Protein AF-0000000084929877 (afdb_homodimer)

Solvent-accessible surface area (backbone atoms only — not comparable to full-atom values): 38500 Å² total; per-residue (Å²): 124,78,75,72,78,74,74,40,35,33,41,35,40,35,35,39,87,87,78,65,41,41,33,34,38,20,34,34,38,41,24,62,38,22,19,34,32,31,35,30,28,34,66,78,51,48,66,66,58,25,43,53,48,2,47,38,29,30,42,28,27,40,65,68,58,41,96,86,50,65,41,70,58,43,14,2,14,17,31,31,28,34,37,47,56,83,43,91,58,30,63,61,50,49,26,54,49,46,44,73,43,37,45,44,31,58,47,30,35,22,42,47,46,32,65,64,33,50,53,68,58,50,52,53,34,34,49,74,43,72,41,94,46,52,49,44,25,56,45,86,77,44,94,52,48,70,61,24,53,48,34,39,55,47,27,61,68,35,63,55,97,87,38,44,42,72,44,35,46,25,5,39,22,32,29,42,36,53,50,48,54,29,58,75,69,70,50,60,45,73,81,34,27,29,18,26,33,23,42,32,53,49,22,36,24,21,49,46,47,34,41,72,69,40,30,31,40,26,23,43,12,37,92,90,16,12,41,35,20,95,88,40,52,62,55,69,62,47,61,71,38,31,50,99,79,14,42,58,48,73,84,72,57,54,92,78,47,41,82,43,57,56,68,44,36,59,57,43,93,24,44,31,36,29,47,26,64,47,57,56,73,33,30,75,87,53,46,81,60,49,73,35,46,34,35,44,24,50,12,69,59,21,60,32,71,72,19,50,53,55,37,42,76,74,64,27,45,55,44,39,24,51,63,28,48,30,34,48,64,48,49,53,39,29,28,40,55,57,65,35,64,60,39,70,67,52,50,52,50,51,42,50,54,50,30,47,50,48,48,48,50,24,51,50,45,7,63,74,67,72,50,50,40,51,58,26,45,51,51,51,28,66,61,37,46,61,55,47,39,72,74,57,28,44,98,122,79,73,72,78,76,74,40,33,33,40,34,41,34,35,39,87,87,78,65,43,41,33,33,40,21,35,36,37,41,24,61,37,22,17,32,32,30,34,29,29,33,67,76,52,48,66,66,59,26,44,53,48,3,47,39,29,32,41,29,26,40,65,67,59,41,96,86,51,65,42,70,58,44,14,3,14,17,30,31,28,34,37,46,56,83,43,91,58,32,62,60,52,51,26,52,50,44,46,73,42,37,43,43,29,56,47,31,36,22,42,47,47,32,64,64,36,51,52,69,59,49,52,54,34,34,47,74,43,72,41,94,46,52,49,44,25,54,44,84,76,44,95,50,48,69,61,23,53,49,35,38,54,48,29,61,67,35,63,56,96,87,38,44,41,73,43,34,47,26,6,40,22,32,29,41,35,52,50,48,56,30,59,75,68,68,49,60,45,73,81,34,27,30,17,26,34,22,42,33,54,51,20,36,25,21,50,47,47,34,41,72,68,40,28,31,41,26,26,42,12,37,91,88,16,12,42,36,18,92,89,39,52,64,57,69,61,46,60,72,40,30,50,98,80,14,42,58,48,72,84,71,58,53,92,79,48,40,82,43,58,56,68,46,36,58,56,43,93,24,45,31,37,29,48,26,63,48,57,56,72,33,30,74,89,53,46,82,58,46,74,37,46,34,33,43,24,51,12,68,58,20,61,31,70,71,20,49,54,55,38,42,76,72,64,28,45,55,44,40,23,50,64,28,48,29,34,46,63,47,49,54,38,30,27,40,54,57,65,36,65,61,40,69,66,54,47,52,50,50,42,48,54,51,31,47,52,49,48,48,50,24,50,50,46,8,63,75,69,73,52,50,40,50,57,26,45,52,50,52,28,66,62,37,47,60,54,48,40,72,74,57,29,44,99

InterPro domains:
  IPR006096 Glutamate/phenylalanine/leucine/valine/L-tryptophan dehydrogenase, C-terminal [PF00208] (169-377)
  IPR006096 Glutamate/phenylalanine/leucine/valine/L-tryptophan dehydrogenase, C-terminal [SM00839] (162-393)
  IPR006097 Glutamate/phenylalanine/leucine/valine/L-tryptophan dehydrogenase, dimerisation domain [PF02812] (22-105)
  IPR014362 Glutamate dehydrogenase [PIRSF000185] (13-395)
  IPR033524 Leu/Phe/Val dehydrogenases active site [PS00074] (72-85)
  IPR036291 NAD(P)-binding domain superfamily [SSF51735] (168-394)
  IPR046346 Aminoacid dehydrogenase-like, N-terminal domain superfamily [SSF53223] (11-134)

Organism: Streptomyces venezuelae (strain ATCC 10712 / CBS 650.69 / DSM 40230 / JCM 4526 / NBRC 13096 / PD 04745) (NCBI:txid953739)

Radius of gyration: 31.62 Å; Cα contacts (8 Å, |Δi|>4): 1705; chains: 2; bounding box: 55×91×68 Å

Secondary structure (DSSP, 8-state):
--------SEEEEEE-TTT--EEEEEE---BTTBEE--EEE-TT--HHHHHHHHHHHHHHHHHT--TTSSPPPPEEEEEEEES-TTSTTHHHHHHHHHHHHHHHHHHTEE--BBTTB-HHHHHHHHHHTT-S-TTGGGGGG-SSHHHHHHHHHHHHH-EETTEEHHHHHHHHHHHHHHHHHHHHHT--GGG-EEEEE--SHHHHHHHHHHHHHT-EEEEEEETTEEEE-TT---HHHHHHHB-TTSPBPGGG--TT-EEE-TTGGGGSS-SEEEE-S-TT-B-TTTGGG---SEEE--SSS-B-HHHHHHHHHTT-EEE-HHHHT-HHHHHHHHHHHTSS-S-HHHHHHHHHHHHHHHHHHHHHHHHHHT--HHHHHHHHHHHHHHHHHHHH---/--------SEEEEEE-TTT--EEEEEE---BTTBEE--EEE-TT--HHHHHHHHHHHHHHHHHT--TTSS----EEEEEEEES-TTSTTHHHHHHHHHHHHHHHHHHTEE--BBTTB-HHHHHHHHHHTT-S-TTGGGGGG-SSHHHHHHHHHHHHH-EETTEEHHHHHHHHHHHHHHHHHHHHHT--GGG-EEEEE--SHHHHHHHHHHHHHT-EEEEEEETTEEEE-TT---HHHHHHHB-TTSPBPGGG--TT-EEE-TTGGGGSS-SEEEE-S-TT-B-TTTGGG---SEEE--SSS-B-HHHHHHHHHTTPEEE-HHHHT-HHHHHHHHHHHTSS-S-HHHHHHHHHHHHHHHHHHHHHHHHHHT--HHHHHHHHHHHHHHHHHHHH---

pLDDT: mean 95.9, std 7.02, range [25.27, 98.94]

Foldseek 3Di:
DPPDQDAAPDKDWDADPVPRWIKIKTFRFWFLQAAEEAAAEEAPDDSVNQNLQQVLRQLLQLLLDDPVALFFGTHGMYMYINDQLPDPCNLVVLLVVCLVCVVCQQAYYQYADDHSDHRVSNQVSCVVSVHPHSGNNCQVVAPDSVVLVVQLVLLQVDDDPRHRLLLQLQLLLLLLLVVLVCVVVVHDQQPFEEFEEFCASNRLNVVVNSVVVRHAHAWYADPVAIKGAPVHFPSVQQNVQADNRRRGDCVSGDPRIDGDGRCVSQQDPGQEYEYQRDACLAEPVRLVNHPHQEYRYLDAHNHDPVSVVVCVVVNRAYHHCSQSRSLSVVLSRCRSSVVDGSDSVRSSVVSNVSNSVSSVQLVVQCVVVVHGSVVSSVVSSVVRVVVSCVVGNGD/DPPDQDAAPDKDWDADPVPRWIKIKTFRFWFLQAAEEAAAEEAPDDSVNQNLQQVLRQLLQLLLDDPVALFFGTHGMYMYINDQLPDPCNLVVLLVVCLVCVVCQQAYYQYADDHSDHRVSNQVSCVVSVHPHSGNNCQVVAPDSVVLVVQLVLLQVDDDPRHRLLLQLQLLLLLLLVVLVCVVVVHDQQPFEEFEEFCASNRLNVLVNSVVVRHAHAWYADPQAIKGAPVHFPSVQQNVQADNRRRGDPVSGDPRIDGDGRCVSQQDPGQEYEYQRDACLAEPVRLVNHPHQEYRYLDAHNHDPVSVVVCVVVNRAYHHCSQSRSLSVVLSRCRSSVVDGSDSVRSSVVSNVSNSVSSVQLVVQCVVVVHGSVVSSVVSSVVRVVVSCVVRNGD

Structure (mmCIF, N/CA/C/O backbone):
data_AF-0000000084929877-model_v1
#
loop_
_entity.id
_entity.type
_entity.pdbx_description
1 polymer 'Glutamate dehydrogenase'
#
loop_
_atom_site.group_PDB
_atom_site.id
_atom_site.type_symbol
_atom_site.label_atom_id
_atom_site.label_alt_id
_atom_site.label_comp_id
_atom_site.label_asym_id
_atom_site.label_entity_id
_atom_site.label_seq_id
_atom_site.pdbx_PDB_ins_code
_atom_site.Cartn_x
_atom_site.Cartn_y
_atom_site.Cartn_z
_atom_site.occupancy
_atom_site.B_iso_or_equiv
_atom_site.auth_seq_id
_atom_site.auth_comp_id
_atom_site.auth_asym_id
_atom_site.auth_atom_id
_atom_site.pdbx_PDB_model_num
ATOM 1 N N . MET A 1 1 ? 14.734 23.016 -13.914 1 25.27 1 MET A N 1
ATOM 2 C CA . MET A 1 1 ? 13.539 22.297 -13.5 1 25.27 1 MET A CA 1
ATOM 3 C C . MET A 1 1 ? 13.727 21.672 -12.117 1 25.27 1 MET A C 1
ATOM 5 O O . MET A 1 1 ? 14.758 21.062 -11.844 1 25.27 1 MET A O 1
ATOM 9 N N . PRO A 1 2 ? 13.055 22.266 -11.117 1 33.97 2 PRO A N 1
ATOM 10 C CA . PRO A 1 2 ? 13.281 21.688 -9.789 1 33.97 2 PRO A CA 1
ATOM 11 C C . PRO A 1 2 ? 13.305 20.156 -9.812 1 33.97 2 PRO A C 1
ATOM 13 O O . PRO A 1 2 ? 12.656 19.547 -10.664 1 33.97 2 PRO A O 1
ATOM 16 N N . PRO A 1 3 ? 14.391 19.562 -9.414 1 40.59 3 PRO A N 1
ATOM 17 C CA . PRO A 1 3 ? 14.438 18.094 -9.469 1 40.59 3 PRO A CA 1
ATOM 18 C C . PRO A 1 3 ? 13.102 17.453 -9.133 1 40.59 3 PRO A C 1
ATOM 20 O O . PRO A 1 3 ? 12.32 18 -8.352 1 40.59 3 PRO A O 1
ATOM 23 N N . ALA A 1 4 ? 12.492 16.844 -10.039 1 45.66 4 ALA A N 1
ATOM 24 C CA . ALA A 1 4 ? 11.25 16.094 -9.859 1 45.66 4 ALA A CA 1
ATOM 25 C C . ALA A 1 4 ? 11.188 15.469 -8.469 1 45.66 4 ALA A C 1
ATOM 27 O O . ALA A 1 4 ? 12.164 14.883 -7.996 1 45.66 4 ALA A O 1
ATOM 28 N N . PRO A 1 5 ? 10.148 16.125 -7.648 1 56.09 5 PRO A N 1
ATOM 29 C CA . PRO A 1 5 ? 10.047 15.531 -6.309 1 56.09 5 PRO A CA 1
ATOM 30 C C . PRO A 1 5 ? 10.195 14.016 -6.316 1 56.09 5 PRO A C 1
ATOM 32 O O . PRO A 1 5 ? 9.773 13.352 -7.273 1 56.09 5 PRO A O 1
ATOM 35 N N . SER A 1 6 ? 11.102 13.547 -5.453 1 78.94 6 SER A N 1
ATOM 36 C CA . SER A 1 6 ? 11.375 12.125 -5.328 1 78.94 6 SER A CA 1
ATOM 37 C C . SER A 1 6 ? 10.102 11.336 -5.031 1 78.94 6 SER A C 1
ATOM 39 O O . SER A 1 6 ? 9.219 11.82 -4.32 1 78.94 6 SER A O 1
ATOM 41 N N . ALA A 1 7 ? 9.766 10.422 -5.773 1 93.75 7 ALA A N 1
ATOM 42 C CA . ALA A 1 7 ? 8.648 9.516 -5.523 1 93.75 7 ALA A CA 1
ATOM 43 C C . ALA A 1 7 ? 8.617 9.078 -4.059 1 93.75 7 ALA A C 1
ATOM 45 O O . ALA A 1 7 ? 9.664 8.883 -3.439 1 93.75 7 ALA A O 1
ATOM 46 N N . PRO A 1 8 ? 7.387 9.109 -3.498 1 98 8 PRO A N 1
ATOM 47 C CA . PRO A 1 8 ? 7.301 8.617 -2.121 1 98 8 PRO A CA 1
ATOM 48 C C . PRO A 1 8 ? 7.797 7.176 -1.983 1 98 8 PRO A C 1
ATOM 50 O O . PRO A 1 8 ? 7.867 6.445 -2.975 1 98 8 PRO A O 1
ATOM 53 N N . LEU A 1 9 ? 8.172 6.828 -0.796 1 98.19 9 LEU A N 1
ATOM 54 C CA . LEU A 1 9 ? 8.625 5.473 -0.508 1 98.19 9 LEU A CA 1
ATOM 55 C C . LEU A 1 9 ? 7.512 4.465 -0.763 1 98.19 9 LEU A C 1
ATOM 57 O O . LEU A 1 9 ? 7.738 3.424 -1.385 1 98.19 9 LEU A O 1
ATOM 61 N N . LEU A 1 10 ? 6.309 4.758 -0.288 1 98.62 10 LEU A N 1
ATOM 62 C CA . LEU A 1 10 ? 5.148 3.883 -0.429 1 98.62 10 LEU A CA 1
ATOM 63 C C . LEU A 1 10 ? 3.92 4.676 -0.859 1 98.62 10 LEU A C 1
ATOM 65 O O . LEU A 1 10 ? 3.703 5.797 -0.388 1 98.62 10 LEU A O 1
ATOM 69 N N . SER A 1 11 ? 3.127 4.176 -1.737 1 98.81 11 SER A N 1
ATOM 70 C CA . SER A 1 11 ? 1.777 4.617 -2.074 1 98.81 11 SER A CA 1
ATOM 71 C C . SER A 1 11 ? 0.789 3.457 -2.029 1 98.81 11 SER A C 1
ATOM 73 O O . SER A 1 11 ? 0.883 2.523 -2.828 1 98.81 11 SER A O 1
ATOM 75 N N . VAL A 1 12 ? -0.165 3.508 -1.158 1 98.81 12 VAL A N 1
ATOM 76 C CA . VAL A 1 12 ? -1.134 2.434 -0.959 1 98.81 12 VAL A CA 1
ATOM 77 C C . VAL A 1 12 ? -2.52 2.9 -1.396 1 98.81 12 VAL A C 1
ATOM 79 O O . VAL A 1 12 ? -2.994 3.953 -0.959 1 98.81 12 VAL A O 1
ATOM 82 N N . GLY A 1 13 ? -3.127 2.209 -2.293 1 98.75 13 GLY A N 1
ATOM 83 C CA . GLY A 1 13 ? -4.543 2.352 -2.592 1 98.75 13 GLY A CA 1
ATOM 84 C C . GLY A 1 13 ? -5.398 1.269 -1.961 1 98.75 13 GLY A C 1
ATOM 85 O O . GLY A 1 13 ? -5.004 0.101 -1.928 1 98.75 13 GLY A O 1
ATOM 86 N N . TRP A 1 14 ? -6.52 1.618 -1.434 1 98.62 14 TRP A N 1
ATOM 87 C CA . TRP A 1 14 ? -7.441 0.709 -0.758 1 98.62 14 TRP A CA 1
ATOM 88 C C . TRP A 1 14 ? -8.859 0.862 -1.304 1 98.62 14 TRP A C 1
ATOM 90 O O . TRP A 1 14 ? -9.32 1.979 -1.55 1 98.62 14 TRP A O 1
ATOM 100 N N . THR A 1 15 ? -9.5 -0.193 -1.512 1 98.25 15 THR A N 1
ATOM 101 C CA . THR A 1 15 ? -10.922 -0.224 -1.854 1 98.25 15 THR A CA 1
ATOM 102 C C . THR A 1 15 ? -11.719 -0.964 -0.786 1 98.25 15 THR A C 1
ATOM 104 O O . THR A 1 15 ? -11.414 -2.115 -0.464 1 98.25 15 THR A O 1
ATOM 107 N N . ASP A 1 16 ? -12.664 -0.265 -0.243 1 97.06 16 ASP A N 1
ATOM 108 C CA . ASP A 1 16 ? -13.594 -0.917 0.674 1 97.06 16 ASP A CA 1
ATOM 109 C C . ASP A 1 16 ? -14.531 -1.856 -0.076 1 97.06 16 ASP A C 1
ATOM 111 O O . ASP A 1 16 ? -15.453 -1.403 -0.762 1 97.06 16 ASP A O 1
ATOM 115 N N . HIS A 1 17 ? -14.383 -3.111 0.084 1 94.56 17 HIS A N 1
ATOM 116 C CA . HIS A 1 17 ? -15.156 -4.074 -0.69 1 94.56 17 HIS A CA 1
ATOM 117 C C . HIS A 1 17 ? -16.609 -4.102 -0.236 1 94.56 17 HIS A C 1
ATOM 119 O O . HIS A 1 17 ? -17.469 -4.668 -0.918 1 94.56 17 HIS A O 1
ATOM 125 N N . VAL A 1 18 ? -16.891 -3.453 0.875 1 94.31 18 VAL A N 1
ATOM 126 C CA . VAL A 1 18 ? -18.25 -3.395 1.381 1 94.31 18 VAL A CA 1
ATOM 127 C C . VAL A 1 18 ? -19.016 -2.256 0.697 1 94.31 18 VAL A C 1
ATOM 129 O O . VAL A 1 18 ? -20.141 -2.441 0.233 1 94.31 18 VAL A O 1
ATOM 132 N N . THR A 1 19 ? -18.359 -1.112 0.525 1 96.19 19 THR A N 1
ATOM 133 C CA . THR A 1 19 ? -19.078 0.075 0.073 1 96.19 19 THR A CA 1
ATOM 134 C C . THR A 1 19 ? -18.562 0.529 -1.291 1 96.19 19 THR A C 1
ATOM 136 O O . THR A 1 19 ? -19.203 1.334 -1.965 1 96.19 19 THR A O 1
ATOM 139 N N . GLY A 1 20 ? -17.359 0.074 -1.638 1 96.19 20 GLY A N 1
ATOM 140 C CA . GLY A 1 20 ? -16.75 0.535 -2.873 1 96.19 20 GLY A CA 1
ATOM 141 C C . GLY A 1 20 ? -15.938 1.806 -2.697 1 96.19 20 GLY A C 1
ATOM 142 O O . GLY A 1 20 ? -15.25 2.24 -3.621 1 96.19 20 GLY A O 1
ATOM 143 N N . ARG A 1 21 ? -15.938 2.396 -1.493 1 97.44 21 ARG A N 1
ATOM 144 C CA . ARG A 1 21 ? -15.18 3.619 -1.242 1 97.44 21 ARG A CA 1
ATOM 145 C C . ARG A 1 21 ? -13.68 3.367 -1.349 1 97.44 21 ARG A C 1
ATOM 147 O O . ARG A 1 21 ? -13.227 2.23 -1.201 1 97.44 21 ARG A O 1
ATOM 154 N N . ARG A 1 22 ? -13 4.441 -1.61 1 98.31 22 ARG A N 1
ATOM 155 C CA . ARG A 1 22 ? -11.562 4.344 -1.808 1 98.31 22 ARG A CA 1
ATOM 156 C C . ARG A 1 22 ? -10.805 5.074 -0.7 1 98.31 22 ARG A C 1
ATOM 158 O O . ARG A 1 22 ? -11.336 6.008 -0.092 1 98.31 22 ARG A O 1
ATOM 165 N N . GLY A 1 23 ? -9.617 4.684 -0.41 1 98.75 23 GLY A N 1
ATOM 166 C CA . GLY A 1 23 ? -8.688 5.316 0.516 1 98.75 23 GLY A CA 1
ATOM 167 C C . GLY A 1 23 ? -7.242 5.219 0.076 1 98.75 23 GLY A C 1
ATOM 168 O O . GLY A 1 23 ? -6.918 4.477 -0.854 1 98.75 23 GLY A O 1
ATOM 169 N N . HIS A 1 24 ? -6.426 5.996 0.75 1 98.88 24 HIS A N 1
ATOM 170 C CA . HIS A 1 24 ? -5.02 6.094 0.372 1 98.88 24 HIS A CA 1
ATOM 171 C C . HIS A 1 24 ? -4.129 6.23 1.601 1 98.88 24 HIS A C 1
ATOM 173 O O . HIS A 1 24 ? -4.559 6.754 2.633 1 98.88 24 HIS A O 1
ATOM 179 N N . LEU A 1 25 ? -2.959 5.754 1.523 1 98.94 25 LEU A N 1
ATOM 180 C CA . LEU A 1 25 ? -1.846 6.039 2.424 1 98.94 25 LEU A CA 1
ATOM 181 C C . LEU A 1 25 ? -0.562 6.285 1.64 1 98.94 25 LEU A C 1
ATOM 183 O O . LEU A 1 25 ? -0.214 5.512 0.747 1 98.94 25 LEU A O 1
ATOM 187 N N . VAL A 1 26 ? 0.078 7.359 1.913 1 98.88 26 VAL A N 1
ATOM 188 C CA . VAL A 1 26 ? 1.383 7.637 1.321 1 98.88 26 VAL A CA 1
ATOM 189 C C . VAL A 1 26 ? 2.42 7.828 2.424 1 98.88 26 VAL A C 1
ATOM 191 O O . VAL A 1 26 ? 2.201 8.602 3.363 1 98.88 26 VAL A O 1
ATOM 194 N N . VAL A 1 27 ? 3.428 7.078 2.385 1 98.75 27 VAL A N 1
ATOM 195 C CA . VAL A 1 27 ? 4.629 7.305 3.18 1 98.75 27 VAL A CA 1
ATOM 196 C C . VAL A 1 27 ? 5.711 7.945 2.309 1 98.75 27 VAL A C 1
ATOM 198 O O . VAL A 1 27 ? 6.309 7.277 1.461 1 98.75 27 VAL A O 1
ATOM 201 N N . ASP A 1 28 ? 5.922 9.234 2.523 1 98.19 28 ASP A N 1
ATOM 202 C CA . ASP A 1 28 ? 6.93 9.938 1.741 1 98.19 28 ASP A CA 1
ATOM 203 C C . ASP A 1 28 ? 8.328 9.391 2.023 1 98.19 28 ASP A C 1
ATOM 205 O O . ASP A 1 28 ? 9.055 9.023 1.099 1 98.19 28 ASP A O 1
ATOM 209 N N . ARG A 1 29 ? 8.648 9.32 3.303 1 97.06 29 ARG A N 1
ATOM 210 C CA . ARG A 1 29 ? 9.898 8.719 3.748 1 97.06 29 ARG A CA 1
ATOM 211 C C . ARG A 1 29 ? 9.828 8.32 5.219 1 97.06 29 ARG A C 1
ATOM 213 O O . ARG A 1 29 ? 8.922 8.758 5.938 1 97.06 29 ARG A O 1
ATOM 220 N N . LEU A 1 30 ? 10.734 7.43 5.555 1 97.44 30 LEU A N 1
ATOM 221 C CA . LEU A 1 30 ? 10.891 7.047 6.953 1 97.44 30 LEU A CA 1
ATOM 222 C C . LEU A 1 30 ? 12.133 7.691 7.555 1 97.44 30 LEU A C 1
ATOM 224 O O . LEU A 1 30 ? 13.094 7.984 6.84 1 97.44 30 LEU A O 1
ATOM 228 N N . VAL A 1 31 ? 12.086 7.988 8.773 1 97 31 VAL A N 1
ATOM 229 C CA . VAL A 1 31 ? 13.234 8.289 9.617 1 97 31 VAL A CA 1
ATOM 230 C C . VAL A 1 31 ? 13.234 7.375 10.844 1 97 31 VAL A C 1
ATOM 232 O O . VAL A 1 31 ? 12.234 7.277 11.555 1 97 31 VAL A O 1
ATOM 235 N N . ARG A 1 32 ? 14.281 6.641 11.008 1 95.75 32 ARG A N 1
ATOM 236 C CA . ARG A 1 32 ? 14.375 5.598 12.023 1 95.75 32 ARG A CA 1
ATOM 237 C C . ARG A 1 32 ? 13.234 4.594 11.883 1 95.75 32 ARG A C 1
ATOM 239 O O . ARG A 1 32 ? 12.711 4.094 12.883 1 95.75 32 ARG A O 1
ATOM 246 N N . GLY A 1 33 ? 12.703 4.547 10.734 1 96.19 33 GLY A N 1
ATOM 247 C CA . GLY A 1 33 ? 11.727 3.52 10.422 1 96.19 33 GLY A CA 1
ATOM 248 C C . GLY A 1 33 ? 10.297 3.975 10.641 1 96.19 33 GLY A C 1
ATOM 249 O O . GLY A 1 33 ? 9.359 3.189 10.484 1 96.19 33 GLY A O 1
ATOM 250 N N . VAL A 1 34 ? 10.109 5.273 10.961 1 97.88 34 VAL A N 1
ATOM 251 C CA . VAL A 1 34 ? 8.742 5.695 11.25 1 97.88 34 VAL A CA 1
ATOM 252 C C . VAL A 1 34 ? 8.438 7.004 10.516 1 97.88 34 VAL A C 1
ATOM 254 O O . VAL A 1 34 ? 9.359 7.711 10.094 1 97.88 34 VAL A O 1
ATOM 257 N N . ALA A 1 35 ? 7.191 7.305 10.328 1 98.44 35 ALA A N 1
ATOM 258 C CA . ALA A 1 35 ? 6.691 8.523 9.695 1 98.44 35 ALA A CA 1
ATOM 259 C C . ALA A 1 35 ? 5.445 9.039 10.422 1 98.44 35 ALA A C 1
ATOM 261 O O . ALA A 1 35 ? 4.793 8.297 11.148 1 98.44 35 ALA A O 1
ATOM 262 N N . SER A 1 36 ? 5.176 10.281 10.219 1 97.69 36 SER A N 1
ATOM 263 C CA . SER A 1 36 ? 4.023 10.891 10.875 1 97.69 36 SER A CA 1
ATOM 264 C C . SER A 1 36 ? 3.154 11.641 9.875 1 97.69 36 SER A C 1
ATOM 266 O O . SER A 1 36 ? 3.664 12.227 8.914 1 97.69 36 SER A O 1
ATOM 268 N N . GLY A 1 37 ? 1.863 11.633 10.148 1 97.81 37 GLY A N 1
ATOM 269 C CA . GLY A 1 37 ? 0.874 12.391 9.398 1 97.81 37 GLY A CA 1
ATOM 270 C C . GLY A 1 37 ? -0.548 11.922 9.648 1 97.81 37 GLY A C 1
ATOM 271 O O . GLY A 1 37 ? -0.792 10.727 9.812 1 97.81 37 GLY A O 1
ATOM 272 N N . GLY A 1 38 ? -1.408 12.797 9.609 1 97 38 GLY A N 1
ATOM 273 C CA . GLY A 1 38 ? -2.781 12.531 10.008 1 97 38 GLY A CA 1
ATOM 274 C C . GLY A 1 38 ? -3.566 11.766 8.953 1 97 38 GLY A C 1
ATOM 275 O O . GLY A 1 38 ? -3.014 11.367 7.93 1 97 38 GLY A O 1
ATOM 276 N N . LEU A 1 39 ? -4.801 11.492 9.305 1 97.88 39 LEU A N 1
ATOM 277 C CA . LEU A 1 39 ? -5.762 10.805 8.453 1 97.88 39 LEU A CA 1
ATOM 278 C C . LEU A 1 39 ? -6.938 11.719 8.109 1 97.88 39 LEU A C 1
ATOM 280 O O . LEU A 1 39 ? -7.656 12.172 9.008 1 97.88 39 LEU A O 1
ATOM 284 N N . ARG A 1 40 ? -7.039 11.977 6.832 1 95.88 40 ARG A N 1
ATOM 285 C CA . ARG A 1 40 ? -8.086 12.852 6.32 1 95.88 40 ARG A CA 1
ATOM 286 C C . ARG A 1 40 ? -9.258 12.055 5.766 1 95.88 40 ARG A C 1
ATOM 288 O O . ARG A 1 40 ? -9.062 10.969 5.211 1 95.88 40 ARG A O 1
ATOM 295 N N . MET A 1 41 ? -10.438 12.523 6.012 1 95.94 41 MET A N 1
ATOM 296 C CA . MET A 1 41 ? -11.633 12.008 5.34 1 95.94 41 MET A CA 1
ATOM 297 C C . MET A 1 41 ? -12.422 13.133 4.688 1 95.94 41 MET A C 1
ATOM 299 O O . MET A 1 41 ? -12.891 14.047 5.371 1 95.94 41 MET A O 1
ATOM 303 N N . ARG A 1 42 ? -12.477 13.07 3.445 1 93.06 42 ARG A N 1
ATOM 304 C CA . ARG A 1 42 ? -13.227 14.062 2.688 1 93.06 42 ARG A CA 1
ATOM 305 C C . ARG A 1 42 ? -13.711 13.492 1.358 1 93.06 42 ARG A C 1
ATOM 307 O O . ARG A 1 42 ? -12.992 12.727 0.712 1 93.06 42 ARG A O 1
ATOM 314 N N . GLU A 1 43 ? -14.906 13.922 0.971 1 95.19 43 GLU A N 1
ATOM 315 C CA . GLU A 1 43 ? -15.406 13.508 -0.339 1 95.19 43 GLU A CA 1
ATOM 316 C C . GLU A 1 43 ? -14.508 14.039 -1.459 1 95.19 43 GLU A C 1
ATOM 318 O O . GLU A 1 43 ? -14.219 15.234 -1.518 1 95.19 43 GLU A O 1
ATOM 323 N N . GLY A 1 44 ? -14.039 13.172 -2.271 1 95.56 44 GLY A N 1
ATOM 324 C CA . GLY A 1 44 ? -13.211 13.586 -3.393 1 95.56 44 GLY A CA 1
ATOM 325 C C . GLY A 1 44 ? -11.727 13.516 -3.094 1 95.56 44 GLY A C 1
ATOM 326 O O . GLY A 1 44 ? -10.898 13.898 -3.926 1 95.56 44 GLY A O 1
ATOM 327 N N . CYS A 1 45 ? -11.391 13.047 -1.943 1 96.12 45 CYS A N 1
ATOM 328 C CA . CYS A 1 45 ? -9.984 12.898 -1.595 1 96.12 45 CYS A CA 1
ATOM 329 C C . CYS A 1 45 ? -9.258 12.031 -2.611 1 96.12 45 CYS A C 1
ATOM 331 O O . CYS A 1 45 ? -9.727 10.938 -2.951 1 96.12 45 CYS A O 1
ATOM 333 N N . THR A 1 46 ? -8.086 12.516 -3.1 1 96.38 46 THR A N 1
ATOM 334 C CA . THR A 1 46 ? -7.375 11.805 -4.156 1 96.38 46 THR A CA 1
ATOM 335 C C . THR A 1 46 ? -6.004 11.344 -3.674 1 96.38 46 THR A C 1
ATOM 337 O O . THR A 1 46 ? -5.5 11.828 -2.658 1 96.38 46 THR A O 1
ATOM 340 N N . ALA A 1 47 ? -5.453 10.43 -4.441 1 97.44 47 ALA A N 1
ATOM 341 C CA . ALA A 1 47 ? -4.102 9.945 -4.156 1 97.44 47 ALA A CA 1
ATOM 342 C C . ALA A 1 47 ? -3.084 11.078 -4.27 1 97.44 47 ALA A C 1
ATOM 344 O O . ALA A 1 47 ? -2.125 11.141 -3.496 1 97.44 47 ALA A O 1
ATOM 345 N N . GLU A 1 48 ? -3.258 11.953 -5.203 1 94.5 48 GLU A N 1
ATOM 346 C CA . GLU A 1 48 ? -2.352 13.07 -5.422 1 94.5 48 GLU A CA 1
ATOM 347 C C . GLU A 1 48 ? -2.369 14.039 -4.242 1 94.5 48 GLU A C 1
ATOM 349 O O . GLU A 1 48 ? -1.319 14.523 -3.814 1 94.5 48 GLU A O 1
ATOM 354 N N . GLU A 1 49 ? -3.553 14.336 -3.781 1 93.75 49 GLU A N 1
ATOM 355 C CA . GLU A 1 49 ? -3.701 15.188 -2.602 1 93.75 49 GLU A CA 1
ATOM 356 C C . GLU A 1 49 ? -2.973 14.594 -1.399 1 93.75 49 GLU A C 1
ATOM 358 O O . GLU A 1 49 ? -2.229 15.289 -0.71 1 93.75 49 GLU A O 1
ATOM 363 N N . VAL A 1 50 ? -3.141 13.289 -1.198 1 97.75 50 VAL A N 1
ATOM 364 C CA . VAL A 1 50 ? -2.541 12.602 -0.06 1 97.75 50 VAL A CA 1
ATOM 365 C C . VAL A 1 50 ? -1.021 12.594 -0.207 1 97.75 50 VAL A C 1
ATOM 367 O O . VAL A 1 50 ? -0.295 12.781 0.773 1 97.75 50 VAL A O 1
ATOM 370 N N . ALA A 1 51 ? -0.542 12.438 -1.405 1 97.5 51 ALA A N 1
ATOM 371 C CA . ALA A 1 51 ? 0.897 12.477 -1.657 1 97.5 51 ALA A CA 1
ATOM 372 C C . ALA A 1 51 ? 1.477 13.852 -1.335 1 97.5 51 ALA A C 1
ATOM 374 O O . ALA A 1 51 ? 2.555 13.953 -0.745 1 97.5 51 ALA A O 1
ATOM 375 N N . GLY A 1 52 ? 0.803 14.875 -1.771 1 94.75 52 GLY A N 1
ATOM 376 C CA . GLY A 1 52 ? 1.241 16.219 -1.447 1 94.75 52 GLY A CA 1
ATOM 377 C C . GLY A 1 52 ? 1.292 16.484 0.045 1 94.75 52 GLY A C 1
ATOM 378 O O . GLY A 1 52 ? 2.242 17.094 0.54 1 94.75 52 GLY A O 1
ATOM 379 N N . LEU A 1 53 ? 0.297 16.016 0.728 1 96.5 53 LEU A N 1
ATOM 380 C CA . LEU A 1 53 ? 0.229 16.203 2.172 1 96.5 53 LEU A CA 1
ATOM 381 C C . LEU A 1 53 ? 1.344 15.438 2.875 1 96.5 53 LEU A C 1
ATOM 383 O O . LEU A 1 53 ? 1.916 15.922 3.854 1 96.5 53 LEU A O 1
ATOM 387 N N . ALA A 1 54 ? 1.652 14.25 2.377 1 98.12 54 ALA A N 1
ATOM 388 C CA . ALA A 1 54 ? 2.746 13.469 2.943 1 98.12 54 ALA A CA 1
ATOM 389 C C . ALA A 1 54 ? 4.078 14.188 2.787 1 98.12 54 ALA A C 1
ATOM 391 O O . ALA A 1 54 ? 4.887 14.227 3.719 1 98.12 54 ALA A O 1
ATOM 392 N N . ARG A 1 55 ? 4.297 14.766 1.649 1 96.69 55 ARG A N 1
ATOM 393 C CA . ARG A 1 55 ? 5.5 15.562 1.429 1 96.69 55 ARG A CA 1
ATOM 394 C C . ARG A 1 55 ? 5.555 16.75 2.385 1 96.69 55 ARG A C 1
ATOM 396 O O . ARG A 1 55 ? 6.621 17.078 2.904 1 96.69 55 ARG A O 1
ATOM 403 N N . GLY A 1 56 ? 4.426 17.328 2.529 1 96.5 56 GLY A N 1
ATOM 404 C CA . GLY A 1 56 ? 4.34 18.422 3.482 1 96.5 56 GLY A CA 1
ATOM 405 C C . GLY A 1 56 ? 4.727 18.016 4.891 1 96.5 56 GLY A C 1
ATOM 406 O O . GLY A 1 56 ? 5.395 18.781 5.602 1 96.5 56 GLY A O 1
ATOM 407 N N . MET A 1 57 ? 4.371 16.844 5.262 1 97.88 57 MET A N 1
ATOM 408 C CA . MET A 1 57 ? 4.715 16.344 6.594 1 97.88 57 MET A CA 1
ATOM 409 C C . MET A 1 57 ? 6.219 16.141 6.73 1 97.88 57 MET A C 1
ATOM 411 O O . MET A 1 57 ? 6.789 16.406 7.793 1 97.88 57 MET A O 1
ATOM 415 N N . THR A 1 58 ? 6.848 15.648 5.68 1 97.5 58 THR A N 1
ATOM 416 C CA . THR A 1 58 ? 8.305 15.539 5.688 1 97.5 58 THR A CA 1
ATOM 417 C C . THR A 1 58 ? 8.945 16.906 5.949 1 97.5 58 THR A C 1
ATOM 419 O O . THR A 1 58 ? 9.883 17.016 6.738 1 97.5 58 THR A O 1
ATOM 422 N N . MET A 1 59 ? 8.406 17.906 5.316 1 97.81 59 MET A N 1
ATOM 423 C CA . MET A 1 59 ? 8.938 19.25 5.48 1 97.81 59 MET A CA 1
ATOM 424 C C . MET A 1 59 ? 8.727 19.75 6.902 1 97.81 59 MET A C 1
ATOM 426 O O . MET A 1 59 ? 9.641 20.297 7.516 1 97.81 59 MET A O 1
ATOM 430 N N . LYS A 1 60 ? 7.527 19.531 7.414 1 98 60 LYS A N 1
ATOM 431 C CA . LYS A 1 60 ? 7.227 19.969 8.773 1 98 60 LYS A CA 1
ATOM 432 C C . LYS A 1 60 ? 8.195 19.359 9.781 1 98 60 LYS A C 1
ATOM 434 O O . LYS A 1 60 ? 8.711 20.047 10.656 1 98 60 LYS A O 1
ATOM 439 N N . GLU A 1 61 ? 8.461 18.125 9.617 1 97.62 61 GLU A N 1
ATOM 440 C CA . GLU A 1 61 ? 9.383 17.406 10.492 1 97.62 61 GLU A CA 1
ATOM 441 C C . GLU A 1 61 ? 10.797 17.969 10.383 1 97.62 61 GLU A C 1
ATOM 443 O O . GLU A 1 61 ? 11.438 18.25 11.398 1 97.62 61 GLU A O 1
ATOM 448 N N . ALA A 1 62 ? 11.227 18.172 9.203 1 97.31 62 ALA A N 1
ATOM 449 C CA . ALA A 1 62 ? 12.586 18.641 8.969 1 97.31 62 ALA A CA 1
ATOM 450 C C . ALA A 1 62 ? 12.766 20.078 9.461 1 97.31 62 ALA A C 1
ATOM 452 O O . ALA A 1 62 ? 13.828 20.422 9.984 1 97.31 62 ALA A O 1
ATOM 453 N N . LEU A 1 63 ? 11.773 20.859 9.328 1 98 63 LEU A N 1
ATOM 454 C CA . LEU A 1 63 ? 11.867 22.266 9.688 1 98 63 LEU A CA 1
ATOM 455 C C . LEU A 1 63 ? 11.984 22.438 11.195 1 98 63 LEU A C 1
ATOM 457 O O . LEU A 1 63 ? 12.602 23.391 11.672 1 98 63 LEU A O 1
ATOM 461 N N . HIS A 1 64 ? 11.492 21.484 11.953 1 97.56 64 HIS A N 1
ATOM 462 C CA . HIS A 1 64 ? 11.555 21.578 13.414 1 97.56 64 HIS A CA 1
ATOM 463 C C . HIS A 1 64 ? 12.781 20.844 13.953 1 97.56 64 HIS A C 1
ATOM 465 O O . HIS A 1 64 ? 12.945 20.719 15.172 1 97.56 64 HIS A O 1
ATOM 471 N N . TYR A 1 65 ? 13.656 20.406 13.078 1 96.62 65 TYR A N 1
ATOM 472 C CA . TYR A 1 65 ? 14.844 19.688 13.516 1 96.62 65 TYR A CA 1
ATOM 473 C C . TYR A 1 65 ? 15.742 20.578 14.375 1 96.62 65 TYR A C 1
ATOM 475 O O . TYR A 1 65 ? 16.125 21.672 13.961 1 96.62 65 TYR A O 1
ATOM 483 N N . ASP A 1 66 ? 16.016 20.172 15.516 1 95 66 ASP A N 1
ATOM 484 C CA . ASP A 1 66 ? 16.953 20.734 16.484 1 95 66 ASP A CA 1
ATOM 485 C C . ASP A 1 66 ? 17.828 19.641 17.109 1 95 66 ASP A C 1
ATOM 487 O O . ASP A 1 66 ? 17.344 18.844 17.922 1 95 66 ASP A O 1
ATOM 491 N N . PRO A 1 67 ? 19.109 19.641 16.734 1 92.88 67 PRO A N 1
ATOM 492 C CA . PRO A 1 67 ? 20 18.562 17.203 1 92.88 67 PRO A CA 1
ATOM 493 C C . PRO A 1 67 ? 20.109 18.516 18.734 1 92.88 67 PRO A C 1
ATOM 495 O O . PRO A 1 67 ? 20.562 17.516 19.281 1 92.88 67 PRO A O 1
ATOM 498 N N . ARG A 1 68 ? 19.688 19.562 19.391 1 92.56 68 ARG A N 1
ATOM 499 C CA . ARG A 1 68 ? 19.797 19.625 20.844 1 92.56 68 ARG A CA 1
ATOM 500 C C . ARG A 1 68 ? 18.516 19.156 21.516 1 92.56 68 ARG A C 1
ATOM 502 O O . ARG A 1 68 ? 18.484 18.938 22.734 1 92.56 68 ARG A O 1
ATOM 509 N N . ALA A 1 69 ? 17.453 18.969 20.781 1 94.69 69 ALA A N 1
ATOM 510 C CA . ALA A 1 69 ? 16.156 18.578 21.328 1 94.69 69 ALA A CA 1
ATOM 511 C C . ALA A 1 69 ? 16.062 17.062 21.5 1 94.69 69 ALA A C 1
ATOM 513 O O . ALA A 1 69 ? 16.828 16.312 20.891 1 94.69 69 ALA A O 1
ATOM 514 N N . ARG A 1 70 ? 15.188 16.656 22.375 1 95.25 70 ARG A N 1
ATOM 515 C CA . ARG A 1 70 ? 14.883 15.234 22.5 1 95.25 70 ARG A CA 1
ATOM 516 C C . ARG A 1 70 ? 14.047 14.742 21.328 1 95.25 70 ARG A C 1
ATOM 518 O O . ARG A 1 70 ? 14.164 13.594 20.906 1 95.25 70 ARG A O 1
ATOM 525 N N . TYR A 1 71 ? 13.25 15.633 20.875 1 94.44 71 TYR A N 1
ATOM 526 C CA . TYR A 1 71 ? 12.438 15.367 19.703 1 94.44 71 TYR A CA 1
ATOM 527 C C . TYR A 1 71 ? 13.312 15.062 18.5 1 94.44 71 TYR A C 1
ATOM 529 O O . TYR A 1 71 ? 14.117 15.898 18.078 1 94.44 71 TYR A O 1
ATOM 537 N N . VAL A 1 72 ? 13.18 13.852 18 1 91.62 72 VAL A N 1
ATOM 538 C CA . VAL A 1 72 ? 13.82 13.453 16.75 1 91.62 72 VAL A CA 1
ATOM 539 C C . VAL A 1 72 ? 12.789 13.445 15.617 1 91.62 72 VAL A C 1
ATOM 541 O O . VAL A 1 72 ? 11.75 12.789 15.727 1 91.62 72 VAL A O 1
ATOM 544 N N . PRO A 1 73 ? 13.086 14.133 14.562 1 94.75 73 PRO A N 1
ATOM 545 C CA . PRO A 1 73 ? 12.125 14.18 13.461 1 94.75 73 PRO A CA 1
ATOM 546 C C . PRO A 1 73 ? 11.758 12.797 12.93 1 94.75 73 PRO A C 1
ATOM 548 O O . PRO A 1 73 ? 12.602 11.898 12.914 1 94.75 73 PRO A O 1
ATOM 551 N N . LEU A 1 74 ? 10.547 12.633 12.562 1 97.44 74 LEU A N 1
ATOM 552 C CA . LEU A 1 74 ? 10.07 11.453 11.852 1 97.44 74 LEU A CA 1
ATOM 553 C C . LEU A 1 74 ? 9.992 11.719 10.352 1 97.44 74 LEU A C 1
ATOM 555 O O . LEU A 1 74 ? 10.203 12.852 9.906 1 97.44 74 LEU A O 1
ATOM 559 N N . GLY A 1 75 ? 9.734 10.688 9.57 1 97.69 75 GLY A N 1
ATOM 560 C CA . GLY A 1 75 ? 9.375 10.891 8.172 1 97.69 75 GLY A CA 1
ATOM 561 C C . GLY A 1 75 ? 7.977 11.438 7.988 1 97.69 75 GLY A C 1
ATOM 562 O O . GLY A 1 75 ? 7.246 11.641 8.961 1 97.69 75 GLY A O 1
ATOM 563 N N . GLY A 1 76 ? 7.629 11.703 6.77 1 98.12 76 GLY A N 1
ATOM 564 C CA . GLY A 1 76 ? 6.301 12.219 6.469 1 98.12 76 GLY A CA 1
ATOM 565 C C . GLY A 1 76 ? 5.387 11.188 5.848 1 98.12 76 GLY A C 1
ATOM 566 O O . GLY A 1 76 ? 5.816 10.391 5.012 1 98.12 76 GLY A O 1
ATOM 567 N N . ALA A 1 77 ? 4.148 11.227 6.234 1 98.75 77 ALA A N 1
ATOM 568 C CA . ALA A 1 77 ? 3.104 10.375 5.672 1 98.75 77 ALA A CA 1
ATOM 569 C C . ALA A 1 77 ? 1.742 11.055 5.742 1 98.75 77 ALA A C 1
ATOM 571 O O . ALA A 1 77 ? 1.622 12.164 6.277 1 98.75 77 ALA A O 1
ATOM 572 N N . LYS A 1 78 ? 0.788 10.445 5.113 1 98.69 78 LYS A N 1
ATOM 573 C CA . LYS A 1 78 ? -0.587 10.93 5.191 1 98.69 78 LYS A CA 1
ATOM 574 C C . LYS A 1 78 ? -1.575 9.852 4.746 1 98.69 78 LYS A C 1
ATOM 576 O O . LYS A 1 78 ? -1.306 9.109 3.801 1 98.69 78 LYS A O 1
ATOM 581 N N . GLY A 1 79 ? -2.633 9.773 5.484 1 98.75 79 GLY A N 1
ATOM 582 C CA . GLY A 1 79 ? -3.76 8.969 5.039 1 98.75 79 GLY A CA 1
ATOM 583 C C . GLY A 1 79 ? -4.922 9.797 4.531 1 98.75 79 GLY A C 1
ATOM 584 O O . GLY A 1 79 ? -5.078 10.961 4.918 1 98.75 79 GLY A O 1
ATOM 585 N N . GLY A 1 80 ? -5.727 9.203 3.674 1 98.69 80 GLY A N 1
ATOM 586 C CA . GLY A 1 80 ? -6.898 9.875 3.133 1 98.69 80 GLY A CA 1
ATOM 587 C C . GLY A 1 80 ? -7.98 8.914 2.68 1 98.69 80 GLY A C 1
ATOM 588 O O . GLY A 1 80 ? -7.695 7.918 2.012 1 98.69 80 GLY A O 1
ATOM 589 N N . ILE A 1 81 ? -9.18 9.211 3.061 1 98.81 81 ILE A N 1
ATOM 590 C CA . ILE A 1 81 ? -10.344 8.414 2.68 1 98.81 81 ILE A CA 1
ATOM 591 C C . ILE A 1 81 ? -11.305 9.258 1.846 1 98.81 81 ILE A C 1
ATOM 593 O O . ILE A 1 81 ? -11.656 10.367 2.238 1 98.81 81 ILE A O 1
ATOM 597 N N . ASP A 1 82 ? -11.68 8.797 0.698 1 98.62 82 ASP A N 1
ATOM 598 C CA . ASP A 1 82 ? -12.672 9.445 -0.156 1 98.62 82 ASP A CA 1
ATOM 599 C C . ASP A 1 82 ? -14.086 9.133 0.314 1 98.62 82 ASP A C 1
ATOM 601 O O . ASP A 1 82 ? -14.742 8.242 -0.227 1 98.62 82 ASP A O 1
ATOM 605 N N . CYS A 1 83 ? -14.555 9.867 1.282 1 98.19 83 CYS A N 1
ATOM 606 C CA . CYS A 1 83 ? -15.867 9.703 1.896 1 98.19 83 CYS A CA 1
ATOM 607 C C . CYS A 1 83 ? -16.297 10.977 2.611 1 98.19 83 CYS A C 1
ATOM 609 O O . CYS A 1 83 ? -15.484 11.664 3.219 1 98.19 83 CYS A O 1
ATOM 611 N N . ASP A 1 84 ? -17.547 11.352 2.529 1 95.19 84 ASP A N 1
ATOM 612 C CA . ASP A 1 84 ? -18.109 12.406 3.363 1 95.19 84 ASP A CA 1
ATOM 613 C C . ASP A 1 84 ? -18.156 11.984 4.828 1 95.19 84 ASP A C 1
ATOM 615 O O . ASP A 1 84 ? -18.859 11.031 5.184 1 95.19 84 ASP A O 1
ATOM 619 N N . PRO A 1 85 ? -17.469 12.703 5.629 1 93 85 PRO A N 1
ATOM 620 C CA . PRO A 1 85 ? -17.422 12.305 7.039 1 93 85 PRO A CA 1
ATOM 621 C C . PRO A 1 85 ? -18.781 12.359 7.711 1 93 85 PRO A C 1
ATOM 623 O O . PRO A 1 85 ? -18.969 11.812 8.805 1 93 85 PRO A O 1
ATOM 626 N N . ARG A 1 86 ? -19.703 12.969 7.137 1 89.56 86 ARG A N 1
ATOM 627 C CA . ARG A 1 86 ? -21.047 13.07 7.695 1 89.56 86 ARG A CA 1
ATOM 628 C C . ARG A 1 86 ? -21.938 11.93 7.211 1 89.56 86 ARG A C 1
ATOM 630 O O . ARG A 1 86 ? -23.047 11.742 7.711 1 89.56 86 ARG A O 1
ATOM 637 N N . SER A 1 87 ? -21.406 11.188 6.285 1 95.19 87 SER A N 1
ATOM 638 C CA . SER A 1 87 ? -22.172 10.047 5.777 1 95.19 87 SER A CA 1
ATOM 639 C C . SER A 1 87 ? -22.406 9.016 6.871 1 95.19 87 SER A C 1
ATOM 641 O O . SER A 1 87 ? -21.547 8.797 7.727 1 95.19 87 SER A O 1
ATOM 643 N N . PRO A 1 88 ? -23.578 8.328 6.848 1 96.38 88 PRO A N 1
ATOM 644 C CA . PRO A 1 88 ? -23.859 7.277 7.832 1 96.38 88 PRO A CA 1
ATOM 645 C C . PRO A 1 88 ? -22.859 6.121 7.754 1 96.38 88 PRO A C 1
ATOM 647 O O . PRO A 1 88 ? -22.656 5.406 8.742 1 96.38 88 PRO A O 1
ATOM 650 N N . GLU A 1 89 ? -22.219 5.922 6.652 1 97.12 89 GLU A N 1
ATOM 651 C CA . GLU A 1 89 ? -21.297 4.805 6.5 1 97.12 89 GLU A CA 1
ATOM 652 C C . GLU A 1 89 ? -19.875 5.199 6.906 1 97.12 89 GLU A C 1
ATOM 654 O O . GLU A 1 89 ? -18.984 4.355 6.934 1 97.12 89 GLU A O 1
ATOM 659 N N . ALA A 1 90 ? -19.672 6.469 7.215 1 97.56 90 ALA A N 1
ATOM 660 C CA . ALA A 1 90 ? -18.328 7.027 7.375 1 97.56 90 ALA A CA 1
ATOM 661 C C . ALA A 1 90 ? -17.547 6.285 8.461 1 97.56 90 ALA A C 1
ATOM 663 O O . ALA A 1 90 ? -16.375 5.945 8.273 1 97.56 90 ALA A O 1
ATOM 664 N N . TYR A 1 91 ? -18.172 6.039 9.562 1 98.12 91 TYR A N 1
ATOM 665 C CA . TYR A 1 91 ? -17.453 5.406 10.664 1 98.12 91 TYR A CA 1
ATOM 666 C C . TYR A 1 91 ? -17.031 3.986 10.305 1 98.12 91 TYR A C 1
ATOM 668 O O . TYR A 1 91 ? -15.898 3.584 10.57 1 98.12 91 TYR A O 1
ATOM 676 N N . GLY A 1 92 ? -17.969 3.234 9.727 1 98.38 92 GLY A N 1
ATOM 677 C CA . GLY A 1 92 ? -17.625 1.892 9.289 1 98.38 92 GLY A CA 1
ATOM 678 C C . GLY A 1 92 ? -16.484 1.869 8.281 1 98.38 92 GLY A C 1
ATOM 679 O O . GLY A 1 92 ? -15.602 1.018 8.352 1 98.38 92 GLY A O 1
ATOM 680 N N . VAL A 1 93 ? -16.516 2.803 7.344 1 98.5 93 VAL A N 1
ATOM 681 C CA . VAL A 1 93 ? -15.469 2.936 6.34 1 98.5 93 VAL A CA 1
ATOM 682 C C . VAL A 1 93 ? -14.141 3.246 7.02 1 98.5 93 VAL A C 1
ATOM 684 O O . VAL A 1 93 ? -13.109 2.674 6.664 1 98.5 93 VAL A O 1
ATOM 687 N N . LEU A 1 94 ? -14.18 4.133 8 1 98.69 94 LEU A N 1
ATOM 688 C CA . LEU A 1 94 ? -12.984 4.5 8.758 1 98.69 94 LEU A CA 1
ATOM 689 C C . LEU A 1 94 ? -12.375 3.281 9.438 1 98.69 94 LEU A C 1
ATOM 691 O O . LEU A 1 94 ? -11.172 3.053 9.352 1 98.69 94 LEU A O 1
ATOM 695 N N . VAL A 1 95 ? -13.211 2.473 10.094 1 98.62 95 VAL A N 1
ATOM 696 C CA . VAL A 1 95 ? -12.742 1.304 10.828 1 98.62 95 VAL A CA 1
ATOM 697 C C . VAL A 1 95 ? -12.125 0.297 9.859 1 98.62 95 VAL A C 1
ATOM 699 O O . VAL A 1 95 ? -11.039 -0.233 10.117 1 98.62 95 VAL A O 1
ATOM 702 N N . ARG A 1 96 ? -12.75 0.034 8.734 1 98 96 ARG A N 1
ATOM 703 C CA . ARG A 1 96 ? -12.25 -0.946 7.773 1 98 96 ARG A CA 1
ATOM 704 C C . ARG A 1 96 ? -10.969 -0.458 7.105 1 98 96 ARG A C 1
ATOM 706 O O . ARG A 1 96 ? -10.07 -1.252 6.824 1 98 96 ARG A O 1
ATOM 713 N N . TYR A 1 97 ? -10.875 0.871 6.859 1 98.75 97 TYR A N 1
ATOM 714 C CA . TYR A 1 97 ? -9.633 1.45 6.359 1 98.75 97 TYR A CA 1
ATOM 715 C C . TYR A 1 97 ? -8.484 1.203 7.336 1 98.75 97 TYR A C 1
ATOM 717 O O . TYR A 1 97 ? -7.414 0.747 6.934 1 98.75 97 TYR A O 1
ATOM 725 N N . LEU A 1 98 ? -8.758 1.522 8.586 1 98.69 98 LEU A N 1
ATOM 726 C CA . LEU A 1 98 ? -7.715 1.369 9.594 1 98.69 98 LEU A CA 1
ATOM 727 C C . LEU A 1 98 ? -7.324 -0.097 9.758 1 98.69 98 LEU A C 1
ATOM 729 O O . LEU A 1 98 ? -6.16 -0.41 10.023 1 98.69 98 LEU A O 1
ATOM 733 N N . ARG A 1 99 ? -8.289 -1.028 9.617 1 97.81 99 ARG A N 1
ATOM 734 C CA . ARG A 1 99 ? -7.961 -2.449 9.648 1 97.81 99 ARG A CA 1
ATOM 735 C C . ARG A 1 99 ? -7.027 -2.822 8.508 1 97.81 99 ARG A C 1
ATOM 737 O O . ARG A 1 99 ? -6.082 -3.594 8.695 1 97.81 99 ARG A O 1
ATOM 744 N N . ALA A 1 100 ? -7.27 -2.264 7.34 1 98 100 ALA A N 1
ATOM 745 C CA . ALA A 1 100 ? -6.43 -2.543 6.18 1 98 100 ALA A CA 1
ATOM 746 C C . ALA A 1 100 ? -5.043 -1.936 6.344 1 98 100 ALA A C 1
ATOM 748 O O . ALA A 1 100 ? -4.051 -2.496 5.867 1 98 100 ALA A O 1
ATOM 749 N N . MET A 1 101 ? -4.941 -0.763 7.023 1 98.56 101 MET A N 1
ATOM 750 C CA . MET A 1 101 ? -3.672 -0.064 7.211 1 98.56 101 MET A CA 1
ATOM 751 C C . MET A 1 101 ? -3.002 -0.492 8.508 1 98.56 101 MET A C 1
ATOM 753 O O . MET A 1 101 ? -1.877 -0.079 8.797 1 98.56 101 MET A O 1
ATOM 757 N N . ARG A 1 102 ? -3.639 -1.334 9.312 1 97.62 102 ARG A N 1
ATOM 758 C CA . ARG A 1 102 ? -3.197 -1.686 10.664 1 97.62 102 ARG A CA 1
ATOM 759 C C . ARG A 1 102 ? -1.732 -2.105 10.664 1 97.62 102 ARG A C 1
ATOM 761 O O . ARG A 1 102 ? -0.952 -1.647 11.5 1 97.62 102 ARG A O 1
ATOM 768 N N . PRO A 1 103 ? -1.299 -2.922 9.688 1 97.69 103 PRO A N 1
ATOM 769 C CA . PRO A 1 103 ? 0.109 -3.32 9.734 1 97.69 103 PRO A CA 1
ATOM 770 C C . PRO A 1 103 ? 1.062 -2.131 9.641 1 97.69 103 PRO A C 1
ATOM 772 O O . PRO A 1 103 ? 2.068 -2.088 10.359 1 97.69 103 PRO A O 1
ATOM 775 N N . TYR A 1 104 ? 0.75 -1.153 8.836 1 98.31 104 TYR A N 1
ATOM 776 C CA . TYR A 1 104 ? 1.622 0.008 8.695 1 98.31 104 TYR A CA 1
ATOM 777 C C . TYR A 1 104 ? 1.461 0.959 9.875 1 98.31 104 TYR A C 1
ATOM 779 O O . TYR A 1 104 ? 2.416 1.627 10.281 1 98.31 104 TYR A O 1
ATOM 787 N N . VAL A 1 105 ? 0.269 1.059 10.492 1 98.38 105 VAL A N 1
ATOM 788 C CA . VAL A 1 105 ? 0.086 1.856 11.703 1 98.38 105 VAL A CA 1
ATOM 789 C C . VAL A 1 105 ? 0.915 1.268 12.844 1 98.38 105 VAL A C 1
ATOM 791 O O . VAL A 1 105 ? 1.473 2.006 13.656 1 98.38 105 VAL A O 1
ATOM 794 N N . GLU A 1 106 ? 1.064 -0.011 12.859 1 97.38 106 GLU A N 1
ATOM 795 C CA . GLU A 1 106 ? 1.795 -0.691 13.93 1 97.38 106 GLU A CA 1
ATOM 796 C C . GLU A 1 106 ? 3.299 -0.484 13.781 1 97.38 106 GLU A C 1
ATOM 798 O O . GLU A 1 106 ? 4.031 -0.494 14.773 1 97.38 106 GLU A O 1
ATOM 803 N N . ARG A 1 107 ? 3.723 -0.183 12.539 1 96.25 107 ARG A N 1
ATOM 804 C CA . ARG A 1 107 ? 5.164 -0.298 12.344 1 96.25 107 ARG A CA 1
ATOM 805 C C . ARG A 1 107 ? 5.746 0.991 11.773 1 96.25 107 ARG A C 1
ATOM 807 O O . ARG A 1 107 ? 6.887 1.347 12.062 1 96.25 107 ARG A O 1
ATOM 814 N N . PHE A 1 108 ? 5.016 1.65 10.891 1 97.94 108 PHE A N 1
ATOM 815 C CA . PHE A 1 108 ? 5.621 2.719 10.109 1 97.94 108 PHE A CA 1
ATOM 816 C C . PHE A 1 108 ? 4.922 4.047 10.367 1 97.94 108 PHE A C 1
ATOM 818 O O . PHE A 1 108 ? 5.574 5.09 10.469 1 97.94 108 PHE A O 1
ATOM 825 N N . TRP A 1 109 ? 3.613 4.02 10.516 1 98.5 109 TRP A N 1
ATOM 826 C CA . TRP A 1 109 ? 2.818 5.234 10.344 1 98.5 109 TRP A CA 1
ATOM 827 C C . TRP A 1 109 ? 2.156 5.641 11.656 1 98.5 109 TRP A C 1
ATOM 829 O O . TRP A 1 109 ? 1.294 4.926 12.172 1 98.5 109 TRP A O 1
ATOM 839 N N . THR A 1 110 ? 2.623 6.719 12.172 1 97.81 110 THR A N 1
ATOM 840 C CA . THR A 1 110 ? 1.948 7.387 13.281 1 97.81 110 THR A CA 1
ATOM 841 C C . THR A 1 110 ? 0.952 8.422 12.758 1 97.81 110 THR A C 1
ATOM 843 O O . THR A 1 110 ? 1.313 9.297 11.977 1 97.81 110 THR A O 1
ATOM 846 N N . THR A 1 111 ? -0.279 8.25 13.242 1 97.56 111 THR A N 1
ATOM 847 C CA . THR A 1 111 ? -1.302 9.078 12.609 1 97.56 111 THR A CA 1
ATOM 848 C C . THR A 1 111 ? -2.199 9.727 13.656 1 97.56 111 THR A C 1
ATOM 850 O O . THR A 1 111 ? -1.938 9.617 14.859 1 97.56 111 THR A O 1
ATOM 853 N N . GLY A 1 112 ? -3.094 10.562 13.211 1 94.56 112 GLY A N 1
ATOM 854 C CA . GLY A 1 112 ? -4.047 11.305 14.016 1 94.56 112 GLY A CA 1
ATOM 855 C C . GLY A 1 112 ? -5.074 12.047 13.188 1 94.56 112 GLY A C 1
ATOM 856 O O . GLY A 1 112 ? -5.328 11.695 12.031 1 94.56 112 GLY A O 1
ATOM 857 N N . GLU A 1 113 ? -5.598 13.008 13.867 1 90.69 113 GLU A N 1
ATOM 858 C CA . GLU A 1 113 ? -6.695 13.773 13.281 1 90.69 113 GLU A CA 1
ATOM 859 C C . GLU A 1 113 ? -6.219 14.602 12.086 1 90.69 113 GLU A C 1
ATOM 861 O O . GLU A 1 113 ? -5.051 14.992 12.023 1 90.69 113 GLU A O 1
ATOM 866 N N . ASP A 1 114 ? -7.02 14.812 11.195 1 91.38 114 ASP A N 1
ATOM 867 C CA . ASP A 1 114 ? -6.934 15.734 10.07 1 91.38 114 ASP A CA 1
ATOM 868 C C . ASP A 1 114 ? -8.32 16.172 9.602 1 91.38 114 ASP A C 1
ATOM 870 O O . ASP A 1 114 ? -9.32 15.875 10.258 1 91.38 114 ASP A O 1
ATOM 874 N N . LEU A 1 115 ? -8.367 16.859 8.5 1 87.44 115 LEU A N 1
ATOM 875 C CA . LEU A 1 115 ? -9.633 17.344 7.977 1 87.44 115 LEU A CA 1
ATOM 876 C C . LEU A 1 115 ? -10.672 16.234 7.922 1 87.44 115 LEU A C 1
ATOM 878 O O . LEU A 1 115 ? -10.406 15.164 7.359 1 87.44 115 LEU A O 1
ATOM 882 N N . GLY A 1 116 ? -11.773 16.375 8.594 1 87.81 116 GLY A N 1
ATOM 883 C CA . GLY A 1 116 ? -12.906 15.461 8.531 1 87.81 116 GLY A CA 1
ATOM 884 C C . GLY A 1 116 ? -12.938 14.477 9.68 1 87.81 116 GLY A C 1
ATOM 885 O O . GLY A 1 116 ? -13.945 13.805 9.898 1 87.81 116 GLY A O 1
ATOM 886 N N . LEU A 1 117 ? -11.852 14.461 10.414 1 91.25 117 LEU A N 1
ATOM 887 C CA . LEU A 1 117 ? -11.773 13.492 11.508 1 91.25 117 LEU A CA 1
ATOM 888 C C . LEU A 1 117 ? -11.219 14.148 12.773 1 91.25 117 LEU A C 1
ATOM 890 O O . LEU A 1 117 ? -10.156 14.773 12.742 1 91.25 117 LEU A O 1
ATOM 894 N N . SER A 1 118 ? -11.922 13.984 13.867 1 86.12 118 SER A N 1
ATOM 895 C CA . SER A 1 118 ? -11.422 14.43 15.164 1 86.12 118 SER A CA 1
ATOM 896 C C . SER A 1 118 ? -10.547 13.359 15.805 1 86.12 118 SER A C 1
ATOM 898 O O . SER A 1 118 ? -10.617 12.188 15.445 1 86.12 118 SER A O 1
ATOM 900 N N . GLN A 1 119 ? -9.75 13.75 16.75 1 88.44 119 GLN A N 1
ATOM 901 C CA . GLN A 1 119 ? -8.859 12.789 17.406 1 88.44 119 GLN A CA 1
ATOM 902 C C . GLN A 1 119 ? -9.664 11.75 18.188 1 88.44 119 GLN A C 1
ATOM 904 O O . GLN A 1 119 ? -9.305 10.57 18.203 1 88.44 119 GLN A O 1
ATOM 909 N N . ASP A 1 120 ? -10.711 12.219 18.797 1 88.69 120 ASP A N 1
ATOM 910 C CA . ASP A 1 120 ? -11.555 11.289 19.547 1 88.69 120 ASP A CA 1
ATOM 911 C C . ASP A 1 120 ? -12.117 10.203 18.625 1 88.69 120 ASP A C 1
ATOM 913 O O . ASP A 1 120 ? -12.164 9.023 19 1 88.69 120 ASP A O 1
ATOM 917 N N . LEU A 1 121 ? -12.555 10.602 17.5 1 92.5 121 LEU A N 1
ATOM 918 C CA . LEU A 1 121 ? -13.109 9.664 16.531 1 92.5 121 LEU A CA 1
ATOM 919 C C . LEU A 1 121 ? -12.031 8.695 16.031 1 92.5 121 LEU A C 1
ATOM 921 O O . LEU A 1 121 ? -12.281 7.496 15.906 1 92.5 121 LEU A O 1
ATOM 925 N N . VAL A 1 122 ? -10.875 9.195 15.789 1 95.75 122 VAL A N 1
ATOM 926 C CA . VAL A 1 122 ? -9.758 8.367 15.336 1 95.75 122 VAL A CA 1
ATOM 927 C C . VAL A 1 122 ? -9.391 7.355 16.422 1 95.75 122 VAL A C 1
ATOM 929 O O . VAL A 1 122 ? -9.195 6.172 16.125 1 95.75 122 VAL A O 1
ATOM 932 N N . ASP A 1 123 ? -9.352 7.812 17.625 1 95 123 ASP A N 1
ATOM 933 C CA . ASP A 1 123 ? -8.992 6.934 18.734 1 95 123 ASP A CA 1
ATOM 934 C C . ASP A 1 123 ? -10.008 5.809 18.891 1 95 123 ASP A C 1
ATOM 936 O O . ASP A 1 123 ? -9.641 4.656 19.141 1 95 123 ASP A O 1
ATOM 940 N N . ARG A 1 124 ? -11.266 6.129 18.797 1 97.25 124 ARG A N 1
ATOM 941 C CA . ARG A 1 124 ? -12.312 5.113 18.891 1 97.25 124 ARG A CA 1
ATOM 942 C C . ARG A 1 124 ? -12.172 4.082 17.781 1 97.25 124 ARG A C 1
ATOM 944 O O . ARG A 1 124 ? -12.289 2.879 18.031 1 97.25 124 ARG A O 1
ATOM 951 N N . ALA A 1 125 ? -11.961 4.539 16.594 1 98.38 125 ALA A N 1
ATOM 952 C CA . ALA A 1 125 ? -11.836 3.65 15.438 1 98.38 125 ALA A CA 1
ATOM 953 C C . ALA A 1 125 ? -10.57 2.805 15.539 1 98.38 125 ALA A C 1
ATOM 955 O O . ALA A 1 125 ? -10.562 1.636 15.141 1 98.38 125 ALA A O 1
ATOM 956 N N . VAL A 1 126 ? -9.508 3.406 15.992 1 98.06 126 VAL A N 1
ATOM 957 C CA . VAL A 1 126 ? -8.242 2.717 16.203 1 98.06 126 VAL A CA 1
ATOM 958 C C . VAL A 1 126 ? -8.445 1.55 17.172 1 98.06 126 VAL A C 1
ATOM 960 O O . VAL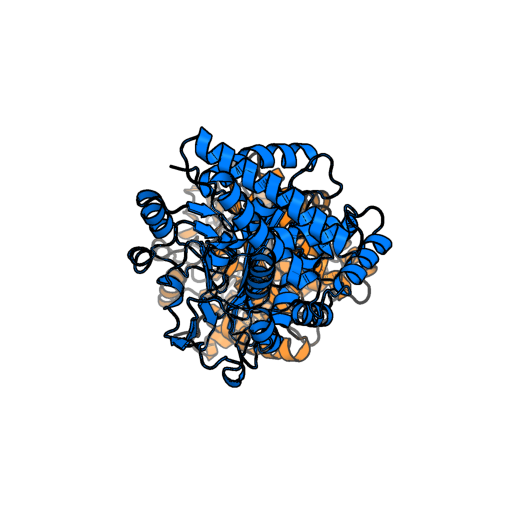 A 1 126 ? -7.988 0.434 16.906 1 98.06 126 VAL A O 1
ATOM 963 N N . ALA A 1 127 ? -9.117 1.818 18.203 1 97.88 127 ALA A N 1
ATOM 964 C CA . ALA A 1 127 ? -9.406 0.769 19.188 1 97.88 127 ALA A CA 1
ATOM 965 C C . ALA A 1 127 ? -10.234 -0.345 18.562 1 97.88 127 ALA A C 1
ATOM 967 O O . ALA A 1 127 ? -9.945 -1.528 18.75 1 97.88 127 ALA A O 1
ATOM 968 N N . GLU A 1 128 ? -11.219 0.024 17.859 1 97.88 128 GLU A N 1
ATOM 969 C CA . GLU A 1 128 ? -12.086 -0.962 17.219 1 97.88 128 GLU A CA 1
ATOM 970 C C . GLU A 1 128 ? -11.344 -1.758 16.156 1 97.88 128 GLU A C 1
ATOM 972 O O . GLU A 1 128 ? -11.656 -2.924 15.914 1 97.88 128 GLU A O 1
ATOM 977 N N . ALA A 1 129 ? -10.367 -1.194 15.523 1 97.38 129 ALA A N 1
ATOM 978 C CA . ALA A 1 129 ? -9.578 -1.844 14.477 1 97.38 129 ALA A CA 1
ATOM 979 C C . ALA A 1 129 ? -8.523 -2.766 15.086 1 97.38 129 ALA A C 1
ATOM 981 O O . ALA A 1 129 ? -7.762 -3.404 14.359 1 97.38 129 ALA A O 1
ATOM 982 N N . GLY A 1 130 ? -8.422 -2.799 16.422 1 96.19 130 GLY A N 1
ATOM 983 C CA . GLY A 1 130 ? -7.504 -3.701 17.109 1 96.19 130 GLY A CA 1
ATOM 984 C C . GLY A 1 130 ? -6.129 -3.102 17.328 1 96.19 130 GLY A C 1
ATOM 985 O O . GLY A 1 130 ? -5.156 -3.826 17.531 1 96.19 130 GLY A O 1
ATOM 986 N N . LEU A 1 131 ? -5.98 -1.801 17.234 1 97.19 131 LEU A N 1
ATOM 987 C CA . LEU A 1 131 ? -4.723 -1.09 17.453 1 97.19 131 LEU A CA 1
ATOM 988 C C . LEU A 1 131 ? -4.641 -0.568 18.875 1 97.19 131 LEU A C 1
ATOM 990 O O . LEU A 1 131 ? -5.664 -0.266 19.5 1 97.19 131 LEU A O 1
ATOM 994 N N . VAL A 1 132 ? -3.424 -0.447 19.328 1 95.81 132 VAL A N 1
ATOM 995 C CA . VAL A 1 132 ? -3.188 0.06 20.688 1 95.81 132 VAL A CA 1
ATOM 996 C C . VAL A 1 132 ? -3.305 1.583 20.688 1 95.81 132 VAL A C 1
ATOM 998 O O . VAL A 1 132 ? -3.824 2.166 21.641 1 95.81 132 VAL A O 1
ATOM 1001 N N . SER A 1 133 ? -2.771 2.152 19.672 1 96.06 133 SER A N 1
ATOM 1002 C CA . SER A 1 133 ? -2.713 3.605 19.562 1 96.06 133 SER A CA 1
ATOM 1003 C C . SER A 1 133 ? -2.451 4.031 18.125 1 96.06 133 SER A C 1
ATOM 1005 O O . SER A 1 133 ? -1.86 3.281 17.344 1 96.06 133 SER A O 1
ATOM 1007 N N . SER A 1 134 ? -2.889 5.211 17.828 1 95.69 134 SER A N 1
ATOM 1008 C CA . SER A 1 134 ? -2.629 5.75 16.5 1 95.69 134 SER A CA 1
ATOM 1009 C C . SER A 1 134 ? -1.155 6.098 16.328 1 95.69 134 SER A C 1
ATOM 1011 O O . SER A 1 134 ? -0.692 6.309 15.195 1 95.69 134 SER A O 1
ATOM 1013 N N . VAL A 1 135 ? -0.394 6.129 17.422 1 96.44 135 VAL A N 1
ATOM 1014 C CA . VAL A 1 135 ? 1.01 6.512 17.297 1 96.44 135 VAL A CA 1
ATOM 1015 C C . VAL A 1 135 ? 1.898 5.371 17.797 1 96.44 135 VAL A C 1
ATOM 1017 O O . VAL A 1 135 ? 3.053 5.598 18.172 1 96.44 135 VAL A O 1
ATOM 1020 N N . GLN A 1 136 ? 1.431 4.199 17.781 1 96.5 136 GLN A N 1
ATOM 1021 C CA . GLN A 1 136 ? 2.135 3.08 18.391 1 96.5 136 GLN A CA 1
ATOM 1022 C C . GLN A 1 136 ? 3.424 2.76 17.641 1 96.5 136 GLN A C 1
ATOM 1024 O O . GLN A 1 136 ? 4.332 2.133 18.203 1 96.5 136 GLN A O 1
ATOM 1029 N N . ALA A 1 137 ? 3.549 3.178 16.438 1 97.31 137 ALA A N 1
ATOM 1030 C CA . ALA A 1 137 ? 4.742 2.881 15.648 1 97.31 137 ALA A CA 1
ATOM 1031 C C . ALA A 1 137 ? 5.988 3.488 16.297 1 97.31 137 ALA A C 1
ATOM 1033 O O . ALA A 1 137 ? 7.094 2.965 16.125 1 97.31 137 ALA A O 1
ATOM 1034 N N . VAL A 1 138 ? 5.844 4.57 17.062 1 97.12 138 VAL A N 1
ATOM 1035 C CA . VAL A 1 138 ? 6.988 5.312 17.594 1 97.12 138 VAL A CA 1
ATOM 1036 C C . VAL A 1 138 ? 7.395 4.742 18.953 1 97.12 138 VAL A C 1
ATOM 1038 O O . VAL A 1 138 ? 8.5 4.996 19.422 1 97.12 138 VAL A O 1
ATOM 1041 N N . TYR A 1 139 ? 6.582 3.863 19.547 1 96.81 139 TYR A N 1
ATOM 1042 C CA . TYR A 1 139 ? 6.762 3.436 20.938 1 96.81 139 TYR A CA 1
ATOM 1043 C C . TYR A 1 139 ? 8.094 2.715 21.109 1 96.81 139 TYR A C 1
ATOM 1045 O O . TYR A 1 139 ? 8.82 2.969 22.078 1 96.81 139 TYR A O 1
ATOM 1053 N N . PRO A 1 140 ? 8.492 1.896 20.125 1 95.38 140 PRO A N 1
ATOM 1054 C CA . PRO A 1 140 ? 9.75 1.168 20.312 1 95.38 140 PRO A CA 1
ATOM 1055 C C . PRO A 1 140 ? 10.969 2.092 20.359 1 95.38 140 PRO A C 1
ATOM 1057 O O . PRO A 1 140 ? 12.062 1.666 20.75 1 95.38 140 PRO A O 1
ATOM 1060 N N . LEU A 1 141 ? 10.82 3.354 19.969 1 94.5 141 LEU A N 1
ATOM 1061 C CA . LEU A 1 141 ? 11.945 4.277 19.875 1 94.5 141 LEU A CA 1
ATOM 1062 C C . LEU A 1 141 ? 12.078 5.105 21.156 1 94.5 141 LEU A C 1
ATOM 1064 O O . LEU A 1 141 ? 13.031 5.867 21.312 1 94.5 141 LEU A O 1
ATOM 1068 N N . LEU A 1 142 ? 11.148 4.863 22.062 1 96.56 142 LEU A N 1
ATOM 1069 C CA . LEU A 1 142 ? 11.117 5.668 23.266 1 96.56 142 LEU A CA 1
ATOM 1070 C C . LEU A 1 142 ? 11.961 5.027 24.375 1 96.56 142 LEU A C 1
ATOM 1072 O O . LEU A 1 142 ? 11.977 3.801 24.516 1 96.56 142 LEU A O 1
ATOM 1076 N N . ASP A 1 143 ? 12.656 5.875 25.141 1 94.56 143 ASP A N 1
ATOM 1077 C CA . ASP A 1 143 ? 13.445 5.379 26.266 1 94.56 143 ASP A CA 1
ATOM 1078 C C . ASP A 1 143 ? 12.547 4.77 27.344 1 94.56 143 ASP A C 1
ATOM 1080 O O . ASP A 1 143 ? 12.852 3.699 27.875 1 94.56 143 ASP A O 1
ATOM 1084 N N . ASP A 1 144 ? 11.57 5.406 27.688 1 97.12 144 ASP A N 1
ATOM 1085 C CA . ASP A 1 144 ? 10.555 4.984 28.656 1 97.12 144 ASP A CA 1
ATOM 1086 C C . ASP A 1 144 ? 9.148 5.152 28.078 1 97.12 144 ASP A C 1
ATOM 1088 O O . ASP A 1 144 ? 8.516 6.195 28.266 1 97.12 144 ASP A O 1
ATOM 1092 N N . GLU A 1 145 ? 8.664 4.094 27.484 1 97.06 145 GLU A N 1
ATOM 1093 C CA . GLU A 1 145 ? 7.383 4.109 26.781 1 97.06 145 GLU A CA 1
ATOM 1094 C C . GLU A 1 145 ? 6.246 4.461 27.75 1 97.06 145 GLU A C 1
ATOM 1096 O O . GLU A 1 145 ? 5.383 5.281 27.422 1 97.06 145 GLU A O 1
ATOM 1101 N N . THR A 1 146 ? 6.23 3.91 28.922 1 97.56 146 THR A N 1
ATOM 1102 C CA . THR A 1 146 ? 5.16 4.113 29.891 1 97.56 146 THR A CA 1
ATOM 1103 C C . THR A 1 146 ? 5.07 5.578 30.297 1 97.56 146 THR A C 1
ATOM 1105 O O . THR A 1 146 ? 3.99 6.168 30.281 1 97.56 146 THR A O 1
ATOM 1108 N N . ALA A 1 147 ? 6.172 6.152 30.625 1 97.62 147 ALA A N 1
ATOM 1109 C CA . ALA A 1 147 ? 6.203 7.555 31.047 1 97.62 147 ALA A CA 1
ATOM 1110 C C . ALA A 1 147 ? 5.797 8.477 29.906 1 97.62 147 ALA A C 1
ATOM 1112 O O . ALA A 1 147 ? 5.105 9.477 30.109 1 97.62 147 ALA A O 1
ATOM 1113 N N . ALA A 1 148 ? 6.27 8.172 28.719 1 97.44 148 ALA A N 1
ATOM 1114 C CA . ALA A 1 148 ? 5.977 8.992 27.562 1 97.44 148 ALA A CA 1
ATOM 1115 C C . ALA A 1 148 ? 4.484 8.984 27.234 1 97.44 148 ALA A C 1
ATOM 1117 O O . ALA A 1 148 ? 3.891 10.031 26.969 1 97.44 148 ALA A O 1
ATOM 1118 N N . ARG A 1 149 ? 3.922 7.809 27.266 1 96.62 149 ARG A N 1
ATOM 1119 C CA . ARG A 1 149 ? 2.498 7.664 26.984 1 96.62 149 ARG A CA 1
ATOM 1120 C C . ARG A 1 149 ? 1.659 8.414 28.016 1 96.62 149 ARG A C 1
ATOM 1122 O O . ARG A 1 149 ? 0.666 9.055 27.672 1 96.62 149 ARG A O 1
ATOM 1129 N N . ARG A 1 150 ? 2.043 8.336 29.219 1 97.62 150 ARG A N 1
ATOM 1130 C CA . ARG A 1 150 ? 1.341 9.039 30.281 1 97.62 150 ARG A CA 1
ATOM 1131 C C . ARG A 1 150 ? 1.437 10.555 30.094 1 97.62 150 ARG A C 1
ATOM 1133 O O . ARG A 1 150 ? 0.443 11.266 30.25 1 97.62 150 ARG A O 1
ATOM 1140 N N . ARG A 1 151 ? 2.594 11.039 29.766 1 97.75 151 ARG A N 1
ATOM 1141 C CA . ARG A 1 151 ? 2.801 12.469 29.547 1 97.75 151 ARG A CA 1
ATOM 1142 C C . ARG A 1 151 ? 1.91 12.977 28.422 1 97.75 151 ARG A C 1
ATOM 1144 O O . ARG A 1 151 ? 1.294 14.039 28.547 1 97.75 151 ARG A O 1
ATOM 1151 N N . LEU A 1 152 ? 1.88 12.219 27.375 1 96.19 152 LEU A N 1
ATOM 1152 C CA . LEU A 1 152 ? 1.052 12.617 26.25 1 96.19 152 LEU A CA 1
ATOM 1153 C C . LEU A 1 152 ? -0.427 12.602 26.609 1 96.19 152 LEU A C 1
ATOM 1155 O O . LEU A 1 152 ? -1.166 13.531 26.297 1 96.19 152 LEU A O 1
ATOM 1159 N N . SER A 1 153 ? -0.848 11.547 27.281 1 95.5 153 SER A N 1
ATOM 1160 C CA . SER A 1 153 ? -2.232 11.445 27.734 1 95.5 153 SER A CA 1
ATOM 1161 C C . SER A 1 153 ? -2.602 12.602 28.656 1 95.5 153 SER A C 1
ATOM 1163 O O . SER A 1 153 ? -3.666 13.203 28.516 1 95.5 153 SER A O 1
ATOM 1165 N N . ASP A 1 154 ? -1.71 12.898 29.531 1 97.88 154 ASP A N 1
ATOM 1166 C CA . ASP A 1 154 ? -1.934 14.008 30.469 1 97.88 154 ASP A CA 1
ATOM 1167 C C . ASP A 1 154 ? -2.014 15.336 29.719 1 97.88 154 ASP A C 1
ATOM 1169 O O . ASP A 1 154 ? -2.799 16.219 30.078 1 97.88 154 ASP A O 1
ATOM 1173 N N . ALA A 1 155 ? -1.201 15.492 28.75 1 97.62 155 ALA A N 1
ATOM 1174 C CA . ALA A 1 155 ? -1.192 16.734 27.984 1 97.62 155 ALA A CA 1
ATOM 1175 C C . ALA A 1 155 ? -2.508 16.922 27.234 1 97.62 155 ALA A C 1
ATOM 1177 O O . ALA A 1 155 ? -3.012 18.031 27.125 1 97.62 155 ALA A O 1
ATOM 1178 N N . PHE A 1 156 ? -3.094 15.805 26.734 1 94.19 156 PHE A N 1
ATOM 1179 C CA . PHE A 1 156 ? -4.355 15.867 26 1 94.19 156 PHE A CA 1
ATOM 1180 C C . PHE A 1 156 ? -5.512 16.172 26.938 1 94.19 156 PHE A C 1
ATOM 1182 O O . PHE A 1 156 ? -6.582 16.594 26.5 1 94.19 156 PHE A O 1
ATOM 1189 N N . ALA A 1 157 ? -5.254 16.047 28.219 1 96.19 157 ALA A N 1
ATOM 1190 C CA . ALA A 1 157 ? -6.297 16.297 29.203 1 96.19 157 ALA A CA 1
ATOM 1191 C C . ALA A 1 157 ? -6.246 17.75 29.688 1 96.19 157 ALA A C 1
ATOM 1193 O O . ALA A 1 157 ? -7.176 18.219 30.344 1 96.19 157 ALA A O 1
ATOM 1194 N N . VAL A 1 158 ? -5.215 18.469 29.297 1 97.69 158 VAL A N 1
ATOM 1195 C CA . VAL A 1 158 ? -5.062 19.844 29.734 1 97.69 158 VAL A CA 1
ATOM 1196 C C . VAL A 1 158 ? -6.02 20.75 28.953 1 97.69 158 VAL A C 1
ATOM 1198 O O . VAL A 1 158 ? -6.141 20.625 27.734 1 97.69 158 VAL A O 1
ATOM 1201 N N . GLU A 1 159 ? -6.656 21.625 29.688 1 96.38 159 GLU A N 1
ATOM 1202 C CA . GLU A 1 159 ? -7.547 22.609 29.094 1 96.38 159 GLU A CA 1
ATOM 1203 C C . GLU A 1 159 ? -7.145 24.031 29.5 1 96.38 159 GLU A C 1
ATOM 1205 O O . GLU A 1 159 ? -6.676 24.25 30.609 1 96.38 159 GLU A O 1
ATOM 1210 N N . VAL A 1 160 ? -7.273 24.906 28.578 1 95.69 160 VAL A N 1
ATOM 1211 C CA . VAL A 1 160 ? -7.074 26.328 28.828 1 95.69 160 VAL A CA 1
ATOM 1212 C C . VAL A 1 160 ? -8.32 27.094 28.422 1 95.69 160 VAL A C 1
ATOM 1214 O O . VAL A 1 160 ? -8.688 27.125 27.25 1 95.69 160 VAL A O 1
ATOM 1217 N N . ASP A 1 161 ? -8.961 27.672 29.438 1 92.19 161 ASP A N 1
ATOM 1218 C CA . ASP A 1 161 ? -10.172 28.453 29.219 1 92.19 161 ASP A CA 1
ATOM 1219 C C . ASP A 1 161 ? -11.219 27.656 28.453 1 92.19 161 ASP A C 1
ATOM 1221 O O . ASP A 1 161 ? -11.828 28.156 27.5 1 92.19 161 ASP A O 1
ATOM 1225 N N . GLY A 1 162 ? -11.266 26.438 28.75 1 90.38 162 GLY A N 1
ATOM 1226 C CA . GLY A 1 162 ? -12.344 25.594 28.25 1 90.38 162 GLY A CA 1
ATOM 1227 C C . GLY A 1 162 ? -12 24.922 26.938 1 90.38 162 GLY A C 1
ATOM 1228 O O . GLY A 1 162 ? -12.828 24.203 26.375 1 90.38 162 GLY A O 1
ATOM 1229 N N . ILE A 1 163 ? -10.844 25.156 26.422 1 92.62 163 ILE A N 1
ATOM 1230 C CA . ILE A 1 163 ? -10.43 24.547 25.156 1 92.62 163 ILE A CA 1
ATOM 1231 C C . ILE A 1 163 ? -9.211 23.672 25.391 1 92.62 163 ILE A C 1
ATOM 1233 O O . ILE A 1 163 ? -8.289 24.047 26.125 1 92.62 163 ILE A O 1
ATOM 1237 N N . GLY A 1 164 ? -9.281 22.5 24.844 1 94.44 164 GLY A N 1
ATOM 1238 C CA . GLY A 1 164 ? -8.164 21.578 25 1 94.44 164 GLY A CA 1
ATOM 1239 C C . GLY A 1 164 ? -6.855 22.109 24.469 1 94.44 164 GLY A C 1
ATOM 1240 O O . GLY A 1 164 ? -6.828 22.781 23.438 1 94.44 164 GLY A O 1
ATOM 1241 N N . LEU A 1 165 ? -5.773 21.797 25.172 1 96.88 165 LEU A N 1
ATOM 1242 C CA . LEU A 1 165 ? -4.438 22.234 24.781 1 96.88 165 LEU A CA 1
ATOM 1243 C C . LEU A 1 165 ? -4.105 21.75 23.359 1 96.88 165 LEU A C 1
ATOM 1245 O O . LEU A 1 165 ? -3.482 22.484 22.594 1 96.88 165 LEU A O 1
ATOM 1249 N N . ASP A 1 166 ? -4.555 20.547 23.031 1 93.75 166 ASP A N 1
ATOM 1250 C CA . ASP A 1 166 ? -4.312 19.938 21.719 1 93.75 166 ASP A CA 1
ATOM 1251 C C . ASP A 1 166 ? -4.977 20.75 20.609 1 93.75 166 ASP A C 1
ATOM 1253 O O . ASP A 1 166 ? -4.516 20.75 19.469 1 93.75 166 ASP A O 1
ATOM 1257 N N . GLU A 1 167 ? -5.973 21.516 20.906 1 92.94 167 GLU A N 1
ATOM 1258 C CA . GLU A 1 167 ? -6.711 22.312 19.938 1 92.94 167 GLU A CA 1
ATOM 1259 C C . GLU A 1 167 ? -6.141 23.734 19.844 1 92.94 167 GLU A C 1
ATOM 1261 O O . GLU A 1 167 ? -6.445 24.469 18.891 1 92.94 167 GLU A O 1
ATOM 1266 N N . LEU A 1 168 ? -5.293 24.062 20.781 1 96.94 168 LEU A N 1
ATOM 1267 C CA . LEU A 1 168 ? -4.84 25.453 20.875 1 96.94 168 LEU A CA 1
ATOM 1268 C C . LEU A 1 168 ? -3.461 25.609 20.25 1 96.94 168 LEU A C 1
ATOM 1270 O O . LEU A 1 168 ? -3.174 26.641 19.641 1 96.94 168 LEU A O 1
ATOM 1274 N N . VAL A 1 169 ? -2.619 24.656 20.344 1 98 169 VAL A N 1
ATOM 1275 C CA . VAL A 1 169 ? -1.197 24.812 20.047 1 98 169 VAL A CA 1
ATOM 1276 C C . VAL A 1 169 ? -1.003 25.094 18.562 1 98 169 VAL A C 1
ATOM 1278 O O . VAL A 1 169 ? -0.126 25.859 18.172 1 98 169 VAL A O 1
ATOM 1281 N N . GLY A 1 170 ? -1.769 24.422 17.719 1 97.31 170 GLY A N 1
ATOM 1282 C CA . GLY A 1 170 ? -1.641 24.656 16.297 1 97.31 170 GLY A CA 1
ATOM 1283 C C . GLY A 1 170 ? -1.952 26.078 15.898 1 97.31 170 GLY A C 1
ATOM 1284 O O . GLY A 1 170 ? -1.17 26.719 15.188 1 97.31 170 GLY A O 1
ATOM 1285 N N . GLY A 1 171 ? -3.064 26.547 16.375 1 98.06 171 GLY A N 1
ATOM 1286 C CA . GLY A 1 171 ? -3.463 27.906 16.078 1 98.06 171 GLY A CA 1
ATOM 1287 C C . GLY A 1 171 ? -2.523 28.953 16.672 1 98.06 171 GLY A C 1
ATOM 1288 O O . GLY A 1 171 ? -2.326 30.016 16.094 1 98.06 171 GLY A O 1
ATOM 1289 N N . LEU A 1 172 ? -1.977 28.641 17.828 1 98.75 172 LEU A N 1
ATOM 1290 C CA . LEU A 1 172 ? -0.966 29.531 18.391 1 98.75 172 LEU A CA 1
ATOM 1291 C C . LEU A 1 172 ? 0.232 29.656 17.469 1 98.75 172 LEU A C 1
ATOM 1293 O O . LEU A 1 172 ? 0.79 30.734 17.297 1 98.75 172 LEU A O 1
ATOM 1297 N N . GLY A 1 173 ? 0.607 28.547 16.891 1 98.81 173 GLY A N 1
ATOM 1298 C CA . GLY A 1 173 ? 1.697 28.578 15.922 1 98.81 173 GLY A CA 1
ATOM 1299 C C . GLY A 1 173 ? 1.414 29.484 14.742 1 98.81 173 GLY A C 1
ATOM 1300 O O . GLY A 1 173 ? 2.277 30.266 14.328 1 98.81 173 GLY A O 1
ATOM 1301 N N . VAL A 1 174 ? 0.223 29.391 14.227 1 98.88 174 VAL A N 1
ATOM 1302 C CA . VAL A 1 174 ? -0.182 30.234 13.102 1 98.88 174 VAL A CA 1
ATOM 1303 C C . VAL A 1 174 ? -0.164 31.703 13.523 1 98.88 174 VAL A C 1
ATOM 1305 O O . VAL A 1 174 ? 0.396 32.531 12.828 1 98.88 174 VAL A O 1
ATOM 1308 N N . ALA A 1 175 ? -0.738 31.984 14.664 1 98.94 175 ALA A N 1
ATOM 1309 C CA . ALA A 1 175 ? -0.795 33.344 15.172 1 98.94 175 ALA A CA 1
ATOM 1310 C C . ALA A 1 175 ? 0.606 33.906 15.367 1 98.94 175 ALA A C 1
ATOM 1312 O O . ALA A 1 175 ? 0.886 35.062 14.961 1 98.94 175 ALA A O 1
ATOM 1313 N N . GLU A 1 176 ? 1.454 33.125 15.977 1 98.88 176 GLU A N 1
ATOM 1314 C CA . GLU A 1 176 ? 2.816 33.594 16.219 1 98.88 176 GLU A CA 1
ATOM 1315 C C . GLU A 1 176 ? 3.551 33.875 14.914 1 98.88 176 GLU A C 1
ATOM 1317 O O . GLU A 1 176 ? 4.379 34.781 14.844 1 98.88 176 GLU A O 1
ATOM 1322 N N . SER A 1 177 ? 3.303 33.125 13.914 1 98.88 177 SER A N 1
ATOM 1323 C CA . SER A 1 177 ? 3.908 33.344 12.602 1 98.88 177 SER A CA 1
ATOM 1324 C C . SER A 1 177 ? 3.492 34.688 12.023 1 98.88 177 SER A C 1
ATOM 1326 O O . SER A 1 177 ? 4.32 35.406 11.469 1 98.88 177 SER A O 1
ATOM 1328 N N . VAL A 1 178 ? 2.234 35 12.141 1 98.88 178 VAL A N 1
ATOM 1329 C CA . VAL A 1 178 ? 1.719 36.281 11.695 1 98.88 178 VAL A CA 1
ATOM 1330 C C . VAL A 1 178 ? 2.402 37.406 12.469 1 98.88 178 VAL A C 1
ATOM 1332 O O . VAL A 1 178 ? 2.842 38.406 11.875 1 98.88 178 VAL A O 1
ATOM 1335 N N . LEU A 1 179 ? 2.539 37.25 13.758 1 98.88 179 LEU A N 1
ATOM 1336 C CA . LEU A 1 179 ? 3.131 38.281 14.602 1 98.88 179 LEU A CA 1
ATOM 1337 C C . LEU A 1 179 ? 4.594 38.531 14.227 1 98.88 179 LEU A C 1
ATOM 1339 O O . LEU A 1 179 ? 5.066 39.656 14.227 1 98.88 179 LEU A O 1
ATOM 1343 N N . VAL A 1 180 ? 5.309 37.438 13.914 1 98.69 180 VAL A N 1
ATOM 1344 C CA . VAL A 1 180 ? 6.699 37.562 13.484 1 98.69 180 VAL A CA 1
ATOM 1345 C C . VAL A 1 180 ? 6.77 38.406 12.195 1 98.69 180 VAL A C 1
ATOM 1347 O O . VAL A 1 180 ? 7.621 39.281 12.062 1 98.69 180 VAL A O 1
ATOM 1350 N N . ALA A 1 181 ? 5.902 38.094 11.25 1 98.5 181 ALA A N 1
ATOM 1351 C CA . ALA A 1 181 ? 5.883 38.844 9.984 1 98.5 181 ALA A CA 1
ATOM 1352 C C . ALA A 1 181 ? 5.582 40.312 10.219 1 98.5 181 ALA A C 1
ATOM 1354 O O . ALA A 1 181 ? 6.203 41.188 9.602 1 98.5 181 ALA A O 1
ATOM 1355 N N . LEU A 1 182 ? 4.641 40.656 11.109 1 98.62 182 LEU A N 1
ATOM 1356 C CA . LEU A 1 182 ? 4.262 42.031 11.414 1 98.62 182 LEU A CA 1
ATOM 1357 C C . LEU A 1 182 ? 5.406 42.781 12.102 1 98.62 182 LEU A C 1
ATOM 1359 O O . LEU A 1 182 ? 5.691 43.906 11.773 1 98.62 182 LEU A O 1
ATOM 1363 N N . ASP A 1 183 ? 6.004 42.094 13.039 1 98.5 183 ASP A N 1
ATOM 1364 C CA . ASP A 1 183 ? 7.145 42.688 13.727 1 98.5 183 ASP A CA 1
ATOM 1365 C C . ASP A 1 183 ? 8.242 43.062 12.734 1 98.5 183 ASP A C 1
ATOM 1367 O O . ASP A 1 183 ? 8.812 44.156 12.828 1 98.5 183 ASP A O 1
ATOM 1371 N N . ARG A 1 184 ? 8.516 42.25 11.867 1 97.19 184 ARG A N 1
ATOM 1372 C CA . ARG A 1 184 ? 9.57 42.469 10.883 1 97.19 184 ARG A CA 1
ATOM 1373 C C . ARG A 1 184 ? 9.219 43.625 9.969 1 97.19 184 ARG A C 1
ATOM 1375 O O . ARG A 1 184 ? 10.109 44.375 9.516 1 97.19 184 ARG A O 1
ATOM 1382 N N . ALA A 1 185 ? 7.945 43.781 9.711 1 96.75 185 ALA A N 1
ATOM 1383 C CA . ALA A 1 185 ? 7.488 44.844 8.812 1 96.75 185 ALA A CA 1
ATOM 1384 C C . ALA A 1 185 ? 7.285 46.156 9.562 1 96.75 185 ALA A C 1
ATOM 1386 O O . ALA A 1 185 ? 7.02 47.188 8.953 1 96.75 185 ALA A O 1
ATOM 1387 N N . GLY A 1 186 ? 7.355 46.094 10.859 1 97.56 186 GLY A N 1
ATOM 1388 C CA . GLY A 1 186 ? 7.082 47.281 11.672 1 97.56 186 GLY A CA 1
ATOM 1389 C C . GLY A 1 186 ? 5.613 47.656 11.703 1 97.56 186 GLY A C 1
ATOM 1390 O O . GLY A 1 186 ? 5.27 48.812 11.906 1 97.56 186 GLY A O 1
ATOM 1391 N N . GLN A 1 187 ? 4.812 46.656 11.461 1 97.56 187 GLN A N 1
ATOM 1392 C CA . GLN A 1 187 ? 3.367 46.875 11.469 1 97.56 187 GLN A CA 1
ATOM 1393 C C . GLN A 1 187 ? 2.805 46.781 12.883 1 97.56 187 GLN A C 1
ATOM 1395 O O . GLN A 1 187 ? 3.066 45.812 13.594 1 97.56 187 GLN A O 1
ATOM 1400 N N . GLU A 1 188 ? 2.014 47.781 13.289 1 98.12 188 GLU A N 1
ATOM 1401 C CA . GLU A 1 188 ? 1.404 47.781 14.617 1 98.12 188 GLU A CA 1
ATOM 1402 C C . GLU A 1 188 ? 0.255 46.781 14.695 1 98.12 188 GLU A C 1
ATOM 1404 O O . GLU A 1 188 ? -0.592 46.719 13.797 1 98.12 188 GLU A O 1
ATOM 1409 N N . TYR A 1 189 ? 0.202 46.062 15.805 1 98.44 189 TYR A N 1
ATOM 1410 C CA . TYR A 1 189 ? -0.825 45.062 15.977 1 98.44 189 TYR A CA 1
ATOM 1411 C C . TYR A 1 189 ? -2.215 45.688 16.031 1 98.44 189 TYR A C 1
ATOM 1413 O O . TYR A 1 189 ? -3.139 45.188 15.359 1 98.44 189 TYR A O 1
ATOM 1421 N N . ALA A 1 190 ? -2.355 46.781 16.672 1 97.12 190 ALA A N 1
ATOM 1422 C CA . ALA A 1 190 ? -3.646 47.406 16.953 1 97.12 190 ALA A CA 1
ATOM 1423 C C . ALA A 1 190 ? -4.312 47.875 15.664 1 97.12 190 ALA A C 1
ATOM 1425 O O . ALA A 1 190 ? -5.543 47.969 15.594 1 97.12 190 ALA A O 1
ATOM 1426 N N . THR A 1 191 ? -3.562 48.156 14.68 1 97.31 191 THR A N 1
ATOM 1427 C CA . THR A 1 191 ? -4.121 48.656 13.438 1 97.31 191 THR A CA 1
ATOM 1428 C C . THR A 1 191 ? -4.195 47.562 12.375 1 97.31 191 THR A C 1
ATOM 1430 O O . THR A 1 191 ? -4.523 47.844 11.219 1 97.31 191 THR A O 1
ATOM 1433 N N . THR A 1 192 ? -3.857 46.406 12.75 1 98.62 192 THR A N 1
ATOM 1434 C CA . THR A 1 192 ? -3.85 45.281 11.805 1 98.62 192 THR A CA 1
ATOM 1435 C C . THR A 1 192 ? -5.168 44.531 11.859 1 98.62 192 THR A C 1
ATOM 1437 O O . THR A 1 192 ? -5.578 44.062 12.93 1 98.62 192 THR A O 1
ATOM 1440 N N . ARG A 1 193 ? -5.902 44.375 10.664 1 98.62 193 ARG A N 1
ATOM 1441 C CA . ARG A 1 193 ? -7.141 43.594 10.523 1 98.62 193 ARG A CA 1
ATOM 1442 C C . ARG A 1 193 ? -6.875 42.219 9.922 1 98.62 193 ARG A C 1
ATOM 1444 O O . ARG A 1 193 ? -6 42.094 9.07 1 98.62 193 ARG A O 1
ATOM 1451 N N . VAL A 1 194 ? -7.629 41.281 10.492 1 98.88 194 VAL A N 1
ATOM 1452 C CA . VAL A 1 194 ? -7.434 39.875 10.078 1 98.88 194 VAL A CA 1
ATOM 1453 C C . VAL A 1 194 ? -8.758 39.312 9.586 1 98.88 194 VAL A C 1
ATOM 1455 O O . VAL A 1 194 ? -9.805 39.531 10.188 1 98.88 194 VAL A O 1
ATOM 1458 N N . ALA A 1 195 ? -8.758 38.656 8.461 1 98.88 195 ALA A N 1
ATOM 1459 C CA . ALA A 1 195 ? -9.867 37.812 7.977 1 98.88 195 ALA A CA 1
ATOM 1460 C C . ALA A 1 195 ? -9.492 36.344 7.984 1 98.88 195 ALA A C 1
ATOM 1462 O O . ALA A 1 195 ? -8.414 35.969 7.52 1 98.88 195 ALA A O 1
ATOM 1463 N N . ILE A 1 196 ? -10.383 35.5 8.539 1 98.75 196 ILE A N 1
ATOM 1464 C CA . ILE A 1 196 ? -10.07 34.094 8.742 1 98.75 196 ILE A CA 1
ATOM 1465 C C . ILE A 1 196 ? -11.141 33.219 8.07 1 98.75 196 ILE A C 1
ATOM 1467 O O . ILE A 1 196 ? -12.344 33.438 8.273 1 98.75 196 ILE A O 1
ATOM 1471 N N . GLN A 1 197 ? -10.703 32.344 7.188 1 98.12 197 GLN A N 1
ATOM 1472 C CA . GLN A 1 197 ? -11.578 31.312 6.664 1 98.12 197 GLN A CA 1
ATOM 1473 C C . GLN A 1 197 ? -11.562 30.078 7.551 1 98.12 197 GLN A C 1
ATOM 1475 O O . GLN A 1 197 ? -10.547 29.375 7.633 1 98.12 197 GLN A O 1
ATOM 1480 N N . GLY A 1 198 ? -12.68 29.766 8.141 1 95.5 198 GLY A N 1
ATOM 1481 C CA . GLY A 1 198 ? -12.781 28.625 9.023 1 95.5 198 GLY A CA 1
ATOM 1482 C C . GLY A 1 198 ? -12.641 28.984 10.492 1 95.5 198 GLY A C 1
ATOM 1483 O O . GLY A 1 198 ? -11.703 29.688 10.875 1 95.5 198 GLY A O 1
ATOM 1484 N N . LEU A 1 199 ? -13.562 28.484 11.297 1 95.19 199 LEU A N 1
ATOM 1485 C CA . LEU A 1 199 ? -13.5 28.703 12.734 1 95.19 199 LEU A CA 1
ATOM 1486 C C . LEU A 1 199 ? -13.523 27.391 13.484 1 95.19 199 LEU A C 1
ATOM 1488 O O . LEU A 1 199 ? -14.148 27.281 14.547 1 95.19 199 LEU A O 1
ATOM 1492 N N . GLY A 1 200 ? -12.969 26.375 12.828 1 90.81 200 GLY A N 1
ATOM 1493 C CA . GLY A 1 200 ? -12.719 25.125 13.516 1 90.81 200 GLY A CA 1
ATOM 1494 C C . GLY A 1 200 ? -11.562 25.203 14.5 1 90.81 200 GLY A C 1
ATOM 1495 O O . GLY A 1 200 ? -11.297 26.266 15.062 1 90.81 200 GLY A O 1
ATOM 1496 N N . THR A 1 201 ? -10.906 24.047 14.711 1 90.31 201 THR A N 1
ATOM 1497 C CA . THR A 1 201 ? -9.82 23.969 15.688 1 90.31 201 THR A CA 1
ATOM 1498 C C . THR A 1 201 ? -8.688 24.922 15.312 1 90.31 201 THR A C 1
ATOM 1500 O O . THR A 1 201 ? -8.305 25.781 16.125 1 90.31 201 THR A O 1
ATOM 1503 N N . MET A 1 202 ? -8.258 24.875 14.109 1 94.06 202 MET A N 1
ATOM 1504 C CA . MET A 1 202 ? -7.121 25.672 13.664 1 94.06 202 MET A CA 1
ATOM 1505 C C . MET A 1 202 ? -7.508 27.141 13.555 1 94.06 202 MET A C 1
ATOM 1507 O O . MET A 1 202 ? -6.812 28.016 14.086 1 94.06 202 MET A O 1
ATOM 1511 N N . GLY A 1 203 ? -8.609 27.375 12.883 1 96.5 203 GLY A N 1
ATOM 1512 C CA . GLY A 1 203 ? -9.047 28.75 12.695 1 96.5 203 GLY A CA 1
ATOM 1513 C C . GLY A 1 203 ? -9.469 29.422 13.992 1 96.5 203 GLY A C 1
ATOM 1514 O O . GLY A 1 203 ? -9.164 30.594 14.211 1 96.5 203 GLY A O 1
ATOM 1515 N N . GLY A 1 204 ? -10.164 28.688 14.797 1 96.31 204 GLY A N 1
ATOM 1516 C CA . GLY A 1 204 ? -10.609 29.219 16.078 1 96.31 204 GLY A CA 1
ATOM 1517 C C . GLY A 1 204 ? -9.469 29.609 17 1 96.31 204 GLY A C 1
ATOM 1518 O O . GLY A 1 204 ? -9.461 30.688 17.562 1 96.31 204 GLY A O 1
ATOM 1519 N N . ALA A 1 205 ? -8.5 28.719 17.109 1 97.25 205 ALA A N 1
ATOM 1520 C CA . ALA A 1 205 ? -7.332 29 17.938 1 97.25 205 ALA A CA 1
ATOM 1521 C C . ALA A 1 205 ? -6.523 30.156 17.391 1 97.25 205 ALA A C 1
ATOM 1523 O O . ALA A 1 205 ? -6.047 31.016 18.141 1 97.25 205 ALA A O 1
ATOM 1524 N N . THR A 1 206 ? -6.379 30.219 16.109 1 98.69 206 THR A N 1
ATOM 1525 C CA . THR A 1 206 ? -5.664 31.328 15.469 1 98.69 206 THR A CA 1
ATOM 1526 C C . THR A 1 206 ? -6.344 32.656 15.766 1 98.69 206 THR A C 1
ATOM 1528 O O . THR A 1 206 ? -5.684 33.625 16.156 1 98.69 206 THR A O 1
ATOM 1531 N N . ALA A 1 207 ? -7.645 32.688 15.602 1 98.69 207 ALA A N 1
ATOM 1532 C CA . ALA A 1 207 ? -8.414 33.906 15.859 1 98.69 207 ALA A CA 1
ATOM 1533 C C . ALA A 1 207 ? -8.242 34.344 17.297 1 98.69 207 ALA A C 1
ATOM 1535 O O . ALA A 1 207 ? -8.023 35.531 17.562 1 98.69 207 ALA A O 1
ATOM 1536 N N . ARG A 1 208 ? -8.312 33.438 18.203 1 98.25 208 ARG A N 1
ATOM 1537 C CA . ARG A 1 208 ? -8.203 33.75 19.625 1 98.25 208 ARG A CA 1
ATOM 1538 C C . ARG A 1 208 ? -6.855 34.375 19.938 1 98.25 208 ARG A C 1
ATOM 1540 O O . ARG A 1 208 ? -6.797 35.438 20.578 1 98.25 208 ARG A O 1
ATOM 1547 N N . PHE A 1 209 ? -5.812 33.75 19.5 1 98.75 209 PHE A N 1
ATOM 1548 C CA . PHE A 1 209 ? -4.484 34.188 19.891 1 98.75 209 PHE A CA 1
ATOM 1549 C C . PHE A 1 209 ? -4.129 35.5 19.172 1 98.75 209 PHE A C 1
ATOM 1551 O O . PHE A 1 209 ? -3.428 36.344 19.734 1 98.75 209 PHE A O 1
ATOM 1558 N N . LEU A 1 210 ? -4.637 35.75 17.938 1 98.88 210 LEU A N 1
ATOM 1559 C CA . LEU A 1 210 ? -4.41 37 17.266 1 98.88 210 LEU A CA 1
ATOM 1560 C C . LEU A 1 210 ? -5.176 38.125 17.953 1 98.88 210 LEU A C 1
ATOM 1562 O O . LEU A 1 210 ? -4.641 39.219 18.141 1 98.88 210 LEU A O 1
ATOM 1566 N N . ALA A 1 211 ? -6.402 37.844 18.312 1 98.69 211 ALA A N 1
ATOM 1567 C CA . ALA A 1 211 ? -7.199 38.844 19.031 1 98.69 211 ALA A CA 1
ATOM 1568 C C . ALA A 1 211 ? -6.559 39.188 20.359 1 98.69 211 ALA A C 1
ATOM 1570 O O . ALA A 1 211 ? -6.5 40.375 20.734 1 98.69 211 ALA A O 1
ATOM 1571 N N . ARG A 1 212 ? -6.086 38.219 21.047 1 98.12 212 ARG A N 1
ATOM 1572 C CA . ARG A 1 212 ? -5.465 38.438 22.344 1 98.12 212 ARG A CA 1
ATOM 1573 C C . ARG A 1 212 ? -4.168 39.219 22.203 1 98.12 212 ARG A C 1
ATOM 1575 O O . ARG A 1 212 ? -3.779 39.938 23.125 1 98.12 212 ARG A O 1
ATOM 1582 N N . ALA A 1 213 ? -3.535 39.094 21.125 1 98.5 213 ALA A N 1
ATOM 1583 C CA . ALA A 1 213 ? -2.307 39.812 20.859 1 98.5 213 ALA A CA 1
ATOM 1584 C C . ALA A 1 213 ? -2.613 41.281 20.516 1 98.5 213 ALA A C 1
ATOM 1586 O O . ALA A 1 213 ? -1.709 42.125 20.469 1 98.5 213 ALA A O 1
ATOM 1587 N N . GLY A 1 214 ? -3.881 41.531 20.172 1 98.5 214 GLY A N 1
ATOM 1588 C CA . GLY A 1 214 ? -4.277 42.906 19.953 1 98.5 214 GLY A CA 1
ATOM 1589 C C . GLY A 1 214 ? -4.688 43.188 18.531 1 98.5 214 GLY A C 1
ATOM 1590 O O . GLY A 1 214 ? -5.023 44.344 18.188 1 98.5 214 GLY A O 1
ATOM 1591 N N . LEU A 1 215 ? -4.656 42.219 17.688 1 98.81 215 LEU A N 1
ATOM 1592 C CA . LEU A 1 215 ? -5.121 42.406 16.312 1 98.81 215 LEU A CA 1
ATOM 1593 C C . LEU A 1 215 ? -6.645 42.406 16.266 1 98.81 215 LEU A C 1
ATOM 1595 O O . LEU A 1 215 ? -7.309 41.969 17.188 1 98.81 215 LEU A O 1
ATOM 1599 N N . ARG A 1 216 ? -7.195 42.969 15.195 1 98.75 216 ARG A N 1
ATOM 1600 C CA . ARG A 1 216 ? -8.641 43.062 15.031 1 98.75 216 ARG A CA 1
ATOM 1601 C C . ARG A 1 216 ? -9.141 42.031 14 1 98.75 216 ARG A C 1
ATOM 1603 O O . ARG A 1 216 ? -8.938 42.219 12.797 1 98.75 216 ARG A O 1
ATOM 1610 N N . VAL A 1 217 ? -9.867 41.031 14.5 1 98.88 217 VAL A N 1
ATOM 1611 C CA . VAL A 1 217 ? -10.484 40.094 13.57 1 98.88 217 VAL A CA 1
ATOM 1612 C C . VAL A 1 217 ? -11.773 40.688 13.008 1 98.88 217 VAL A C 1
ATOM 1614 O O . VAL A 1 217 ? -12.734 40.906 13.742 1 98.88 217 VAL A O 1
ATOM 1617 N N . VAL A 1 218 ? -11.789 40.875 11.648 1 98.81 218 VAL A N 1
ATOM 1618 C CA . VAL A 1 218 ? -12.891 41.656 11.102 1 98.81 218 VAL A CA 1
ATOM 1619 C C . VAL A 1 218 ? -13.797 40.781 10.266 1 98.81 218 VAL A C 1
ATOM 1621 O O . VAL A 1 218 ? -14.906 41.156 9.898 1 98.81 218 VAL A O 1
ATOM 1624 N N . ALA A 1 219 ? -13.344 39.594 9.977 1 98.81 219 ALA A N 1
ATOM 1625 C CA . ALA A 1 219 ? -14.148 38.656 9.203 1 98.81 219 ALA A CA 1
ATOM 1626 C C . ALA A 1 219 ? -13.812 37.219 9.562 1 98.81 219 ALA A C 1
ATOM 1628 O O . ALA A 1 219 ? -12.641 36.906 9.781 1 98.81 219 ALA A O 1
ATOM 1629 N N . VAL A 1 220 ? -14.844 36.406 9.672 1 98.62 220 VAL A N 1
ATOM 1630 C CA . VAL A 1 220 ? -14.711 34.969 9.867 1 98.62 220 VAL A CA 1
ATOM 1631 C C . VAL A 1 220 ? -15.719 34.219 8.977 1 98.62 220 VAL A C 1
ATOM 1633 O O . VAL A 1 220 ? -16.922 34.469 9.039 1 98.62 220 VAL A O 1
ATOM 1636 N N . ALA A 1 221 ? -15.164 33.344 8.156 1 98.12 221 ALA A N 1
ATOM 1637 C CA . ALA A 1 221 ? -16.031 32.594 7.273 1 98.12 221 ALA A CA 1
ATOM 1638 C C . ALA A 1 221 ? -16.219 31.156 7.773 1 98.12 221 ALA A C 1
ATOM 1640 O O . ALA A 1 221 ? -15.258 30.547 8.242 1 98.12 221 ALA A O 1
ATOM 1641 N N . ASP A 1 222 ? -17.422 30.656 7.766 1 95.62 222 ASP A N 1
ATOM 1642 C CA . ASP A 1 222 ? -17.734 29.25 7.992 1 95.62 222 ASP A CA 1
ATOM 1643 C C . ASP A 1 222 ? -18.672 28.703 6.91 1 95.62 222 ASP A C 1
ATOM 1645 O O . ASP A 1 222 ? -18.781 29.297 5.828 1 95.62 222 ASP A O 1
ATOM 1649 N N . VAL A 1 223 ? -19.25 27.547 7.133 1 91.44 223 VAL A N 1
ATOM 1650 C CA . VAL A 1 223 ? -20.016 26.859 6.098 1 91.44 223 VAL A CA 1
ATOM 1651 C C . VAL A 1 223 ? -21.297 27.641 5.785 1 91.44 223 VAL A C 1
ATOM 1653 O O . VAL A 1 223 ? -21.875 27.484 4.711 1 91.44 223 VAL A O 1
ATOM 1656 N N . LEU A 1 224 ? -21.703 28.562 6.688 1 96 224 LEU A N 1
ATOM 1657 C CA . LEU A 1 224 ? -22.953 29.297 6.527 1 96 224 LEU A CA 1
ATOM 1658 C C . LEU A 1 224 ? -22.703 30.641 5.844 1 96 224 LEU A C 1
ATOM 1660 O O . LEU A 1 224 ? -23.656 31.297 5.387 1 96 224 LEU A O 1
ATOM 1664 N N . GLY A 1 225 ? -21.484 31.062 5.758 1 97.75 225 GLY A N 1
ATOM 1665 C CA . GLY A 1 225 ? -21.125 32.375 5.195 1 97.75 225 GLY A CA 1
ATOM 1666 C C . GLY A 1 225 ? -20 33.062 5.949 1 97.75 225 GLY A C 1
ATOM 1667 O O . GLY A 1 225 ? -19.219 32.406 6.629 1 97.75 225 GLY A O 1
ATOM 1668 N N . THR A 1 226 ? -19.953 34.375 5.691 1 98.5 226 THR A N 1
ATOM 1669 C CA . THR A 1 226 ? -18.906 35.156 6.34 1 98.5 226 THR A CA 1
ATOM 1670 C C . THR A 1 226 ? -19.516 36.156 7.328 1 98.5 226 THR A C 1
ATOM 1672 O O . THR A 1 226 ? -20.453 36.875 6.988 1 98.5 226 THR A O 1
ATOM 1675 N N . ILE A 1 227 ? -19.062 36.094 8.523 1 98.75 227 ILE A N 1
ATOM 1676 C CA . ILE A 1 227 ? -19.406 37.125 9.523 1 98.75 227 ILE A CA 1
ATOM 1677 C C . ILE A 1 227 ? -18.406 38.25 9.477 1 98.75 227 ILE A C 1
ATOM 1679 O O . ILE A 1 227 ? -17.188 38.031 9.555 1 98.75 227 ILE A O 1
ATOM 1683 N N . VAL A 1 228 ? -18.953 39.469 9.391 1 98.69 228 VAL A N 1
ATOM 1684 C CA . VAL A 1 228 ? -18.062 40.625 9.18 1 98.69 228 VAL A CA 1
ATOM 1685 C C . VAL A 1 228 ? -18.391 41.719 10.18 1 98.69 228 VAL A C 1
ATOM 1687 O O . VAL A 1 228 ? -19.562 41.969 10.477 1 98.69 228 VAL A O 1
ATOM 1690 N N . ASN A 1 229 ? -17.344 42.375 10.727 1 98.62 229 ASN A N 1
ATOM 1691 C CA . ASN A 1 229 ? -17.422 43.594 11.531 1 98.62 229 ASN A CA 1
ATOM 1692 C C . ASN A 1 229 ? -16.141 44.438 11.422 1 98.62 229 ASN A C 1
ATOM 1694 O O . ASN A 1 229 ? -15.133 44.094 12.031 1 98.62 229 ASN A O 1
ATOM 1698 N N . PRO A 1 230 ? -16.188 45.531 10.711 1 96.81 230 PRO A N 1
ATOM 1699 C CA . PRO A 1 230 ? -14.984 46.344 10.5 1 96.81 230 PRO A CA 1
ATOM 1700 C C . PRO A 1 230 ? -14.383 46.844 11.805 1 96.81 230 PRO A C 1
ATOM 1702 O O . PRO A 1 230 ? -13.188 47.156 11.859 1 96.81 230 PRO A O 1
ATOM 1705 N N . ASP A 1 231 ? -15.203 46.906 12.844 1 97 231 ASP A N 1
ATOM 1706 C CA . ASP A 1 231 ? -14.719 47.406 14.133 1 97 231 ASP A CA 1
ATOM 1707 C C . ASP A 1 231 ? -14.219 46.25 15.008 1 97 231 ASP A C 1
ATOM 1709 O O . ASP A 1 231 ? -13.781 46.469 16.141 1 97 231 ASP A O 1
ATOM 1713 N N . GLY A 1 232 ? -14.305 45.094 14.508 1 98.06 232 GLY A N 1
ATOM 1714 C CA . GLY A 1 232 ? -13.805 43.938 15.219 1 98.06 232 GLY A CA 1
ATOM 1715 C C . GLY A 1 232 ? -14.906 43 15.68 1 98.06 232 GLY A C 1
ATOM 1716 O O . GLY A 1 232 ? -15.93 43.438 16.203 1 98.06 232 GLY A O 1
ATOM 1717 N N . LEU A 1 233 ? -14.695 41.719 15.461 1 98.62 233 LEU A N 1
ATOM 1718 C CA . LEU A 1 233 ? -15.602 40.688 15.93 1 98.62 233 LEU A CA 1
ATOM 1719 C C . LEU A 1 233 ? -15.266 40.281 17.359 1 98.62 233 LEU A C 1
ATOM 1721 O O . LEU A 1 233 ? -14.125 40.438 17.797 1 98.62 233 LEU A O 1
ATOM 1725 N N . ASP A 1 234 ? -16.281 39.875 18.078 1 98.19 234 ASP A N 1
ATOM 1726 C CA . ASP A 1 234 ? -16.062 39.25 19.391 1 98.19 234 ASP A CA 1
ATOM 1727 C C . ASP A 1 234 ? -15.664 37.781 19.234 1 98.19 234 ASP A C 1
ATOM 1729 O O . ASP A 1 234 ? -16.516 36.906 19.344 1 98.19 234 ASP A O 1
ATOM 1733 N N . VAL A 1 235 ? -14.375 37.531 19.172 1 97.75 235 VAL A N 1
ATOM 1734 C CA . VAL A 1 235 ? -13.844 36.219 18.828 1 97.75 235 VAL A CA 1
ATOM 1735 C C . VAL A 1 235 ? -14.273 35.188 19.875 1 97.75 235 VAL A C 1
ATOM 1737 O O . VAL A 1 235 ? -14.711 34.094 19.547 1 97.75 235 VAL A O 1
ATOM 1740 N N . GLU A 1 236 ? -14.203 35.5 21.141 1 96.94 236 GLU A N 1
ATOM 1741 C CA . GLU A 1 236 ? -14.539 34.562 22.203 1 96.94 236 GLU A CA 1
ATOM 1742 C C . GLU A 1 236 ? -16.016 34.188 22.156 1 96.94 236 GLU A C 1
ATOM 1744 O O . GLU A 1 236 ? -16.375 33.031 22.406 1 96.94 236 GLU A O 1
ATOM 1749 N N . ALA A 1 237 ? -16.828 35.188 21.828 1 96.75 237 ALA A N 1
ATOM 1750 C CA . ALA A 1 237 ? -18.266 34.906 21.719 1 96.75 237 ALA A CA 1
ATOM 1751 C C . ALA A 1 237 ? -18.531 33.969 20.531 1 96.75 237 ALA A C 1
ATOM 1753 O O . ALA A 1 237 ? -19.406 33.094 20.625 1 96.75 237 ALA A O 1
ATOM 1754 N N . LEU A 1 238 ? -17.844 34.219 19.438 1 97.56 238 LEU A N 1
ATOM 1755 C CA . LEU A 1 238 ? -18.031 33.375 18.266 1 97.56 238 LEU A CA 1
ATOM 1756 C C . LEU A 1 238 ? -17.578 31.938 18.562 1 97.56 238 LEU A C 1
ATOM 1758 O O . LEU A 1 238 ? -18.234 30.984 18.172 1 97.56 238 LEU A O 1
ATOM 1762 N N . LEU A 1 239 ? -16.438 31.781 19.266 1 95.75 239 LEU A N 1
ATOM 1763 C CA . LEU A 1 239 ? -15.914 30.469 19.625 1 95.75 239 LEU A CA 1
ATOM 1764 C C . LEU A 1 239 ? -16.891 29.719 20.531 1 95.75 239 LEU A C 1
ATOM 1766 O O . LEU A 1 239 ? -17.078 28.5 20.375 1 95.75 239 LEU A O 1
ATOM 1770 N N . ALA A 1 240 ? -17.484 30.422 21.406 1 95.06 240 ALA A N 1
ATOM 1771 C CA . ALA A 1 240 ? -18.422 29.812 22.359 1 95.06 240 ALA A CA 1
ATOM 1772 C C . ALA A 1 240 ? -19.688 29.359 21.641 1 95.06 240 ALA A C 1
ATOM 1774 O O . ALA A 1 240 ? -20.359 28.422 22.094 1 95.06 240 ALA A O 1
ATOM 1775 N N . ALA A 1 241 ? -19.969 30 20.5 1 96.38 241 ALA A N 1
ATOM 1776 C CA . ALA A 1 241 ? -21.25 29.766 19.828 1 96.38 241 ALA A CA 1
ATOM 1777 C C . ALA A 1 241 ? -21.078 28.766 18.688 1 96.38 241 ALA A C 1
ATOM 1779 O O . ALA A 1 241 ? -22.047 28.391 18.031 1 96.38 241 ALA A O 1
ATOM 1780 N N . ARG A 1 242 ? -19.859 28.312 18.438 1 93.38 242 ARG A N 1
ATOM 1781 C CA . ARG A 1 242 ? -19.641 27.453 17.281 1 93.38 242 ARG A CA 1
ATOM 1782 C C . ARG A 1 242 ? -19.922 25.984 17.625 1 93.38 242 ARG A C 1
ATOM 1784 O O . ARG A 1 242 ? -19.797 25.578 18.781 1 93.38 242 ARG A O 1
ATOM 1791 N N . ASP A 1 243 ? -20.266 25.234 16.672 1 88.94 243 ASP A N 1
ATOM 1792 C CA . ASP A 1 243 ? -20.453 23.797 16.875 1 88.94 243 ASP A CA 1
ATOM 1793 C C . ASP A 1 243 ? -19.156 23.031 16.609 1 88.94 243 ASP A C 1
ATOM 1795 O O . ASP A 1 243 ? -18.094 23.641 16.438 1 88.94 243 ASP A O 1
ATOM 1799 N N . ALA A 1 244 ? -19.219 21.719 16.641 1 78.69 244 ALA A N 1
ATOM 1800 C CA . ALA A 1 244 ? -18.047 20.859 16.547 1 78.69 244 ALA A CA 1
ATOM 1801 C C . ALA A 1 244 ? -17.391 20.953 15.172 1 78.69 244 ALA A C 1
ATOM 1803 O O . ALA A 1 244 ? -16.234 20.594 14.992 1 78.69 244 ALA A O 1
ATOM 1804 N N . HIS A 1 245 ? -18.125 21.594 14.227 1 79.38 245 HIS A N 1
ATOM 1805 C CA . HIS A 1 245 ? -17.609 21.703 12.867 1 79.38 245 HIS A CA 1
ATOM 1806 C C . HIS A 1 245 ? -17.203 23.125 12.539 1 79.38 245 HIS A C 1
ATOM 1808 O O . HIS A 1 245 ? -16.844 23.438 11.398 1 79.38 245 HIS A O 1
ATOM 1814 N N . GLY A 1 246 ? -17.344 24.047 13.508 1 88.06 246 GLY A N 1
ATOM 1815 C CA . GLY A 1 246 ? -16.859 25.406 13.344 1 88.06 246 GLY A CA 1
ATOM 1816 C C . GLY A 1 246 ? -17.938 26.375 12.859 1 88.06 246 GLY A C 1
ATOM 1817 O O . GLY A 1 246 ? -17.641 27.531 12.586 1 88.06 246 GLY A O 1
ATOM 1818 N N . ALA A 1 247 ? -19.188 25.875 12.734 1 93.12 247 ALA A N 1
ATOM 1819 C CA . ALA A 1 247 ? -20.281 26.75 12.336 1 93.12 247 ALA A CA 1
ATOM 1820 C C . ALA A 1 247 ? -20.797 27.547 13.523 1 93.12 247 ALA A C 1
ATOM 1822 O O . ALA A 1 247 ? -21.188 26.984 14.547 1 93.12 247 ALA A O 1
ATOM 1823 N N . VAL A 1 248 ? -20.891 28.844 13.359 1 97.12 248 VAL A N 1
ATOM 1824 C CA . VAL A 1 248 ? -21.297 29.734 14.438 1 97.12 248 VAL A CA 1
ATOM 1825 C C . VAL A 1 248 ? -22.828 29.891 14.43 1 97.12 248 VAL A C 1
ATOM 1827 O O . VAL A 1 248 ? -23.422 30.156 13.391 1 97.12 248 VAL A O 1
ATOM 1830 N N . ASP A 1 249 ? -23.406 29.688 15.625 1 97.75 249 ASP A N 1
ATOM 1831 C CA . ASP A 1 249 ? -24.828 30.031 15.789 1 97.75 249 ASP A CA 1
ATOM 1832 C C . ASP A 1 249 ? -25.047 31.516 15.539 1 97.75 249 ASP A C 1
ATOM 1834 O O . ASP A 1 249 ? -24.625 32.375 16.328 1 97.75 249 ASP A O 1
ATOM 1838 N N . ARG A 1 250 ? -25.812 31.859 14.539 1 97.56 250 ARG A N 1
ATOM 1839 C CA . ARG A 1 250 ? -25.969 33.25 14.117 1 97.56 250 ARG A CA 1
ATOM 1840 C C . ARG A 1 250 ? -26.797 34.031 15.125 1 97.56 250 ARG A C 1
ATOM 1842 O O . ARG A 1 250 ? -26.781 35.281 15.117 1 97.56 250 ARG A O 1
ATOM 1849 N N . ALA A 1 251 ? -27.422 33.375 16 1 97 251 ALA A N 1
ATOM 1850 C CA . ALA A 1 251 ? -28.172 34.031 17.047 1 97 251 ALA A CA 1
ATOM 1851 C C . ALA A 1 251 ? -27.234 34.75 18.031 1 97 251 ALA A C 1
ATOM 1853 O O . ALA A 1 251 ? -27.656 35.625 18.781 1 97 251 ALA A O 1
ATOM 1854 N N . ALA A 1 252 ? -25.984 34.406 18.016 1 96.94 252 ALA A N 1
ATOM 1855 C CA . ALA A 1 252 ? -25.016 34.938 18.953 1 96.94 252 ALA A CA 1
ATOM 1856 C C . ALA A 1 252 ? -24.375 36.219 18.422 1 96.94 252 ALA A C 1
ATOM 1858 O O . ALA A 1 252 ? -23.609 36.875 19.125 1 96.94 252 ALA A O 1
ATOM 1859 N N . LEU A 1 253 ? -24.703 36.594 17.234 1 97.88 253 LEU A N 1
ATOM 1860 C CA . LEU A 1 253 ? -24.078 37.75 16.625 1 97.88 253 LEU A CA 1
ATOM 1861 C C . LEU A 1 253 ? -24.578 39.031 17.25 1 97.88 253 LEU A C 1
ATOM 1863 O O . LEU A 1 253 ? -25.75 39.125 17.656 1 97.88 253 LEU A O 1
ATOM 1867 N N . ARG A 1 254 ? -23.688 40 17.297 1 97.44 254 ARG A N 1
ATOM 1868 C CA . ARG A 1 254 ? -24.078 41.344 17.703 1 97.44 254 ARG A CA 1
ATOM 1869 C C . ARG A 1 254 ? -24.859 42.062 16.609 1 97.44 254 ARG A C 1
ATOM 1871 O O . ARG A 1 254 ? -24.719 41.719 15.43 1 97.44 254 ARG A O 1
ATOM 1878 N N . PRO A 1 255 ? -25.609 43.125 17.016 1 96.75 255 PRO A N 1
ATOM 1879 C CA . PRO A 1 255 ? -26.359 43.875 16.016 1 96.75 255 PRO A CA 1
ATOM 1880 C C . PRO A 1 255 ? -25.469 44.469 14.93 1 96.75 255 PRO A C 1
ATOM 1882 O O . PRO A 1 255 ? -25.875 44.562 13.773 1 96.75 255 PRO A O 1
ATOM 1885 N N . ALA A 1 256 ? -24.203 44.75 15.281 1 97.44 256 ALA A N 1
ATOM 1886 C CA . ALA A 1 256 ? -23.297 45.406 14.344 1 97.44 256 ALA A CA 1
ATOM 1887 C C . ALA A 1 256 ? -22.594 44.406 13.453 1 97.44 256 ALA A C 1
ATOM 1889 O O . ALA A 1 256 ? -21.969 44.781 12.461 1 97.44 256 ALA A O 1
ATOM 1890 N N . ASP A 1 257 ? -22.703 43.094 13.773 1 98.31 257 ASP A N 1
ATOM 1891 C CA . ASP A 1 257 ? -22.125 42.062 12.953 1 98.31 257 ASP A CA 1
ATOM 1892 C C . ASP A 1 257 ? -22.969 41.781 11.711 1 98.31 257 ASP A C 1
ATOM 1894 O O . ASP A 1 257 ? -24.203 41.688 11.805 1 98.31 257 ASP A O 1
ATOM 1898 N N . ARG A 1 258 ? -22.375 41.688 10.57 1 98.19 258 ARG A N 1
ATOM 1899 C CA . ARG A 1 258 ? -23.078 41.469 9.312 1 98.19 258 ARG A CA 1
ATOM 1900 C C . ARG A 1 258 ? -22.781 40.062 8.773 1 98.19 258 ARG A C 1
ATOM 1902 O O . ARG A 1 258 ? -21.719 39.5 9.047 1 98.19 258 ARG A O 1
ATOM 1909 N N . GLN A 1 259 ? -23.75 39.562 8.047 1 98.12 259 GLN A N 1
ATOM 1910 C CA . GLN A 1 259 ? -23.578 38.312 7.332 1 98.12 259 GLN A CA 1
ATOM 1911 C C . GLN A 1 259 ? -23.406 38.531 5.836 1 98.12 259 GLN A C 1
ATOM 1913 O O . GLN A 1 259 ? -24.141 39.312 5.227 1 98.12 259 GLN A O 1
ATOM 1918 N N . GLU A 1 260 ? -22.391 37.969 5.348 1 98.25 260 GLU A N 1
ATOM 1919 C CA . GLU A 1 260 ? -22.047 38.094 3.936 1 98.25 260 GLU A CA 1
ATOM 1920 C C . GLU A 1 260 ? -21.844 36.75 3.283 1 98.25 260 GLU A C 1
ATOM 1922 O O . GLU A 1 260 ? -21.828 35.719 3.969 1 98.25 260 GLU A O 1
ATOM 1927 N N . PRO A 1 261 ? -21.719 36.719 1.927 1 97 261 PRO A N 1
ATOM 1928 C CA . PRO A 1 261 ? -21.484 35.438 1.235 1 97 261 PRO A CA 1
ATOM 1929 C C . PRO A 1 261 ? -20.203 34.75 1.677 1 97 261 PRO A C 1
ATOM 1931 O O . PRO A 1 261 ? -19.297 35.406 2.217 1 97 261 PRO A O 1
ATOM 1934 N N . GLY A 1 262 ? -20.125 33.531 1.408 1 96.5 262 GLY A N 1
ATOM 1935 C CA . GLY A 1 262 ? -19.078 32.656 1.906 1 96.5 262 GLY A CA 1
ATOM 1936 C C . GLY A 1 262 ? -17.688 33.094 1.473 1 96.5 262 GLY A C 1
ATOM 1937 O O . GLY A 1 262 ? -16.703 32.812 2.174 1 96.5 262 GLY A O 1
ATOM 1938 N N . ASP A 1 263 ? -17.594 33.812 0.358 1 95.81 263 ASP A N 1
ATOM 1939 C CA . ASP A 1 263 ? -16.266 34.156 -0.155 1 95.81 263 ASP A CA 1
ATOM 1940 C C . ASP A 1 263 ? -15.898 35.562 0.222 1 95.81 263 ASP A C 1
ATOM 1942 O O . ASP A 1 263 ? -14.852 36.094 -0.19 1 95.81 263 ASP A O 1
ATOM 1946 N N . ALA A 1 264 ? -16.688 36.219 1.077 1 97.5 264 ALA A N 1
ATOM 1947 C CA . ALA A 1 264 ? -16.469 37.625 1.433 1 97.5 264 ALA A CA 1
ATOM 1948 C C . ALA A 1 264 ? -15.188 37.781 2.252 1 97.5 264 ALA A C 1
ATOM 1950 O O . ALA A 1 264 ? -14.57 38.844 2.254 1 97.5 264 ALA A O 1
ATOM 1951 N N . TRP A 1 265 ? -14.766 36.75 2.943 1 97.31 265 TRP A N 1
ATOM 1952 C CA . TRP A 1 265 ? -13.539 36.812 3.732 1 97.31 265 TRP A CA 1
ATOM 1953 C C . TRP A 1 265 ? -12.344 37.156 2.846 1 97.31 265 TRP A C 1
ATOM 1955 O O . TRP A 1 265 ? -11.406 37.812 3.285 1 97.31 265 TRP A O 1
ATOM 1965 N N . LEU A 1 266 ? -12.391 36.781 1.607 1 97.5 266 LEU A N 1
ATOM 1966 C CA . LEU A 1 266 ? -11.297 36.906 0.656 1 97.5 266 LEU A CA 1
ATOM 1967 C C . LEU A 1 266 ? -11.039 38.375 0.323 1 97.5 266 LEU A C 1
ATOM 1969 O O . LEU A 1 266 ? -9.898 38.75 0.041 1 97.5 266 LEU A O 1
ATOM 1973 N N . THR A 1 267 ? -12.117 39.156 0.378 1 96.69 267 THR A N 1
ATOM 1974 C CA . THR A 1 267 ? -12.016 40.531 -0.06 1 96.69 267 THR A CA 1
ATOM 1975 C C . THR A 1 267 ? -12.234 41.5 1.11 1 96.69 267 THR A C 1
ATOM 1977 O O . THR A 1 267 ? -12.43 42.688 0.912 1 96.69 267 THR A O 1
ATOM 1980 N N . ALA A 1 268 ? -12.242 40.938 2.27 1 96.75 268 ALA A N 1
ATOM 1981 C CA . ALA A 1 268 ? -12.391 41.781 3.441 1 96.75 268 ALA A CA 1
ATOM 1982 C C . ALA A 1 268 ? -11.266 42.812 3.518 1 96.75 268 ALA A C 1
ATOM 1984 O O . ALA A 1 268 ? -10.148 42.562 3.066 1 96.75 268 ALA A O 1
ATOM 1985 N N . GLU A 1 269 ? -11.617 44 4.039 1 97.38 269 GLU A N 1
ATOM 1986 C CA . GLU A 1 269 ? -10.578 45 4.297 1 97.38 269 GLU A CA 1
ATOM 1987 C C . GLU A 1 269 ? -9.695 44.594 5.469 1 97.38 269 GLU A C 1
ATOM 1989 O O . GLU A 1 269 ? -9.883 45.031 6.594 1 97.38 269 GLU A O 1
ATOM 1994 N N . ALA A 1 270 ? -8.695 43.75 5.148 1 98.44 270 ALA A N 1
ATOM 1995 C CA . ALA A 1 270 ? -7.797 43.188 6.145 1 98.44 270 ALA A CA 1
ATOM 1996 C C . ALA A 1 270 ? -6.359 43.156 5.633 1 98.44 270 ALA A C 1
ATOM 1998 O O . ALA A 1 270 ? -6.125 42.969 4.438 1 98.44 270 ALA A O 1
ATOM 1999 N N . GLU A 1 271 ? -5.422 43.344 6.508 1 98.56 271 GLU A N 1
ATOM 2000 C CA . GLU A 1 271 ? -4 43.25 6.176 1 98.56 271 GLU A CA 1
ATOM 2001 C C . GLU A 1 271 ? -3.523 41.812 6.148 1 98.56 271 GLU A C 1
ATOM 2003 O O . GLU A 1 271 ? -2.564 41.469 5.449 1 98.56 271 GLU A O 1
ATOM 2008 N N . VAL A 1 272 ? -4.199 40.938 6.902 1 98.88 272 VAL A N 1
ATOM 2009 C CA . VAL A 1 272 ? -3.816 39.531 7.02 1 98.88 272 VAL A CA 1
ATOM 2010 C C . VAL A 1 272 ? -5.008 38.656 6.676 1 98.88 272 VAL A C 1
ATOM 2012 O O . VAL A 1 272 ? -6.105 38.844 7.207 1 98.88 272 VAL A O 1
ATOM 2015 N N . LEU A 1 273 ? -4.824 37.688 5.777 1 98.88 273 LEU A N 1
ATOM 2016 C CA . LEU A 1 273 ? -5.777 36.625 5.508 1 98.88 273 LEU A CA 1
ATOM 2017 C C . LEU A 1 273 ? -5.27 35.281 6.055 1 98.88 273 LEU A C 1
ATOM 2019 O O . LEU A 1 273 ? -4.086 34.969 5.934 1 98.88 273 LEU A O 1
ATOM 2023 N N . VAL A 1 274 ? -6.184 34.5 6.688 1 98.88 274 VAL A N 1
ATOM 2024 C CA . VAL A 1 274 ? -5.82 33.188 7.207 1 98.88 274 VAL A CA 1
ATOM 2025 C C . VAL A 1 274 ? -6.781 32.156 6.66 1 98.88 274 VAL A C 1
ATOM 2027 O O . VAL A 1 274 ? -7.816 31.859 7.27 1 98.88 274 VAL A O 1
ATOM 2030 N N . PRO A 1 275 ? -6.422 31.531 5.582 1 98.56 275 PRO A N 1
ATOM 2031 C CA . PRO A 1 275 ? -7.18 30.328 5.207 1 98.56 275 PRO A CA 1
ATOM 2032 C C . PRO A 1 275 ? -6.945 29.172 6.16 1 98.56 275 PRO A C 1
ATOM 2034 O O . PRO A 1 275 ? -5.824 28.656 6.258 1 98.56 275 PRO A O 1
ATOM 2037 N N . ALA A 1 276 ? -7.973 28.688 6.793 1 96.75 276 ALA A N 1
ATOM 2038 C CA . ALA A 1 276 ? -7.816 27.688 7.836 1 96.75 276 ALA A CA 1
ATOM 2039 C C . ALA A 1 276 ? -8.812 26.547 7.656 1 96.75 276 ALA A C 1
ATOM 2041 O O . ALA A 1 276 ? -8.938 25.672 8.516 1 96.75 276 ALA A O 1
ATOM 2042 N N . ALA A 1 277 ? -9.539 26.516 6.539 1 91.38 277 ALA A N 1
ATOM 2043 C CA . ALA A 1 277 ? -10.656 25.578 6.438 1 91.38 277 ALA A CA 1
ATOM 2044 C C . ALA A 1 277 ? -10.344 24.453 5.453 1 91.38 277 ALA A C 1
ATOM 2046 O O . ALA A 1 277 ? -10.523 23.281 5.77 1 91.38 277 ALA A O 1
ATOM 2047 N N . VAL A 1 278 ? -9.93 24.781 4.242 1 89.5 278 VAL A N 1
ATOM 2048 C CA . VAL A 1 278 ? -9.844 23.766 3.199 1 89.5 278 VAL A CA 1
ATOM 2049 C C . VAL A 1 278 ? -8.602 24 2.346 1 89.5 278 VAL A C 1
ATOM 2051 O O . VAL A 1 278 ? -8.086 25.125 2.295 1 89.5 278 VAL A O 1
ATOM 2054 N N . SER A 1 279 ? -8.188 22.953 1.698 1 91 279 SER A N 1
ATOM 2055 C CA . SER A 1 279 ? -7.16 23.078 0.672 1 91 279 SER A CA 1
ATOM 2056 C C . SER A 1 279 ? -7.688 23.797 -0.558 1 91 279 SER A C 1
ATOM 2058 O O . SER A 1 279 ? -8.898 23.828 -0.798 1 91 279 SER A O 1
ATOM 2060 N N . TYR A 1 280 ? -6.797 24.531 -1.261 1 93.56 280 TYR A N 1
ATOM 2061 C CA . TYR A 1 280 ? -7.012 25.109 -2.582 1 93.56 280 TYR A CA 1
ATOM 2062 C C . TYR A 1 280 ? -8.078 26.203 -2.533 1 93.56 280 TYR A C 1
ATOM 2064 O O . TYR A 1 280 ? -8.836 26.375 -3.488 1 93.56 280 TYR A O 1
ATOM 2072 N N . ALA A 1 281 ? -8.164 26.859 -1.445 1 95.5 281 ALA A N 1
ATOM 2073 C CA . ALA A 1 281 ? -9.133 27.922 -1.248 1 95.5 281 ALA A CA 1
ATOM 2074 C C . ALA A 1 281 ? -8.812 29.125 -2.135 1 95.5 281 ALA A C 1
ATOM 2076 O O . ALA A 1 281 ? -9.695 29.906 -2.477 1 95.5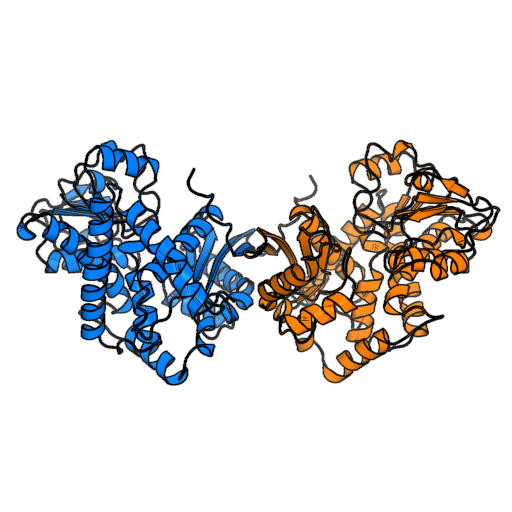 281 ALA A O 1
ATOM 2077 N N . ILE A 1 282 ? -7.559 29.328 -2.42 1 98.06 282 ILE A N 1
ATOM 2078 C CA . ILE A 1 282 ? -7.102 30.453 -3.232 1 98.06 282 ILE A CA 1
ATOM 2079 C C . ILE A 1 282 ? -6.441 29.922 -4.508 1 98.06 282 ILE A C 1
ATOM 2081 O O . ILE A 1 282 ? -5.461 29.188 -4.445 1 98.06 282 ILE A O 1
ATOM 2085 N N . ASP A 1 283 ? -7 30.312 -5.613 1 97.31 283 ASP A N 1
ATOM 2086 C CA . ASP A 1 283 ? -6.539 29.844 -6.914 1 97.31 283 ASP A CA 1
ATOM 2087 C C . ASP A 1 283 ? -6.406 30.984 -7.902 1 97.31 283 ASP A C 1
ATOM 2089 O O . ASP A 1 283 ? -6.457 32.156 -7.512 1 97.31 283 ASP A O 1
ATOM 2093 N N . ALA A 1 284 ? -6.195 30.656 -9.195 1 96.25 284 ALA A N 1
ATOM 2094 C CA . ALA A 1 284 ? -5.977 31.672 -10.227 1 96.25 284 ALA A CA 1
ATOM 2095 C C . ALA A 1 284 ? -7.23 32.5 -10.43 1 96.25 284 ALA A C 1
ATOM 2097 O O . ALA A 1 284 ? -7.137 33.719 -10.742 1 96.25 284 ALA A O 1
ATOM 2098 N N . GLY A 1 285 ? -8.297 31.984 -10.156 1 96.69 285 GLY A N 1
ATOM 2099 C CA . GLY A 1 285 ? -9.562 32.656 -10.438 1 96.69 285 GLY A CA 1
ATOM 2100 C C . GLY A 1 285 ? -9.93 33.688 -9.406 1 96.69 285 GLY A C 1
ATOM 2101 O O . GLY A 1 285 ? -10.656 34.656 -9.711 1 96.69 285 GLY A O 1
ATOM 2102 N N . ASN A 1 286 ? -9.391 33.531 -8.172 1 97.56 286 ASN A N 1
ATOM 2103 C CA . ASN A 1 286 ? -9.891 34.438 -7.145 1 97.56 286 ASN A CA 1
ATOM 2104 C C . ASN A 1 286 ? -8.766 35.219 -6.5 1 97.56 286 ASN A C 1
ATOM 2106 O O . ASN A 1 286 ? -9.008 36.219 -5.824 1 97.56 286 ASN A O 1
ATOM 2110 N N . GLN A 1 287 ? -7.531 34.844 -6.719 1 97.62 287 GLN A N 1
ATOM 2111 C CA . GLN A 1 287 ? -6.406 35.5 -6.051 1 97.62 287 GLN A CA 1
ATOM 2112 C C . GLN A 1 287 ? -6.359 37 -6.371 1 97.62 287 GLN A C 1
ATOM 2114 O O . GLN A 1 287 ? -5.887 37.781 -5.562 1 97.62 287 GLN A O 1
ATOM 2119 N N . GLY A 1 288 ? -6.883 37.469 -7.535 1 97.06 288 GLY A N 1
ATOM 2120 C CA . GLY A 1 288 ? -6.859 38.844 -7.969 1 97.06 288 GLY A CA 1
ATOM 2121 C C . GLY A 1 288 ? -7.68 39.75 -7.078 1 97.06 288 GLY A C 1
ATOM 2122 O O . GLY A 1 288 ? -7.465 40.969 -7.059 1 97.06 288 GLY A O 1
ATOM 2123 N N . ARG A 1 289 ? -8.555 39.219 -6.34 1 97.06 289 ARG A N 1
ATOM 2124 C CA . ARG A 1 289 ? -9.461 40 -5.496 1 97.06 289 ARG A CA 1
ATOM 2125 C C . ARG A 1 289 ? -8.828 40.281 -4.145 1 97.06 289 ARG A C 1
ATOM 2127 O O . ARG A 1 289 ? -9.32 41.125 -3.391 1 97.06 289 ARG A O 1
ATOM 2134 N N . ILE A 1 290 ? -7.754 39.688 -3.826 1 98.12 290 ILE A N 1
ATOM 2135 C CA . ILE A 1 290 ? -7.133 39.781 -2.51 1 98.12 290 ILE A CA 1
ATOM 2136 C C . ILE A 1 290 ? -6.348 41.094 -2.4 1 98.12 290 ILE A C 1
ATOM 2138 O O . ILE A 1 290 ? -5.523 41.406 -3.262 1 98.12 290 ILE A O 1
ATOM 2142 N N . THR A 1 291 ? -6.629 41.844 -1.356 1 96.5 291 THR A N 1
ATOM 2143 C CA . THR A 1 291 ? -5.938 43.094 -1.133 1 96.5 291 THR A CA 1
ATOM 2144 C C . THR A 1 291 ? -5.043 43 0.1 1 96.5 291 THR A C 1
ATOM 2146 O O . THR A 1 291 ? -4.293 43.938 0.397 1 96.5 291 THR A O 1
ATOM 2149 N N . ALA A 1 292 ? -5.051 41.875 0.812 1 98.19 292 ALA A N 1
ATOM 2150 C CA . ALA A 1 292 ? -4.23 41.688 2.006 1 98.19 292 ALA A CA 1
ATOM 2151 C C . ALA A 1 292 ? -2.746 41.688 1.656 1 98.19 292 ALA A C 1
ATOM 2153 O O . ALA A 1 292 ? -2.369 41.375 0.523 1 98.19 292 ALA A O 1
ATOM 2154 N N . ARG A 1 293 ? -1.951 42 2.65 1 98.19 293 ARG A N 1
ATOM 2155 C CA . ARG A 1 293 ? -0.502 42.031 2.475 1 98.19 293 ARG A CA 1
ATOM 2156 C C . ARG A 1 293 ? 0.125 40.688 2.852 1 98.19 293 ARG A C 1
ATOM 2158 O O . ARG A 1 293 ? 1.173 40.312 2.32 1 98.19 293 ARG A O 1
ATOM 2165 N N . TRP A 1 294 ? -0.472 40 3.793 1 98.69 294 TRP A N 1
ATOM 2166 C CA . TRP A 1 294 ? 0.036 38.719 4.262 1 98.69 294 TRP A CA 1
ATOM 2167 C C . TRP A 1 294 ? -1.057 37.656 4.223 1 98.69 294 TRP A C 1
ATOM 2169 O O . TRP A 1 294 ? -2.221 37.938 4.512 1 98.69 294 TRP A O 1
ATOM 2179 N N . ILE A 1 295 ? -0.68 36.469 3.852 1 98.88 295 ILE A N 1
ATOM 2180 C CA . ILE A 1 295 ? -1.519 35.281 3.957 1 98.88 295 ILE A CA 1
ATOM 2181 C C . ILE A 1 295 ? -0.807 34.219 4.793 1 98.88 295 ILE A C 1
ATOM 2183 O O . ILE A 1 295 ? 0.334 33.844 4.504 1 98.88 295 ILE A O 1
ATOM 2187 N N . ALA A 1 296 ? -1.363 33.812 5.879 1 98.88 296 ALA A N 1
ATOM 2188 C CA . ALA A 1 296 ? -0.835 32.688 6.68 1 98.88 296 ALA A CA 1
ATOM 2189 C C . ALA A 1 296 ? -1.633 31.422 6.449 1 98.88 296 ALA A C 1
ATOM 2191 O O . ALA A 1 296 ? -2.814 31.344 6.797 1 98.88 296 ALA A O 1
ATOM 2192 N N . GLU A 1 297 ? -0.997 30.422 5.906 1 98.69 297 GLU A N 1
ATOM 2193 C CA . GLU A 1 297 ? -1.671 29.188 5.516 1 98.69 297 GLU A CA 1
ATOM 2194 C C . GLU A 1 297 ? -1.877 28.266 6.715 1 98.69 297 GLU A C 1
ATOM 2196 O O . GLU A 1 297 ? -1.104 27.328 6.926 1 98.69 297 GLU A O 1
ATOM 2201 N N . ALA A 1 298 ? -2.961 28.469 7.332 1 98 298 ALA A N 1
ATOM 2202 C CA . ALA A 1 298 ? -3.293 27.625 8.469 1 98 298 ALA A CA 1
ATOM 2203 C C . ALA A 1 298 ? -3.809 26.266 8.016 1 98 298 ALA A C 1
ATOM 2205 O O . ALA A 1 298 ? -3.615 25.25 8.695 1 98 298 ALA A O 1
ATOM 2206 N N . ALA A 1 299 ? -4.48 26.234 6.879 1 95.31 299 ALA A N 1
ATOM 2207 C CA . ALA A 1 299 ? -4.879 24.969 6.258 1 95.31 299 ALA A CA 1
ATOM 2208 C C . ALA A 1 299 ? -3.725 24.359 5.469 1 95.31 299 ALA A C 1
ATOM 2210 O O . ALA A 1 299 ? -2.758 25.047 5.133 1 95.31 299 ALA A O 1
ATOM 2211 N N . ASN A 1 300 ? -3.869 23.047 5.246 1 93.31 300 ASN A N 1
ATOM 2212 C CA . ASN A 1 300 ? -2.893 22.406 4.371 1 93.31 300 ASN A CA 1
ATOM 2213 C C . ASN A 1 300 ? -3.154 22.734 2.904 1 93.31 300 ASN A C 1
ATOM 2215 O O . ASN A 1 300 ? -4.234 22.453 2.385 1 93.31 300 ASN A O 1
ATOM 2219 N N . MET A 1 301 ? -2.193 23.359 2.256 1 93.19 301 MET A N 1
ATOM 2220 C CA . MET A 1 301 ? -2.189 23.656 0.825 1 93.19 301 MET A CA 1
ATOM 2221 C C . MET A 1 301 ? -3.404 24.484 0.437 1 93.19 301 MET A C 1
ATOM 2223 O O . MET A 1 301 ? -4.137 24.141 -0.49 1 93.19 301 MET A O 1
ATOM 2227 N N . PRO A 1 302 ? -3.588 25.594 1.004 1 96.25 302 PRO A N 1
ATOM 2228 C CA . PRO A 1 302 ? -4.773 26.391 0.669 1 96.25 302 PRO A CA 1
ATOM 2229 C C . PRO A 1 302 ? -4.566 27.266 -0.56 1 96.25 302 PRO A C 1
ATOM 2231 O O . PRO A 1 302 ? -5.535 27.703 -1.19 1 96.25 302 PRO A O 1
ATOM 2234 N N . VAL A 1 303 ? -3.312 27.625 -0.866 1 97.69 303 VAL A N 1
ATOM 2235 C CA . VAL A 1 303 ? -3.012 28.484 -2.002 1 97.69 303 VAL A CA 1
ATOM 2236 C C . VAL A 1 303 ? -2.342 27.672 -3.107 1 97.69 303 VAL A C 1
ATOM 2238 O O . VAL A 1 303 ? -1.29 27.062 -2.891 1 97.69 303 VAL A O 1
ATOM 2241 N N . LEU A 1 304 ? -2.926 27.719 -4.262 1 96.38 304 LEU A N 1
ATOM 2242 C CA . LEU A 1 304 ? -2.338 27 -5.391 1 96.38 304 LEU A CA 1
ATOM 2243 C C . LEU A 1 304 ? -1.079 27.703 -5.883 1 96.38 304 LEU A C 1
ATOM 2245 O O . LEU A 1 304 ? -0.959 28.922 -5.762 1 96.38 304 LEU A O 1
ATOM 2249 N N . PRO A 1 305 ? -0.202 26.969 -6.504 1 95.06 305 PRO A N 1
ATOM 2250 C CA . PRO A 1 305 ? 1.089 27.531 -6.914 1 95.06 305 PRO A CA 1
ATOM 2251 C C . PRO A 1 305 ? 0.944 28.719 -7.863 1 95.06 305 PRO A C 1
ATOM 2253 O O . PRO A 1 305 ? 1.624 29.734 -7.691 1 95.06 305 PRO A O 1
ATOM 2256 N N . GLU A 1 306 ? 0.04 28.625 -8.844 1 96.56 306 GLU A N 1
ATOM 2257 C CA . GLU A 1 306 ? -0.133 29.719 -9.797 1 96.56 306 GLU A CA 1
ATOM 2258 C C . GLU A 1 306 ? -0.671 30.969 -9.117 1 96.56 306 GLU A C 1
ATOM 2260 O O . GLU A 1 306 ? -0.282 32.094 -9.469 1 96.56 306 GLU A O 1
ATOM 2265 N N . ALA A 1 307 ? -1.511 30.75 -8.172 1 98.12 307 ALA A N 1
ATOM 2266 C CA . ALA A 1 307 ? -2.047 31.875 -7.406 1 98.12 307 ALA A CA 1
ATOM 2267 C C . ALA A 1 307 ? -0.962 32.531 -6.551 1 98.12 307 ALA A C 1
ATOM 2269 O O . ALA A 1 307 ? -0.894 33.75 -6.445 1 98.12 307 ALA A O 1
ATOM 2270 N N . GLU A 1 308 ? -0.179 31.734 -5.906 1 97.88 308 GLU A N 1
ATOM 2271 C CA . GLU A 1 308 ? 0.889 32.25 -5.059 1 97.88 308 GLU A CA 1
ATOM 2272 C C . GLU A 1 308 ? 1.865 33.094 -5.859 1 97.88 308 GLU A C 1
ATOM 2274 O O . GLU A 1 308 ? 2.33 34.156 -5.383 1 97.88 308 GLU A O 1
ATOM 2279 N N . GLU A 1 309 ? 2.195 32.688 -7.059 1 97.12 309 GLU A N 1
ATOM 2280 C CA . GLU A 1 309 ? 3.09 33.438 -7.926 1 97.12 309 GLU A CA 1
ATOM 2281 C C . GLU A 1 309 ? 2.502 34.812 -8.266 1 97.12 309 GLU A C 1
ATOM 2283 O O . GLU A 1 309 ? 3.205 35.812 -8.227 1 97.12 309 GLU A O 1
ATOM 2288 N N . ALA A 1 310 ? 1.254 34.781 -8.594 1 98 310 ALA A N 1
ATOM 2289 C CA . ALA A 1 310 ? 0.581 36.031 -8.922 1 98 310 ALA A CA 1
ATOM 2290 C C . ALA A 1 310 ? 0.517 36.969 -7.707 1 98 310 ALA A C 1
ATOM 2292 O O . ALA A 1 310 ? 0.704 38.188 -7.832 1 98 310 ALA A O 1
ATOM 2293 N N . LEU A 1 311 ? 0.248 36.406 -6.555 1 98.31 311 LEU A N 1
ATOM 2294 C CA . LEU A 1 311 ? 0.194 37.188 -5.312 1 98.31 311 LEU A CA 1
ATOM 2295 C C . LEU A 1 311 ? 1.552 37.781 -4.988 1 98.31 311 LEU A C 1
ATOM 2297 O O . LEU A 1 311 ? 1.637 38.969 -4.629 1 98.31 311 LEU A O 1
ATOM 2301 N N . ARG A 1 312 ? 2.551 37.031 -5.148 1 97.12 312 ARG A N 1
ATOM 2302 C CA . ARG A 1 312 ? 3.906 37.531 -4.887 1 97.12 312 ARG A CA 1
ATOM 2303 C C . ARG A 1 312 ? 4.266 38.688 -5.805 1 97.12 312 ARG A C 1
ATOM 2305 O O . ARG A 1 312 ? 4.875 39.656 -5.367 1 97.12 312 ARG A O 1
ATOM 2312 N N . ALA A 1 313 ? 3.904 38.562 -7.027 1 96.62 313 ALA A N 1
ATOM 2313 C CA . ALA A 1 313 ? 4.191 39.594 -8.008 1 96.62 313 ALA A CA 1
ATOM 2314 C C . ALA A 1 313 ? 3.551 40.906 -7.605 1 96.62 313 ALA A C 1
ATOM 2316 O O . ALA A 1 313 ? 4.059 42 -7.945 1 96.62 313 ALA A O 1
ATOM 2317 N N . ARG A 1 314 ? 2.502 40.875 -6.82 1 97 314 ARG A N 1
ATOM 2318 C CA . ARG A 1 314 ? 1.8 42.062 -6.375 1 97 314 ARG A CA 1
ATOM 2319 C C . ARG A 1 314 ? 2.262 42.5 -4.984 1 97 314 ARG A C 1
ATOM 2321 O O . ARG A 1 314 ? 1.7 43.406 -4.391 1 97 314 ARG A O 1
ATOM 2328 N N . GLY A 1 315 ? 3.197 41.75 -4.438 1 96 315 GLY A N 1
ATOM 2329 C CA . GLY A 1 315 ? 3.793 42.156 -3.172 1 96 315 GLY A CA 1
ATOM 2330 C C . GLY A 1 315 ? 3.139 41.5 -1.975 1 96 315 GLY A C 1
ATOM 2331 O O . GLY A 1 315 ? 3.398 41.875 -0.831 1 96 315 GLY A O 1
ATOM 2332 N N . VAL A 1 316 ? 2.273 40.5 -2.227 1 97.88 316 VAL A N 1
ATOM 2333 C CA . VAL A 1 316 ? 1.633 39.781 -1.137 1 97.88 316 VAL A CA 1
ATOM 2334 C C . VAL A 1 316 ? 2.562 38.656 -0.637 1 97.88 316 VAL A C 1
ATOM 2336 O O . VAL A 1 316 ? 3.104 37.906 -1.431 1 97.88 316 VAL A O 1
ATOM 2339 N N . THR A 1 317 ? 2.789 38.562 0.652 1 98 317 THR A N 1
ATOM 2340 C CA . THR A 1 317 ? 3.641 37.562 1.259 1 98 317 THR A CA 1
ATOM 2341 C C . THR A 1 317 ? 2.803 36.375 1.771 1 98 317 THR A C 1
ATOM 2343 O O . THR A 1 317 ? 1.906 36.562 2.596 1 98 317 THR A O 1
ATOM 2346 N N . VAL A 1 318 ? 3.09 35.219 1.271 1 98.75 318 VAL A N 1
ATOM 2347 C CA . VAL A 1 318 ? 2.43 34 1.745 1 98.75 318 VAL A CA 1
ATOM 2348 C C . VAL A 1 318 ? 3.354 33.25 2.705 1 98.75 318 VAL A C 1
ATOM 2350 O O . VAL A 1 318 ? 4.473 32.906 2.342 1 98.75 318 VAL A O 1
ATOM 2353 N N . LEU A 1 319 ? 2.943 33.156 3.947 1 98.75 319 LEU A N 1
ATOM 2354 C CA . LEU A 1 319 ? 3.607 32.25 4.898 1 98.75 319 LEU A CA 1
ATOM 2355 C C . LEU A 1 319 ? 3.121 30.828 4.734 1 98.75 319 LEU A C 1
ATOM 2357 O O . LEU A 1 319 ? 1.966 30.516 5.035 1 98.75 319 LEU A O 1
ATOM 2361 N N . PRO A 1 320 ? 3.947 29.922 4.328 1 98.56 320 PRO A N 1
ATOM 2362 C CA . PRO A 1 320 ? 3.488 28.625 3.82 1 98.56 320 PRO A CA 1
ATOM 2363 C C . PRO A 1 320 ? 3.004 27.703 4.934 1 98.56 320 PRO A C 1
ATOM 2365 O O . PRO A 1 320 ? 3.549 27.719 6.039 1 98.56 320 PRO A O 1
ATOM 2368 N N . ASP A 1 321 ? 2.117 26.828 4.609 1 98.06 321 ASP A N 1
ATOM 2369 C CA . ASP A 1 321 ? 1.457 25.906 5.539 1 98.06 321 ASP A CA 1
ATOM 2370 C C . ASP A 1 321 ? 2.473 25.016 6.242 1 98.06 321 ASP A C 1
ATOM 2372 O O . ASP A 1 321 ? 2.377 24.797 7.449 1 98.06 321 ASP A O 1
ATOM 2376 N N . VAL A 1 322 ? 3.502 24.594 5.551 1 97.94 322 VAL A N 1
ATOM 2377 C CA . VAL A 1 322 ? 4.457 23.641 6.117 1 97.94 322 VAL A CA 1
ATOM 2378 C C . VAL A 1 322 ? 5.23 24.312 7.254 1 97.94 322 VAL A C 1
ATOM 2380 O O . VAL A 1 322 ? 5.824 23.625 8.094 1 97.94 322 VAL A O 1
ATOM 2383 N N . VAL A 1 323 ? 5.191 25.641 7.242 1 98.56 323 VAL A N 1
ATOM 2384 C CA . VAL A 1 323 ? 5.844 26.391 8.312 1 98.56 323 VAL A CA 1
ATOM 2385 C C . VAL A 1 323 ? 4.82 26.75 9.383 1 98.56 323 VAL A C 1
ATOM 2387 O O . VAL A 1 323 ? 4.918 26.297 10.523 1 98.56 323 VAL A O 1
ATOM 2390 N N . VAL A 1 324 ? 3.768 27.422 9.008 1 98.44 324 VAL A N 1
ATOM 2391 C CA . VAL A 1 324 ? 2.926 28.078 10.016 1 98.44 324 VAL A CA 1
ATOM 2392 C C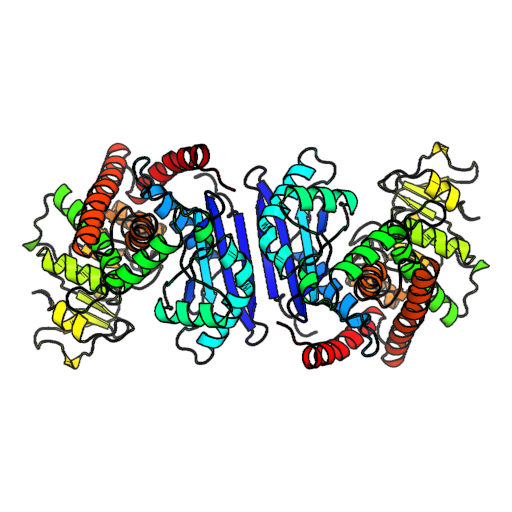 . VAL A 1 324 ? 2.02 27.031 10.672 1 98.44 324 VAL A C 1
ATOM 2394 O O . VAL A 1 324 ? 1.642 27.188 11.836 1 98.44 324 VAL A O 1
ATOM 2397 N N . ASN A 1 325 ? 1.618 25.984 9.914 1 97.25 325 ASN A N 1
ATOM 2398 C CA . ASN A 1 325 ? 0.744 24.922 10.414 1 97.25 325 ASN A CA 1
ATOM 2399 C C . ASN A 1 325 ? 1.539 23.688 10.828 1 97.25 325 ASN A C 1
ATOM 2401 O O . ASN A 1 325 ? 1.223 22.578 10.406 1 97.25 325 ASN A O 1
ATOM 2405 N N . SER A 1 326 ? 2.566 23.828 11.617 1 97.56 326 SER A N 1
ATOM 2406 C CA . SER A 1 326 ? 3.449 22.703 11.93 1 97.56 326 SER A CA 1
ATOM 2407 C C . SER A 1 326 ? 3.43 22.391 13.422 1 97.56 326 SER A C 1
ATOM 2409 O O . SER A 1 326 ? 3.963 21.359 13.844 1 97.56 326 SER A O 1
ATOM 2411 N N . CYS A 1 327 ? 2.785 23.188 14.211 1 97.5 327 CYS A N 1
ATOM 2412 C CA . CYS A 1 327 ? 3.041 23.109 15.648 1 97.5 327 CYS A CA 1
ATOM 2413 C C . CYS A 1 327 ? 2.188 22.031 16.297 1 97.5 327 CYS A C 1
ATOM 2415 O O . CYS A 1 327 ? 2.516 21.547 17.375 1 97.5 327 CYS A O 1
ATOM 2417 N N . THR A 1 328 ? 0.983 21.703 15.711 1 95.06 328 THR A N 1
ATOM 2418 C CA . THR A 1 328 ? 0.263 20.562 16.281 1 95.06 328 THR A CA 1
ATOM 2419 C C . THR A 1 328 ? 1.128 19.312 16.25 1 95.06 328 THR A C 1
ATOM 2421 O O . THR A 1 328 ? 1.264 18.625 17.266 1 95.06 328 THR A O 1
ATOM 2424 N N . ASN A 1 329 ? 1.669 19.078 15.172 1 95.31 329 ASN A N 1
ATOM 2425 C CA . ASN A 1 329 ? 2.547 17.922 15.016 1 95.31 329 ASN A CA 1
ATOM 2426 C C . ASN A 1 329 ? 3.762 18 15.93 1 95.31 329 ASN A C 1
ATOM 2428 O O . ASN A 1 329 ? 4.098 17.047 16.625 1 95.31 329 ASN A O 1
ATOM 2432 N N . ALA A 1 330 ? 4.422 19.141 15.938 1 97.38 330 ALA A N 1
ATOM 2433 C CA . ALA A 1 330 ? 5.617 19.312 16.766 1 97.38 330 ALA A CA 1
ATOM 2434 C C . ALA A 1 330 ? 5.297 19.141 18.234 1 97.38 330 ALA A C 1
ATOM 2436 O O . ALA A 1 330 ? 6.074 18.531 18.984 1 97.38 330 ALA A O 1
ATOM 2437 N N . TRP A 1 331 ? 4.188 19.688 18.641 1 97.62 331 TRP A N 1
ATOM 2438 C CA . TRP A 1 331 ? 3.785 19.609 20.047 1 97.62 331 TRP A CA 1
ATOM 2439 C C . TRP A 1 331 ? 3.611 18.156 20.484 1 97.62 331 TRP A C 1
ATOM 2441 O O . TRP A 1 331 ? 3.986 17.797 21.609 1 97.62 331 TRP A O 1
ATOM 2451 N N . TRP A 1 332 ? 3 17.344 19.594 1 96 332 TRP A N 1
ATOM 2452 C CA . TRP A 1 332 ? 2.889 15.922 19.891 1 96 332 TRP A CA 1
ATOM 2453 C C . TRP A 1 332 ? 4.246 15.336 20.266 1 96 332 TRP A C 1
ATOM 2455 O O . TRP A 1 332 ? 4.379 14.656 21.297 1 96 332 TRP A O 1
ATOM 2465 N N . TRP A 1 333 ? 5.199 15.656 19.547 1 97.19 333 TRP A N 1
ATOM 2466 C CA . TRP A 1 333 ? 6.504 15.016 19.672 1 97.19 333 TRP A CA 1
ATOM 2467 C C . TRP A 1 333 ? 7.297 15.633 20.828 1 97.19 333 TRP A C 1
ATOM 2469 O O . TRP A 1 333 ? 7.934 14.922 21.594 1 97.19 333 TRP A O 1
ATOM 2479 N N . TRP A 1 334 ? 7.246 17.031 20.984 1 98 334 TRP A N 1
ATOM 2480 C CA . TRP A 1 334 ? 7.875 17.656 22.156 1 98 334 TRP A CA 1
ATOM 2481 C C . TRP A 1 334 ? 7.367 17.031 23.453 1 98 334 TRP A C 1
ATOM 2483 O O . TRP A 1 334 ? 8.141 16.828 24.391 1 98 334 TRP A O 1
ATOM 2493 N N . THR A 1 335 ? 6.105 16.734 23.438 1 98 335 THR A N 1
ATOM 2494 C CA . THR A 1 335 ? 5.48 16.172 24.625 1 98 335 THR A CA 1
ATOM 2495 C C . THR A 1 335 ? 5.867 14.711 24.797 1 98 335 THR A C 1
ATOM 2497 O O . THR A 1 335 ? 6.312 14.297 25.875 1 98 335 THR A O 1
ATOM 2500 N N . LEU A 1 336 ? 5.719 13.914 23.75 1 97.31 336 LEU A N 1
ATOM 2501 C CA . LEU A 1 336 ? 5.965 12.477 23.812 1 97.31 336 LEU A CA 1
ATOM 2502 C C . LEU A 1 336 ? 7.426 12.195 24.156 1 97.31 336 LEU A C 1
ATOM 2504 O O . LEU A 1 336 ? 7.715 11.305 24.953 1 97.31 336 LEU A O 1
ATOM 2508 N N . PHE A 1 337 ? 8.359 12.992 23.547 1 97.25 337 PHE A N 1
ATOM 2509 C CA . PHE A 1 337 ? 9.781 12.734 23.734 1 97.25 337 PHE A CA 1
ATOM 2510 C C . PHE A 1 337 ? 10.297 13.414 25 1 97.25 337 PHE A C 1
ATOM 2512 O O . PHE A 1 337 ? 11.43 13.172 25.438 1 97.25 337 PHE A O 1
ATOM 2519 N N . GLY A 1 338 ? 9.531 14.336 25.562 1 97.69 338 GLY A N 1
ATOM 2520 C CA . GLY A 1 338 ? 9.836 14.867 26.875 1 97.69 338 GLY A CA 1
ATOM 2521 C C . GLY A 1 338 ? 10.57 16.188 26.828 1 97.69 338 GLY A C 1
ATOM 2522 O O . GLY A 1 338 ? 11.289 16.547 27.781 1 97.69 338 GLY A O 1
ATOM 2523 N N . ASP A 1 339 ? 10.453 16.875 25.75 1 97.81 339 ASP A N 1
ATOM 2524 C CA . ASP A 1 339 ? 10.977 18.234 25.688 1 97.81 339 ASP A CA 1
ATOM 2525 C C . ASP A 1 339 ? 10.164 19.172 26.578 1 97.81 339 ASP A C 1
ATOM 2527 O O . ASP A 1 339 ? 10.68 20.172 27.078 1 97.81 339 ASP A O 1
ATOM 2531 N N . ILE A 1 340 ? 8.875 18.906 26.703 1 98.19 340 ILE A N 1
ATOM 2532 C CA . ILE A 1 340 ? 7.977 19.656 27.578 1 98.19 340 ILE A CA 1
ATOM 2533 C C . ILE A 1 340 ? 7.086 18.672 28.344 1 98.19 340 ILE A C 1
ATOM 2535 O O . ILE A 1 340 ? 6.898 17.531 27.922 1 98.19 340 ILE A O 1
ATOM 2539 N N . GLU A 1 341 ? 6.594 19.156 29.453 1 98 341 GLU A N 1
ATOM 2540 C CA . GLU A 1 341 ? 5.652 18.375 30.25 1 98 341 GLU A CA 1
ATOM 2541 C C . GLU A 1 341 ? 4.211 18.641 29.828 1 98 341 GLU A C 1
ATOM 2543 O O . GLU A 1 341 ? 3.967 19.438 28.922 1 98 341 GLU A O 1
ATOM 2548 N N . ALA A 1 342 ? 3.312 17.875 30.453 1 98.12 342 ALA A N 1
ATOM 2549 C CA . ALA A 1 342 ? 1.889 18.141 30.25 1 98.12 342 ALA A CA 1
ATOM 2550 C C . ALA A 1 342 ? 1.464 19.422 30.953 1 98.12 342 ALA A C 1
ATOM 2552 O O . ALA A 1 342 ? 0.769 19.391 31.969 1 98.12 342 ALA A O 1
ATOM 2553 N N . ASP A 1 343 ? 1.867 20.5 30.281 1 98.19 343 ASP A N 1
ATOM 2554 C CA . ASP A 1 343 ? 1.701 21.828 30.875 1 98.19 343 ASP A CA 1
ATOM 2555 C C . ASP A 1 343 ? 1.434 22.875 29.797 1 98.19 343 ASP A C 1
ATOM 2557 O O . ASP A 1 343 ? 2.186 22.984 28.828 1 98.19 343 ASP A O 1
ATOM 2561 N N . ALA A 1 344 ? 0.384 23.656 30.016 1 98.31 344 ALA A N 1
ATOM 2562 C CA . ALA A 1 344 ? -0.037 24.625 29.016 1 98.31 344 ALA A CA 1
ATOM 2563 C C . ALA A 1 344 ? 1.016 25.703 28.812 1 98.31 344 ALA A C 1
ATOM 2565 O O . ALA A 1 344 ? 1.317 26.094 27.688 1 98.31 344 ALA A O 1
ATOM 2566 N N . ASP A 1 345 ? 1.54 26.219 29.891 1 98.31 345 ASP A N 1
ATOM 2567 C CA . ASP A 1 345 ? 2.516 27.297 29.797 1 98.31 345 ASP A CA 1
ATOM 2568 C C . ASP A 1 345 ? 3.779 26.844 29.078 1 98.31 345 ASP A C 1
ATOM 2570 O O . ASP A 1 345 ? 4.332 27.578 28.25 1 98.31 345 ASP A O 1
ATOM 2574 N N . GLN A 1 346 ? 4.215 25.656 29.406 1 98.5 346 GLN A N 1
ATOM 2575 C CA . GLN A 1 346 ? 5.387 25.109 28.719 1 98.5 346 GLN A CA 1
ATOM 2576 C C . GLN A 1 346 ? 5.125 24.938 27.234 1 98.5 346 GLN A C 1
ATOM 2578 O O . GLN A 1 346 ? 5.988 25.234 26.406 1 98.5 346 GLN A O 1
ATOM 2583 N N . ALA A 1 347 ? 3.965 24.453 26.922 1 98.69 347 ALA A N 1
ATOM 2584 C CA . ALA A 1 347 ? 3.602 24.234 25.516 1 98.69 347 ALA A CA 1
ATOM 2585 C C . ALA A 1 347 ? 3.568 25.562 24.766 1 98.69 347 ALA A C 1
ATOM 2587 O O . ALA A 1 347 ? 4.141 25.672 23.672 1 98.69 347 ALA A O 1
ATOM 2588 N N . PHE A 1 348 ? 2.92 26.594 25.359 1 98.75 348 PHE A N 1
ATOM 2589 C CA . PHE A 1 348 ? 2.791 27.891 24.703 1 98.75 348 PHE A CA 1
ATOM 2590 C C . PHE A 1 348 ? 4.152 28.547 24.531 1 98.75 348 PHE A C 1
ATOM 2592 O O . PHE A 1 348 ? 4.449 29.109 23.469 1 98.75 348 PHE A O 1
ATOM 2599 N N . ASP A 1 349 ? 4.961 28.438 25.516 1 98.69 349 ASP A N 1
ATOM 2600 C CA . ASP A 1 349 ? 6.301 29.016 25.453 1 98.69 349 ASP A CA 1
ATOM 2601 C C . ASP A 1 349 ? 7.125 28.328 24.359 1 98.69 349 ASP A C 1
ATOM 2603 O O . ASP A 1 349 ? 7.836 29 23.609 1 98.69 349 ASP A O 1
ATOM 2607 N N . ARG A 1 350 ? 7.062 27 24.344 1 98.5 350 ARG A N 1
ATOM 2608 C CA . ARG A 1 350 ? 7.797 26.25 23.344 1 98.5 350 ARG A CA 1
ATOM 2609 C C . ARG A 1 350 ? 7.332 26.625 21.938 1 98.5 350 ARG A C 1
ATOM 2611 O O . ARG A 1 350 ? 8.148 26.812 21.031 1 98.5 350 ARG A O 1
ATOM 2618 N N . VAL A 1 351 ? 6.051 26.75 21.703 1 98.69 351 VAL A N 1
ATOM 2619 C CA . VAL A 1 351 ? 5.48 27.094 20.406 1 98.69 351 VAL A CA 1
ATOM 2620 C C . VAL A 1 351 ? 5.961 28.484 20 1 98.69 351 VAL A C 1
ATOM 2622 O O . VAL A 1 351 ? 6.453 28.672 18.875 1 98.69 351 VAL A O 1
ATOM 2625 N N . ARG A 1 352 ? 5.855 29.438 20.906 1 98.62 352 ARG A N 1
ATOM 2626 C CA . ARG A 1 352 ? 6.223 30.812 20.578 1 98.62 352 ARG A CA 1
ATOM 2627 C C . ARG A 1 352 ? 7.703 30.906 20.234 1 98.62 352 ARG A C 1
ATOM 2629 O O . ARG A 1 352 ? 8.062 31.5 19.203 1 98.62 352 ARG A O 1
ATOM 2636 N N . ARG A 1 353 ? 8.547 30.297 21.016 1 98.12 353 ARG A N 1
ATOM 2637 C CA . ARG A 1 353 ? 9.984 30.344 20.766 1 98.12 353 ARG A CA 1
ATOM 2638 C C . ARG A 1 353 ? 10.344 29.656 19.469 1 98.12 353 ARG A C 1
ATOM 2640 O O . ARG A 1 353 ? 11.117 30.188 18.656 1 98.12 353 ARG A O 1
ATOM 2647 N N . SER A 1 354 ? 9.797 28.484 19.266 1 98 354 SER A N 1
ATOM 2648 C CA . SER A 1 354 ? 10.102 27.719 18.078 1 98 354 SER A CA 1
ATOM 2649 C C . SER A 1 354 ? 9.648 28.438 16.812 1 98 354 SER A C 1
ATOM 2651 O O . SER A 1 354 ? 10.367 28.453 15.812 1 98 354 SER A O 1
ATOM 2653 N N . MET A 1 355 ? 8.453 29.047 16.859 1 98.5 355 MET A N 1
ATOM 2654 C CA . MET A 1 355 ? 7.906 29.672 15.656 1 98.5 355 MET A CA 1
ATOM 2655 C C . MET A 1 355 ? 8.625 30.984 15.352 1 98.5 355 MET A C 1
ATOM 2657 O O . MET A 1 355 ? 8.805 31.344 14.188 1 98.5 355 MET A O 1
ATOM 2661 N N . ARG A 1 356 ? 8.977 31.75 16.391 1 98.19 356 ARG A N 1
ATOM 2662 C CA . ARG A 1 356 ? 9.734 32.969 16.141 1 98.19 356 ARG A CA 1
ATOM 2663 C C . ARG A 1 356 ? 11.07 32.656 15.469 1 98.19 356 ARG A C 1
ATOM 2665 O O . ARG A 1 356 ? 11.484 33.344 14.547 1 98.19 356 ARG A O 1
ATOM 2672 N N . THR A 1 357 ? 11.719 31.547 15.93 1 98 357 THR A N 1
ATOM 2673 C CA . THR A 1 357 ? 12.977 31.125 15.328 1 98 357 THR A CA 1
ATOM 2674 C C . THR A 1 357 ? 12.758 30.625 13.906 1 98 357 THR A C 1
ATOM 2676 O O . THR A 1 357 ? 13.469 31.047 12.984 1 98 357 THR A O 1
ATOM 2679 N N . LEU A 1 358 ? 11.828 29.781 13.703 1 98.38 358 LEU A N 1
ATOM 2680 C CA . LEU A 1 358 ? 11.602 29.141 12.422 1 98.38 358 LEU A CA 1
ATOM 2681 C C . LEU A 1 358 ? 11.117 30.141 11.383 1 98.38 358 LEU A C 1
ATOM 2683 O O . LEU A 1 358 ? 11.68 30.219 10.289 1 98.38 358 LEU A O 1
ATOM 2687 N N . VAL A 1 359 ? 10.086 30.906 11.695 1 98.75 359 VAL A N 1
ATOM 2688 C CA . VAL A 1 359 ? 9.523 31.859 10.758 1 98.75 359 VAL A CA 1
ATOM 2689 C C . VAL A 1 359 ? 10.531 32.969 10.469 1 98.75 359 VAL A C 1
ATOM 2691 O O . VAL A 1 359 ? 10.703 33.375 9.32 1 98.75 359 VAL A O 1
ATOM 2694 N N . GLY A 1 360 ? 11.156 33.438 11.555 1 98.31 360 GLY A N 1
ATOM 2695 C CA . GLY A 1 360 ? 12.227 34.406 11.344 1 98.31 360 GLY A CA 1
ATOM 2696 C C . GLY A 1 360 ? 13.297 33.906 10.398 1 98.31 360 GLY A C 1
ATOM 2697 O O . GLY A 1 360 ? 13.719 34.625 9.484 1 98.31 360 GLY A O 1
ATOM 2698 N N . GLY A 1 361 ? 13.773 32.656 10.602 1 97.94 361 GLY A N 1
ATOM 2699 C CA . GLY A 1 361 ? 14.773 32.062 9.734 1 97.94 361 GLY A CA 1
ATOM 2700 C C . GLY A 1 361 ? 14.32 31.938 8.297 1 97.94 361 GLY A C 1
ATOM 2701 O O . GLY A 1 361 ? 15.094 32.188 7.371 1 97.94 361 GLY A O 1
ATOM 2702 N N . VAL A 1 362 ? 13.109 31.562 8.07 1 98.62 362 VAL A N 1
ATOM 2703 C CA . VAL A 1 362 ? 12.547 31.406 6.73 1 98.62 362 VAL A CA 1
ATOM 2704 C C . VAL A 1 362 ? 12.484 32.75 6.027 1 98.62 362 VAL A C 1
ATOM 2706 O O . VAL A 1 362 ? 12.875 32.875 4.859 1 98.62 362 VAL A O 1
ATOM 2709 N N . LEU A 1 363 ? 12.008 33.781 6.762 1 98.31 363 LEU A N 1
ATOM 2710 C CA . LEU A 1 363 ? 11.875 35.094 6.168 1 98.31 363 LEU A CA 1
ATOM 2711 C C . LEU A 1 363 ? 13.242 35.719 5.898 1 98.31 363 LEU A C 1
ATOM 2713 O O . LEU A 1 363 ? 13.43 36.406 4.887 1 98.31 363 LEU A O 1
ATOM 2717 N N . ASP A 1 364 ? 14.188 35.469 6.785 1 98.19 364 ASP A N 1
ATOM 2718 C CA . ASP A 1 364 ? 15.555 35.906 6.551 1 98.19 364 ASP A CA 1
ATOM 2719 C C . ASP A 1 364 ? 16.141 35.281 5.293 1 98.19 364 ASP A C 1
ATOM 2721 O O . ASP A 1 364 ? 16.75 35.938 4.461 1 98.19 364 ASP A O 1
ATOM 2725 N N . ARG A 1 365 ? 15.969 34 5.191 1 97.88 365 ARG A N 1
ATOM 2726 C CA . ARG A 1 365 ? 16.469 33.281 4.031 1 97.88 365 ARG A CA 1
ATOM 2727 C C . ARG A 1 365 ? 15.812 33.75 2.746 1 97.88 365 ARG A C 1
ATOM 2729 O O . ARG A 1 365 ? 16.469 33.906 1.721 1 97.88 365 ARG A O 1
ATOM 2736 N N . ALA A 1 366 ? 14.531 33.906 2.779 1 98 366 ALA A N 1
ATOM 2737 C CA . ALA A 1 366 ? 13.797 34.406 1.619 1 98 366 ALA A CA 1
ATOM 2738 C C . ALA A 1 366 ? 14.328 35.75 1.163 1 98 366 ALA A C 1
ATOM 2740 O O . ALA A 1 366 ? 14.516 35.969 -0.034 1 98 366 ALA A O 1
ATOM 2741 N N . ALA A 1 367 ? 14.57 36.625 2.092 1 97.19 367 ALA A N 1
ATOM 2742 C CA . ALA A 1 367 ? 15.078 37.969 1.794 1 97.19 367 ALA A CA 1
ATOM 2743 C C . ALA A 1 367 ? 16.484 37.906 1.216 1 97.19 367 ALA A C 1
ATOM 2745 O O . ALA A 1 367 ? 16.797 38.594 0.238 1 97.19 367 ALA A O 1
ATOM 2746 N N . ALA A 1 368 ? 17.266 37.094 1.815 1 97.81 368 ALA A N 1
ATOM 2747 C CA . ALA A 1 368 ? 18.656 36.969 1.396 1 97.81 368 ALA A CA 1
ATOM 2748 C C . ALA A 1 368 ? 18.75 36.406 -0.017 1 97.81 368 ALA A C 1
ATOM 2750 O O . ALA A 1 368 ? 19.609 36.844 -0.806 1 97.81 368 ALA A O 1
ATOM 2751 N N . ASP A 1 369 ? 17.906 35.469 -0.322 1 97.25 369 ASP A N 1
ATOM 2752 C CA . ASP A 1 369 ? 17.984 34.75 -1.595 1 97.25 369 ASP A CA 1
ATOM 2753 C C . ASP A 1 369 ? 17.094 35.406 -2.648 1 97.25 369 ASP A C 1
ATOM 2755 O O . ASP A 1 369 ? 17.156 35.031 -3.824 1 97.25 369 ASP A O 1
ATOM 2759 N N . GLY A 1 370 ? 16.312 36.312 -2.256 1 96.31 370 GLY A N 1
ATOM 2760 C CA . GLY A 1 370 ? 15.367 36.938 -3.182 1 96.31 370 GLY A CA 1
ATOM 2761 C C . GLY A 1 370 ? 14.305 35.969 -3.676 1 96.31 370 GLY A C 1
ATOM 2762 O O . GLY A 1 370 ? 14 35.938 -4.871 1 96.31 370 GLY A O 1
ATOM 2763 N N . THR A 1 371 ? 13.844 35.125 -2.768 1 96.88 371 THR A N 1
ATOM 2764 C CA . THR A 1 371 ? 12.836 34.125 -3.119 1 96.88 371 THR A CA 1
ATOM 2765 C C . THR A 1 371 ? 11.609 34.25 -2.217 1 96.88 371 THR A C 1
ATOM 2767 O O . THR A 1 371 ? 11.531 35.188 -1.392 1 96.88 371 THR A O 1
ATOM 2770 N N . SER A 1 372 ? 10.609 33.375 -2.461 1 97.69 372 SER A N 1
ATOM 2771 C CA . SER A 1 372 ? 9.422 33.344 -1.62 1 97.69 372 SER A CA 1
ATOM 2772 C C . SER A 1 372 ? 9.695 32.625 -0.307 1 97.69 372 SER A C 1
ATOM 2774 O O . SER A 1 372 ? 10.641 31.828 -0.209 1 97.69 372 SER A O 1
ATOM 2776 N N . PRO A 1 373 ? 8.891 32.906 0.701 1 98.44 373 PRO A N 1
ATOM 2777 C CA . PRO A 1 373 ? 9.023 32.125 1.941 1 98.44 373 PRO A CA 1
ATOM 2778 C C . PRO A 1 373 ? 8.891 30.625 1.721 1 98.44 373 PRO A C 1
ATOM 2780 O O . PRO A 1 373 ? 9.586 29.844 2.373 1 98.44 373 PRO A O 1
ATOM 2783 N N . ARG A 1 374 ? 8.039 30.188 0.84 1 98.25 374 ARG A N 1
ATOM 2784 C CA . ARG A 1 374 ? 7.891 28.781 0.537 1 98.25 374 ARG A CA 1
ATOM 2785 C C . ARG A 1 374 ? 9.18 28.203 -0.036 1 98.25 374 ARG A C 1
ATOM 2787 O O . ARG A 1 374 ? 9.609 27.109 0.361 1 98.25 374 ARG A O 1
ATOM 2794 N N . ALA A 1 375 ? 9.766 28.891 -0.999 1 97.75 375 ALA A N 1
ATOM 2795 C CA . ALA A 1 375 ? 11.047 28.469 -1.566 1 97.75 375 ALA A CA 1
ATOM 2796 C C . ALA A 1 375 ? 12.125 28.406 -0.494 1 97.75 375 ALA A C 1
ATOM 2798 O O . ALA A 1 375 ? 12.961 27.5 -0.498 1 97.75 375 ALA A O 1
ATOM 2799 N N . ALA A 1 376 ? 12.141 29.375 0.39 1 98.5 376 ALA A N 1
ATOM 2800 C CA . ALA A 1 376 ? 13.094 29.406 1.491 1 98.5 376 ALA A CA 1
ATOM 2801 C C . ALA A 1 376 ? 12.906 28.203 2.41 1 98.5 376 ALA A C 1
ATOM 2803 O O . ALA A 1 376 ? 13.883 27.594 2.863 1 98.5 376 ALA A O 1
ATOM 2804 N N . ALA A 1 377 ? 11.664 27.891 2.709 1 98.5 377 ALA A N 1
ATOM 2805 C CA . ALA A 1 377 ? 11.375 26.719 3.525 1 98.5 377 ALA A CA 1
ATOM 2806 C C . ALA A 1 377 ? 11.898 25.453 2.863 1 98.5 377 ALA A C 1
ATOM 2808 O O . ALA A 1 377 ? 12.492 24.594 3.525 1 98.5 377 ALA A O 1
ATOM 2809 N N . HIS A 1 378 ? 11.672 25.312 1.571 1 97.38 378 HIS A N 1
ATOM 2810 C CA . HIS A 1 378 ? 12.164 24.156 0.826 1 97.38 378 HIS A CA 1
ATOM 2811 C C . HIS A 1 378 ? 13.688 24.062 0.893 1 97.38 378 HIS A C 1
ATOM 2813 O O . HIS A 1 378 ? 14.25 22.984 1.043 1 97.38 378 HIS A O 1
ATOM 2819 N N . ALA A 1 379 ? 14.328 25.203 0.775 1 97.69 379 ALA A N 1
ATOM 2820 C CA . ALA A 1 379 ? 15.789 25.234 0.831 1 97.69 379 ALA A CA 1
ATOM 2821 C C . ALA A 1 379 ? 16.297 24.766 2.191 1 97.69 379 ALA A C 1
ATOM 2823 O O . ALA A 1 379 ? 17.281 24.016 2.271 1 97.69 379 ALA A O 1
ATOM 2824 N N . LEU A 1 380 ? 15.641 25.234 3.193 1 97.38 380 LEU A N 1
ATOM 2825 C CA . LEU A 1 380 ? 16.031 24.828 4.539 1 97.38 380 LEU A CA 1
ATOM 2826 C C . LEU A 1 380 ? 15.844 23.328 4.723 1 97.38 380 LEU A C 1
ATOM 2828 O O . LEU A 1 380 ? 16.688 22.672 5.328 1 97.38 380 LEU A O 1
ATOM 2832 N N . VAL A 1 381 ? 14.789 22.797 4.195 1 97.5 381 VAL A N 1
ATOM 2833 C CA . VAL A 1 381 ? 14.508 21.359 4.289 1 97.5 381 VAL A CA 1
ATOM 2834 C C . VAL A 1 381 ? 15.57 20.578 3.527 1 97.5 381 VAL A C 1
ATOM 2836 O O . VAL A 1 381 ? 16.062 19.562 4.016 1 97.5 381 VAL A O 1
ATOM 2839 N N . ASP A 1 382 ? 15.945 21.047 2.379 1 96.25 382 ASP A N 1
ATOM 2840 C CA . ASP A 1 382 ? 16.953 20.391 1.545 1 96.25 382 ASP A CA 1
ATOM 2841 C C . ASP A 1 382 ? 18.297 20.328 2.262 1 96.25 382 ASP A C 1
ATOM 2843 O O . ASP A 1 382 ? 19.078 19.406 2.045 1 96.25 382 ASP A O 1
ATOM 2847 N N . GLU A 1 383 ? 18.516 21.281 3.1 1 96.44 383 GLU A N 1
ATOM 2848 C CA . GLU A 1 383 ? 19.75 21.344 3.869 1 96.44 383 GLU A CA 1
ATOM 2849 C C . GLU A 1 383 ? 19.688 20.422 5.086 1 96.44 383 GLU A C 1
ATOM 2851 O O . GLU A 1 383 ? 20.688 19.812 5.465 1 96.44 383 GLU A O 1
ATOM 2856 N N . ARG A 1 384 ? 18.547 20.281 5.625 1 96.44 384 ARG A N 1
ATOM 2857 C CA . ARG A 1 384 ? 18.406 19.578 6.898 1 96.44 384 ARG A CA 1
ATOM 2858 C C . ARG A 1 384 ? 18.188 18.094 6.684 1 96.44 384 ARG A C 1
ATOM 2860 O O . ARG A 1 384 ? 18.625 17.266 7.504 1 96.44 384 ARG A O 1
ATOM 2867 N N . LEU A 1 385 ? 17.578 17.656 5.621 1 95.12 385 LEU A N 1
ATOM 2868 C CA . LEU A 1 385 ? 17.219 16.266 5.398 1 95.12 385 LEU A CA 1
ATOM 2869 C C . LEU A 1 385 ? 18.469 15.383 5.344 1 95.12 385 LEU A C 1
ATOM 2871 O O . LEU A 1 385 ? 18.516 14.328 5.973 1 95.12 385 LEU A O 1
ATOM 2875 N N . PRO A 1 386 ? 19.562 15.797 4.637 1 94.44 386 PRO A N 1
ATOM 2876 C CA . PRO A 1 386 ? 20.766 14.969 4.645 1 94.44 386 PRO A CA 1
ATOM 2877 C C . PRO A 1 386 ? 21.375 14.828 6.035 1 94.44 386 PRO A C 1
ATOM 2879 O O . PRO A 1 386 ? 21.922 13.773 6.367 1 94.44 386 PRO A O 1
ATOM 2882 N N . LEU A 1 387 ? 21.266 15.836 6.871 1 95.31 387 LEU A N 1
ATOM 2883 C CA . LEU A 1 387 ? 21.766 15.789 8.234 1 95.31 387 LEU A CA 1
ATOM 2884 C C . LEU A 1 387 ? 20.969 14.797 9.078 1 95.31 387 LEU A C 1
ATOM 2886 O O . LEU A 1 387 ? 21.562 14.023 9.844 1 95.31 387 LEU A O 1
ATOM 2890 N N . ILE A 1 388 ? 19.703 14.844 8.875 1 95.44 388 ILE A N 1
ATOM 2891 C CA . ILE A 1 388 ? 18.812 13.93 9.594 1 95.44 388 ILE A CA 1
ATOM 2892 C C . ILE A 1 388 ? 19.094 12.492 9.164 1 95.44 388 ILE A C 1
ATOM 2894 O O . ILE A 1 388 ? 19.203 11.594 10 1 95.44 388 ILE A O 1
ATOM 2898 N N . ALA A 1 389 ? 19.25 12.297 7.895 1 92 389 ALA A N 1
ATOM 2899 C CA . ALA A 1 389 ? 19.531 10.969 7.352 1 92 389 ALA A CA 1
ATOM 2900 C C . ALA A 1 389 ? 20.844 10.422 7.875 1 92 389 ALA A C 1
ATOM 2902 O O . ALA A 1 389 ? 20.953 9.234 8.195 1 92 389 ALA A O 1
ATOM 2903 N N . GLU A 1 390 ? 21.844 11.242 7.895 1 93.75 390 GLU A N 1
ATOM 2904 C CA . GLU A 1 390 ? 23.172 10.844 8.352 1 93.75 390 GLU A CA 1
ATOM 2905 C C . GLU A 1 390 ? 23.156 10.469 9.836 1 93.75 390 GLU A C 1
ATOM 2907 O O . GLU A 1 390 ? 23.781 9.492 10.242 1 93.75 390 GLU A O 1
ATOM 2912 N N . ARG A 1 391 ? 22.406 11.195 10.578 1 94.31 391 ARG A N 1
ATOM 2913 C CA . ARG A 1 391 ? 22.438 11.031 12.023 1 94.31 391 ARG A CA 1
ATOM 2914 C C . ARG A 1 391 ? 21.516 9.898 12.461 1 94.31 391 ARG A C 1
ATOM 2916 O O . ARG A 1 391 ? 21.828 9.164 13.406 1 94.31 391 ARG A O 1
ATOM 2923 N N . TYR A 1 392 ? 20.328 9.75 11.781 1 92.31 392 TYR A N 1
ATOM 2924 C CA . TYR A 1 392 ? 19.312 8.875 12.344 1 92.31 392 TYR A CA 1
ATOM 2925 C C . TYR A 1 392 ? 19 7.727 11.391 1 92.31 392 TYR A C 1
ATOM 2927 O O . TYR A 1 392 ? 18.453 6.699 11.805 1 92.31 392 TYR A O 1
ATOM 2935 N N . GLY A 1 393 ? 19.281 7.887 10.102 1 89 393 GLY A N 1
ATOM 2936 C CA . GLY A 1 393 ? 18.953 6.871 9.109 1 89 393 GLY A CA 1
ATOM 2937 C C . GLY A 1 393 ? 17.5 6.91 8.664 1 89 393 GLY A C 1
ATOM 2938 O O . GLY A 1 393 ? 16.641 7.449 9.367 1 89 393 GLY 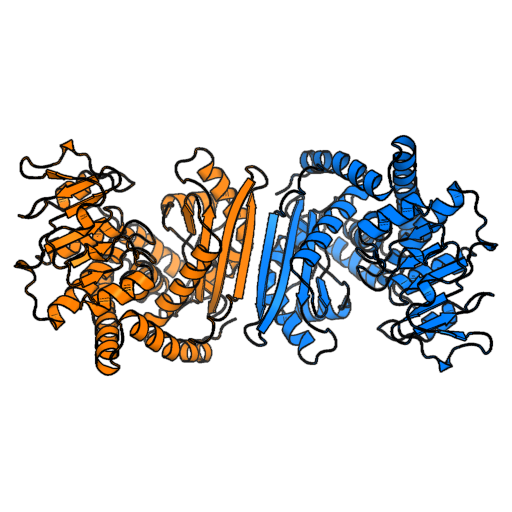A O 1
ATOM 2939 N N . TRP A 1 394 ? 17.234 6.305 7.473 1 83.88 394 TRP A N 1
ATOM 2940 C CA . TRP A 1 394 ? 15.898 6.301 6.902 1 83.88 394 TRP A CA 1
ATOM 2941 C C . TRP A 1 394 ? 15.117 5.07 7.344 1 83.88 394 TRP A C 1
ATOM 2943 O O . TRP A 1 394 ? 13.891 5.102 7.426 1 83.88 394 TRP A O 1
ATOM 2953 N N . TYR A 1 395 ? 15.82 3.982 7.512 1 81.5 395 TYR A N 1
ATOM 2954 C CA . TYR A 1 395 ? 15.141 2.709 7.73 1 81.5 395 TYR A CA 1
ATOM 2955 C C . TYR A 1 395 ? 15.539 2.104 9.07 1 81.5 395 TYR A C 1
ATOM 2957 O O . TYR A 1 395 ? 16.656 2.322 9.555 1 81.5 395 TYR A O 1
ATOM 2965 N N . MET B 1 1 ? -21.359 -6.582 -20.469 1 25.89 1 MET B N 1
ATOM 2966 C CA . MET B 1 1 ? -20 -6.254 -20.062 1 25.89 1 MET B CA 1
ATOM 2967 C C . MET B 1 1 ? -19.656 -6.945 -18.75 1 25.89 1 MET B C 1
ATOM 2969 O O . MET B 1 1 ? -20.438 -6.91 -17.797 1 25.89 1 MET B O 1
ATOM 2973 N N . PRO B 1 2 ? -18.781 -7.973 -18.859 1 33.97 2 PRO B N 1
ATOM 2974 C CA . PRO B 1 2 ? -18.469 -8.656 -17.609 1 33.97 2 PRO B CA 1
ATOM 2975 C C . PRO B 1 2 ? -18.266 -7.684 -16.438 1 33.97 2 PRO B C 1
ATOM 2977 O O . PRO B 1 2 ? -17.844 -6.539 -16.656 1 33.97 2 PRO B O 1
ATOM 2980 N N . PRO B 1 3 ? -19.078 -7.777 -15.414 1 40.94 3 PRO B N 1
ATOM 2981 C CA . PRO B 1 3 ? -18.922 -6.82 -14.312 1 40.94 3 PRO B CA 1
ATOM 2982 C C . PRO B 1 3 ? -17.469 -6.445 -14.062 1 40.94 3 PRO B C 1
ATOM 2984 O O . PRO B 1 3 ? -16.562 -7.254 -14.289 1 40.94 3 PRO B O 1
ATOM 2987 N N . ALA B 1 4 ? -17.156 -5.27 -14.258 1 45.12 4 ALA B N 1
ATOM 2988 C CA . ALA B 1 4 ? -15.82 -4.73 -13.984 1 45.12 4 ALA B CA 1
ATOM 2989 C C . ALA B 1 4 ? -15.195 -5.41 -12.773 1 45.12 4 ALA B C 1
ATOM 2991 O O . ALA B 1 4 ? -15.836 -5.555 -11.734 1 45.12 4 ALA B O 1
ATOM 2992 N N . PRO B 1 5 ? -14.07 -6.301 -13.164 1 55.66 5 PRO B N 1
ATOM 2993 C CA . PRO B 1 5 ? -13.43 -6.938 -12.008 1 55.66 5 PRO B CA 1
ATOM 2994 C C . PRO B 1 5 ? -13.305 -5.996 -10.805 1 55.66 5 PRO B C 1
ATOM 2996 O O . PRO B 1 5 ? -13.125 -4.789 -10.984 1 55.66 5 PRO B O 1
ATOM 2999 N N . SER B 1 6 ? -13.758 -6.512 -9.656 1 78.69 6 SER B N 1
ATOM 3000 C CA . SER B 1 6 ? -13.734 -5.75 -8.414 1 78.69 6 SER B CA 1
ATOM 3001 C C . SER B 1 6 ? -12.328 -5.258 -8.086 1 78.69 6 SER B C 1
ATOM 3003 O O . SER B 1 6 ? -11.344 -5.953 -8.352 1 78.69 6 SER B O 1
ATOM 3005 N N . ALA B 1 7 ? -12.125 -4.055 -7.949 1 93.69 7 ALA B N 1
ATOM 3006 C CA . ALA B 1 7 ? -10.859 -3.48 -7.512 1 93.69 7 ALA B CA 1
ATOM 3007 C C . ALA B 1 7 ? -10.258 -4.285 -6.367 1 93.69 7 ALA B C 1
ATOM 3009 O O . ALA B 1 7 ? -10.984 -4.789 -5.504 1 93.69 7 ALA B O 1
ATOM 3010 N N . PRO B 1 8 ? -8.938 -4.539 -6.492 1 98 8 PRO B N 1
ATOM 3011 C CA . PRO B 1 8 ? -8.305 -5.238 -5.367 1 98 8 PRO B CA 1
ATOM 3012 C C . PRO B 1 8 ? -8.484 -4.496 -4.043 1 98 8 PRO B C 1
ATOM 3014 O O . PRO B 1 8 ? -8.773 -3.295 -4.035 1 98 8 PRO B O 1
ATOM 3017 N N . LEU B 1 9 ? -8.367 -5.223 -2.982 1 98.12 9 LEU B N 1
ATOM 3018 C CA . LEU B 1 9 ? -8.469 -4.637 -1.648 1 98.12 9 LEU B CA 1
ATOM 3019 C C . LEU B 1 9 ? -7.359 -3.619 -1.417 1 98.12 9 LEU B C 1
ATOM 3021 O O . LEU B 1 9 ? -7.613 -2.521 -0.917 1 98.12 9 LEU B O 1
ATOM 3025 N N . LEU B 1 10 ? -6.129 -3.967 -1.771 1 98.62 10 LEU B N 1
ATOM 3026 C CA . LEU B 1 10 ? -4.961 -3.111 -1.59 1 98.62 10 LEU B CA 1
ATOM 3027 C C . LEU B 1 10 ? -4.094 -3.102 -2.844 1 98.62 10 LEU B C 1
ATOM 3029 O O . LEU B 1 10 ? -3.914 -4.137 -3.486 1 98.62 10 LEU B O 1
ATOM 3033 N N . SER B 1 11 ? -3.582 -1.993 -3.232 1 98.81 11 SER B N 1
ATOM 3034 C CA . SER B 1 11 ? -2.516 -1.806 -4.211 1 98.81 11 SER B CA 1
ATOM 3035 C C . SER B 1 11 ? -1.396 -0.936 -3.65 1 98.81 11 SER B C 1
ATOM 3037 O O . SER B 1 11 ? -1.603 0.247 -3.371 1 98.81 11 SER B O 1
ATOM 3039 N N . VAL B 1 12 ? -0.224 -1.467 -3.516 1 98.81 12 VAL B N 1
ATOM 3040 C CA . VAL B 1 12 ? 0.914 -0.77 -2.928 1 98.81 12 VAL B CA 1
ATOM 3041 C C . VAL B 1 12 ? 1.976 -0.518 -3.996 1 98.81 12 VAL B C 1
ATOM 3043 O O . VAL B 1 12 ? 2.398 -1.444 -4.691 1 98.81 12 VAL B O 1
ATOM 3046 N N . GLY B 1 13 ? 2.346 0.692 -4.203 1 98.69 13 GLY B N 1
ATOM 3047 C CA . GLY B 1 13 ? 3.533 1.056 -4.957 1 98.69 13 GLY B CA 1
ATOM 3048 C C . GLY B 1 13 ? 4.715 1.416 -4.078 1 98.69 13 GLY B C 1
ATOM 3049 O O . GLY B 1 13 ? 4.551 2.08 -3.053 1 98.69 13 GLY B O 1
ATOM 3050 N N . TRP B 1 14 ? 5.875 0.982 -4.414 1 98.62 14 TRP B N 1
ATOM 3051 C CA . TRP B 1 14 ? 7.102 1.207 -3.658 1 98.62 14 TRP B CA 1
ATOM 3052 C C . TRP B 1 14 ? 8.203 1.746 -4.562 1 98.62 14 TRP B C 1
ATOM 3054 O O . TRP B 1 14 ? 8.367 1.289 -5.699 1 98.62 14 TRP B O 1
ATOM 3064 N N . THR B 1 15 ? 8.906 2.686 -4.117 1 98.25 15 THR B N 1
ATOM 3065 C CA . THR B 1 15 ? 10.109 3.191 -4.77 1 98.25 15 THR B CA 1
ATOM 3066 C C . THR B 1 15 ? 11.336 2.998 -3.875 1 98.25 15 THR B C 1
ATOM 3068 O O . THR B 1 15 ? 11.344 3.449 -2.729 1 98.25 15 THR B O 1
ATOM 3071 N N . ASP B 1 16 ? 12.281 2.299 -4.406 1 97 16 ASP B N 1
ATOM 3072 C CA . ASP B 1 16 ? 13.555 2.182 -3.707 1 97 16 ASP B CA 1
ATOM 3073 C C . ASP B 1 16 ? 14.328 3.5 -3.75 1 97 16 ASP B C 1
ATOM 3075 O O . ASP B 1 16 ? 14.875 3.873 -4.793 1 97 16 ASP B O 1
ATOM 3079 N N . HIS B 1 17 ? 14.445 4.164 -2.67 1 94.56 17 HIS B N 1
ATOM 3080 C CA . HIS B 1 17 ? 15.055 5.484 -2.654 1 94.56 17 HIS B CA 1
ATOM 3081 C C . HIS B 1 17 ? 16.562 5.398 -2.867 1 94.56 17 HIS B C 1
ATOM 3083 O O . HIS B 1 17 ? 17.219 6.414 -3.125 1 94.56 17 HIS B O 1
ATOM 3089 N N . VAL B 1 18 ? 17.094 4.195 -2.809 1 94.31 18 VAL B N 1
ATOM 3090 C CA . VAL B 1 18 ? 18.516 4 -3.027 1 94.31 18 VAL B CA 1
ATOM 3091 C C . VAL B 1 18 ? 18.797 3.902 -4.523 1 94.31 18 VAL B C 1
ATOM 3093 O O . VAL B 1 18 ? 19.719 4.547 -5.031 1 94.31 18 VAL B O 1
ATOM 3096 N N . THR B 1 19 ? 17.938 3.189 -5.258 1 96.19 19 THR B N 1
ATOM 3097 C CA . THR B 1 19 ? 18.266 2.877 -6.645 1 96.19 19 THR B CA 1
ATOM 3098 C C . THR B 1 19 ? 17.25 3.523 -7.59 1 96.19 19 THR B C 1
ATOM 3100 O O . THR B 1 19 ? 17.5 3.613 -8.797 1 96.19 19 THR B O 1
ATOM 3103 N N . GLY B 1 20 ? 16.109 3.889 -7.051 1 96.19 20 GLY B N 1
ATOM 3104 C CA . GLY B 1 20 ? 15.047 4.414 -7.891 1 96.19 20 GLY B CA 1
ATOM 3105 C C . GLY B 1 20 ? 14.148 3.336 -8.469 1 96.19 20 GLY B C 1
ATOM 3106 O O . GLY B 1 20 ? 13.125 3.637 -9.094 1 96.19 20 GLY B O 1
ATOM 3107 N N . ARG B 1 21 ? 14.461 2.059 -8.219 1 97.44 21 ARG B N 1
ATOM 3108 C CA . ARG B 1 21 ? 13.648 0.962 -8.734 1 97.44 21 ARG B CA 1
ATOM 3109 C C . ARG B 1 21 ? 12.258 0.958 -8.094 1 97.44 21 ARG B C 1
ATOM 3111 O O . ARG B 1 21 ? 12.07 1.5 -7.008 1 97.44 21 ARG B O 1
ATOM 3118 N N . ARG B 1 22 ? 11.375 0.345 -8.82 1 98.31 22 ARG B N 1
ATOM 3119 C CA . ARG B 1 22 ? 9.984 0.32 -8.367 1 98.31 22 ARG B CA 1
ATOM 3120 C C . ARG B 1 22 ? 9.547 -1.1 -8.031 1 98.31 22 ARG B C 1
ATOM 3122 O O . ARG B 1 22 ? 10.094 -2.068 -8.555 1 98.31 22 ARG B O 1
ATOM 3129 N N . GLY B 1 23 ? 8.594 -1.255 -7.172 1 98.75 23 GLY B N 1
ATOM 3130 C CA . GLY B 1 23 ? 7.949 -2.506 -6.809 1 98.75 23 GLY B CA 1
ATOM 3131 C C . GLY B 1 23 ? 6.477 -2.346 -6.492 1 98.75 23 GLY B C 1
ATOM 3132 O O . GLY B 1 23 ? 5.984 -1.224 -6.355 1 98.75 23 GLY B O 1
ATOM 3133 N N . HIS B 1 24 ? 5.824 -3.482 -6.422 1 98.88 24 HIS B N 1
ATOM 3134 C CA . HIS B 1 24 ? 4.379 -3.488 -6.23 1 98.88 24 HIS B CA 1
ATOM 3135 C C . HIS B 1 24 ? 3.943 -4.641 -5.332 1 98.88 24 HIS B C 1
ATOM 3137 O O . HIS B 1 24 ? 4.613 -5.676 -5.277 1 98.88 24 HIS B O 1
ATOM 3143 N N . LEU B 1 25 ? 2.912 -4.465 -4.621 1 98.94 25 LEU B N 1
ATOM 3144 C CA . LEU B 1 25 ? 2.139 -5.5 -3.943 1 98.94 25 LEU B CA 1
ATOM 3145 C C . LEU B 1 25 ? 0.644 -5.281 -4.141 1 98.94 25 LEU B C 1
ATOM 3147 O O . LEU B 1 25 ? 0.144 -4.168 -3.945 1 98.94 25 LEU B O 1
ATOM 3151 N N . VAL B 1 26 ? -0.034 -6.277 -4.57 1 98.88 26 VAL B N 1
ATOM 3152 C CA . VAL B 1 26 ? -1.489 -6.223 -4.672 1 98.88 26 VAL B CA 1
ATOM 3153 C C . VAL B 1 26 ? -2.109 -7.34 -3.836 1 98.88 26 VAL B C 1
ATOM 3155 O O . VAL B 1 26 ? -1.712 -8.5 -3.949 1 98.88 26 VAL B O 1
ATOM 3158 N N . VAL B 1 27 ? -2.936 -6.996 -2.949 1 98.75 27 VAL B N 1
ATOM 3159 C CA . VAL B 1 27 ? -3.818 -7.934 -2.264 1 98.75 27 VAL B CA 1
ATOM 3160 C C . VAL B 1 27 ? -5.219 -7.867 -2.873 1 98.75 27 VAL B C 1
ATOM 3162 O O . VAL B 1 27 ? -5.949 -6.898 -2.658 1 98.75 27 VAL B O 1
ATOM 3165 N N . ASP B 1 28 ? -5.547 -8.883 -3.645 1 98.12 28 ASP B N 1
ATOM 3166 C CA . ASP B 1 28 ? -6.863 -8.914 -4.277 1 98.12 28 ASP B CA 1
ATOM 3167 C C . ASP B 1 28 ? -7.973 -9.008 -3.234 1 98.12 28 ASP B C 1
ATOM 3169 O O . ASP B 1 28 ? -8.898 -8.188 -3.232 1 98.12 28 ASP B O 1
ATOM 3173 N N . ARG B 1 29 ? -7.824 -9.977 -2.348 1 97.06 29 ARG B N 1
ATOM 3174 C CA . ARG B 1 29 ? -8.742 -10.125 -1.221 1 97.06 29 ARG B CA 1
ATOM 3175 C C . ARG B 1 29 ? -8.109 -10.953 -0.109 1 97.06 29 ARG B C 1
ATOM 3177 O O . ARG B 1 29 ? -7.094 -11.625 -0.326 1 97.06 29 ARG B O 1
ATOM 3184 N N . LEU B 1 30 ? -8.688 -10.781 1.053 1 97.5 30 LEU B N 1
ATOM 3185 C CA . LEU B 1 30 ? -8.305 -11.609 2.191 1 97.5 30 LEU B CA 1
ATOM 3186 C C . LEU B 1 30 ? -9.352 -12.672 2.477 1 97.5 30 LEU B C 1
ATOM 3188 O O . LEU B 1 30 ? -10.531 -12.484 2.172 1 97.5 30 LEU B O 1
ATOM 3192 N N . VAL B 1 31 ? -8.945 -13.758 2.938 1 97.06 31 VAL B N 1
ATOM 3193 C CA . VAL B 1 31 ? -9.773 -14.773 3.582 1 97.06 31 VAL B CA 1
ATOM 3194 C C . VAL B 1 31 ? -9.211 -15.102 4.961 1 97.06 31 VAL B C 1
ATOM 3196 O O . VAL B 1 31 ? -8.031 -15.414 5.098 1 97.06 31 VAL B O 1
ATOM 3199 N N . ARG B 1 32 ? -10.008 -14.938 5.969 1 95.81 32 ARG B N 1
ATOM 3200 C CA . ARG B 1 32 ? -9.578 -15.039 7.359 1 95.81 32 ARG B CA 1
ATOM 3201 C C . ARG B 1 32 ? -8.414 -14.109 7.645 1 95.81 32 ARG B C 1
ATOM 3203 O O . ARG B 1 32 ? -7.504 -14.453 8.406 1 95.81 32 ARG B O 1
ATOM 3210 N N . GLY B 1 33 ? -8.305 -13.125 6.848 1 96.31 33 GLY B N 1
ATOM 3211 C CA . GLY B 1 33 ? -7.336 -12.07 7.102 1 96.31 33 GLY B CA 1
ATOM 3212 C C . GLY B 1 33 ? -6.008 -12.297 6.398 1 96.31 33 GLY B C 1
ATOM 3213 O O . GLY B 1 33 ? -5.066 -11.523 6.586 1 96.31 33 GLY B O 1
ATOM 3214 N N . VAL B 1 34 ? -5.941 -13.344 5.539 1 97.94 34 VAL B N 1
ATOM 3215 C CA . VAL B 1 34 ? -4.645 -13.609 4.922 1 97.94 34 VAL B CA 1
ATOM 3216 C C . VAL B 1 34 ? -4.824 -13.852 3.426 1 97.94 34 VAL B C 1
ATOM 3218 O O . VAL B 1 34 ? -5.934 -14.141 2.967 1 97.94 34 VAL B O 1
ATOM 3221 N N . ALA B 1 35 ? -3.775 -13.695 2.668 1 98.44 35 ALA B N 1
ATOM 3222 C CA . ALA B 1 35 ? -3.723 -13.93 1.227 1 98.44 35 ALA B CA 1
ATOM 3223 C C . ALA B 1 35 ? -2.41 -14.602 0.828 1 98.44 35 ALA B C 1
ATOM 3225 O O . ALA B 1 35 ? -1.435 -14.57 1.582 1 98.44 35 ALA B O 1
ATOM 3226 N N . SER B 1 36 ? -2.424 -15.188 -0.31 1 97.69 36 SER B N 1
ATOM 3227 C CA . SER B 1 36 ? -1.231 -15.883 -0.783 1 97.69 36 SER B CA 1
ATOM 3228 C C . SER B 1 36 ? -0.884 -15.484 -2.211 1 97.69 36 SER B C 1
ATOM 3230 O O . SER B 1 36 ? -1.776 -15.227 -3.023 1 97.69 36 SER B O 1
ATOM 3232 N N . GLY B 1 37 ? 0.406 -15.484 -2.48 1 97.81 37 GLY B N 1
ATOM 3233 C CA . GLY B 1 37 ? 0.949 -15.25 -3.811 1 97.81 37 GLY B CA 1
ATOM 3234 C C . GLY B 1 37 ? 2.426 -14.906 -3.801 1 97.81 37 GLY B C 1
ATOM 3235 O O . GLY B 1 37 ? 2.9 -14.219 -2.895 1 97.81 37 GLY B O 1
ATOM 3236 N N . GLY B 1 38 ? 3.066 -15.297 -4.77 1 97.06 38 GLY B N 1
ATOM 3237 C CA . GLY B 1 38 ? 4.52 -15.203 -4.801 1 97.06 38 GLY B CA 1
ATOM 3238 C C . GLY B 1 38 ? 5.016 -13.797 -5.098 1 97.06 38 GLY B C 1
ATOM 3239 O O . GLY B 1 38 ? 4.223 -12.859 -5.199 1 97.06 38 GLY B O 1
ATOM 3240 N N . LEU B 1 39 ? 6.328 -13.688 -5.109 1 97.94 39 LEU B N 1
ATOM 3241 C CA . LEU B 1 39 ? 7.039 -12.453 -5.41 1 97.94 39 LEU B CA 1
ATOM 3242 C C . LEU B 1 39 ? 7.863 -12.594 -6.688 1 97.94 39 LEU B C 1
ATOM 3244 O O . LEU B 1 39 ? 8.75 -13.445 -6.766 1 97.94 39 LEU B O 1
ATOM 3248 N N . ARG B 1 40 ? 7.48 -11.781 -7.637 1 95.88 40 ARG B N 1
ATOM 3249 C CA . ARG B 1 40 ? 8.133 -11.797 -8.945 1 95.88 40 ARG B CA 1
ATOM 3250 C C . ARG B 1 40 ? 9.164 -10.672 -9.055 1 95.88 40 ARG B C 1
ATOM 3252 O O . ARG B 1 40 ? 8.977 -9.594 -8.492 1 95.88 40 ARG B O 1
ATOM 3259 N N . MET B 1 41 ? 10.266 -10.969 -9.68 1 95.88 41 MET B N 1
ATOM 3260 C CA . MET B 1 41 ? 11.227 -9.945 -10.07 1 95.88 41 MET B CA 1
ATOM 3261 C C . MET B 1 41 ? 11.562 -10.055 -11.555 1 95.88 41 MET B C 1
ATOM 3263 O O . MET B 1 41 ? 12.086 -11.07 -12.008 1 95.88 41 MET B O 1
ATOM 3267 N N . ARG B 1 42 ? 11.219 -9.07 -12.234 1 93.12 42 ARG B N 1
ATOM 3268 C CA . ARG B 1 42 ? 11.516 -9.016 -13.664 1 93.12 42 ARG B CA 1
ATOM 3269 C C . ARG B 1 42 ? 11.594 -7.57 -14.148 1 93.12 42 ARG B C 1
ATOM 3271 O O . ARG B 1 42 ? 10.828 -6.715 -13.703 1 93.12 42 ARG B O 1
ATOM 3278 N N . GLU B 1 43 ? 12.477 -7.359 -15.102 1 95.06 43 GLU B N 1
ATOM 3279 C CA . GLU B 1 43 ? 12.562 -6.035 -15.711 1 95.06 43 GLU B CA 1
ATOM 3280 C C . GLU B 1 43 ? 11.273 -5.68 -16.438 1 95.06 43 GLU B C 1
ATOM 3282 O O . GLU B 1 43 ? 10.789 -6.449 -17.281 1 95.06 43 GLU B O 1
ATOM 3287 N N . GLY B 1 44 ? 10.688 -4.586 -16.078 1 95.5 44 GLY B N 1
ATOM 3288 C CA . GLY B 1 44 ? 9.469 -4.148 -16.75 1 95.5 44 GLY B CA 1
ATOM 3289 C C . GLY B 1 44 ? 8.211 -4.57 -16.031 1 95.5 44 GLY B C 1
ATOM 3290 O O . GLY B 1 44 ? 7.098 -4.316 -16.5 1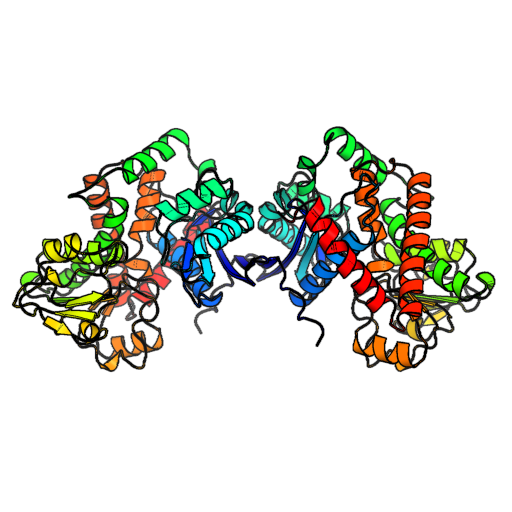 95.5 44 GLY B O 1
ATOM 3291 N N . CYS B 1 45 ? 8.367 -5.184 -14.906 1 96.12 45 CYS B N 1
ATOM 3292 C CA . CYS B 1 45 ? 7.203 -5.578 -14.125 1 96.12 45 CYS B CA 1
ATOM 3293 C C . CYS B 1 45 ? 6.328 -4.375 -13.805 1 96.12 45 CYS B C 1
ATOM 3295 O O . CYS B 1 45 ? 6.824 -3.344 -13.344 1 96.12 45 CYS B O 1
ATOM 3297 N N . THR B 1 46 ? 4.992 -4.512 -14.039 1 96.31 46 THR B N 1
ATOM 3298 C CA . THR B 1 46 ? 4.09 -3.377 -13.867 1 96.31 46 THR B CA 1
ATOM 3299 C C . THR B 1 46 ? 3.059 -3.664 -12.781 1 96.31 46 THR B C 1
ATOM 3301 O O . THR B 1 46 ? 2.859 -4.82 -12.398 1 96.31 46 THR B O 1
ATOM 3304 N N . ALA B 1 47 ? 2.438 -2.6 -12.352 1 97.38 47 ALA B N 1
ATOM 3305 C CA . ALA B 1 47 ? 1.362 -2.721 -11.375 1 97.38 47 ALA B CA 1
ATOM 3306 C C . ALA B 1 47 ? 0.194 -3.525 -11.938 1 97.38 47 ALA B C 1
ATOM 3308 O O . ALA B 1 47 ? -0.439 -4.301 -11.219 1 97.38 47 ALA B O 1
ATOM 3309 N N . GLU B 1 48 ? -0.099 -3.355 -13.18 1 94.44 48 GLU B N 1
ATOM 3310 C CA . GLU B 1 48 ? -1.197 -4.059 -13.836 1 94.44 48 GLU B CA 1
ATOM 3311 C C . GLU B 1 48 ? -0.937 -5.559 -13.898 1 94.44 48 GLU B C 1
ATOM 3313 O O . GLU B 1 48 ? -1.844 -6.359 -13.656 1 94.44 48 GLU B O 1
ATOM 3318 N N . GLU B 1 49 ? 0.265 -5.902 -14.266 1 93.62 49 GLU B N 1
ATOM 3319 C CA . GLU B 1 49 ? 0.665 -7.309 -14.281 1 93.62 49 GLU B CA 1
ATOM 3320 C C . GLU B 1 49 ? 0.492 -7.945 -12.906 1 93.62 49 GLU B C 1
ATOM 3322 O O . GLU B 1 49 ? -0.078 -9.031 -12.781 1 93.62 49 GLU B O 1
ATOM 3327 N N . VAL B 1 50 ? 0.927 -7.234 -11.875 1 97.75 50 VAL B N 1
ATOM 3328 C CA . VAL B 1 50 ? 0.868 -7.746 -10.508 1 97.75 50 VAL B CA 1
ATOM 3329 C C . VAL B 1 50 ? -0.589 -7.871 -10.062 1 97.75 50 VAL B C 1
ATOM 3331 O O . VAL B 1 50 ? -0.96 -8.844 -9.398 1 97.75 50 VAL B O 1
ATOM 3334 N N . ALA B 1 51 ? -1.41 -6.957 -10.469 1 97.44 51 ALA B N 1
ATOM 3335 C CA . ALA B 1 51 ? -2.834 -7.027 -10.148 1 97.44 51 ALA B CA 1
ATOM 3336 C C . ALA B 1 51 ? -3.484 -8.242 -10.805 1 97.44 51 ALA B C 1
ATOM 3338 O O . ALA B 1 51 ? -4.301 -8.93 -10.18 1 97.44 51 ALA B O 1
ATOM 3339 N N . GLY B 1 52 ? -3.172 -8.453 -12.047 1 94.62 52 GLY B N 1
ATOM 3340 C CA . GLY B 1 52 ? -3.686 -9.633 -12.727 1 94.62 52 GLY B CA 1
ATOM 3341 C C . GLY B 1 52 ? -3.27 -10.93 -12.062 1 94.62 52 GLY B C 1
ATOM 3342 O O . GLY B 1 52 ? -4.082 -11.852 -11.914 1 94.62 52 GLY B O 1
ATOM 3343 N N . LEU B 1 53 ? -2.045 -10.984 -11.656 1 96.5 53 LEU B N 1
ATOM 3344 C CA . LEU B 1 53 ? -1.522 -12.18 -11 1 96.5 53 LEU B CA 1
ATOM 3345 C C . LEU B 1 53 ? -2.193 -12.391 -9.648 1 96.5 53 LEU B C 1
ATOM 3347 O O . LEU B 1 53 ? -2.471 -13.531 -9.258 1 96.5 53 LEU B O 1
ATOM 3351 N N . ALA B 1 54 ? -2.455 -11.312 -8.93 1 98.12 54 ALA B N 1
ATOM 3352 C CA . ALA B 1 54 ? -3.15 -11.414 -7.652 1 98.12 54 ALA B CA 1
ATOM 3353 C C . ALA B 1 54 ? -4.555 -11.977 -7.832 1 98.12 54 ALA B C 1
ATOM 3355 O O . ALA B 1 54 ? -4.996 -12.828 -7.059 1 98.12 54 ALA B O 1
ATOM 3356 N N . ARG B 1 55 ? -5.234 -11.523 -8.836 1 96.62 55 ARG B N 1
ATOM 3357 C CA . ARG B 1 55 ? -6.551 -12.062 -9.156 1 96.62 55 ARG B CA 1
ATOM 3358 C C . ARG B 1 55 ? -6.469 -13.555 -9.484 1 96.62 55 ARG B C 1
ATOM 3360 O O . ARG B 1 55 ? -7.336 -14.328 -9.078 1 96.62 55 ARG B O 1
ATOM 3367 N N . GLY B 1 56 ? -5.473 -13.844 -10.227 1 96.5 56 GLY B N 1
ATOM 3368 C CA . GLY B 1 56 ? -5.246 -15.25 -10.531 1 96.5 56 GLY B CA 1
ATOM 3369 C C . GLY B 1 56 ? -5.062 -16.109 -9.297 1 96.5 56 GLY B C 1
ATOM 3370 O O . GLY B 1 56 ? -5.559 -17.234 -9.234 1 96.5 56 GLY B O 1
ATOM 3371 N N . MET B 1 57 ? -4.414 -15.57 -8.32 1 97.88 57 MET B N 1
ATOM 3372 C CA . MET B 1 57 ? -4.199 -16.312 -7.078 1 97.88 57 MET B CA 1
ATOM 3373 C C . MET B 1 57 ? -5.516 -16.531 -6.336 1 97.88 57 MET B C 1
ATOM 3375 O O . MET B 1 57 ? -5.727 -17.578 -5.734 1 97.88 57 MET B O 1
ATOM 3379 N N . THR B 1 58 ? -6.375 -15.516 -6.348 1 97.44 58 THR B N 1
ATOM 3380 C CA . THR B 1 58 ? -7.699 -15.688 -5.77 1 97.44 58 THR B CA 1
ATOM 3381 C C . THR B 1 58 ? -8.422 -16.859 -6.422 1 97.44 58 THR B C 1
ATOM 3383 O O . THR B 1 58 ? -9.039 -17.688 -5.734 1 97.44 58 THR B O 1
ATOM 3386 N N . MET B 1 59 ? -8.297 -16.938 -7.711 1 97.75 59 MET B N 1
ATOM 3387 C CA . MET B 1 59 ? -8.961 -18.016 -8.445 1 97.75 59 MET B CA 1
ATOM 3388 C C . MET B 1 59 ? -8.359 -19.359 -8.086 1 97.75 59 MET B C 1
ATOM 3390 O O . MET B 1 59 ? -9.086 -20.328 -7.832 1 97.75 59 MET B O 1
ATOM 3394 N N . LYS B 1 60 ? -7.035 -19.422 -8.039 1 98 60 LYS B N 1
ATOM 3395 C CA . LYS B 1 60 ? -6.371 -20.672 -7.695 1 98 60 LYS B CA 1
ATOM 3396 C C . LYS B 1 60 ? -6.824 -21.188 -6.332 1 98 60 LYS B C 1
ATOM 3398 O O . LYS B 1 60 ? -7.117 -22.375 -6.176 1 98 60 LYS B O 1
ATOM 3403 N N . GLU B 1 61 ? -6.914 -20.312 -5.402 1 97.62 61 GLU B N 1
ATOM 3404 C CA . GLU B 1 61 ? -7.355 -20.656 -4.055 1 97.62 61 GLU B CA 1
ATOM 3405 C C . GLU B 1 61 ? -8.797 -21.172 -4.059 1 97.62 61 GLU B C 1
ATOM 3407 O O . GLU B 1 61 ? -9.094 -22.219 -3.477 1 97.62 61 GLU B O 1
ATOM 3412 N N . ALA B 1 62 ? -9.633 -20.469 -4.727 1 97.31 62 ALA B N 1
ATOM 3413 C CA . ALA B 1 62 ? -11.055 -20.812 -4.75 1 97.31 62 ALA B CA 1
ATOM 3414 C C . ALA B 1 62 ? -11.289 -22.141 -5.477 1 97.31 62 ALA B C 1
ATOM 3416 O O . ALA B 1 62 ? -12.148 -22.922 -5.082 1 97.31 62 ALA B O 1
ATOM 3417 N N . LEU B 1 63 ? -10.547 -22.375 -6.488 1 98 63 LEU B N 1
ATOM 3418 C CA . LEU B 1 63 ? -10.742 -23.562 -7.309 1 98 63 LEU B CA 1
ATOM 3419 C C . LEU B 1 63 ? -10.367 -24.828 -6.539 1 98 63 LEU B C 1
ATOM 3421 O O . LEU B 1 63 ? -10.938 -25.891 -6.777 1 98 63 LEU B O 1
ATOM 3425 N N . HIS B 1 64 ? -9.492 -24.719 -5.57 1 97.56 64 HIS B N 1
ATOM 3426 C CA . HIS B 1 64 ? -9.07 -25.859 -4.785 1 97.56 64 HIS B CA 1
ATOM 3427 C C . HIS B 1 64 ? -9.914 -26 -3.518 1 97.56 64 HIS B C 1
ATOM 3429 O O . HIS B 1 64 ? -9.633 -26.859 -2.67 1 97.56 64 HIS B O 1
ATOM 3435 N N . TYR B 1 65 ? -10.953 -25.219 -3.369 1 96.56 65 TYR B N 1
ATOM 3436 C CA . TYR B 1 65 ? -11.789 -25.281 -2.178 1 96.56 65 TYR B CA 1
ATOM 3437 C C . TYR B 1 65 ? -12.461 -26.641 -2.043 1 96.56 65 TYR B C 1
ATOM 3439 O O . TYR B 1 65 ? -13.133 -27.094 -2.971 1 96.56 65 TYR B O 1
ATOM 3447 N N . ASP B 1 66 ? -12.281 -27.266 -1.002 1 95.06 66 ASP B N 1
ATOM 3448 C CA . ASP B 1 66 ? -12.898 -28.5 -0.548 1 95.06 66 ASP B CA 1
ATOM 3449 C C . ASP B 1 66 ? -13.32 -28.406 0.917 1 95.06 66 ASP B C 1
ATOM 3451 O O . ASP B 1 66 ? -12.477 -28.422 1.812 1 95.06 66 ASP B O 1
ATOM 3455 N N . PRO B 1 67 ? -14.648 -28.359 1.157 1 92.94 67 PRO B N 1
ATOM 3456 C CA . PRO B 1 67 ? -15.141 -28.141 2.523 1 92.94 67 PRO B CA 1
ATOM 3457 C C . PRO B 1 67 ? -14.727 -29.266 3.477 1 92.94 67 PRO B C 1
ATOM 3459 O O . PRO B 1 67 ? -14.812 -29.109 4.695 1 92.94 67 PRO B O 1
ATOM 3462 N N . ARG B 1 68 ? -14.281 -30.391 2.904 1 93.94 68 ARG B N 1
ATOM 3463 C CA . ARG B 1 68 ? -13.914 -31.516 3.742 1 93.94 68 ARG B CA 1
ATOM 3464 C C . ARG B 1 68 ? -12.422 -31.531 4.027 1 93.94 68 ARG B C 1
ATOM 3466 O O . ARG B 1 68 ? -11.945 -32.312 4.871 1 93.94 68 ARG B O 1
ATOM 3473 N N . ALA B 1 69 ? -11.633 -30.688 3.369 1 94.62 69 ALA B N 1
ATOM 3474 C CA . ALA B 1 69 ? -10.188 -30.641 3.541 1 94.62 69 ALA B CA 1
ATOM 3475 C C . ALA B 1 69 ? -9.797 -29.781 4.738 1 94.62 69 ALA B C 1
ATOM 3477 O O . ALA B 1 69 ? -10.594 -28.969 5.203 1 94.62 69 ALA B O 1
ATOM 3478 N N . ARG B 1 70 ? -8.625 -30.016 5.262 1 95.19 70 ARG B N 1
ATOM 3479 C CA . ARG B 1 70 ? -8.07 -29.141 6.297 1 95.19 70 ARG B CA 1
ATOM 3480 C C . ARG B 1 70 ? -7.617 -27.812 5.707 1 95.19 70 ARG B C 1
ATOM 3482 O O . ARG B 1 70 ? -7.691 -26.781 6.371 1 95.19 70 ARG B O 1
ATOM 3489 N N . TYR B 1 71 ? -7.168 -27.922 4.508 1 94.38 71 TYR B N 1
ATOM 3490 C CA . TYR B 1 71 ? -6.77 -26.734 3.762 1 94.38 71 TYR B CA 1
ATOM 3491 C C . TYR B 1 71 ? -7.949 -25.797 3.584 1 94.38 71 TYR B C 1
ATOM 3493 O O . TYR B 1 71 ? -8.961 -26.156 2.986 1 94.38 71 TYR B O 1
ATOM 3501 N N . VAL B 1 72 ? -7.789 -24.594 4.152 1 91.5 72 VAL B N 1
ATOM 3502 C CA . VAL B 1 72 ? -8.742 -23.516 3.939 1 91.5 72 VAL B CA 1
ATOM 3503 C C . VAL B 1 72 ? -8.156 -22.5 2.959 1 91.5 72 VAL B C 1
ATOM 3505 O O . VAL B 1 72 ? -7.059 -21.984 3.17 1 91.5 72 VAL B O 1
ATOM 3508 N N . PRO B 1 73 ? -8.891 -22.219 1.929 1 94.75 73 PRO B N 1
ATOM 3509 C CA . PRO B 1 73 ? -8.375 -21.266 0.943 1 94.75 73 PRO B CA 1
ATOM 3510 C C . PRO B 1 73 ? -8.008 -19.922 1.562 1 94.75 73 PRO B C 1
ATOM 3512 O O . PRO B 1 73 ? -8.664 -19.469 2.502 1 94.75 73 PRO B O 1
ATOM 3515 N N . LEU B 1 74 ? -6.98 -19.344 1.081 1 97.44 74 LEU B N 1
ATOM 3516 C CA . LEU B 1 74 ? -6.598 -17.969 1.404 1 97.44 74 LEU B CA 1
ATOM 3517 C C . LEU B 1 74 ? -7.078 -17 0.325 1 97.44 74 LEU B C 1
ATOM 3519 O O . LEU B 1 74 ? -7.617 -17.422 -0.699 1 97.44 74 LEU B O 1
ATOM 3523 N N . GLY B 1 75 ? -6.941 -15.719 0.562 1 97.69 75 GLY B N 1
ATOM 3524 C CA . GLY B 1 75 ? -7.117 -14.742 -0.503 1 97.69 75 GLY B CA 1
ATOM 3525 C C . GLY B 1 75 ? -5.969 -14.734 -1.493 1 97.69 75 GLY B C 1
ATOM 3526 O O . GLY B 1 75 ? -4.996 -15.477 -1.338 1 97.69 75 GLY B O 1
ATOM 3527 N N . GLY B 1 76 ? -6.102 -13.938 -2.502 1 98.06 76 GLY B N 1
ATOM 3528 C CA . GLY B 1 76 ? -5.055 -13.828 -3.508 1 98.06 76 GLY B CA 1
ATOM 3529 C C . GLY B 1 76 ? -4.25 -12.547 -3.396 1 98.06 76 GLY B C 1
ATOM 3530 O O . GLY B 1 76 ? -4.805 -11.477 -3.131 1 98.06 76 GLY B O 1
ATOM 3531 N N . ALA B 1 77 ? -2.977 -12.664 -3.629 1 98.75 77 ALA B N 1
ATOM 3532 C CA . ALA B 1 77 ? -2.062 -11.523 -3.666 1 98.75 77 ALA B CA 1
ATOM 3533 C C . ALA B 1 77 ? -0.887 -11.797 -4.602 1 98.75 77 ALA B C 1
ATOM 3535 O O . ALA B 1 77 ? -0.77 -12.891 -5.16 1 98.75 77 ALA B O 1
ATOM 3536 N N . LYS B 1 78 ? -0.111 -10.773 -4.82 1 98.69 78 LYS B N 1
ATOM 3537 C CA . LYS B 1 78 ? 1.11 -10.922 -5.605 1 98.69 78 LYS B CA 1
ATOM 3538 C C . LYS B 1 78 ? 2.047 -9.734 -5.391 1 98.69 78 LYS B C 1
ATOM 3540 O O . LYS B 1 78 ? 1.598 -8.594 -5.293 1 98.69 78 LYS B O 1
ATOM 3545 N N . GLY B 1 79 ? 3.295 -10.062 -5.266 1 98.75 79 GLY B N 1
ATOM 3546 C CA . GLY B 1 79 ? 4.32 -9.031 -5.301 1 98.75 79 GLY B CA 1
ATOM 3547 C C . GLY B 1 79 ? 5.094 -9 -6.605 1 98.75 79 GLY B C 1
ATOM 3548 O O . GLY B 1 79 ? 5.176 -10.008 -7.309 1 98.75 79 GLY B O 1
ATOM 3549 N N . GLY B 1 80 ? 5.648 -7.848 -6.914 1 98.69 80 GLY B N 1
ATOM 3550 C CA . GLY B 1 80 ? 6.441 -7.684 -8.125 1 98.69 80 GLY B CA 1
ATOM 3551 C C . GLY B 1 80 ? 7.449 -6.555 -8.023 1 98.69 80 GLY B C 1
ATOM 3552 O O . GLY B 1 80 ? 7.125 -5.461 -7.559 1 98.69 80 GLY B O 1
ATOM 3553 N N . ILE B 1 81 ? 8.641 -6.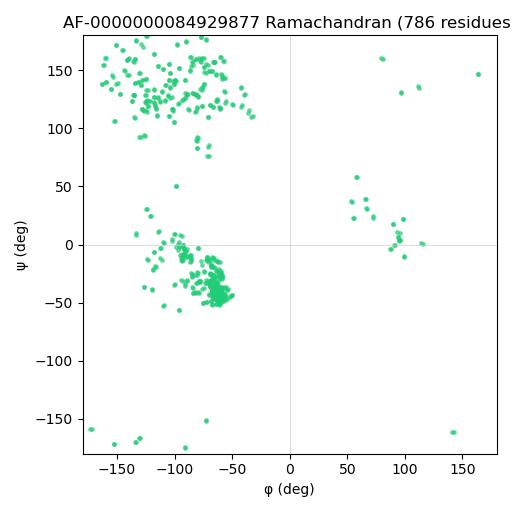832 -8.438 1 98.81 81 ILE B N 1
ATOM 3554 C CA . ILE B 1 81 ? 9.719 -5.848 -8.445 1 98.81 81 ILE B CA 1
ATOM 3555 C C . ILE B 1 81 ? 10.188 -5.613 -9.883 1 98.81 81 ILE B C 1
ATOM 3557 O O . ILE B 1 81 ? 10.477 -6.562 -10.609 1 98.81 81 ILE B O 1
ATOM 3561 N N . ASP B 1 82 ? 10.227 -4.395 -10.32 1 98.56 82 ASP B N 1
ATOM 3562 C CA . ASP B 1 82 ? 10.75 -4.008 -11.625 1 98.56 82 ASP B CA 1
ATOM 3563 C C . ASP B 1 82 ? 12.273 -3.932 -11.609 1 98.56 82 ASP B C 1
ATOM 3565 O O . ASP B 1 82 ? 12.844 -2.846 -11.469 1 98.56 82 ASP B O 1
ATOM 3569 N N . CYS B 1 83 ? 12.914 -5.059 -11.766 1 98.19 83 CYS B N 1
ATOM 3570 C CA . CYS B 1 83 ? 14.367 -5.199 -11.734 1 98.19 83 CYS B CA 1
ATOM 3571 C C . CYS B 1 83 ? 14.805 -6.48 -12.43 1 98.19 83 CYS B C 1
ATOM 3573 O O . CYS B 1 83 ? 14.141 -7.512 -12.312 1 98.19 83 CYS B O 1
ATOM 3575 N N . ASP B 1 84 ? 15.867 -6.449 -13.18 1 95.06 84 ASP B N 1
ATOM 3576 C CA . ASP B 1 84 ? 16.5 -7.664 -13.688 1 95.06 84 ASP B CA 1
ATOM 3577 C C . ASP B 1 84 ? 17.109 -8.484 -12.555 1 95.06 84 ASP B C 1
ATOM 3579 O O . ASP B 1 84 ? 18.031 -8.023 -11.875 1 95.06 84 ASP B O 1
ATOM 3583 N N . PRO B 1 85 ? 16.625 -9.664 -12.406 1 92.94 85 PRO B N 1
ATOM 3584 C CA . PRO B 1 85 ? 17.125 -10.469 -11.289 1 92.94 85 PRO B CA 1
ATOM 3585 C C . PRO B 1 85 ? 18.609 -10.781 -11.414 1 92.94 85 PRO B C 1
ATOM 3587 O O . PRO B 1 85 ? 19.234 -11.227 -10.445 1 92.94 85 PRO B O 1
ATOM 3590 N N . ARG B 1 86 ? 19.172 -10.586 -12.508 1 89.62 86 ARG B N 1
ATOM 3591 C CA . ARG B 1 86 ? 20.594 -10.859 -12.719 1 89.62 86 ARG B CA 1
ATOM 3592 C C . ARG B 1 86 ? 21.438 -9.617 -12.438 1 89.62 86 ARG B C 1
ATOM 3594 O O . ARG B 1 86 ? 22.672 -9.688 -12.398 1 89.62 86 ARG B O 1
ATOM 3601 N N . SER B 1 87 ? 20.75 -8.531 -12.227 1 95.06 87 SER B N 1
ATOM 3602 C CA . SER B 1 87 ? 21.469 -7.297 -11.922 1 95.06 87 SER B CA 1
ATOM 3603 C C . SER B 1 87 ? 22.234 -7.41 -10.609 1 95.06 87 SER B C 1
ATOM 3605 O O . SER B 1 87 ? 21.766 -8.047 -9.664 1 95.06 87 SER B O 1
ATOM 3607 N N . PRO B 1 88 ? 23.406 -6.754 -10.508 1 96.38 88 PRO B N 1
ATOM 3608 C CA . PRO B 1 88 ? 24.172 -6.773 -9.25 1 96.38 88 PRO B CA 1
ATOM 3609 C C . PRO B 1 88 ? 23.406 -6.133 -8.094 1 96.38 88 PRO B C 1
ATOM 3611 O O . PRO B 1 88 ? 23.672 -6.438 -6.93 1 96.38 88 PRO B O 1
ATOM 3614 N N . GLU B 1 89 ? 22.469 -5.293 -8.352 1 97.12 89 GLU B N 1
ATOM 3615 C CA . GLU B 1 89 ? 21.734 -4.609 -7.281 1 97.12 89 GLU B CA 1
ATOM 3616 C C . GLU B 1 89 ? 20.5 -5.398 -6.867 1 97.12 89 GLU B C 1
ATOM 3618 O O . GLU B 1 89 ? 19.812 -5.027 -5.914 1 97.12 89 GLU B O 1
ATOM 3623 N N . ALA B 1 90 ? 20.219 -6.48 -7.574 1 97.5 90 ALA B N 1
ATOM 3624 C CA . ALA B 1 90 ? 18.938 -7.18 -7.445 1 97.5 90 ALA B CA 1
ATOM 3625 C C . ALA B 1 90 ? 18.703 -7.637 -6.008 1 97.5 90 ALA B C 1
ATOM 3627 O O . ALA B 1 90 ? 17.609 -7.473 -5.465 1 97.5 90 ALA B O 1
ATOM 3628 N N . TYR B 1 91 ? 19.688 -8.195 -5.406 1 98.12 91 TYR B N 1
ATOM 3629 C CA . TYR B 1 91 ? 19.516 -8.734 -4.062 1 98.12 91 TYR B CA 1
ATOM 3630 C C . TYR B 1 91 ? 19.219 -7.621 -3.062 1 98.12 91 TYR B C 1
ATOM 3632 O O . TYR B 1 91 ? 18.328 -7.746 -2.227 1 98.12 91 TYR B O 1
ATOM 3640 N N . GLY B 1 92 ? 20.016 -6.551 -3.143 1 98.38 92 GLY B N 1
ATOM 3641 C CA . GLY B 1 92 ? 19.75 -5.422 -2.264 1 98.38 92 GLY B CA 1
ATOM 3642 C C . GLY B 1 92 ? 18.375 -4.836 -2.439 1 98.38 92 GLY B C 1
ATOM 3643 O O . GLY B 1 92 ? 17.703 -4.488 -1.46 1 98.38 92 GLY B O 1
ATOM 3644 N N . VAL B 1 93 ? 17.938 -4.734 -3.686 1 98.5 93 VAL B N 1
ATOM 3645 C CA . VAL B 1 93 ? 16.594 -4.238 -4.004 1 98.5 93 VAL B CA 1
ATOM 3646 C C . VAL B 1 93 ? 15.539 -5.164 -3.4 1 98.5 93 VAL B C 1
ATOM 3648 O O . VAL B 1 93 ? 14.555 -4.699 -2.824 1 98.5 93 VAL B O 1
ATOM 3651 N N . LEU B 1 94 ? 15.773 -6.457 -3.52 1 98.75 94 LEU B N 1
ATOM 3652 C CA . LEU B 1 94 ? 14.859 -7.453 -2.965 1 98.75 94 LEU B CA 1
ATOM 3653 C C . LEU B 1 94 ? 14.727 -7.281 -1.455 1 98.75 94 LEU B C 1
ATOM 3655 O O . LEU B 1 94 ? 13.609 -7.262 -0.927 1 98.75 94 LEU B O 1
ATOM 3659 N N . VAL B 1 95 ? 15.844 -7.117 -0.757 1 98.62 95 VAL B N 1
ATOM 3660 C CA . VAL B 1 95 ? 15.844 -6.992 0.697 1 98.62 95 VAL B CA 1
ATOM 3661 C C . VAL B 1 95 ? 15.109 -5.719 1.107 1 98.62 95 VAL B C 1
ATOM 3663 O O . VAL B 1 95 ? 14.273 -5.746 2.014 1 98.62 95 VAL B O 1
ATOM 3666 N N . ARG B 1 96 ? 15.344 -4.609 0.458 1 98 96 ARG B N 1
ATOM 3667 C CA . ARG B 1 96 ? 14.719 -3.338 0.812 1 98 96 ARG B CA 1
ATOM 3668 C C . ARG B 1 96 ? 13.227 -3.357 0.497 1 98 96 ARG B C 1
ATOM 3670 O O . ARG B 1 96 ? 12.422 -2.783 1.236 1 98 96 ARG B O 1
ATOM 3677 N N . TYR B 1 97 ? 12.844 -4.043 -0.611 1 98.75 97 TYR B N 1
ATOM 3678 C CA . TYR B 1 97 ? 11.43 -4.242 -0.91 1 98.75 97 TYR B CA 1
ATOM 3679 C C . TYR B 1 97 ? 10.734 -5 0.217 1 98.75 97 TYR B C 1
ATOM 3681 O O . TYR B 1 97 ? 9.68 -4.582 0.695 1 98.75 97 TYR B O 1
ATOM 3689 N N . LEU B 1 98 ? 11.352 -6.094 0.603 1 98.69 98 LEU B N 1
ATOM 3690 C CA . LEU B 1 98 ? 10.758 -6.922 1.645 1 98.69 98 LEU B CA 1
ATOM 3691 C C . LEU B 1 98 ? 10.688 -6.164 2.967 1 98.69 98 LEU B C 1
ATOM 3693 O O . LEU B 1 98 ? 9.742 -6.352 3.744 1 98.69 98 LEU B O 1
ATOM 3697 N N . ARG B 1 99 ? 11.688 -5.305 3.262 1 97.81 99 ARG B N 1
ATOM 3698 C CA . ARG B 1 99 ? 11.617 -4.473 4.457 1 97.81 99 ARG B CA 1
ATOM 3699 C C . ARG B 1 99 ? 10.43 -3.523 4.402 1 97.81 99 ARG B C 1
ATOM 3701 O O . ARG B 1 99 ? 9.742 -3.32 5.406 1 97.81 99 ARG B O 1
ATOM 3708 N N . ALA B 1 100 ? 10.164 -2.975 3.232 1 98 100 ALA B N 1
ATOM 3709 C CA . ALA B 1 100 ? 9.039 -2.057 3.062 1 98 100 ALA B CA 1
ATOM 3710 C C . ALA B 1 100 ? 7.711 -2.795 3.174 1 98 100 ALA B C 1
ATOM 3712 O O . ALA B 1 100 ? 6.723 -2.236 3.658 1 98 100 ALA B O 1
ATOM 3713 N N . MET B 1 101 ? 7.656 -4.074 2.717 1 98.56 101 MET B N 1
ATOM 3714 C CA . MET B 1 101 ? 6.43 -4.867 2.729 1 98.56 101 MET B CA 1
ATOM 3715 C C . MET B 1 101 ? 6.316 -5.676 4.016 1 98.56 101 MET B C 1
ATOM 3717 O O . MET B 1 101 ? 5.309 -6.34 4.25 1 98.56 101 MET B O 1
ATOM 3721 N N . ARG B 1 102 ? 7.32 -5.633 4.895 1 97.69 102 ARG B N 1
ATOM 3722 C CA . ARG B 1 102 ? 7.422 -6.484 6.074 1 97.69 102 ARG B CA 1
ATOM 3723 C C . ARG B 1 102 ? 6.133 -6.453 6.887 1 97.69 102 ARG B C 1
ATOM 3725 O O . ARG B 1 102 ? 5.621 -7.5 7.285 1 97.69 102 ARG B O 1
ATOM 3732 N N . PRO B 1 103 ? 5.523 -5.266 7.086 1 97.69 103 PRO B N 1
ATOM 3733 C CA . PRO B 1 103 ? 4.297 -5.273 7.887 1 97.69 103 PRO B CA 1
ATOM 3734 C C . PRO B 1 103 ? 3.195 -6.129 7.266 1 97.69 103 PRO B C 1
ATOM 3736 O O . PRO B 1 103 ? 2.5 -6.855 7.98 1 97.69 103 PRO B O 1
ATOM 3739 N N . TYR B 1 104 ? 3.055 -6.102 5.973 1 98.31 104 TYR B N 1
ATOM 3740 C CA . TYR B 1 104 ? 2.012 -6.883 5.316 1 98.31 104 TYR B CA 1
ATOM 3741 C C . TYR B 1 104 ? 2.41 -8.352 5.219 1 98.31 104 TYR B C 1
ATOM 3743 O O . TYR B 1 104 ? 1.554 -9.234 5.266 1 98.31 104 TYR B O 1
ATOM 3751 N N . VAL B 1 105 ? 3.709 -8.688 5.086 1 98.38 105 VAL B N 1
ATOM 3752 C CA . VAL B 1 105 ? 4.16 -10.07 5.113 1 98.38 105 VAL B CA 1
ATOM 3753 C C . VAL B 1 105 ? 3.869 -10.688 6.484 1 98.38 105 VAL B C 1
ATOM 3755 O O . VAL B 1 105 ? 3.504 -11.859 6.582 1 98.38 105 VAL B O 1
ATOM 3758 N N . GLU B 1 106 ? 3.947 -9.906 7.504 1 97.38 106 GLU B N 1
ATOM 3759 C CA . GLU B 1 106 ? 3.74 -10.383 8.867 1 97.38 106 GLU B CA 1
ATOM 3760 C C . GLU B 1 106 ? 2.262 -10.648 9.141 1 97.38 106 GLU B C 1
ATOM 3762 O O . GLU B 1 106 ? 1.921 -11.508 9.961 1 97.38 106 GLU B O 1
ATOM 3767 N N . ARG B 1 107 ? 1.4 -9.977 8.352 1 96.25 107 ARG B N 1
ATOM 3768 C CA . ARG B 1 107 ? 0.017 -9.992 8.82 1 96.25 107 ARG B CA 1
ATOM 3769 C C . ARG B 1 107 ? -0.923 -10.484 7.723 1 96.25 107 ARG B C 1
ATOM 3771 O O . ARG B 1 107 ? -1.939 -11.117 8.008 1 96.25 107 ARG B O 1
ATOM 3778 N N . PHE B 1 108 ? -0.652 -10.133 6.484 1 98 108 PHE B N 1
ATOM 3779 C CA . PHE B 1 108 ? -1.654 -10.32 5.441 1 98 108 PHE B CA 1
ATOM 3780 C C . PHE B 1 108 ? -1.136 -11.258 4.355 1 98 108 PHE B C 1
ATOM 3782 O O . PHE B 1 108 ? -1.883 -12.094 3.842 1 98 108 PHE B O 1
ATOM 3789 N N . TRP B 1 109 ? 0.133 -11.141 4.012 1 98.56 109 TRP B N 1
ATOM 3790 C CA . TRP B 1 109 ? 0.616 -11.664 2.738 1 98.56 109 TRP B CA 1
ATOM 3791 C C . TRP B 1 109 ? 1.608 -12.805 2.957 1 98.56 109 TRP B C 1
ATOM 3793 O O . TRP B 1 109 ? 2.697 -12.586 3.492 1 98.56 109 TRP B O 1
ATOM 3803 N N . THR B 1 110 ? 1.181 -13.961 2.605 1 97.88 110 THR B N 1
ATOM 3804 C CA . THR B 1 110 ? 2.072 -15.109 2.51 1 97.88 110 THR B CA 1
ATOM 3805 C C . THR B 1 110 ? 2.652 -15.227 1.104 1 97.88 110 THR B C 1
ATOM 3807 O O . THR B 1 110 ? 1.908 -15.273 0.121 1 97.88 110 THR B O 1
ATOM 3810 N N . THR B 1 111 ? 3.988 -15.281 1.086 1 97.62 111 THR B N 1
ATOM 3811 C CA . THR B 1 111 ? 4.59 -15.172 -0.238 1 97.62 111 THR B CA 1
ATOM 3812 C C . THR B 1 111 ? 5.672 -16.234 -0.429 1 97.62 111 THR B C 1
ATOM 3814 O O . THR B 1 111 ? 5.859 -17.094 0.427 1 97.62 111 THR B O 1
ATOM 3817 N N . GLY B 1 112 ? 6.219 -16.281 -1.617 1 94.62 112 GLY B N 1
ATOM 3818 C CA . GLY B 1 112 ? 7.258 -17.203 -2.035 1 94.62 112 GLY B CA 1
ATOM 3819 C C . GLY B 1 112 ? 7.805 -16.906 -3.416 1 94.62 112 GLY B C 1
ATOM 3820 O O . GLY B 1 112 ? 7.699 -15.773 -3.898 1 94.62 112 GLY B O 1
ATOM 3821 N N . GLU B 1 113 ? 8.367 -17.953 -3.92 1 90.94 113 GLU B N 1
ATOM 3822 C CA . GLU B 1 113 ? 9.062 -17.828 -5.199 1 90.94 113 GLU B CA 1
ATOM 3823 C C . GLU B 1 113 ? 8.078 -17.547 -6.332 1 90.94 113 GLU B C 1
ATOM 3825 O O . GLU B 1 113 ? 6.91 -17.938 -6.262 1 90.94 113 GLU B O 1
ATOM 3830 N N . ASP B 1 114 ? 8.484 -16.875 -7.273 1 91.5 114 ASP B N 1
ATOM 3831 C CA . ASP B 1 114 ? 7.871 -16.641 -8.578 1 91.5 114 ASP B CA 1
ATOM 3832 C C . ASP B 1 114 ? 8.93 -16.344 -9.641 1 91.5 114 ASP B C 1
ATOM 3834 O O . ASP B 1 114 ? 10.125 -16.5 -9.383 1 91.5 114 ASP B O 1
ATOM 3838 N N . LEU B 1 115 ? 8.492 -15.953 -10.805 1 87.31 115 LEU B N 1
ATOM 3839 C CA . LEU B 1 115 ? 9.414 -15.672 -11.898 1 87.31 115 LEU B CA 1
ATOM 3840 C C . LEU B 1 115 ? 10.531 -14.742 -11.438 1 87.31 115 LEU B C 1
ATOM 3842 O O . LEU B 1 115 ? 10.266 -13.68 -10.867 1 87.31 115 LEU B O 1
ATOM 3846 N N . GLY B 1 116 ? 11.773 -15.164 -11.539 1 87.75 116 GLY B N 1
ATOM 3847 C CA . GLY B 1 116 ? 12.938 -14.344 -11.273 1 87.75 116 GLY B CA 1
ATOM 3848 C C . GLY B 1 116 ? 13.523 -14.562 -9.891 1 87.75 116 GLY B C 1
ATOM 3849 O O . GLY B 1 116 ? 14.641 -14.125 -9.602 1 87.75 116 GLY B O 1
ATOM 3850 N N . LEU B 1 117 ? 12.766 -15.281 -9.086 1 91.12 117 LEU B N 1
ATOM 3851 C CA . LEU B 1 117 ? 13.219 -15.5 -7.715 1 91.12 117 LEU B CA 1
ATOM 3852 C C . LEU B 1 117 ? 13.039 -16.953 -7.301 1 91.12 117 LEU B C 1
ATOM 3854 O O . LEU B 1 117 ? 11.945 -17.516 -7.441 1 91.12 117 LEU B O 1
ATOM 3858 N N . SER B 1 118 ? 14.078 -17.547 -6.793 1 86.19 118 SER B N 1
ATOM 3859 C CA . SER B 1 118 ? 13.977 -18.891 -6.215 1 86.19 118 SER B CA 1
ATOM 3860 C C . SER B 1 118 ? 13.555 -18.828 -4.75 1 86.19 118 SER B C 1
ATOM 3862 O O . SER B 1 118 ? 13.703 -17.781 -4.102 1 86.19 118 SER B O 1
ATOM 3864 N N . GLN B 1 119 ? 13.07 -19.906 -4.234 1 88.56 119 GLN B N 1
ATOM 3865 C CA . GLN B 1 119 ? 12.633 -19.922 -2.844 1 88.56 119 GLN B CA 1
ATOM 3866 C C . GLN B 1 119 ? 13.805 -19.719 -1.891 1 88.56 119 GLN B C 1
ATOM 3868 O O . GLN B 1 119 ? 13.672 -19.031 -0.875 1 88.56 119 GLN B O 1
ATOM 3873 N N . ASP B 1 120 ? 14.906 -20.297 -2.244 1 88.75 120 ASP B N 1
ATOM 3874 C CA . ASP B 1 120 ? 16.094 -20.125 -1.409 1 88.75 120 ASP B CA 1
ATOM 3875 C C . ASP B 1 120 ? 16.484 -18.656 -1.305 1 88.75 120 ASP B C 1
ATOM 3877 O O . ASP B 1 120 ? 16.844 -18.172 -0.227 1 88.75 120 ASP B O 1
ATOM 3881 N N . LEU B 1 121 ? 16.453 -18 -2.404 1 92.56 121 LEU B N 1
ATOM 3882 C CA . LEU B 1 121 ? 16.781 -16.578 -2.439 1 92.56 121 LEU B CA 1
ATOM 3883 C C . LEU B 1 121 ? 15.773 -15.758 -1.634 1 92.56 121 LEU B C 1
ATOM 3885 O O . LEU B 1 121 ? 16.156 -14.852 -0.887 1 92.56 121 LEU B O 1
ATOM 3889 N N . VAL B 1 122 ? 14.539 -16.094 -1.748 1 95.81 122 VAL B N 1
ATOM 3890 C CA . VAL B 1 122 ? 13.484 -15.398 -1.012 1 95.81 122 VAL B CA 1
ATOM 3891 C C . VAL B 1 122 ? 13.672 -15.617 0.488 1 95.81 122 VAL B C 1
ATOM 3893 O O . VAL B 1 122 ? 13.586 -14.672 1.273 1 95.81 122 VAL B O 1
ATOM 3896 N N . ASP B 1 123 ? 13.977 -16.812 0.849 1 95.06 123 ASP B N 1
ATOM 3897 C CA . ASP B 1 123 ? 14.156 -17.141 2.262 1 95.06 123 ASP B CA 1
ATOM 3898 C C . ASP B 1 123 ? 15.336 -16.359 2.852 1 95.06 123 ASP B C 1
ATOM 3900 O O . ASP B 1 123 ? 15.258 -15.875 3.979 1 95.06 123 ASP B O 1
ATOM 3904 N N . ARG B 1 124 ? 16.406 -16.297 2.133 1 97.31 124 ARG B N 1
ATOM 3905 C CA . ARG B 1 124 ? 17.578 -15.547 2.592 1 97.31 124 ARG B CA 1
ATOM 3906 C C . ARG B 1 124 ? 17.234 -14.07 2.775 1 97.31 124 ARG B C 1
ATOM 3908 O O . ARG B 1 124 ? 17.625 -13.461 3.773 1 97.31 124 ARG B O 1
ATOM 3915 N N . ALA B 1 125 ? 16.562 -13.5 1.825 1 98.38 125 ALA B N 1
ATOM 3916 C CA . ALA B 1 125 ? 16.203 -12.086 1.875 1 98.38 125 ALA B CA 1
ATOM 3917 C C . ALA B 1 125 ? 15.195 -11.82 2.994 1 98.38 125 ALA B C 1
ATOM 3919 O O . ALA B 1 125 ? 15.242 -10.773 3.645 1 98.38 125 ALA B O 1
ATOM 3920 N N . VAL B 1 126 ? 14.273 -12.719 3.164 1 98.12 126 VAL B N 1
ATOM 3921 C CA . VAL B 1 126 ? 13.273 -12.641 4.23 1 98.12 126 VAL B CA 1
ATOM 3922 C C . VAL B 1 126 ? 13.977 -12.578 5.586 1 98.12 126 VAL B C 1
ATOM 3924 O O . VAL B 1 126 ? 13.648 -11.742 6.426 1 98.12 126 VAL B O 1
ATOM 3927 N N . ALA B 1 127 ? 14.914 -13.422 5.754 1 97.88 127 ALA B N 1
ATOM 3928 C CA . ALA B 1 127 ? 15.68 -13.43 6.996 1 97.88 127 ALA B CA 1
ATOM 3929 C C . ALA B 1 127 ? 16.422 -12.109 7.191 1 97.88 127 ALA B C 1
ATOM 3931 O O . ALA B 1 127 ? 16.391 -11.539 8.281 1 97.88 127 ALA B O 1
ATOM 3932 N N . GLU B 1 128 ? 17.031 -11.664 6.18 1 97.94 128 GLU B N 1
ATOM 3933 C CA . GLU B 1 128 ? 17.781 -10.414 6.262 1 97.94 128 GLU B CA 1
ATOM 3934 C C . GLU B 1 128 ? 16.859 -9.227 6.5 1 97.94 128 GLU B C 1
ATOM 3936 O O . GLU B 1 128 ? 17.25 -8.242 7.125 1 97.94 128 GLU B O 1
ATOM 3941 N N . ALA B 1 129 ? 15.648 -9.281 6.047 1 97.38 129 ALA B N 1
ATOM 3942 C CA . ALA B 1 129 ? 14.664 -8.211 6.203 1 97.38 129 ALA B CA 1
ATOM 3943 C C . ALA B 1 129 ? 14.031 -8.242 7.594 1 97.38 129 ALA B C 1
ATOM 3945 O O . ALA B 1 129 ? 13.18 -7.414 7.914 1 97.38 129 ALA B O 1
ATOM 3946 N N . GLY B 1 130 ? 14.391 -9.242 8.422 1 96.25 130 GLY B N 1
ATOM 3947 C CA . GLY B 1 130 ? 13.922 -9.32 9.789 1 96.25 130 GLY B CA 1
ATOM 3948 C C . GLY B 1 130 ? 12.617 -10.094 9.93 1 96.25 130 GLY B C 1
ATOM 3949 O O . GLY B 1 130 ? 11.898 -9.93 10.922 1 96.25 130 GLY B O 1
ATOM 3950 N N . LEU B 1 131 ? 12.25 -10.883 8.953 1 97.31 131 LEU B N 1
ATOM 3951 C CA . LEU B 1 131 ? 11.047 -11.711 8.969 1 97.31 131 LEU B CA 1
ATOM 3952 C C . LEU B 1 131 ? 11.367 -13.133 9.422 1 97.31 131 LEU B C 1
ATOM 3954 O O . LEU B 1 131 ? 12.477 -13.617 9.203 1 97.31 131 LEU B O 1
ATOM 3958 N N . VAL B 1 132 ? 10.375 -13.742 10 1 95.88 132 VAL B N 1
ATOM 3959 C CA . VAL B 1 132 ? 10.523 -15.117 10.469 1 95.88 132 VAL B CA 1
ATOM 3960 C C . VAL B 1 132 ? 10.391 -16.078 9.289 1 95.88 132 VAL B C 1
ATOM 3962 O O . VAL B 1 132 ? 11.102 -17.078 9.219 1 95.88 132 VAL B O 1
ATOM 3965 N N . SER B 1 133 ? 9.461 -15.773 8.469 1 96.12 133 SER B N 1
ATOM 3966 C CA . SER B 1 133 ? 9.133 -16.625 7.328 1 96.12 133 SER B CA 1
ATOM 3967 C C . SER B 1 133 ? 8.336 -15.859 6.277 1 96.12 133 SER B C 1
ATOM 3969 O O . SER B 1 133 ? 7.648 -14.891 6.598 1 96.12 133 SER B O 1
ATOM 3971 N N . SER B 1 134 ? 8.461 -16.328 5.078 1 95.75 134 SER B N 1
ATOM 3972 C CA . SER B 1 134 ? 7.68 -15.719 4.004 1 95.75 134 SER B CA 1
ATOM 3973 C C . SER B 1 134 ? 6.199 -16.047 4.141 1 95.75 134 SER B C 1
ATOM 3975 O O . SER B 1 134 ? 5.355 -15.422 3.502 1 95.75 134 SER B O 1
ATOM 3977 N N . VAL B 1 135 ? 5.855 -17.016 5.008 1 96.5 135 VAL B N 1
ATOM 3978 C CA . VAL B 1 135 ? 4.453 -17.391 5.125 1 96.5 135 VAL B CA 1
ATOM 3979 C C . VAL B 1 135 ? 3.979 -17.188 6.562 1 96.5 135 VAL B C 1
ATOM 3981 O O . VAL B 1 135 ? 3.002 -17.797 6.996 1 96.5 135 VAL B O 1
ATOM 3984 N N . GLN B 1 136 ? 4.59 -16.344 7.277 1 96.5 136 GLN B N 1
ATOM 3985 C CA . GLN B 1 136 ? 4.324 -16.203 8.703 1 96.5 136 GLN B CA 1
ATOM 3986 C C . GLN B 1 136 ? 2.928 -15.641 8.953 1 96.5 136 GLN B C 1
ATOM 3988 O O . GLN B 1 136 ? 2.377 -15.805 10.047 1 96.5 136 GLN B O 1
ATOM 3993 N N . ALA B 1 137 ? 2.348 -15.031 7.992 1 97.31 137 ALA B N 1
ATOM 3994 C CA . ALA B 1 137 ? 1.022 -14.445 8.172 1 97.31 137 ALA B CA 1
ATOM 3995 C C . ALA B 1 137 ? -0.014 -15.516 8.5 1 97.31 137 ALA B C 1
ATOM 3997 O O . ALA B 1 137 ? -1.013 -15.234 9.164 1 97.31 137 ALA B O 1
ATOM 3998 N N . VAL B 1 138 ? 0.208 -16.766 8.086 1 97.12 138 VAL B N 1
ATOM 3999 C CA . VAL B 1 138 ? -0.79 -17.812 8.211 1 97.12 138 VAL B CA 1
ATOM 4000 C C . VAL B 1 138 ? -0.616 -18.531 9.547 1 97.12 138 VAL B C 1
ATOM 4002 O O . VAL B 1 138 ? -1.519 -19.234 10 1 97.12 138 VAL B O 1
ATOM 4005 N N . TYR B 1 139 ? 0.477 -18.297 10.273 1 96.88 139 TYR B N 1
ATOM 4006 C CA . TYR B 1 139 ? 0.848 -19.078 11.445 1 96.88 139 TYR B CA 1
ATOM 4007 C C . TYR B 1 139 ? -0.21 -18.969 12.539 1 96.88 139 TYR B C 1
ATOM 4009 O O . TYR B 1 139 ? -0.594 -19.969 13.141 1 96.88 139 TYR B O 1
ATOM 4017 N N . PRO B 1 140 ? -0.787 -17.781 12.734 1 95.31 140 PRO B N 1
ATOM 4018 C CA . PRO B 1 140 ? -1.774 -17.656 13.805 1 95.31 140 PRO B CA 1
ATOM 4019 C C . PRO B 1 140 ? -3.035 -18.469 13.547 1 95.31 140 PRO B C 1
ATOM 4021 O O . PRO B 1 140 ? -3.842 -18.672 14.461 1 95.31 140 PRO B O 1
ATOM 4024 N N . LEU B 1 141 ? -3.227 -18.984 12.336 1 94.56 141 LEU B N 1
ATOM 4025 C CA . LEU B 1 141 ? -4.445 -19.688 11.969 1 94.56 141 LEU B CA 1
ATOM 4026 C C . LEU B 1 141 ? -4.27 -21.188 12.125 1 94.56 141 LEU B C 1
ATOM 4028 O O . LEU B 1 141 ? -5.227 -21.953 11.961 1 94.56 141 LEU B O 1
ATOM 4032 N N . LEU B 1 142 ? -3.066 -21.562 12.508 1 96.5 142 LEU B N 1
ATOM 4033 C CA . LEU B 1 142 ? -2.75 -22.984 12.586 1 96.5 142 LEU B CA 1
ATOM 4034 C C . LEU B 1 142 ? -3.055 -23.531 13.977 1 96.5 142 LEU B C 1
ATOM 4036 O O . LEU B 1 142 ? -2.822 -22.844 14.984 1 96.5 142 LEU B O 1
ATOM 4040 N N . ASP B 1 143 ? -3.572 -24.766 14.016 1 94.62 143 ASP B N 1
ATOM 4041 C CA . ASP B 1 143 ? -3.842 -25.422 15.297 1 94.62 143 ASP B CA 1
ATOM 4042 C C . ASP B 1 143 ? -2.549 -25.688 16.062 1 94.62 143 ASP B C 1
ATOM 4044 O O . ASP B 1 143 ? -2.475 -25.438 17.266 1 94.62 143 ASP B O 1
ATOM 4048 N N . ASP B 1 144 ? -1.617 -26.172 15.453 1 97.12 144 ASP B N 1
ATOM 4049 C CA . ASP B 1 144 ? -0.284 -26.453 15.977 1 97.12 144 ASP B CA 1
ATOM 4050 C C . ASP B 1 144 ? 0.797 -25.906 15.047 1 97.12 144 ASP B C 1
ATOM 4052 O O . ASP B 1 144 ? 1.273 -26.609 14.156 1 97.12 144 ASP B O 1
ATOM 4056 N N . GLU B 1 145 ? 1.206 -24.703 15.336 1 97.06 145 GLU B N 1
ATOM 4057 C CA . GLU B 1 145 ? 2.158 -23.984 14.492 1 97.06 145 GLU B CA 1
ATOM 4058 C C . GLU B 1 145 ? 3.48 -24.75 14.391 1 97.06 145 GLU B C 1
ATOM 4060 O O . GLU B 1 145 ? 4.035 -24.891 13.297 1 97.06 145 GLU B O 1
ATOM 4065 N N . THR B 1 146 ? 3.975 -25.266 15.469 1 97.56 146 THR B N 1
ATOM 4066 C CA . THR B 1 146 ? 5.262 -25.953 15.508 1 97.56 146 THR B CA 1
ATOM 4067 C C . THR B 1 146 ? 5.246 -27.188 14.609 1 97.56 146 THR B C 1
ATOM 4069 O O . THR B 1 146 ? 6.148 -27.375 13.789 1 97.56 146 THR B O 1
ATOM 4072 N N . ALA B 1 147 ? 4.25 -27.969 14.734 1 97.62 147 ALA B N 1
ATOM 4073 C CA . ALA B 1 147 ? 4.133 -29.188 13.938 1 97.62 147 ALA B CA 1
ATOM 4074 C C . ALA B 1 147 ? 3.973 -28.859 12.453 1 97.62 147 ALA B C 1
ATOM 4076 O O . ALA B 1 147 ? 4.527 -29.547 11.594 1 97.62 147 ALA B O 1
ATOM 4077 N N . ALA B 1 148 ? 3.188 -27.875 12.18 1 97.44 148 ALA B N 1
ATOM 4078 C CA . ALA B 1 148 ? 2.93 -27.469 10.797 1 97.44 148 ALA B CA 1
ATOM 4079 C C . ALA B 1 148 ? 4.207 -26.984 10.125 1 97.44 148 ALA B C 1
ATOM 4081 O O . ALA B 1 148 ? 4.496 -27.359 8.984 1 97.44 148 ALA B O 1
ATOM 4082 N N . ARG B 1 149 ? 4.934 -26.156 10.82 1 96.62 149 ARG B N 1
ATOM 4083 C CA . ARG B 1 149 ? 6.184 -25.625 10.297 1 96.62 149 ARG B CA 1
ATOM 4084 C C . ARG B 1 149 ? 7.188 -26.75 10.039 1 96.62 149 ARG B C 1
ATOM 4086 O O . ARG B 1 149 ? 7.887 -26.75 9.023 1 96.62 149 ARG B O 1
ATOM 4093 N N . ARG B 1 150 ? 7.246 -27.656 10.914 1 97.69 150 ARG B N 1
ATOM 4094 C CA . ARG B 1 150 ? 8.141 -28.797 10.75 1 97.69 150 ARG B CA 1
ATOM 4095 C C . ARG B 1 150 ? 7.746 -29.641 9.539 1 97.69 150 ARG B C 1
ATOM 4097 O O . ARG B 1 150 ? 8.602 -30.047 8.75 1 97.69 150 ARG B O 1
ATOM 4104 N N . ARG B 1 151 ? 6.488 -29.891 9.383 1 97.75 151 ARG B N 1
ATOM 4105 C CA . ARG B 1 151 ? 5.992 -30.688 8.258 1 97.75 151 ARG B CA 1
ATOM 4106 C C . ARG B 1 151 ? 6.352 -30.016 6.926 1 97.75 151 ARG B C 1
ATOM 4108 O O . ARG B 1 151 ? 6.793 -30.688 5.992 1 97.75 151 ARG B O 1
ATOM 4115 N N . LEU B 1 152 ? 6.145 -28.75 6.895 1 96.19 152 LEU B N 1
ATOM 4116 C CA . LEU B 1 152 ? 6.465 -28.016 5.664 1 96.19 152 LEU B CA 1
ATOM 4117 C C . LEU B 1 152 ? 7.965 -28.047 5.395 1 96.19 152 LEU B C 1
ATOM 4119 O O . LEU B 1 152 ? 8.391 -28.281 4.262 1 96.19 152 LEU B O 1
ATOM 4123 N N . SER B 1 153 ? 8.75 -27.797 6.418 1 95.5 153 SER B N 1
ATOM 4124 C CA . SER B 1 153 ? 10.195 -27.844 6.281 1 95.5 153 SER B CA 1
ATOM 4125 C C . SER B 1 153 ? 10.664 -29.219 5.82 1 95.5 153 SER B C 1
ATOM 4127 O O . SER B 1 153 ? 11.508 -29.328 4.922 1 95.5 153 SER B O 1
ATOM 4129 N N . ASP B 1 154 ? 10.094 -30.219 6.402 1 97.88 154 ASP B N 1
ATOM 4130 C CA . ASP B 1 154 ? 10.43 -31.594 6.023 1 97.88 154 ASP B CA 1
ATOM 4131 C C . ASP B 1 154 ? 10.039 -31.875 4.574 1 97.88 154 ASP B C 1
ATOM 4133 O O . ASP B 1 154 ? 10.75 -32.594 3.861 1 97.88 154 ASP B O 1
ATOM 4137 N N . ALA B 1 155 ? 8.945 -31.375 4.195 1 97.62 155 ALA B N 1
ATOM 4138 C CA . ALA B 1 155 ? 8.477 -31.594 2.828 1 97.62 155 ALA B CA 1
ATOM 4139 C C . ALA B 1 155 ? 9.414 -30.938 1.815 1 97.62 155 ALA B C 1
ATOM 4141 O O . ALA B 1 155 ? 9.656 -31.5 0.74 1 97.62 155 ALA B O 1
ATOM 4142 N N . PHE B 1 156 ? 9.953 -29.766 2.158 1 94.19 156 PHE B N 1
ATOM 4143 C CA . PHE B 1 156 ? 10.867 -29.047 1.271 1 94.19 156 PHE B CA 1
ATOM 4144 C C . PHE B 1 156 ? 12.203 -29.766 1.18 1 94.19 156 PHE B C 1
ATOM 4146 O O . PHE B 1 156 ? 12.977 -29.547 0.242 1 94.19 156 PHE B O 1
ATOM 4153 N N . ALA B 1 157 ? 12.422 -30.672 2.096 1 96.12 157 ALA B N 1
ATOM 4154 C CA . ALA B 1 157 ? 13.68 -31.422 2.113 1 96.12 157 ALA B CA 1
ATOM 4155 C C . ALA B 1 157 ? 13.562 -32.719 1.318 1 96.12 157 ALA B C 1
ATOM 4157 O O . ALA B 1 157 ? 14.57 -33.375 1.021 1 96.12 157 ALA B O 1
ATOM 4158 N N . VAL B 1 158 ? 12.367 -33.062 0.911 1 97.69 158 VAL B N 1
ATOM 4159 C CA . VAL B 1 158 ? 12.148 -34.281 0.176 1 97.69 158 VAL B CA 1
ATOM 4160 C C . VAL B 1 158 ? 12.625 -34.125 -1.266 1 97.69 158 VAL B C 1
ATOM 4162 O O . VAL B 1 158 ? 12.336 -33.125 -1.913 1 97.69 158 VAL B O 1
ATOM 4165 N N . GLU B 1 159 ? 13.312 -35.125 -1.727 1 96.38 159 GLU B N 1
ATOM 4166 C CA . GLU B 1 159 ? 13.781 -35.188 -3.109 1 96.38 159 GLU B CA 1
ATOM 4167 C C . GLU B 1 159 ? 13.312 -36.469 -3.803 1 96.38 159 GLU B C 1
ATOM 4169 O O . GLU B 1 159 ? 13.227 -37.531 -3.174 1 96.38 159 GLU B O 1
ATOM 4174 N N . VAL B 1 160 ? 12.992 -36.312 -5.023 1 95.56 160 VAL B N 1
ATOM 4175 C CA . VAL B 1 160 ? 12.664 -37.469 -5.879 1 95.56 160 VAL B CA 1
ATOM 4176 C C . VAL B 1 160 ? 13.562 -37.438 -7.113 1 95.56 160 VAL B C 1
ATOM 4178 O O . VAL B 1 160 ? 13.484 -36.531 -7.938 1 95.56 160 VAL B O 1
ATOM 4181 N N . ASP B 1 161 ? 14.398 -38.469 -7.188 1 92.12 161 ASP B N 1
ATOM 4182 C CA . ASP B 1 161 ? 15.32 -38.625 -8.305 1 92.12 161 ASP B CA 1
ATOM 4183 C C . ASP B 1 161 ? 16.156 -37.375 -8.5 1 92.12 161 ASP B C 1
ATOM 4185 O O . ASP B 1 161 ? 16.312 -36.875 -9.625 1 92.12 161 ASP B O 1
ATOM 4189 N N . GLY B 1 162 ? 16.5 -36.812 -7.441 1 90.25 162 GLY B N 1
ATOM 4190 C CA . GLY B 1 162 ? 17.453 -35.719 -7.461 1 90.25 162 GLY B CA 1
ATOM 4191 C C . GLY B 1 162 ? 16.812 -34.344 -7.594 1 90.25 162 GLY B C 1
ATOM 4192 O O . GLY B 1 162 ? 17.5 -33.312 -7.66 1 90.25 162 GLY B O 1
ATOM 4193 N N . ILE B 1 163 ? 15.523 -34.281 -7.676 1 92.5 163 ILE B N 1
ATOM 4194 C CA . ILE B 1 163 ? 14.812 -33.031 -7.793 1 92.5 163 ILE B CA 1
ATOM 4195 C C . ILE B 1 163 ? 13.906 -32.844 -6.582 1 92.5 163 ILE B C 1
ATOM 4197 O O . ILE B 1 163 ? 13.242 -33.781 -6.137 1 92.5 163 ILE B O 1
ATOM 4201 N N . GLY B 1 164 ? 13.969 -31.656 -6.035 1 94.38 164 GLY B N 1
ATOM 4202 C CA . GLY B 1 164 ? 13.148 -31.359 -4.875 1 94.38 164 GLY B CA 1
ATOM 4203 C C . GLY B 1 164 ? 11.664 -31.531 -5.137 1 94.38 164 GLY B C 1
ATOM 4204 O O . GLY B 1 164 ? 11.172 -31.188 -6.219 1 94.38 164 GLY B O 1
ATOM 4205 N N . LEU B 1 165 ? 10.953 -32 -4.129 1 96.88 165 LEU B N 1
ATOM 4206 C CA . LEU B 1 165 ? 9.516 -32.219 -4.227 1 96.88 165 LEU B CA 1
ATOM 4207 C C . LEU B 1 165 ? 8.805 -30.891 -4.562 1 96.88 165 LEU B C 1
ATOM 4209 O O . LEU B 1 165 ? 7.848 -30.891 -5.34 1 96.88 165 LEU B O 1
ATOM 4213 N N . ASP B 1 166 ? 9.305 -29.812 -4 1 93.75 166 ASP B N 1
ATOM 4214 C CA . ASP B 1 166 ? 8.734 -28.484 -4.215 1 93.75 166 ASP B CA 1
ATOM 4215 C C . ASP B 1 166 ? 8.844 -28.062 -5.68 1 93.75 166 ASP B C 1
ATOM 4217 O O . ASP B 1 166 ? 8.023 -27.281 -6.172 1 93.75 166 ASP B O 1
ATOM 4221 N N . GLU B 1 167 ? 9.742 -28.609 -6.41 1 92.88 167 GLU B N 1
ATOM 4222 C CA . GLU B 1 167 ? 9.977 -28.281 -7.812 1 92.88 167 GLU B CA 1
ATOM 4223 C C . GLU B 1 167 ? 9.18 -29.203 -8.734 1 92.88 167 GLU B C 1
ATOM 4225 O O . GLU B 1 167 ? 9.023 -28.922 -9.922 1 92.88 167 GLU B O 1
ATOM 4230 N N . LEU B 1 168 ? 8.656 -30.266 -8.164 1 96.88 168 LEU B N 1
ATOM 4231 C CA . LEU B 1 168 ? 8.047 -31.297 -8.992 1 96.88 168 LEU B CA 1
ATOM 4232 C C . LEU B 1 168 ? 6.527 -31.156 -9.008 1 96.88 168 LEU B C 1
ATOM 4234 O O . LEU B 1 168 ? 5.887 -31.391 -10.031 1 96.88 168 LEU B O 1
ATOM 4238 N N . VAL B 1 169 ? 5.941 -30.734 -7.949 1 98 169 VAL B N 1
ATOM 4239 C CA . VAL B 1 169 ? 4.5 -30.844 -7.75 1 98 169 VAL B CA 1
ATOM 4240 C C . VAL B 1 169 ? 3.77 -29.938 -8.742 1 98 169 VAL B C 1
ATOM 4242 O O . VAL B 1 169 ? 2.713 -30.312 -9.266 1 98 169 VAL B O 1
ATOM 4245 N N . GLY B 1 170 ? 4.297 -28.766 -8.977 1 97.25 170 GLY B N 1
ATOM 4246 C CA . GLY B 1 170 ? 3.652 -27.875 -9.922 1 97.25 170 GLY B CA 1
ATOM 4247 C C . GLY B 1 170 ? 3.574 -28.438 -11.328 1 97.25 170 GLY B C 1
ATOM 4248 O O . GLY B 1 170 ? 2.504 -28.453 -11.938 1 97.25 170 GLY B O 1
ATOM 4249 N N . GLY B 1 171 ? 4.703 -28.922 -11.773 1 98.06 171 GLY B N 1
ATOM 4250 C CA . GLY B 1 171 ? 4.75 -29.516 -13.094 1 98.06 171 GLY B CA 1
ATOM 4251 C C . GLY B 1 171 ? 3.91 -30.766 -13.219 1 98.06 171 GLY B C 1
ATOM 4252 O O . GLY B 1 171 ? 3.355 -31.047 -14.281 1 98.06 171 GLY B O 1
ATOM 4253 N N . LEU B 1 172 ? 3.838 -31.531 -12.141 1 98.75 172 LEU B N 1
ATOM 4254 C CA . LEU B 1 172 ? 2.951 -32.688 -12.141 1 98.75 172 LEU B CA 1
ATOM 4255 C C . LEU B 1 172 ? 1.503 -32.25 -12.359 1 98.75 172 LEU B C 1
ATOM 4257 O O . LEU B 1 172 ? 0.758 -32.938 -13.078 1 98.75 172 LEU B O 1
ATOM 4261 N N . GLY B 1 173 ? 1.144 -31.188 -11.734 1 98.81 173 GLY B N 1
ATOM 4262 C CA . GLY B 1 173 ? -0.199 -30.656 -11.945 1 98.81 173 GLY B CA 1
ATOM 4263 C C . GLY B 1 173 ? -0.485 -30.312 -13.391 1 98.81 173 GLY B C 1
ATOM 4264 O O . GLY B 1 173 ? -1.55 -30.641 -13.914 1 98.81 173 GLY B O 1
ATOM 4265 N N . VAL B 1 174 ? 0.46 -29.672 -14.008 1 98.88 174 VAL B N 1
ATOM 4266 C CA . VAL B 1 174 ? 0.319 -29.297 -15.414 1 98.88 174 VAL B CA 1
ATOM 4267 C C . VAL B 1 174 ? 0.209 -30.562 -16.266 1 98.88 174 VAL B C 1
ATOM 4269 O O . VAL B 1 174 ? -0.686 -30.688 -17.109 1 98.88 174 VAL B O 1
ATOM 4272 N N . ALA B 1 175 ? 1.082 -31.5 -16.031 1 98.94 175 ALA B N 1
ATOM 4273 C CA . ALA B 1 175 ? 1.084 -32.75 -16.781 1 98.94 175 ALA B CA 1
ATOM 4274 C C . ALA B 1 175 ? -0.24 -33.5 -16.625 1 98.94 175 ALA B C 1
ATOM 4276 O O . ALA B 1 175 ? -0.822 -33.969 -17.609 1 98.94 175 ALA B O 1
ATOM 4277 N N . GLU B 1 176 ? -0.695 -33.562 -15.398 1 98.88 176 GLU B N 1
ATOM 4278 C CA . GLU B 1 176 ? -1.948 -34.281 -15.141 1 98.88 176 GLU B CA 1
ATOM 4279 C C . GLU B 1 176 ? -3.117 -33.594 -15.852 1 98.88 176 GLU B C 1
ATOM 4281 O O . GLU B 1 176 ? -4.055 -34.25 -16.297 1 98.88 176 GLU B O 1
ATOM 4286 N N . SER B 1 177 ? -3.105 -32.312 -15.938 1 98.88 177 SER B N 1
ATOM 4287 C CA . SER B 1 177 ? -4.148 -31.578 -16.641 1 98.88 177 SER B CA 1
ATOM 4288 C C . SER B 1 177 ? -4.176 -31.953 -18.125 1 98.88 177 SER B C 1
ATOM 4290 O O . SER B 1 177 ? -5.25 -32.125 -18.703 1 98.88 177 SER B O 1
ATOM 4292 N N . VAL B 1 178 ? -3.02 -32.031 -18.719 1 98.88 178 VAL B N 1
ATOM 4293 C CA . VAL B 1 178 ? -2.902 -32.438 -20.109 1 98.88 178 VAL B CA 1
ATOM 4294 C C . VAL B 1 178 ? -3.457 -33.844 -20.281 1 98.88 178 VAL B C 1
ATOM 4296 O O . VAL B 1 178 ? -4.227 -34.125 -21.203 1 98.88 178 VAL B O 1
ATOM 4299 N N . LEU B 1 179 ? -3.119 -34.75 -19.391 1 98.88 179 LEU B N 1
ATOM 4300 C CA . LEU B 1 179 ? -3.553 -36.125 -19.484 1 98.88 179 LEU B CA 1
ATOM 4301 C C . LEU B 1 179 ? -5.07 -36.25 -19.359 1 98.88 179 LEU B C 1
ATOM 4303 O O . LEU B 1 179 ? -5.695 -37.062 -20.062 1 98.88 179 LEU B O 1
ATOM 4307 N N . VAL B 1 180 ? -5.668 -35.438 -18.516 1 98.69 180 VAL B N 1
ATOM 4308 C CA . VAL B 1 180 ? -7.121 -35.438 -18.375 1 98.69 180 VAL B CA 1
ATOM 4309 C C . VAL B 1 180 ? -7.758 -35 -19.703 1 98.69 180 VAL B C 1
ATOM 4311 O O . VAL B 1 180 ? -8.734 -35.594 -20.141 1 98.69 180 VAL B O 1
ATOM 4314 N N . ALA B 1 181 ? -7.227 -33.969 -20.312 1 98.5 181 ALA B N 1
ATOM 4315 C CA . ALA B 1 181 ? -7.758 -33.5 -21.594 1 98.5 181 ALA B CA 1
ATOM 4316 C C . ALA B 1 181 ? -7.641 -34.562 -22.672 1 98.5 181 ALA B C 1
ATOM 4318 O O . ALA B 1 181 ? -8.57 -34.75 -23.453 1 98.5 181 ALA B O 1
ATOM 4319 N N . LEU B 1 182 ? -6.516 -35.281 -22.719 1 98.62 182 LEU B N 1
ATOM 4320 C CA . LEU B 1 182 ? -6.289 -36.344 -23.703 1 98.62 182 LEU B CA 1
ATOM 4321 C C . LEU B 1 182 ? -7.234 -37.5 -23.484 1 98.62 182 LEU B C 1
ATOM 4323 O O . LEU B 1 182 ? -7.801 -38.062 -24.438 1 98.62 182 LEU B O 1
ATOM 4327 N N . ASP B 1 183 ? -7.355 -37.875 -22.234 1 98.5 183 ASP B N 1
ATOM 4328 C CA . ASP B 1 183 ? -8.273 -38.969 -21.906 1 98.5 183 ASP B CA 1
ATOM 4329 C C . ASP B 1 183 ? -9.688 -38.656 -22.375 1 98.5 183 ASP B C 1
ATOM 4331 O O . ASP B 1 183 ? -10.359 -39.5 -22.969 1 98.5 183 ASP B O 1
ATOM 4335 N N . ARG B 1 184 ? -10.109 -37.531 -22.172 1 97.19 184 ARG B N 1
ATOM 4336 C CA . ARG B 1 184 ? -11.453 -37.094 -22.547 1 97.19 184 ARG B CA 1
ATOM 4337 C C . ARG B 1 184 ? -11.633 -37.094 -24.062 1 97.19 184 ARG B C 1
ATOM 4339 O O . ARG B 1 184 ? -12.719 -37.375 -24.562 1 97.19 184 ARG B O 1
ATOM 4346 N N . ALA B 1 185 ? -10.555 -36.781 -24.75 1 96.81 185 ALA B N 1
ATOM 4347 C CA . ALA B 1 185 ? -10.609 -36.719 -26.203 1 96.81 185 ALA B CA 1
ATOM 4348 C C . ALA B 1 185 ? -10.375 -38.094 -26.828 1 96.81 185 ALA B C 1
ATOM 4350 O O . ALA B 1 185 ? -10.508 -38.25 -28.047 1 96.81 185 ALA B O 1
ATOM 4351 N N . GLY B 1 186 ? -9.984 -39.062 -26.016 1 97.56 186 GLY B N 1
ATOM 4352 C CA . GLY B 1 186 ? -9.648 -40.375 -26.531 1 97.56 186 GLY B CA 1
ATOM 4353 C C . GLY B 1 186 ? -8.336 -40.406 -27.297 1 97.56 186 GLY B C 1
ATOM 4354 O O . GLY B 1 186 ? -8.141 -41.25 -28.172 1 97.56 186 GLY B O 1
ATOM 4355 N N . GLN B 1 187 ? -7.512 -39.438 -26.984 1 97.56 187 GLN B N 1
ATOM 4356 C CA . GLN B 1 187 ? -6.207 -39.344 -27.625 1 97.56 187 GLN B CA 1
ATOM 4357 C C . GLN B 1 187 ? -5.188 -40.25 -26.938 1 97.56 187 GLN B C 1
ATOM 4359 O O . GLN B 1 187 ? -5.035 -40.219 -25.719 1 97.56 187 GLN B O 1
ATOM 4364 N N . GLU B 1 188 ? -4.488 -41.062 -27.719 1 98.12 188 GLU B N 1
ATOM 4365 C CA . GLU B 1 188 ? -3.475 -41.969 -27.172 1 98.12 188 GLU B CA 1
ATOM 4366 C C . GLU B 1 188 ? -2.219 -41.188 -26.766 1 98.12 188 GLU B C 1
ATOM 4368 O O . GLU B 1 188 ? -1.728 -40.375 -27.531 1 98.12 188 GLU B O 1
ATOM 4373 N N . TYR B 1 189 ? -1.675 -41.562 -25.625 1 98.44 189 TYR B N 1
ATOM 4374 C CA . TYR B 1 189 ? -0.499 -40.875 -25.109 1 98.44 189 TYR B CA 1
ATOM 4375 C C . TYR B 1 189 ? 0.703 -41.094 -26.016 1 98.44 189 TYR B C 1
ATOM 4377 O O . TYR B 1 189 ? 1.413 -40.125 -26.359 1 98.44 189 TYR B O 1
ATOM 4385 N N . ALA B 1 190 ? 0.875 -42.25 -26.531 1 97.19 190 ALA B N 1
ATOM 4386 C CA . ALA B 1 190 ? 2.066 -42.656 -27.266 1 97.19 190 ALA B CA 1
ATOM 4387 C C . ALA B 1 190 ? 2.172 -41.875 -28.594 1 97.19 190 ALA B C 1
ATOM 4389 O O . ALA B 1 190 ? 3.27 -41.688 -29.109 1 97.19 190 ALA B O 1
ATOM 4390 N N . THR B 1 191 ? 1.099 -41.438 -29.109 1 97.38 191 THR B N 1
ATOM 4391 C CA . THR B 1 191 ? 1.109 -40.75 -30.391 1 97.38 191 THR B CA 1
ATOM 4392 C C . THR B 1 191 ? 0.997 -39.25 -30.203 1 97.38 191 THR B C 1
ATOM 4394 O O . THR B 1 191 ? 0.864 -38.5 -31.172 1 97.38 191 THR B O 1
ATOM 4397 N N . THR B 1 192 ? 0.981 -38.844 -29 1 98.62 192 THR B N 1
ATOM 4398 C CA . THR B 1 192 ? 0.834 -37.406 -28.688 1 98.62 192 THR B CA 1
ATOM 4399 C C . THR B 1 192 ? 2.199 -36.75 -28.531 1 98.62 192 THR B C 1
ATOM 4401 O O . THR B 1 192 ? 3.012 -37.188 -27.703 1 98.62 192 THR B O 1
ATOM 4404 N N . ARG B 1 193 ? 2.504 -35.625 -29.328 1 98.69 193 ARG B N 1
ATOM 4405 C CA . ARG B 1 193 ? 3.729 -34.844 -29.266 1 98.69 193 ARG B CA 1
ATOM 4406 C C . ARG B 1 193 ? 3.498 -33.562 -28.484 1 98.69 193 ARG B C 1
ATOM 4408 O O . ARG B 1 193 ? 2.424 -32.969 -28.562 1 98.69 193 ARG B O 1
ATOM 4415 N N . VAL B 1 194 ? 4.547 -33.25 -27.703 1 98.88 194 VAL B N 1
ATOM 4416 C CA . VAL B 1 194 ? 4.449 -32.062 -26.844 1 98.88 194 VAL B CA 1
ATOM 4417 C C . VAL B 1 194 ? 5.602 -31.125 -27.125 1 98.88 194 VAL B C 1
ATOM 4419 O O . VAL B 1 194 ? 6.742 -31.547 -27.312 1 98.88 194 VAL B O 1
ATOM 4422 N N . ALA B 1 195 ? 5.328 -29.844 -27.281 1 98.88 195 ALA B N 1
ATOM 4423 C CA . ALA B 1 195 ? 6.324 -28.781 -27.312 1 98.88 195 ALA B CA 1
ATOM 4424 C C . ALA B 1 195 ? 6.223 -27.891 -26.078 1 98.88 195 ALA B C 1
ATOM 4426 O O . ALA B 1 195 ? 5.125 -27.484 -25.688 1 98.88 195 ALA B O 1
ATOM 4427 N N . ILE B 1 196 ? 7.363 -27.625 -25.422 1 98.75 196 ILE B N 1
ATOM 4428 C CA . ILE B 1 196 ? 7.375 -26.922 -24.156 1 98.75 196 ILE B CA 1
ATOM 4429 C C . ILE B 1 196 ? 8.281 -25.688 -24.25 1 98.75 196 ILE B C 1
ATOM 4431 O O . ILE B 1 196 ? 9.422 -25.797 -24.703 1 98.75 196 ILE B O 1
ATOM 4435 N N . GLN B 1 197 ? 7.715 -24.531 -23.938 1 98.06 197 GLN B N 1
ATOM 4436 C CA . GLN B 1 197 ? 8.523 -23.344 -23.766 1 98.06 197 GLN B CA 1
ATOM 4437 C C . GLN B 1 197 ? 9.008 -23.219 -22.312 1 98.06 197 GLN B C 1
ATOM 4439 O O . GLN B 1 197 ? 8.203 -23 -21.406 1 98.06 197 GLN B O 1
ATOM 4444 N N . GLY B 1 198 ? 10.289 -23.281 -22.141 1 95.38 198 GLY B N 1
ATOM 4445 C CA . GLY B 1 198 ? 10.859 -23.203 -20.812 1 95.38 198 GLY B CA 1
ATOM 4446 C C . GLY B 1 198 ? 11.172 -24.547 -20.203 1 95.38 198 GLY B C 1
ATOM 4447 O O . GLY B 1 198 ? 10.328 -25.453 -20.203 1 95.38 198 GLY B O 1
ATOM 4448 N N . LEU B 1 199 ? 12.383 -24.672 -19.688 1 95.12 199 LEU B N 1
ATOM 4449 C CA . LEU B 1 199 ? 12.789 -25.906 -19 1 95.12 199 LEU B CA 1
ATOM 4450 C C . LEU B 1 199 ? 13.273 -25.609 -17.594 1 95.12 199 LEU B C 1
ATOM 4452 O O . LEU B 1 199 ? 14.219 -26.25 -17.109 1 95.12 199 LEU B O 1
ATOM 4456 N N . GLY B 1 200 ? 12.703 -24.562 -17.031 1 90.56 200 GLY B N 1
ATOM 4457 C CA . GLY B 1 200 ? 12.906 -24.312 -15.609 1 90.56 200 GLY B CA 1
ATOM 4458 C C . GLY B 1 200 ? 12.156 -25.281 -14.719 1 90.56 200 GLY B C 1
ATOM 4459 O O . GLY B 1 200 ? 11.922 -26.438 -15.102 1 90.56 200 GLY B O 1
ATOM 4460 N N . THR B 1 201 ? 11.797 -24.797 -13.516 1 90.25 201 THR B N 1
ATOM 4461 C CA . THR B 1 201 ? 11.133 -25.641 -12.531 1 90.25 201 THR B CA 1
ATOM 4462 C C . THR B 1 201 ? 9.805 -26.172 -13.078 1 90.25 201 THR B C 1
ATOM 4464 O O . THR B 1 201 ? 9.586 -27.375 -13.133 1 90.25 201 THR B O 1
ATOM 4467 N N . MET B 1 202 ? 9.008 -25.312 -13.57 1 94.06 202 MET B N 1
ATOM 4468 C CA . MET B 1 202 ? 7.676 -25.672 -14.039 1 94.06 202 MET B CA 1
ATOM 4469 C C . MET B 1 202 ? 7.754 -26.469 -15.336 1 94.06 202 MET B C 1
ATOM 4471 O O . MET B 1 202 ? 7.156 -27.547 -15.445 1 94.06 202 MET B O 1
ATOM 4475 N N . GLY B 1 203 ? 8.516 -25.922 -16.266 1 96.44 203 GLY B N 1
ATOM 4476 C CA . GLY B 1 203 ? 8.625 -26.609 -17.547 1 96.44 203 GLY B CA 1
ATOM 4477 C C . GLY B 1 203 ? 9.352 -27.938 -17.469 1 96.44 203 GLY B C 1
ATOM 4478 O O . GLY B 1 203 ? 8.953 -28.906 -18.109 1 96.44 203 GLY B O 1
ATOM 4479 N N . GLY B 1 204 ? 10.383 -27.953 -16.688 1 96.25 204 GLY B N 1
ATOM 4480 C CA . GLY B 1 204 ? 11.148 -29.188 -16.516 1 96.25 204 GLY B CA 1
ATOM 4481 C C . GLY B 1 204 ? 10.336 -30.312 -15.891 1 96.25 204 GLY B C 1
ATOM 4482 O O . GLY B 1 204 ? 10.344 -31.438 -16.375 1 96.25 204 GLY B O 1
ATOM 4483 N N . ALA B 1 205 ? 9.625 -29.984 -14.828 1 97.19 205 ALA B N 1
ATOM 4484 C CA . ALA B 1 205 ? 8.789 -30.984 -14.164 1 97.19 205 ALA B CA 1
ATOM 4485 C C . ALA B 1 205 ? 7.656 -31.438 -15.086 1 97.19 205 ALA B C 1
ATOM 4487 O O . ALA B 1 205 ? 7.336 -32.625 -15.125 1 97.19 205 ALA B O 1
ATOM 4488 N N . THR B 1 206 ? 7.082 -30.547 -15.805 1 98.69 206 THR B N 1
ATOM 4489 C CA . THR B 1 206 ? 6.023 -30.891 -16.75 1 98.69 206 THR B CA 1
ATOM 4490 C C . THR B 1 206 ? 6.539 -31.859 -17.812 1 98.69 206 THR B C 1
ATOM 4492 O O . THR B 1 206 ? 5.906 -32.875 -18.078 1 98.69 206 THR B O 1
ATOM 4495 N N . ALA B 1 207 ? 7.688 -31.531 -18.359 1 98.69 207 ALA B N 1
ATOM 4496 C CA . ALA B 1 207 ? 8.297 -32.375 -19.391 1 98.69 207 ALA B CA 1
ATOM 4497 C C . ALA B 1 207 ? 8.547 -33.781 -18.859 1 98.69 207 ALA B C 1
ATOM 4499 O O . ALA B 1 207 ? 8.234 -34.781 -19.516 1 98.69 207 ALA B O 1
ATOM 4500 N N . ARG B 1 208 ? 9.062 -33.875 -17.672 1 98.25 208 ARG B N 1
ATOM 4501 C CA . ARG B 1 208 ? 9.391 -35.156 -17.062 1 98.25 208 ARG B CA 1
ATOM 4502 C C . ARG B 1 208 ? 8.148 -36 -16.906 1 98.25 208 ARG B C 1
ATOM 4504 O O . ARG B 1 208 ? 8.133 -37.188 -17.312 1 98.25 208 ARG B O 1
ATOM 4511 N N . PHE B 1 209 ? 7.137 -35.438 -16.312 1 98.75 209 PHE B N 1
ATOM 4512 C CA . PHE B 1 209 ? 5.961 -36.219 -15.984 1 98.75 209 PHE B CA 1
ATOM 4513 C C . PHE B 1 209 ? 5.18 -36.594 -17.234 1 98.75 209 PHE B C 1
ATOM 4515 O O . PHE B 1 209 ? 4.582 -37.656 -17.312 1 98.75 209 PHE B O 1
ATOM 4522 N N . LEU B 1 210 ? 5.188 -35.75 -18.297 1 98.88 210 LEU B N 1
ATOM 4523 C CA . LEU B 1 210 ? 4.539 -36.094 -19.562 1 98.88 210 LEU B CA 1
ATOM 4524 C C . LEU B 1 210 ? 5.301 -37.188 -20.266 1 98.88 210 LEU B C 1
ATOM 4526 O O . LEU B 1 210 ? 4.691 -38.125 -20.797 1 98.88 210 LEU B O 1
ATOM 4530 N N . ALA B 1 211 ? 6.617 -37.062 -20.266 1 98.62 211 ALA B N 1
ATOM 4531 C CA . ALA B 1 211 ? 7.434 -38.125 -20.875 1 98.62 211 ALA B CA 1
ATOM 4532 C C . ALA B 1 211 ? 7.234 -39.469 -20.172 1 98.62 211 ALA B C 1
ATOM 4534 O O . ALA B 1 211 ? 7.105 -40.5 -20.812 1 98.62 211 ALA B O 1
ATOM 4535 N N . ARG B 1 212 ? 7.191 -39.406 -18.875 1 98.06 212 ARG B N 1
ATOM 4536 C CA . ARG B 1 212 ? 7.02 -40.625 -18.078 1 98.06 212 ARG B CA 1
ATOM 4537 C C . ARG B 1 212 ? 5.645 -41.25 -18.312 1 98.06 212 ARG B C 1
ATOM 4539 O O . ARG B 1 212 ? 5.48 -42.469 -18.203 1 98.06 212 ARG B O 1
ATOM 4546 N N . ALA B 1 213 ? 4.711 -40.438 -18.609 1 98.44 213 ALA B N 1
ATOM 4547 C CA . ALA B 1 213 ? 3.363 -40.938 -18.906 1 98.44 213 ALA B CA 1
ATOM 4548 C C . ALA B 1 213 ? 3.291 -41.531 -20.297 1 98.44 213 ALA B C 1
ATOM 4550 O O . ALA B 1 213 ? 2.301 -42.188 -20.641 1 98.44 213 ALA B O 1
ATOM 4551 N N . GLY B 1 214 ? 4.309 -41.25 -21.109 1 98.5 214 GLY B N 1
ATOM 4552 C CA . GLY B 1 214 ? 4.379 -41.906 -22.406 1 98.5 214 GLY B CA 1
ATOM 4553 C C . GLY B 1 214 ? 4.227 -40.969 -23.578 1 98.5 214 GLY B C 1
ATOM 4554 O O . GLY B 1 214 ? 4.23 -41.375 -24.734 1 98.5 214 GLY B O 1
ATOM 4555 N N . LEU B 1 215 ? 4.078 -39.719 -23.297 1 98.81 215 LEU B N 1
ATOM 4556 C CA . LEU B 1 215 ? 4.012 -38.75 -24.391 1 98.81 215 LEU B CA 1
ATOM 4557 C C . LEU B 1 215 ? 5.406 -38.438 -24.938 1 98.81 215 LEU B C 1
ATOM 4559 O O . LEU B 1 215 ? 6.41 -38.75 -24.297 1 98.81 215 LEU B O 1
ATOM 4563 N N . ARG B 1 216 ? 5.465 -37.906 -26.141 1 98.75 216 ARG B N 1
ATOM 4564 C CA . ARG B 1 216 ? 6.734 -37.594 -26.797 1 98.75 216 ARG B CA 1
ATOM 4565 C C . ARG B 1 216 ? 7.012 -36.094 -26.781 1 98.75 216 ARG B C 1
ATOM 4567 O O . ARG B 1 216 ? 6.391 -35.344 -27.547 1 98.75 216 ARG B O 1
ATOM 4574 N N . VAL B 1 217 ? 8.016 -35.719 -26 1 98.88 217 VAL B N 1
ATOM 4575 C CA . VAL B 1 217 ? 8.43 -34.312 -26.031 1 98.88 217 VAL B CA 1
ATOM 4576 C C . VAL B 1 217 ? 9.328 -34.062 -27.234 1 98.88 217 VAL B C 1
ATOM 4578 O O . VAL B 1 217 ? 10.445 -34.594 -27.297 1 98.88 217 VAL B O 1
ATOM 4581 N N . VAL B 1 218 ? 8.859 -33.188 -28.156 1 98.81 218 VAL B N 1
ATOM 4582 C CA . VAL B 1 218 ? 9.57 -33.094 -29.422 1 98.81 218 VAL B CA 1
ATOM 4583 C C . VAL B 1 218 ? 10.281 -31.734 -29.531 1 98.81 218 VAL B C 1
ATOM 4585 O O . VAL B 1 218 ? 11.117 -31.547 -30.422 1 98.81 218 VAL B O 1
ATOM 4588 N N . ALA B 1 219 ? 9.938 -30.859 -28.688 1 98.81 219 ALA B N 1
ATOM 4589 C CA . ALA B 1 219 ? 10.57 -29.547 -28.688 1 98.81 219 ALA B CA 1
ATOM 4590 C C . ALA B 1 219 ? 10.617 -28.953 -27.297 1 98.81 219 ALA B C 1
ATOM 4592 O O . ALA B 1 219 ? 9.664 -29.078 -26.531 1 98.81 219 ALA B O 1
ATOM 4593 N N . VAL B 1 220 ? 11.742 -28.328 -26.953 1 98.62 220 VAL B N 1
ATOM 4594 C CA . VAL B 1 220 ? 11.922 -27.562 -25.734 1 98.62 220 VAL B CA 1
ATOM 4595 C C . VAL B 1 220 ? 12.664 -26.266 -26.031 1 98.62 220 VAL B C 1
ATOM 4597 O O . VAL B 1 220 ? 13.766 -26.281 -26.594 1 98.62 220 VAL B O 1
ATOM 4600 N N . ALA B 1 221 ? 12.023 -25.172 -25.656 1 98.12 221 ALA B N 1
ATOM 4601 C CA . ALA B 1 221 ? 12.656 -23.875 -25.875 1 98.12 221 ALA B CA 1
ATOM 4602 C C . ALA B 1 221 ? 13.219 -23.297 -24.594 1 98.12 221 ALA B C 1
ATOM 4604 O O . ALA B 1 221 ? 12.594 -23.406 -23.531 1 98.12 221 ALA B O 1
ATOM 4605 N N . ASP B 1 222 ? 14.43 -22.781 -24.625 1 95.5 222 ASP B N 1
ATOM 4606 C CA . ASP B 1 222 ? 15.023 -22 -23.547 1 95.5 222 ASP B CA 1
ATOM 4607 C C . ASP B 1 222 ? 15.609 -20.688 -24.078 1 95.5 222 ASP B C 1
ATOM 4609 O O . ASP B 1 222 ? 15.242 -20.234 -25.172 1 95.5 222 ASP B O 1
ATOM 4613 N N . VAL B 1 223 ? 16.406 -20.031 -23.281 1 91.38 223 VAL B N 1
ATOM 4614 C CA . VAL B 1 223 ? 16.875 -18.688 -23.609 1 91.38 223 VAL B CA 1
ATOM 4615 C C . VAL B 1 223 ? 17.828 -18.75 -24.812 1 91.38 223 VAL B C 1
ATOM 4617 O O . VAL B 1 223 ? 18.016 -17.75 -25.516 1 91.38 223 VAL B O 1
ATOM 4620 N N . LEU B 1 224 ? 18.375 -19.953 -25.125 1 95.94 224 LEU B N 1
ATOM 4621 C CA . LEU B 1 224 ? 19.344 -20.094 -26.203 1 95.94 224 LEU B CA 1
ATOM 4622 C C . LEU B 1 224 ? 18.672 -20.484 -27.516 1 95.94 224 LEU B C 1
ATOM 4624 O O . LEU B 1 224 ? 19.281 -20.406 -28.578 1 95.94 224 LEU B O 1
ATOM 4628 N N . GLY B 1 225 ? 17.438 -20.906 -27.438 1 97.75 225 GLY B N 1
ATOM 4629 C CA . GLY B 1 225 ? 16.719 -21.375 -28.609 1 97.75 225 GLY B CA 1
ATOM 4630 C C . GLY B 1 225 ? 15.805 -22.547 -28.312 1 97.75 225 GLY B C 1
ATOM 4631 O O . GLY B 1 225 ? 15.414 -22.766 -27.172 1 97.75 225 GLY B O 1
ATOM 4632 N N . THR B 1 226 ? 15.461 -23.219 -29.438 1 98.5 226 THR B N 1
ATOM 4633 C CA . THR B 1 226 ? 14.586 -24.375 -29.297 1 98.5 226 THR B CA 1
ATOM 4634 C C . THR B 1 226 ? 15.328 -25.656 -29.688 1 98.5 226 THR B C 1
ATOM 4636 O O . THR B 1 226 ? 15.969 -25.719 -30.75 1 98.5 226 THR B O 1
ATOM 4639 N N . ILE B 1 227 ? 15.305 -26.609 -28.812 1 98.75 227 ILE B N 1
ATOM 4640 C CA . ILE B 1 227 ? 15.805 -27.938 -29.125 1 98.75 227 ILE B CA 1
ATOM 4641 C C . ILE B 1 227 ? 14.672 -28.797 -29.672 1 98.75 227 ILE B C 1
ATOM 4643 O O . ILE B 1 227 ? 13.609 -28.906 -29.047 1 98.75 227 ILE B O 1
ATOM 4647 N N . VAL B 1 228 ? 14.953 -29.438 -30.812 1 98.69 228 VAL B N 1
ATOM 4648 C CA . VAL B 1 228 ? 13.875 -30.156 -31.484 1 98.69 228 VAL B CA 1
ATOM 4649 C C . VAL B 1 228 ? 14.344 -31.562 -31.859 1 98.69 228 VAL B C 1
ATOM 4651 O O . VAL B 1 228 ? 15.492 -31.75 -32.281 1 98.69 228 VAL B O 1
ATOM 4654 N N . ASN B 1 229 ? 13.453 -32.562 -31.688 1 98.62 229 ASN B N 1
ATOM 4655 C CA . ASN B 1 229 ? 13.602 -33.938 -32.156 1 98.62 229 ASN B CA 1
ATOM 4656 C C . ASN B 1 229 ? 12.25 -34.594 -32.406 1 98.62 229 ASN B C 1
ATOM 4658 O O . ASN B 1 229 ? 11.57 -35 -31.469 1 98.62 229 ASN B O 1
ATOM 4662 N N . PRO B 1 230 ? 11.859 -34.781 -33.656 1 96.81 230 PRO B N 1
ATOM 4663 C CA . PRO B 1 230 ? 10.539 -35.312 -33.969 1 96.81 230 PRO B CA 1
ATOM 4664 C C . PRO B 1 230 ? 10.344 -36.719 -33.406 1 96.81 230 PRO B C 1
ATOM 4666 O O . PRO B 1 230 ? 9.203 -37.156 -33.219 1 96.81 230 PRO B O 1
ATOM 4669 N N . ASP B 1 231 ? 11.453 -37.406 -33.125 1 97 231 ASP B N 1
ATOM 4670 C CA . ASP B 1 231 ? 11.352 -38.75 -32.594 1 97 231 ASP B CA 1
ATOM 4671 C C . ASP B 1 231 ? 11.375 -38.75 -31.078 1 97 231 ASP B C 1
ATOM 4673 O O . ASP B 1 231 ? 11.312 -39.812 -30.453 1 97 231 ASP B O 1
ATOM 4677 N N . GLY B 1 232 ? 11.477 -37.625 -30.531 1 98.06 232 GLY B N 1
ATOM 4678 C CA . GLY B 1 232 ? 11.445 -37.469 -29.078 1 98.06 232 GLY B CA 1
ATOM 4679 C C . GLY B 1 232 ? 12.773 -37.031 -28.484 1 98.06 232 GLY B C 1
ATOM 4680 O O . GLY B 1 232 ? 13.828 -37.562 -28.859 1 98.06 232 GLY B O 1
ATOM 4681 N N . LEU B 1 233 ? 12.703 -36.125 -27.609 1 98.56 233 LEU B N 1
ATOM 4682 C CA . LEU B 1 233 ? 13.875 -35.656 -26.859 1 98.56 233 LEU B CA 1
ATOM 4683 C C . LEU B 1 233 ? 14.117 -36.5 -25.641 1 98.56 233 LEU B C 1
ATOM 4685 O O . LEU B 1 233 ? 13.18 -37.125 -25.109 1 98.56 233 LEU B O 1
ATOM 4689 N N . ASP B 1 234 ? 15.375 -36.625 -25.25 1 98.19 234 ASP B N 1
ATOM 4690 C CA . ASP B 1 234 ? 15.703 -37.25 -23.984 1 98.19 234 ASP B CA 1
ATOM 4691 C C . ASP B 1 234 ? 15.523 -36.25 -22.828 1 98.19 234 ASP B C 1
ATOM 4693 O O . ASP B 1 234 ? 16.484 -35.625 -22.391 1 98.19 234 ASP B O 1
ATOM 4697 N N . VAL B 1 235 ? 14.352 -36.25 -22.25 1 97.69 235 VAL B N 1
ATOM 4698 C CA . VAL B 1 235 ? 13.961 -35.219 -21.281 1 97.69 235 VAL B CA 1
ATOM 4699 C C . VAL B 1 235 ? 14.875 -35.281 -20.062 1 97.69 235 VAL B C 1
ATOM 4701 O O . VAL B 1 235 ? 15.344 -34.25 -19.578 1 97.69 235 VAL B O 1
ATOM 4704 N N . GLU B 1 236 ? 15.188 -36.438 -19.547 1 96.88 236 GLU B N 1
ATOM 4705 C CA . GLU B 1 236 ? 16.016 -36.562 -18.359 1 96.88 236 GLU B CA 1
ATOM 4706 C C . GLU B 1 236 ? 17.438 -36.062 -18.594 1 96.88 236 GLU B C 1
ATOM 4708 O O . GLU B 1 236 ? 18.031 -35.438 -17.719 1 96.88 236 GLU B O 1
ATOM 4713 N N . ALA B 1 237 ? 17.922 -36.312 -19.781 1 96.69 237 ALA B N 1
ATOM 4714 C CA . ALA B 1 237 ? 19.25 -35.812 -20.125 1 96.69 237 ALA B CA 1
ATOM 4715 C C . ALA B 1 237 ? 19.25 -34.281 -20.188 1 96.69 237 ALA B C 1
ATOM 4717 O O . ALA B 1 237 ? 20.219 -33.656 -19.781 1 96.69 237 ALA B O 1
ATOM 4718 N N . LEU B 1 238 ? 18.203 -33.75 -20.797 1 97.56 238 LEU B N 1
ATOM 4719 C CA . LEU B 1 238 ? 18.109 -32.281 -20.875 1 97.56 238 LEU B CA 1
ATOM 4720 C C . LEU B 1 238 ? 18.016 -31.672 -19.484 1 97.56 238 LEU B C 1
ATOM 4722 O O . LEU B 1 238 ? 18.656 -30.656 -19.219 1 97.56 238 LEU B O 1
ATOM 4726 N N . LEU B 1 239 ? 17.234 -32.281 -18.578 1 95.69 239 LEU B N 1
ATOM 4727 C CA . LEU B 1 239 ? 17.078 -31.781 -17.219 1 95.69 239 LEU B CA 1
ATOM 4728 C C . LEU B 1 239 ? 18.406 -31.828 -16.469 1 95.69 239 LEU B C 1
ATOM 4730 O O . LEU B 1 239 ? 18.719 -30.906 -15.719 1 95.69 239 LEU B O 1
ATOM 4734 N N . ALA B 1 240 ? 19.141 -32.844 -16.688 1 95 240 ALA B N 1
ATOM 4735 C CA . ALA B 1 240 ? 20.422 -33 -16.016 1 95 240 ALA B CA 1
ATOM 4736 C C . ALA B 1 240 ? 21.438 -31.969 -16.5 1 95 240 ALA B C 1
ATOM 4738 O O . ALA B 1 240 ? 22.359 -31.578 -15.773 1 95 240 ALA B O 1
ATOM 4739 N N . ALA B 1 241 ? 21.219 -31.484 -17.734 1 96.38 241 ALA B N 1
ATOM 4740 C CA . ALA B 1 241 ? 22.188 -30.609 -18.375 1 96.38 241 ALA B CA 1
ATOM 4741 C C . ALA B 1 241 ? 21.812 -29.141 -18.203 1 96.38 241 ALA B C 1
ATOM 4743 O O . ALA B 1 241 ? 22.562 -28.25 -18.625 1 96.38 241 ALA B O 1
ATOM 4744 N N . ARG B 1 242 ? 20.656 -28.875 -17.609 1 93.38 242 ARG B N 1
ATOM 4745 C CA . ARG B 1 242 ? 20.203 -27.5 -17.547 1 93.38 242 ARG B CA 1
ATOM 4746 C C . ARG B 1 242 ? 20.828 -26.766 -16.359 1 93.38 242 ARG B C 1
ATOM 4748 O O . ARG B 1 242 ? 21.156 -27.391 -15.352 1 93.38 242 ARG B O 1
ATOM 4755 N N . ASP B 1 243 ? 20.938 -25.5 -16.453 1 88.94 243 ASP B N 1
ATOM 4756 C CA . ASP B 1 243 ? 21.422 -24.688 -15.336 1 88.94 243 ASP B CA 1
ATOM 4757 C C . ASP B 1 243 ? 20.25 -24.219 -14.469 1 88.94 243 ASP B C 1
ATOM 4759 O O . ASP B 1 243 ? 19.109 -24.641 -14.664 1 88.94 243 ASP B O 1
ATOM 4763 N N . ALA B 1 244 ? 20.531 -23.391 -13.492 1 78.5 244 ALA B N 1
ATOM 4764 C CA . ALA B 1 244 ? 19.547 -22.953 -12.5 1 78.5 244 ALA B CA 1
ATOM 4765 C C . ALA B 1 244 ? 18.469 -22.078 -13.141 1 78.5 244 ALA B C 1
ATOM 4767 O O . ALA B 1 244 ? 17.391 -21.906 -12.57 1 78.5 244 ALA B O 1
ATOM 4768 N N . HIS B 1 245 ? 18.719 -21.672 -14.398 1 79.19 245 HIS B N 1
ATOM 4769 C CA . HIS B 1 245 ? 17.766 -20.812 -15.07 1 79.19 245 HIS B CA 1
ATOM 4770 C C . HIS B 1 245 ? 17.047 -21.547 -16.203 1 79.19 245 HIS B C 1
ATOM 4772 O O . HIS B 1 245 ? 16.281 -20.953 -16.953 1 79.19 245 HIS B O 1
ATOM 4778 N N . GLY B 1 246 ? 17.359 -22.844 -16.375 1 87.81 246 GLY B N 1
ATOM 4779 C CA . GLY B 1 246 ? 16.625 -23.672 -17.328 1 87.81 246 GLY B CA 1
ATOM 4780 C C . GLY B 1 246 ? 17.297 -23.766 -18.688 1 87.81 246 GLY B C 1
ATOM 4781 O O . GLY B 1 246 ? 16.75 -24.344 -19.609 1 87.81 246 GLY B O 1
ATOM 4782 N N . ALA B 1 247 ? 18.5 -23.141 -18.797 1 92.94 247 ALA B N 1
ATOM 4783 C CA . ALA B 1 247 ? 19.234 -23.234 -20.062 1 92.94 247 ALA B CA 1
ATOM 4784 C C . ALA B 1 247 ? 20 -24.547 -20.172 1 92.94 247 ALA B C 1
ATOM 4786 O O . ALA B 1 247 ? 20.797 -24.891 -19.281 1 92.94 247 ALA B O 1
ATOM 4787 N N . VAL B 1 248 ? 19.828 -25.234 -21.25 1 97.06 248 VAL B N 1
ATOM 4788 C CA . VAL B 1 248 ? 20.422 -26.547 -21.453 1 97.06 248 VAL B CA 1
ATOM 4789 C C . VAL B 1 248 ? 21.812 -26.406 -22.078 1 97.06 248 VAL B C 1
ATOM 4791 O O . VAL B 1 248 ? 21.969 -25.703 -23.078 1 97.06 248 VAL B O 1
ATOM 4794 N N . ASP B 1 249 ? 22.797 -27.078 -21.438 1 97.75 249 ASP B N 1
ATOM 4795 C CA . ASP B 1 249 ? 24.094 -27.203 -22.094 1 97.75 249 ASP B CA 1
ATOM 4796 C C . ASP B 1 249 ? 23.984 -27.938 -23.422 1 97.75 249 ASP B C 1
ATOM 4798 O O . ASP B 1 249 ? 23.719 -29.141 -23.453 1 97.75 249 ASP B O 1
ATOM 4802 N N . ARG B 1 250 ? 24.312 -27.281 -24.5 1 97.5 250 ARG B N 1
ATOM 4803 C CA . ARG B 1 250 ? 24.078 -27.828 -25.828 1 97.5 250 ARG B CA 1
ATOM 4804 C C . ARG B 1 250 ? 25.062 -28.969 -26.125 1 97.5 250 ARG B C 1
ATOM 4806 O O . ARG B 1 250 ? 24.844 -29.75 -27.047 1 97.5 250 ARG B O 1
ATOM 4813 N N . ALA B 1 251 ? 26.047 -29.078 -25.328 1 96.94 251 ALA B N 1
ATOM 4814 C CA . ALA B 1 251 ? 26.984 -30.188 -25.484 1 96.94 251 ALA B CA 1
ATOM 4815 C C . ALA B 1 251 ? 26.344 -31.516 -25.125 1 96.94 251 ALA B C 1
ATOM 4817 O O . ALA B 1 251 ? 26.844 -32.562 -25.516 1 96.94 251 ALA B O 1
ATOM 4818 N N . ALA B 1 252 ? 25.219 -31.484 -24.484 1 96.88 252 ALA B N 1
ATOM 4819 C CA . ALA B 1 252 ? 24.562 -32.688 -24 1 96.88 252 ALA B CA 1
ATOM 4820 C C . ALA B 1 252 ? 23.578 -33.219 -25.047 1 96.88 252 ALA B C 1
ATOM 4822 O O . ALA B 1 252 ? 22.984 -34.281 -24.875 1 96.88 252 ALA B O 1
ATOM 4823 N N . LEU B 1 253 ? 23.422 -32.531 -26.125 1 97.81 253 LEU B N 1
ATOM 4824 C CA . LEU B 1 253 ? 22.438 -32.906 -27.125 1 97.81 253 LEU B CA 1
ATOM 4825 C C . LEU B 1 253 ? 22.922 -34.125 -27.906 1 97.81 253 LEU B C 1
ATOM 4827 O O . LEU B 1 253 ? 24.125 -34.312 -28.125 1 97.81 253 LEU B O 1
ATOM 4831 N N . ARG B 1 254 ? 21.953 -34.906 -28.312 1 97.44 254 ARG B N 1
ATOM 4832 C CA . ARG B 1 254 ? 22.234 -36.031 -29.203 1 97.44 254 ARG B CA 1
ATOM 4833 C C . ARG B 1 254 ? 22.469 -35.531 -30.641 1 97.44 254 ARG B C 1
ATOM 4835 O O . ARG B 1 254 ? 22 -34.469 -31.016 1 97.44 254 ARG B O 1
ATOM 4842 N N . PRO B 1 255 ? 23.125 -36.406 -31.453 1 96.75 255 PRO B N 1
ATOM 4843 C CA . PRO B 1 255 ? 23.359 -36 -32.844 1 96.75 255 PRO B CA 1
ATOM 4844 C C . PRO B 1 255 ? 22.062 -35.719 -33.625 1 96.75 255 PRO B C 1
ATOM 4846 O O . PRO B 1 255 ? 22.031 -34.875 -34.5 1 96.75 255 PRO B O 1
ATOM 4849 N N . ALA B 1 256 ? 20.969 -36.375 -33.219 1 97.38 256 ALA B N 1
ATOM 4850 C CA . ALA B 1 256 ? 19.703 -36.25 -33.938 1 97.38 256 ALA B CA 1
ATOM 4851 C C . ALA B 1 256 ? 18.922 -35.031 -33.438 1 97.38 256 ALA B C 1
ATOM 4853 O O . ALA B 1 256 ? 17.938 -34.625 -34.062 1 97.38 256 ALA B O 1
ATOM 4854 N N . ASP B 1 257 ? 19.328 -34.438 -32.312 1 98.31 257 ASP B N 1
ATOM 4855 C CA . ASP B 1 257 ? 18.688 -33.25 -31.797 1 98.31 257 ASP B CA 1
ATOM 4856 C C . ASP B 1 257 ? 19.094 -32 -32.594 1 98.31 257 ASP B C 1
ATOM 4858 O O . ASP B 1 257 ? 20.281 -31.812 -32.906 1 98.31 257 ASP B O 1
ATOM 4862 N N . ARG B 1 258 ? 18.172 -31.188 -32.969 1 98.12 258 ARG B N 1
ATOM 4863 C CA . ARG B 1 258 ? 18.422 -29.984 -33.75 1 98.12 258 ARG B CA 1
ATOM 4864 C C . ARG B 1 258 ? 18.188 -28.719 -32.906 1 98.12 258 ARG B C 1
ATOM 4866 O O . ARG B 1 258 ? 17.391 -28.734 -31.969 1 98.12 258 ARG B O 1
ATOM 4873 N N . GLN B 1 259 ? 18.922 -27.703 -33.281 1 98.12 259 GLN B N 1
ATOM 4874 C CA . GLN B 1 259 ? 18.734 -26.391 -32.688 1 98.12 259 GLN B CA 1
ATOM 4875 C C . GLN B 1 259 ? 18.016 -25.453 -33.656 1 98.12 259 GLN B C 1
ATOM 4877 O O . GLN B 1 259 ? 18.375 -25.359 -34.812 1 98.12 259 GLN B O 1
ATOM 4882 N N . GLU B 1 260 ? 17.016 -24.875 -33.156 1 98.25 260 GLU B N 1
ATOM 4883 C CA . GLU B 1 260 ? 16.203 -23.953 -33.969 1 98.25 260 GLU B CA 1
ATOM 4884 C C . GLU B 1 260 ? 16.016 -22.625 -33.25 1 98.25 260 GLU B C 1
ATOM 4886 O O . GLU B 1 260 ? 16.391 -22.484 -32.062 1 98.25 260 GLU B O 1
ATOM 4891 N N . PRO B 1 261 ? 15.43 -21.625 -33.938 1 97 261 PRO B N 1
ATOM 4892 C CA . PRO B 1 261 ? 15.188 -20.328 -33.312 1 97 261 PRO B CA 1
ATOM 4893 C C . PRO B 1 261 ? 14.258 -20.422 -32.094 1 97 261 PRO B C 1
ATOM 4895 O O . PRO B 1 261 ? 13.5 -21.391 -31.984 1 97 261 PRO B O 1
ATOM 4898 N N . GLY B 1 262 ? 14.289 -19.453 -31.312 1 96.5 262 GLY B N 1
ATOM 4899 C CA . GLY B 1 262 ? 13.625 -19.438 -30.016 1 96.5 262 GLY B CA 1
ATOM 4900 C C . GLY B 1 262 ? 12.125 -19.609 -30.109 1 96.5 262 GLY B C 1
ATOM 4901 O O . GLY B 1 262 ? 11.492 -20.125 -29.188 1 96.5 262 GLY B O 1
ATOM 4902 N N . ASP B 1 263 ? 11.555 -19.25 -31.25 1 95.75 263 ASP B N 1
ATOM 4903 C CA . ASP B 1 263 ? 10.094 -19.297 -31.359 1 95.75 263 ASP B CA 1
ATOM 4904 C C . ASP B 1 263 ? 9.648 -20.562 -32.094 1 95.75 263 ASP B C 1
ATOM 4906 O O . ASP B 1 263 ? 8.453 -20.734 -32.344 1 95.75 263 ASP B O 1
ATOM 4910 N N . ALA B 1 264 ? 10.562 -21.469 -32.344 1 97.44 264 ALA B N 1
ATOM 4911 C CA . ALA B 1 264 ? 10.25 -22.672 -33.125 1 97.44 264 ALA B CA 1
ATOM 4912 C C . ALA B 1 264 ? 9.32 -23.594 -32.344 1 97.44 264 ALA B C 1
ATOM 4914 O O . ALA B 1 264 ? 8.586 -24.391 -32.938 1 97.44 264 ALA B O 1
ATOM 4915 N N . TRP B 1 265 ? 9.336 -23.516 -31.031 1 97.31 265 TRP B N 1
ATOM 4916 C CA . TRP B 1 265 ? 8.453 -24.344 -30.219 1 97.31 265 TRP B CA 1
ATOM 4917 C C . TRP B 1 265 ? 6.992 -24.094 -30.562 1 97.31 265 TRP B C 1
ATOM 4919 O O . TRP B 1 265 ? 6.164 -25 -30.5 1 97.31 265 TRP B O 1
ATOM 4929 N N . LEU B 1 266 ? 6.672 -22.938 -31.016 1 97.44 266 LEU B N 1
ATOM 4930 C CA . LEU B 1 266 ? 5.309 -22.484 -31.281 1 97.44 266 LEU B CA 1
ATOM 4931 C C . LEU B 1 266 ? 4.719 -23.219 -32.469 1 97.44 266 LEU B C 1
ATOM 4933 O O . LEU B 1 266 ? 3.51 -23.438 -32.562 1 97.44 266 LEU B O 1
ATOM 4937 N N . THR B 1 267 ? 5.625 -23.578 -33.406 1 96.69 267 THR B N 1
ATOM 4938 C CA . THR B 1 267 ? 5.156 -24.156 -34.656 1 96.69 267 THR B CA 1
ATOM 4939 C C . THR B 1 267 ? 5.598 -25.609 -34.781 1 96.69 267 THR B C 1
ATOM 4941 O O . THR B 1 267 ? 5.52 -26.203 -35.844 1 96.69 267 THR B O 1
ATOM 4944 N N . ALA B 1 268 ? 6.086 -26.125 -33.688 1 96.75 268 ALA B N 1
ATOM 4945 C CA . ALA B 1 268 ? 6.484 -27.531 -33.719 1 96.75 268 ALA B CA 1
ATOM 4946 C C . ALA B 1 268 ? 5.301 -28.422 -34.062 1 96.75 268 ALA B C 1
ATOM 4948 O O . ALA B 1 268 ? 4.152 -28.109 -33.75 1 96.75 268 ALA B O 1
ATOM 4949 N N . GLU B 1 269 ? 5.617 -29.531 -34.781 1 97.38 269 GLU B N 1
ATOM 4950 C CA . GLU B 1 269 ? 4.578 -30.531 -35 1 97.38 269 GLU B CA 1
ATOM 4951 C C . GLU B 1 269 ? 4.223 -31.281 -33.719 1 97.38 269 GLU B C 1
ATOM 4953 O O . GLU B 1 269 ? 4.719 -32.375 -33.5 1 97.38 269 GLU B O 1
ATOM 4958 N N . ALA B 1 270 ? 3.312 -30.672 -32.969 1 98.44 270 ALA B N 1
ATOM 4959 C CA . ALA B 1 270 ? 2.908 -31.188 -31.672 1 98.44 270 ALA B CA 1
ATOM 4960 C C . ALA B 1 270 ? 1.408 -31.016 -31.453 1 98.44 270 ALA B C 1
ATOM 4962 O O . ALA B 1 270 ? 0.821 -30.031 -31.891 1 98.44 270 ALA B O 1
ATOM 4963 N N . GLU B 1 271 ? 0.813 -31.938 -30.766 1 98.56 271 GLU B N 1
ATOM 4964 C CA . GLU B 1 271 ? -0.601 -31.859 -30.422 1 98.56 271 GLU B CA 1
ATOM 4965 C C . GLU B 1 271 ? -0.817 -30.984 -29.188 1 98.56 271 GLU B C 1
ATOM 4967 O O . GLU B 1 271 ? -1.889 -30.406 -29.016 1 98.56 271 GLU B O 1
ATOM 4972 N N . VAL B 1 272 ? 0.207 -30.891 -28.328 1 98.88 272 VAL B N 1
ATOM 4973 C CA . VAL B 1 272 ? 0.117 -30.141 -27.094 1 98.88 272 VAL B CA 1
ATOM 4974 C C . VAL B 1 272 ? 1.249 -29.109 -27.016 1 98.88 272 VAL B C 1
ATOM 4976 O O . VAL B 1 272 ? 2.416 -29.453 -27.234 1 98.88 272 VAL B O 1
ATOM 4979 N N . LEU B 1 273 ? 0.923 -27.859 -26.75 1 98.88 273 LEU B N 1
ATOM 4980 C CA . LEU B 1 273 ? 1.889 -26.812 -26.422 1 98.88 273 LEU B CA 1
ATOM 4981 C C . LEU B 1 273 ? 1.819 -26.453 -24.953 1 98.88 273 LEU B C 1
ATOM 4983 O O . LEU B 1 273 ? 0.729 -26.344 -24.375 1 98.88 273 LEU B O 1
ATOM 4987 N N . VAL B 1 274 ? 3.002 -26.281 -24.312 1 98.88 274 VAL B N 1
ATOM 4988 C CA . VAL B 1 274 ? 3.057 -25.875 -22.906 1 98.88 274 VAL B CA 1
ATOM 4989 C C . VAL B 1 274 ? 3.932 -24.641 -22.766 1 98.88 274 VAL B C 1
ATOM 4991 O O . VAL B 1 274 ? 5.145 -24.75 -22.547 1 98.88 274 VAL B O 1
ATOM 4994 N N . PRO B 1 275 ? 3.336 -23.5 -22.797 1 98.56 275 PRO B N 1
ATOM 4995 C CA . PRO B 1 275 ? 4.109 -22.328 -22.375 1 98.56 275 PRO B CA 1
ATOM 4996 C C . PRO B 1 275 ? 4.402 -22.328 -20.875 1 98.56 275 PRO B C 1
ATOM 4998 O O . PRO B 1 275 ? 3.477 -22.266 -20.062 1 98.56 275 PRO B O 1
ATOM 5001 N N . ALA B 1 276 ? 5.648 -22.328 -20.516 1 96.69 276 ALA B N 1
ATOM 5002 C CA . ALA B 1 276 ? 6.02 -22.484 -19.109 1 96.69 276 ALA B CA 1
ATOM 5003 C C . ALA B 1 276 ? 7.07 -21.469 -18.703 1 96.69 276 ALA B C 1
ATOM 5005 O O . ALA B 1 276 ? 7.617 -21.531 -17.594 1 96.69 276 ALA B O 1
ATOM 5006 N N . ALA B 1 277 ? 7.367 -20.484 -19.547 1 91.25 277 ALA B N 1
ATOM 5007 C CA . ALA B 1 277 ? 8.516 -19.625 -19.281 1 91.25 277 ALA B CA 1
ATOM 5008 C C . ALA B 1 277 ? 8.07 -18.219 -18.891 1 91.25 277 ALA B C 1
ATOM 5010 O O . ALA B 1 277 ? 8.523 -17.672 -17.891 1 91.25 277 ALA B O 1
ATOM 5011 N N . VAL B 1 278 ? 7.23 -17.594 -19.703 1 89.25 278 VAL B N 1
ATOM 5012 C CA . VAL B 1 278 ? 6.961 -16.172 -19.5 1 89.25 278 VAL B CA 1
ATOM 5013 C C . VAL B 1 278 ? 5.48 -15.883 -19.75 1 89.25 278 VAL B C 1
ATOM 5015 O O . VAL B 1 278 ? 4.805 -16.641 -20.438 1 89.25 278 VAL B O 1
ATOM 5018 N N . SER B 1 279 ? 5.051 -14.789 -19.188 1 90.94 279 SER B N 1
ATOM 5019 C CA . SER B 1 279 ? 3.727 -14.266 -19.5 1 90.94 279 SER B CA 1
ATOM 5020 C C . SER B 1 279 ? 3.68 -13.727 -20.938 1 90.94 279 SER B C 1
ATOM 5022 O O . SER B 1 279 ? 4.711 -13.375 -21.5 1 90.94 279 SER B O 1
ATOM 5024 N N . TYR B 1 280 ? 2.492 -13.805 -21.578 1 93.38 280 TYR B N 1
ATOM 5025 C CA . TYR B 1 280 ? 2.152 -13.156 -22.828 1 93.38 280 TYR B CA 1
ATOM 5026 C C . TYR B 1 280 ? 2.977 -13.719 -23.984 1 93.38 280 TYR B C 1
ATOM 5028 O O . TYR B 1 280 ? 3.328 -13 -24.922 1 93.38 280 TYR B O 1
ATOM 5036 N N . ALA B 1 281 ? 3.312 -14.945 -23.891 1 95.44 281 ALA B N 1
ATOM 5037 C CA . ALA B 1 281 ? 4.105 -15.625 -24.906 1 95.44 281 ALA B CA 1
ATOM 5038 C C . ALA B 1 281 ? 3.309 -15.789 -26.203 1 95.44 281 ALA B C 1
ATOM 5040 O O . ALA B 1 281 ? 3.889 -15.891 -27.281 1 95.44 281 ALA B O 1
ATOM 5041 N N . ILE B 1 282 ? 2.023 -15.906 -26.094 1 98.06 282 ILE B N 1
ATOM 5042 C CA . ILE B 1 282 ? 1.143 -16.094 -27.234 1 98.06 282 ILE B CA 1
ATOM 5043 C C . ILE B 1 282 ? 0.183 -14.914 -27.359 1 98.06 282 ILE B C 1
ATOM 5045 O O . ILE B 1 282 ? -0.589 -14.641 -26.438 1 98.06 282 ILE B O 1
ATOM 5049 N N . ASP B 1 283 ? 0.266 -14.234 -28.453 1 97.31 283 ASP B N 1
ATOM 5050 C CA . ASP B 1 283 ? -0.528 -13.031 -28.688 1 97.31 283 ASP B CA 1
ATOM 5051 C C . ASP B 1 283 ? -1.172 -13.055 -30.078 1 97.31 283 ASP B C 1
ATOM 5053 O O . ASP B 1 283 ? -1.175 -14.086 -30.75 1 97.31 283 ASP B O 1
ATOM 5057 N N . ALA B 1 284 ? -1.751 -11.914 -30.484 1 96.25 284 ALA B N 1
ATOM 5058 C CA . ALA B 1 284 ? -2.461 -11.828 -31.766 1 96.25 284 ALA B CA 1
ATOM 5059 C C . ALA B 1 284 ? -1.506 -12.016 -32.938 1 96.25 284 ALA B C 1
ATOM 5061 O O . ALA B 1 284 ? -1.889 -12.555 -33.969 1 96.25 284 ALA B O 1
ATOM 5062 N N . GLY B 1 285 ? -0.344 -11.688 -32.75 1 96.62 285 GLY B N 1
ATOM 5063 C CA . GLY B 1 285 ? 0.626 -11.695 -33.844 1 96.62 285 GLY B CA 1
ATOM 5064 C C . GLY B 1 285 ? 1.154 -13.086 -34.156 1 96.62 285 GLY B C 1
ATOM 5065 O O . GLY B 1 285 ? 1.581 -13.352 -35.281 1 96.62 285 GLY B O 1
ATOM 5066 N N . ASN B 1 286 ? 1.098 -13.992 -33.125 1 97.5 286 ASN B N 1
ATOM 5067 C CA . ASN B 1 286 ? 1.769 -15.266 -33.375 1 97.5 286 ASN B CA 1
ATOM 5068 C C . ASN B 1 286 ? 0.813 -16.438 -33.219 1 97.5 286 ASN B C 1
ATOM 5070 O O . ASN B 1 286 ? 1.113 -17.547 -33.688 1 97.5 286 ASN B O 1
ATOM 5074 N N . GLN B 1 287 ? -0.343 -16.234 -32.656 1 97.56 287 GLN B N 1
ATOM 5075 C CA . GLN B 1 287 ? -1.261 -17.344 -32.375 1 97.56 287 GLN B CA 1
ATOM 5076 C C . GLN B 1 287 ? -1.652 -18.062 -33.656 1 97.56 287 GLN B C 1
ATOM 5078 O O . GLN B 1 287 ? -1.94 -19.266 -33.656 1 97.56 287 GLN B O 1
ATOM 5083 N N . GLY B 1 288 ? -1.642 -17.406 -34.875 1 97.06 288 GLY B N 1
ATOM 5084 C CA . GLY B 1 288 ? -2.031 -17.984 -36.156 1 97.06 288 GLY B CA 1
ATOM 5085 C C . GLY B 1 288 ? -1.116 -19.109 -36.594 1 97.06 288 GLY B C 1
ATOM 5086 O O . GLY B 1 288 ? -1.504 -19.938 -37.438 1 97.06 288 GLY B O 1
ATOM 5087 N N . ARG B 1 289 ? 0.035 -19.156 -36.062 1 97.06 289 ARG B N 1
ATOM 5088 C CA . ARG B 1 289 ? 1.031 -20.141 -36.469 1 97.06 289 ARG B CA 1
ATOM 5089 C C . ARG B 1 289 ? 0.854 -21.453 -35.719 1 97.06 289 ARG B C 1
ATOM 5091 O O . ARG B 1 289 ? 1.435 -22.484 -36.062 1 97.06 289 ARG B O 1
ATOM 5098 N N . ILE B 1 290 ? 0.064 -21.484 -34.719 1 98.12 290 ILE B N 1
ATOM 5099 C CA . ILE B 1 290 ? -0.082 -22.625 -33.844 1 98.12 290 ILE B CA 1
ATOM 5100 C C . ILE B 1 290 ? -0.984 -23.672 -34.469 1 98.12 290 ILE B C 1
ATOM 5102 O O . ILE B 1 290 ? -2.09 -23.359 -34.938 1 98.12 290 ILE B O 1
ATOM 5106 N N . THR B 1 291 ? -0.493 -24.891 -34.531 1 96.5 291 THR B N 1
ATOM 5107 C CA . THR B 1 291 ? -1.267 -25.984 -35.125 1 96.5 291 THR B CA 1
ATOM 5108 C C . THR B 1 291 ? -1.663 -27 -34.031 1 96.5 291 THR B C 1
ATOM 5110 O O . THR B 1 291 ? -2.402 -27.938 -34.312 1 96.5 291 THR B O 1
ATOM 5113 N N . ALA B 1 292 ? -1.23 -26.812 -32.812 1 98.19 292 ALA B N 1
ATOM 5114 C CA . ALA B 1 292 ? -1.551 -27.703 -31.703 1 98.19 292 ALA B CA 1
ATOM 5115 C C . ALA B 1 292 ? -3.045 -27.688 -31.391 1 98.19 292 ALA B C 1
ATOM 5117 O O . ALA B 1 292 ? -3.73 -26.703 -31.688 1 98.19 292 ALA B O 1
ATOM 5118 N N . ARG B 1 293 ? -3.486 -28.75 -30.781 1 98.19 293 ARG B N 1
ATOM 5119 C CA . ARG B 1 293 ? -4.895 -28.875 -30.422 1 98.19 293 ARG B CA 1
ATOM 5120 C C . ARG B 1 293 ? -5.133 -28.406 -28.984 1 98.19 293 ARG B C 1
ATOM 5122 O O . ARG B 1 293 ? -6.223 -27.938 -28.656 1 98.19 293 ARG B O 1
ATOM 5129 N N . TRP B 1 294 ? -4.148 -28.562 -28.141 1 98.69 294 TRP B N 1
ATOM 5130 C CA . TRP B 1 294 ? -4.254 -28.172 -26.734 1 98.69 294 TRP B CA 1
ATOM 5131 C C . TRP B 1 294 ? -3.082 -27.281 -26.328 1 98.69 294 TRP B C 1
ATOM 5133 O O . TRP B 1 294 ? -1.952 -27.5 -26.781 1 98.69 294 TRP B O 1
ATOM 5143 N N . ILE B 1 295 ? -3.365 -26.312 -25.531 1 98.88 295 ILE B N 1
ATOM 5144 C CA . ILE B 1 295 ? -2.361 -25.484 -24.859 1 98.88 295 ILE B CA 1
ATOM 5145 C C . ILE B 1 295 ? -2.564 -25.547 -23.344 1 98.88 295 ILE B C 1
ATOM 5147 O O 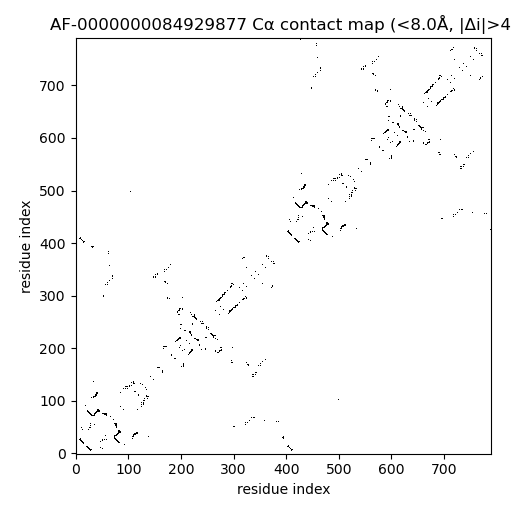. ILE B 1 295 ? -3.662 -25.266 -22.844 1 98.88 295 ILE B O 1
ATOM 5151 N N . ALA B 1 296 ? -1.616 -26 -22.609 1 98.88 296 ALA B N 1
ATOM 5152 C CA . ALA B 1 296 ? -1.657 -25.969 -21.156 1 98.88 296 ALA B CA 1
ATOM 5153 C C . ALA B 1 296 ? -0.789 -24.844 -20.594 1 98.88 296 ALA B C 1
ATOM 5155 O O . ALA B 1 296 ? 0.436 -24.875 -20.734 1 98.88 296 ALA B O 1
ATOM 5156 N N . GLU B 1 297 ? -1.404 -23.906 -19.938 1 98.62 297 GLU B N 1
ATOM 5157 C CA . GLU B 1 297 ? -0.713 -22.719 -19.469 1 98.62 297 GLU B CA 1
ATOM 5158 C C . GLU B 1 297 ? 0.034 -22.984 -18.156 1 98.62 297 GLU B C 1
ATOM 5160 O O . GLU B 1 297 ? -0.46 -22.672 -17.078 1 98.62 297 GLU B O 1
ATOM 5165 N N . ALA B 1 298 ? 1.215 -23.391 -18.328 1 98 298 ALA B N 1
ATOM 5166 C CA . ALA B 1 298 ? 2.047 -23.656 -17.156 1 98 298 ALA B CA 1
ATOM 5167 C C . ALA B 1 298 ? 2.588 -22.344 -16.578 1 98 298 ALA B C 1
ATOM 5169 O O . ALA B 1 298 ? 2.803 -22.25 -15.367 1 98 298 ALA B O 1
ATOM 5170 N N . ALA B 1 299 ? 2.832 -21.375 -17.422 1 95.19 299 ALA B N 1
ATOM 5171 C CA . ALA B 1 299 ? 3.193 -20.031 -16.969 1 95.19 299 ALA B CA 1
ATOM 5172 C C . ALA B 1 299 ? 1.952 -19.234 -16.578 1 95.19 299 ALA B C 1
ATOM 5174 O O . ALA B 1 299 ? 0.833 -19.578 -16.953 1 95.19 299 ALA B O 1
ATOM 5175 N N . ASN B 1 300 ? 2.225 -18.203 -15.773 1 93.31 300 ASN B N 1
ATOM 5176 C CA . ASN B 1 300 ? 1.127 -17.297 -15.461 1 93.31 300 ASN B CA 1
ATOM 5177 C C . ASN B 1 300 ? 0.82 -16.359 -16.625 1 93.31 300 ASN B C 1
ATOM 5179 O O . ASN B 1 300 ? 1.689 -15.617 -17.078 1 93.31 300 ASN B O 1
ATOM 5183 N N . MET B 1 301 ? -0.394 -16.438 -17.141 1 92.94 301 MET B N 1
ATOM 5184 C CA . MET B 1 301 ? -0.934 -15.555 -18.172 1 92.94 301 MET B CA 1
ATOM 5185 C C . MET B 1 301 ? -0.075 -15.609 -19.422 1 92.94 301 MET B C 1
ATOM 5187 O O . MET B 1 301 ? 0.342 -14.57 -19.938 1 92.94 301 MET B O 1
ATOM 5191 N N . PRO B 1 302 ? 0.108 -16.719 -20 1 96.19 302 PRO B N 1
ATOM 5192 C CA . PRO B 1 302 ? 0.964 -16.781 -21.188 1 96.19 302 PRO B CA 1
ATOM 5193 C C . PRO B 1 302 ? 0.211 -16.469 -22.469 1 96.19 302 PRO B C 1
ATOM 5195 O O . PRO B 1 302 ? 0.827 -16.109 -23.484 1 96.19 302 PRO B O 1
ATOM 5198 N N . VAL B 1 303 ? -1.113 -16.672 -22.484 1 97.69 303 VAL B N 1
ATOM 5199 C CA . VAL B 1 303 ? -1.918 -16.422 -23.672 1 97.69 303 VAL B CA 1
ATOM 5200 C C . VAL B 1 303 ? -2.781 -15.18 -23.469 1 97.69 303 VAL B C 1
ATOM 5202 O O . VAL B 1 303 ? -3.58 -15.117 -22.531 1 97.69 303 VAL B O 1
ATOM 5205 N N . LEU B 1 304 ? -2.639 -14.242 -24.344 1 96.31 304 LEU B N 1
ATOM 5206 C CA . LEU B 1 304 ? -3.451 -13.031 -24.266 1 96.31 304 LEU B CA 1
ATOM 5207 C C . LEU B 1 304 ? -4.898 -13.32 -24.641 1 96.31 304 LEU B C 1
ATOM 5209 O O . LEU B 1 304 ? -5.164 -14.219 -25.453 1 96.31 304 LEU B O 1
ATOM 5213 N N . PRO B 1 305 ? -5.797 -12.523 -24.141 1 95 305 PRO B N 1
ATOM 5214 C CA . PRO B 1 305 ? -7.223 -12.789 -24.359 1 95 305 PRO B CA 1
ATOM 5215 C C . PRO B 1 305 ? -7.602 -12.82 -25.844 1 95 305 PRO B C 1
ATOM 5217 O O . PRO B 1 305 ? -8.344 -13.703 -26.281 1 95 305 PRO B O 1
ATOM 5220 N N . GLU B 1 306 ? -7.082 -11.883 -26.641 1 96.56 306 GLU B N 1
ATOM 5221 C CA . GLU B 1 306 ? -7.422 -11.836 -28.062 1 96.56 306 GLU B CA 1
ATOM 5222 C C . GLU B 1 306 ? -6.891 -13.062 -28.797 1 96.56 306 GLU B C 1
ATOM 5224 O O . GLU B 1 306 ? -7.551 -13.586 -29.688 1 96.56 306 GLU B O 1
ATOM 5229 N N . ALA B 1 307 ? -5.762 -13.492 -28.375 1 98.06 307 ALA B N 1
ATOM 5230 C CA . ALA B 1 307 ? -5.188 -14.703 -28.953 1 98.06 307 ALA B CA 1
ATOM 5231 C C . ALA B 1 307 ? -6.004 -15.938 -28.594 1 98.06 307 ALA B C 1
ATOM 5233 O O . ALA B 1 307 ? -6.23 -16.812 -29.422 1 98.06 307 ALA B O 1
ATOM 5234 N N . GLU B 1 308 ? -6.383 -16.031 -27.375 1 97.81 308 GLU B N 1
ATOM 5235 C CA . GLU B 1 308 ? -7.164 -17.188 -26.922 1 97.81 308 GLU B CA 1
ATOM 5236 C C . GLU B 1 308 ? -8.477 -17.297 -27.688 1 97.81 308 GLU B C 1
ATOM 5238 O O . GLU B 1 308 ? -8.914 -18.391 -28.031 1 97.81 308 GLU B O 1
ATOM 5243 N N . GLU B 1 309 ? -9.125 -16.172 -27.938 1 97.12 309 GLU B N 1
ATOM 5244 C CA . GLU B 1 309 ? -10.375 -16.156 -28.688 1 97.12 309 GLU B CA 1
ATOM 5245 C C . GLU B 1 309 ? -10.164 -16.688 -30.109 1 97.12 309 GLU B C 1
ATOM 5247 O O . GLU B 1 309 ? -10.961 -17.484 -30.609 1 97.12 309 GLU B O 1
ATOM 5252 N N . ALA B 1 310 ? -9.109 -16.219 -30.703 1 98 310 ALA B N 1
ATOM 5253 C CA . ALA B 1 310 ? -8.797 -16.672 -32.062 1 98 310 ALA B CA 1
ATOM 5254 C C . ALA B 1 310 ? -8.477 -18.172 -32.062 1 98 310 ALA B C 1
ATOM 5256 O O . ALA B 1 310 ? -8.891 -18.891 -32.969 1 98 310 ALA B O 1
ATOM 5257 N N . LEU B 1 311 ? -7.754 -18.641 -31.109 1 98.38 311 LEU B N 1
ATOM 5258 C CA . LEU B 1 311 ? -7.402 -20.047 -30.984 1 98.38 311 LEU B CA 1
ATOM 5259 C C . LEU B 1 311 ? -8.656 -20.906 -30.797 1 98.38 311 LEU B C 1
ATOM 5261 O O . LEU B 1 311 ? -8.805 -21.938 -31.453 1 98.38 311 LEU B O 1
ATOM 5265 N N . ARG B 1 312 ? -9.508 -20.469 -29.984 1 97.12 312 ARG B N 1
ATOM 5266 C CA . ARG B 1 312 ? -10.758 -21.188 -29.734 1 97.12 312 ARG B CA 1
ATOM 5267 C C . ARG B 1 312 ? -11.586 -21.297 -31.016 1 97.12 312 ARG B C 1
ATOM 5269 O O . ARG B 1 312 ? -12.164 -22.359 -31.297 1 97.12 312 ARG B O 1
ATOM 5276 N N . ALA B 1 313 ? -11.641 -20.25 -31.734 1 96.62 313 ALA B N 1
ATOM 5277 C CA . ALA B 1 313 ? -12.406 -20.219 -32.969 1 96.62 313 ALA B CA 1
ATOM 5278 C C . ALA B 1 313 ? -11.898 -21.281 -33.938 1 96.62 313 ALA B C 1
ATOM 5280 O O . ALA B 1 313 ? -12.656 -21.781 -34.781 1 96.62 313 ALA B O 1
ATOM 5281 N N . ARG B 1 314 ? -10.648 -21.656 -33.812 1 96.94 314 ARG B N 1
ATOM 5282 C CA . ARG B 1 314 ? -10.039 -22.656 -34.688 1 96.94 314 ARG B CA 1
ATOM 5283 C C . ARG B 1 314 ? -10.062 -24.031 -34.062 1 96.94 314 ARG B C 1
ATOM 5285 O O . ARG B 1 314 ? -9.484 -24.984 -34.594 1 96.94 314 ARG B O 1
ATOM 5292 N N . GLY B 1 315 ? -10.633 -24.125 -32.906 1 96 315 GLY B N 1
ATOM 5293 C CA . GLY B 1 315 ? -10.82 -25.422 -32.25 1 96 315 GLY B CA 1
ATOM 5294 C C . GLY B 1 315 ? -9.695 -25.781 -31.312 1 96 315 GLY B C 1
ATOM 5295 O O . GLY B 1 315 ? -9.609 -26.922 -30.859 1 96 315 GLY B O 1
ATOM 5296 N N . VAL B 1 316 ? -8.805 -24.828 -31.016 1 97.88 316 VAL B N 1
ATOM 5297 C CA . VAL B 1 316 ? -7.727 -25.062 -30.062 1 97.88 316 VAL B CA 1
ATOM 5298 C C . VAL B 1 316 ? -8.242 -24.891 -28.641 1 97.88 316 VAL B C 1
ATOM 5300 O O . VAL B 1 316 ? -8.891 -23.875 -28.328 1 97.88 316 VAL B O 1
ATOM 5303 N N . THR B 1 317 ? -8.008 -25.828 -27.766 1 98 317 THR B N 1
ATOM 5304 C CA . THR B 1 317 ? -8.422 -25.766 -26.359 1 98 317 THR B CA 1
ATOM 5305 C C . THR B 1 317 ? -7.289 -25.266 -25.484 1 98 317 THR B C 1
ATOM 5307 O O . THR B 1 317 ? -6.207 -25.844 -25.453 1 98 317 THR B O 1
ATOM 5310 N N . VAL B 1 318 ? -7.535 -24.188 -24.797 1 98.75 318 VAL B N 1
ATOM 5311 C CA . VAL B 1 318 ? -6.566 -23.656 -23.844 1 98.75 318 VAL B CA 1
ATOM 5312 C C . VAL B 1 318 ? -6.977 -24.047 -22.422 1 98.75 318 VAL B C 1
ATOM 5314 O O . VAL B 1 318 ? -8.078 -23.719 -21.969 1 98.75 318 VAL B O 1
ATOM 5317 N N . LEU B 1 319 ? -6.156 -24.828 -21.766 1 98.75 319 LEU B N 1
ATOM 5318 C CA . LEU B 1 319 ? -6.305 -25.078 -20.328 1 98.75 319 LEU B CA 1
ATOM 5319 C C . LEU B 1 319 ? -5.68 -23.953 -19.516 1 98.75 319 LEU B C 1
ATOM 5321 O O . LEU B 1 319 ? -4.457 -23.797 -19.5 1 98.75 319 LEU B O 1
ATOM 5325 N N . PRO B 1 320 ? -6.441 -23.203 -18.797 1 98.5 320 PRO B N 1
ATOM 5326 C CA . PRO B 1 320 ? -5.98 -21.922 -18.266 1 98.5 320 PRO B CA 1
ATOM 5327 C C . PRO B 1 320 ? -5.004 -22.078 -17.094 1 98.5 320 PRO B C 1
ATOM 5329 O O . PRO B 1 320 ? -5.133 -23 -16.297 1 98.5 320 PRO B O 1
ATOM 5332 N N . ASP B 1 321 ? -4.152 -21.125 -16.922 1 98.06 321 ASP B N 1
ATOM 5333 C CA . ASP B 1 321 ? -3.082 -21.125 -15.938 1 98.06 321 ASP B CA 1
ATOM 5334 C C . ASP B 1 321 ? -3.643 -21.234 -14.523 1 98.06 321 ASP B C 1
ATOM 5336 O O . ASP B 1 321 ? -3.105 -21.969 -13.695 1 98.06 321 ASP B O 1
ATOM 5340 N N . VAL B 1 322 ? -4.758 -20.625 -14.25 1 97.94 322 VAL B N 1
ATOM 5341 C CA . VAL B 1 322 ? -5.305 -20.594 -12.898 1 97.94 322 VAL B CA 1
ATOM 5342 C C . VAL B 1 322 ? -5.742 -21.984 -12.484 1 97.94 322 VAL B C 1
ATOM 5344 O O . VAL B 1 322 ? -5.91 -22.266 -11.297 1 97.94 322 VAL B O 1
ATOM 5347 N N . VAL B 1 323 ? -5.918 -22.828 -13.508 1 98.56 323 VAL B N 1
ATOM 5348 C CA . VAL B 1 323 ? -6.281 -24.219 -13.242 1 98.56 323 VAL B CA 1
ATOM 5349 C C . VAL B 1 323 ? -5.031 -25.094 -13.242 1 98.56 323 VAL B C 1
ATOM 5351 O O . VAL B 1 323 ? -4.652 -25.656 -12.211 1 98.56 323 VAL B O 1
ATOM 5354 N N . VAL B 1 324 ? -4.289 -25.078 -14.312 1 98.44 324 VAL B N 1
ATOM 5355 C CA . VAL B 1 324 ? -3.275 -26.109 -14.508 1 98.44 324 VAL B CA 1
ATOM 5356 C C . VAL B 1 324 ? -2.043 -25.781 -13.664 1 98.44 324 VAL B C 1
ATOM 5358 O O . VAL B 1 324 ? -1.318 -26.688 -13.242 1 98.44 324 VAL B O 1
ATOM 5361 N N . ASN B 1 325 ? -1.76 -24.469 -13.445 1 97.25 325 ASN B N 1
ATOM 5362 C CA . ASN B 1 325 ? -0.61 -24.031 -12.664 1 97.25 325 ASN B CA 1
ATOM 5363 C C . ASN B 1 325 ? -1.007 -23.672 -11.234 1 97.25 325 ASN B C 1
ATOM 5365 O O . ASN B 1 325 ? -0.672 -22.594 -10.742 1 97.25 325 ASN B O 1
ATOM 5369 N N . SER B 1 326 ? -1.715 -24.516 -10.547 1 97.56 326 SER B N 1
ATOM 5370 C CA . SER B 1 326 ? -2.246 -24.172 -9.227 1 97.56 326 SER B CA 1
ATOM 5371 C C . SER B 1 326 ? -1.671 -25.078 -8.148 1 97.56 326 SER B C 1
ATOM 5373 O O . SER B 1 326 ? -1.851 -24.828 -6.953 1 97.56 326 SER B O 1
ATOM 5375 N N . CYS B 1 327 ? -0.931 -26.078 -8.508 1 97.44 327 CYS B N 1
ATOM 5376 C CA . CYS B 1 327 ? -0.669 -27.141 -7.547 1 97.44 327 CYS B CA 1
ATOM 5377 C C . CYS B 1 327 ? 0.514 -26.797 -6.652 1 97.44 327 CYS B C 1
ATOM 5379 O O . CYS B 1 327 ? 0.651 -27.344 -5.559 1 97.44 327 CYS B O 1
ATOM 5381 N N . THR B 1 328 ? 1.487 -25.969 -7.152 1 95.06 328 THR B N 1
ATOM 5382 C CA . THR B 1 328 ? 2.531 -25.547 -6.227 1 95.06 328 THR B CA 1
ATOM 5383 C C . THR B 1 328 ? 1.924 -24.844 -5.008 1 95.06 328 THR B C 1
ATOM 5385 O O . THR B 1 328 ? 2.256 -25.188 -3.867 1 95.06 328 THR B O 1
ATOM 5388 N N . ASN B 1 329 ? 1.089 -23.984 -5.258 1 95.31 329 ASN B N 1
ATOM 5389 C CA . ASN B 1 329 ? 0.409 -23.266 -4.188 1 95.31 329 ASN B CA 1
ATOM 5390 C C . ASN B 1 329 ? -0.417 -24.203 -3.316 1 95.31 329 ASN B C 1
ATOM 5392 O O . ASN B 1 329 ? -0.337 -24.156 -2.088 1 95.31 329 ASN B O 1
ATOM 5396 N N . ALA B 1 330 ? -1.214 -25.047 -3.938 1 97.38 330 ALA B N 1
ATOM 5397 C CA . ALA B 1 330 ? -2.07 -25.969 -3.197 1 97.38 330 ALA B CA 1
ATOM 5398 C C . ALA B 1 330 ? -1.241 -26.906 -2.33 1 97.38 330 ALA B C 1
ATOM 5400 O O . ALA B 1 330 ? -1.608 -27.188 -1.187 1 97.38 330 ALA B O 1
ATOM 5401 N N . TRP B 1 331 ? -0.165 -27.375 -2.881 1 97.56 331 TRP B N 1
ATOM 5402 C CA . TRP B 1 331 ? 0.696 -28.312 -2.164 1 97.56 331 TRP B CA 1
ATOM 5403 C C . TRP B 1 331 ? 1.241 -27.688 -0.887 1 97.56 331 TRP B C 1
ATOM 5405 O O . TRP B 1 331 ? 1.331 -28.344 0.149 1 97.56 331 TRP B O 1
ATOM 5415 N N . TRP B 1 332 ? 1.642 -26.391 -0.986 1 96 332 TRP B N 1
ATOM 5416 C CA . TRP B 1 332 ? 2.076 -25.688 0.215 1 96 332 TRP B CA 1
ATOM 5417 C C . TRP B 1 332 ? 1.037 -25.812 1.325 1 96 332 TRP B C 1
ATOM 5419 O O . TRP B 1 332 ? 1.371 -26.172 2.459 1 96 332 TRP B O 1
ATOM 5429 N N . TRP B 1 333 ? -0.151 -25.641 0.992 1 97.19 333 TRP B N 1
ATOM 5430 C CA . TRP B 1 333 ? -1.211 -25.531 1.99 1 97.19 333 TRP B CA 1
ATOM 5431 C C . TRP B 1 333 ? -1.653 -26.922 2.451 1 97.19 333 TRP B C 1
ATOM 5433 O O . TRP B 1 333 ? -1.859 -27.156 3.646 1 97.19 333 TRP B O 1
ATOM 5443 N N . TRP B 1 334 ? -1.765 -27.922 1.479 1 98 334 TRP B N 1
ATOM 5444 C CA . TRP B 1 334 ? -2.053 -29.297 1.888 1 98 334 TRP B CA 1
ATOM 5445 C C . TRP B 1 334 ? -1.04 -29.781 2.922 1 98 334 TRP B C 1
ATOM 5447 O O . TRP B 1 334 ? -1.401 -30.469 3.873 1 98 334 TRP B O 1
ATOM 5457 N N . THR B 1 335 ? 0.165 -29.391 2.707 1 98 335 THR B N 1
ATOM 5458 C CA . THR B 1 335 ? 1.239 -29.812 3.598 1 98 335 THR B CA 1
ATOM 5459 C C . THR B 1 335 ? 1.176 -29.047 4.922 1 98 335 THR B C 1
ATOM 5461 O O . THR B 1 335 ? 1.193 -29.656 5.992 1 98 335 THR B O 1
ATOM 5464 N N . LEU B 1 336 ? 1.084 -27.75 4.871 1 97.31 336 LEU B N 1
ATOM 5465 C CA . LEU B 1 336 ? 1.108 -26.906 6.059 1 97.31 336 LEU B CA 1
ATOM 5466 C C . LEU B 1 336 ? -0.083 -27.203 6.965 1 97.31 336 LEU B C 1
ATOM 5468 O O . LEU B 1 336 ? 0.061 -27.281 8.188 1 97.31 336 LEU B O 1
ATOM 5472 N N . PHE B 1 337 ? -1.289 -27.438 6.344 1 97.25 337 PHE B N 1
ATOM 5473 C CA . PHE B 1 337 ? -2.504 -27.641 7.121 1 97.25 337 PHE B CA 1
ATOM 5474 C C . PHE B 1 337 ? -2.656 -29.109 7.512 1 97.25 337 PHE B C 1
ATOM 5476 O O . PHE B 1 337 ? -3.523 -29.453 8.32 1 97.25 337 PHE B O 1
ATOM 5483 N N . GLY B 1 338 ? -1.898 -29.984 6.875 1 97.62 338 GLY B N 1
ATOM 5484 C CA . GLY B 1 338 ? -1.822 -31.359 7.336 1 97.62 338 GLY B CA 1
ATOM 5485 C C . GLY B 1 338 ? -2.736 -32.312 6.57 1 97.62 338 GLY B C 1
ATOM 5486 O O . GLY B 1 338 ? -3.143 -33.344 7.09 1 97.62 338 GLY B O 1
ATOM 5487 N N . ASP B 1 339 ? -3.096 -31.906 5.387 1 97.75 339 ASP B N 1
ATOM 5488 C CA . ASP B 1 339 ? -3.826 -32.812 4.52 1 97.75 339 ASP B CA 1
ATOM 5489 C C . ASP B 1 339 ? -2.928 -33.969 4.043 1 97.75 339 ASP B C 1
ATOM 5491 O O . ASP B 1 339 ? -3.406 -35.062 3.76 1 97.75 339 ASP B O 1
ATOM 5495 N N . ILE B 1 340 ? -1.653 -33.688 3.877 1 98.19 340 ILE B N 1
ATOM 5496 C CA . ILE B 1 340 ? -0.644 -34.688 3.516 1 98.19 340 ILE B CA 1
ATOM 5497 C C . ILE B 1 340 ? 0.602 -34.469 4.375 1 98.19 340 ILE B C 1
ATOM 5499 O O . ILE B 1 340 ? 0.817 -33.406 4.93 1 98.19 340 ILE B O 1
ATOM 5503 N N . GLU B 1 341 ? 1.359 -35.531 4.48 1 98 341 GLU B N 1
ATOM 5504 C CA . GLU B 1 341 ? 2.629 -35.469 5.199 1 98 341 GLU B CA 1
ATOM 5505 C C . GLU B 1 341 ? 3.775 -35.094 4.266 1 98 341 GLU B C 1
ATOM 5507 O O . GLU B 1 341 ? 3.564 -34.875 3.068 1 98 341 GLU B O 1
ATOM 5512 N N . ALA B 1 342 ? 4.949 -34.906 4.902 1 98.12 342 ALA B N 1
ATOM 5513 C CA . ALA B 1 342 ? 6.16 -34.719 4.109 1 98.12 342 ALA B CA 1
ATOM 5514 C C . ALA B 1 342 ? 6.578 -36 3.396 1 98.12 342 ALA B C 1
ATOM 5516 O O . ALA B 1 342 ? 7.574 -36.625 3.764 1 98.12 342 ALA B O 1
ATOM 5517 N N . ASP B 1 343 ? 5.801 -36.219 2.35 1 98.19 343 ASP B N 1
ATOM 5518 C CA . ASP B 1 343 ? 5.934 -37.5 1.64 1 98.19 343 ASP B CA 1
ATOM 5519 C C . ASP B 1 343 ? 5.648 -37.312 0.149 1 98.19 343 ASP B C 1
ATOM 5521 O O . ASP B 1 343 ? 4.605 -36.781 -0.231 1 98.19 343 ASP B O 1
ATOM 5525 N N . ALA B 1 344 ? 6.586 -37.812 -0.662 1 98.31 344 ALA B N 1
ATOM 5526 C CA . ALA B 1 344 ? 6.477 -37.625 -2.104 1 98.31 344 ALA B CA 1
ATOM 5527 C C . ALA B 1 344 ? 5.262 -38.344 -2.67 1 98.31 344 ALA B C 1
ATOM 5529 O O . ALA B 1 344 ? 4.531 -37.812 -3.5 1 98.31 344 ALA B O 1
ATOM 5530 N N . ASP B 1 345 ? 5.047 -39.562 -2.268 1 98.31 345 ASP B N 1
ATOM 5531 C CA . ASP B 1 345 ? 3.938 -40.344 -2.797 1 98.31 345 ASP B CA 1
ATOM 5532 C C . ASP B 1 345 ? 2.596 -39.719 -2.438 1 98.31 345 ASP B C 1
ATOM 5534 O O . ASP B 1 345 ? 1.687 -39.656 -3.27 1 98.31 345 ASP B O 1
ATOM 5538 N N . GLN B 1 346 ? 2.492 -39.281 -1.215 1 98.5 346 GLN B N 1
ATOM 5539 C CA . GLN B 1 346 ? 1.26 -38.594 -0.803 1 98.5 346 GLN B CA 1
ATOM 5540 C C . GLN B 1 346 ? 1.027 -37.312 -1.608 1 98.5 346 GLN B C 1
ATOM 5542 O O . GLN B 1 346 ? -0.101 -37.031 -2.01 1 98.5 346 GLN B O 1
ATOM 5547 N N . ALA B 1 347 ? 2.09 -36.594 -1.814 1 98.69 347 ALA B N 1
ATOM 5548 C CA . ALA B 1 347 ? 1.985 -35.344 -2.582 1 98.69 347 ALA B CA 1
ATOM 5549 C C . ALA B 1 347 ? 1.544 -35.625 -4.016 1 98.69 347 ALA B C 1
ATOM 5551 O O . ALA B 1 347 ? 0.622 -35 -4.523 1 98.69 347 ALA B O 1
ATOM 5552 N N . PHE B 1 348 ? 2.178 -36.625 -4.672 1 98.75 348 PHE B N 1
ATOM 5553 C CA . PHE B 1 348 ? 1.867 -36.969 -6.059 1 98.75 348 PHE B CA 1
ATOM 5554 C C . PHE B 1 348 ? 0.439 -37.469 -6.184 1 98.75 348 PHE B C 1
ATOM 5556 O O . PHE B 1 348 ? -0.283 -37.094 -7.109 1 98.75 348 PHE B O 1
ATOM 5563 N N . ASP B 1 349 ? 0.044 -38.281 -5.254 1 98.69 349 ASP B N 1
ATOM 5564 C CA . ASP B 1 349 ? -1.316 -38.812 -5.273 1 98.69 349 ASP B CA 1
ATOM 5565 C C . ASP B 1 349 ? -2.344 -37.688 -5.109 1 98.69 349 ASP B C 1
ATOM 5567 O O . ASP B 1 349 ? -3.365 -37.656 -5.801 1 98.69 349 ASP B O 1
ATOM 5571 N N . ARG B 1 350 ? -2.066 -36.812 -4.141 1 98.44 350 ARG B N 1
ATOM 5572 C CA . ARG B 1 350 ? -2.969 -35.688 -3.904 1 98.44 350 ARG B CA 1
ATOM 5573 C C . ARG B 1 350 ? -3.07 -34.812 -5.137 1 98.44 350 ARG B C 1
ATOM 5575 O O . ARG B 1 350 ? -4.164 -34.375 -5.516 1 98.44 350 ARG B O 1
ATOM 5582 N N . VAL B 1 351 ? -1.979 -34.5 -5.789 1 98.62 351 VAL B N 1
ATOM 5583 C CA . VAL B 1 351 ? -1.945 -33.688 -6.984 1 98.62 351 VAL B CA 1
ATOM 5584 C C . VAL B 1 351 ? -2.758 -34.344 -8.102 1 98.62 351 VAL B C 1
ATOM 5586 O O . VAL B 1 351 ? -3.621 -33.688 -8.703 1 98.62 351 VAL B O 1
ATOM 5589 N N . ARG B 1 352 ? -2.506 -35.625 -8.328 1 98.62 352 ARG B N 1
ATOM 5590 C CA . ARG B 1 352 ? -3.182 -36.312 -9.414 1 98.62 352 ARG B CA 1
ATOM 5591 C C . ARG B 1 352 ? -4.688 -36.344 -9.188 1 98.62 352 ARG B C 1
ATOM 5593 O O . ARG B 1 352 ? -5.465 -36.031 -10.094 1 98.62 352 ARG B O 1
ATOM 5600 N N . ARG B 1 353 ? -5.098 -36.656 -8 1 98.12 353 ARG B N 1
ATOM 5601 C CA . ARG B 1 353 ? -6.523 -36.75 -7.691 1 98.12 353 ARG B CA 1
ATOM 5602 C C . ARG B 1 353 ? -7.191 -35.375 -7.797 1 98.12 353 ARG B C 1
ATOM 5604 O O . ARG B 1 353 ? -8.266 -35.25 -8.391 1 98.12 353 ARG B O 1
ATOM 5611 N N . SER B 1 354 ? -6.555 -34.406 -7.223 1 97.94 354 SER B N 1
ATOM 5612 C CA . SER B 1 354 ? -7.125 -33.062 -7.215 1 97.94 354 SER B CA 1
ATOM 5613 C C . SER B 1 354 ? -7.246 -32.5 -8.625 1 97.94 354 SER B C 1
ATOM 5615 O O . SER B 1 354 ? -8.258 -31.906 -8.977 1 97.94 354 SER B O 1
ATOM 5617 N N . MET B 1 355 ? -6.227 -32.75 -9.469 1 98.5 355 MET B N 1
ATOM 5618 C CA . MET B 1 355 ? -6.223 -32.156 -10.812 1 98.5 355 MET B CA 1
ATOM 5619 C C . MET B 1 355 ? -7.207 -32.906 -11.719 1 98.5 355 MET B C 1
ATOM 5621 O O . MET B 1 355 ? -7.824 -32.281 -12.594 1 98.5 355 MET B O 1
ATOM 5625 N N . ARG B 1 356 ? -7.301 -34.219 -11.586 1 98.12 356 ARG B N 1
ATOM 5626 C CA . ARG B 1 356 ? -8.289 -34.938 -12.375 1 98.12 356 ARG B CA 1
ATOM 5627 C C . ARG B 1 356 ? -9.703 -34.438 -12.07 1 98.12 356 ARG B C 1
ATOM 5629 O O . ARG B 1 356 ? -10.516 -34.281 -12.984 1 98.12 356 ARG B O 1
ATOM 5636 N N . THR B 1 357 ? -9.961 -34.188 -10.766 1 97.94 357 THR B N 1
ATOM 5637 C CA . THR B 1 357 ? -11.266 -33.688 -10.367 1 97.94 357 THR B CA 1
ATOM 5638 C C . THR B 1 357 ? -11.469 -32.25 -10.875 1 97.94 357 THR B C 1
ATOM 5640 O O . THR B 1 357 ? -12.5 -31.953 -11.469 1 97.94 357 THR B O 1
ATOM 5643 N N . LEU B 1 358 ? -10.539 -31.422 -10.672 1 98.38 358 LEU B N 1
ATOM 5644 C CA . LEU B 1 358 ? -10.656 -30 -10.992 1 98.38 358 LEU B CA 1
ATOM 5645 C C . LEU B 1 358 ? -10.727 -29.797 -12.5 1 98.38 358 LEU B C 1
ATOM 5647 O O . LEU B 1 358 ? -11.633 -29.109 -12.992 1 98.38 358 LEU B O 1
ATOM 5651 N N . VAL B 1 359 ? -9.797 -30.344 -13.25 1 98.75 359 VAL B N 1
ATOM 5652 C CA . VAL B 1 359 ? -9.742 -30.172 -14.695 1 98.75 359 VAL B CA 1
ATOM 5653 C C . VAL B 1 359 ? -10.961 -30.828 -15.344 1 98.75 359 VAL B C 1
ATOM 5655 O O . VAL B 1 359 ? -11.578 -30.266 -16.25 1 98.75 359 VAL B O 1
ATOM 5658 N N . GLY B 1 360 ? -11.234 -32.031 -14.852 1 98.31 360 GLY B N 1
ATOM 5659 C CA . GLY B 1 360 ? -12.453 -32.656 -15.328 1 98.31 360 GLY B CA 1
ATOM 5660 C C . GLY B 1 360 ? -13.688 -31.812 -15.133 1 98.31 360 GLY B C 1
ATOM 5661 O O . GLY B 1 360 ? -14.5 -31.656 -16.047 1 98.31 360 GLY B O 1
ATOM 5662 N N . GLY B 1 361 ? -13.859 -31.25 -13.938 1 97.94 361 GLY B N 1
ATOM 5663 C CA . GLY B 1 361 ? -14.984 -30.391 -13.641 1 97.94 361 GLY B CA 1
ATOM 5664 C C . GLY B 1 361 ? -15.031 -29.156 -14.516 1 97.94 361 GLY B C 1
ATOM 5665 O O . GLY B 1 361 ? -16.109 -28.75 -14.977 1 97.94 361 GLY B O 1
ATOM 5666 N N . VAL B 1 362 ? -13.93 -28.531 -14.773 1 98.62 362 VAL B N 1
ATOM 5667 C CA . VAL B 1 362 ? -13.836 -27.344 -15.609 1 98.62 362 VAL B CA 1
ATOM 5668 C C . VAL B 1 362 ? -14.242 -27.672 -17.047 1 98.62 362 VAL B C 1
ATOM 5670 O O . VAL B 1 362 ? -15.016 -26.938 -17.656 1 98.62 362 VAL B O 1
ATOM 5673 N N . LEU B 1 363 ? -13.719 -28.797 -17.547 1 98.31 363 LEU B N 1
ATOM 5674 C CA . LEU B 1 363 ? -14.008 -29.188 -18.922 1 98.31 363 LEU B CA 1
ATOM 5675 C C . LEU B 1 363 ? -15.469 -29.609 -19.078 1 98.31 363 LEU B C 1
ATOM 5677 O O . LEU B 1 363 ? -16.094 -29.312 -20.094 1 98.31 363 LEU B O 1
ATOM 5681 N N . ASP B 1 364 ? -15.992 -30.25 -18.047 1 98.19 364 ASP B N 1
ATOM 5682 C CA . ASP B 1 364 ? -17.422 -30.594 -18.047 1 98.19 364 ASP B CA 1
ATOM 5683 C C . ASP B 1 364 ? -18.281 -29.328 -18.094 1 98.19 364 ASP B C 1
ATOM 5685 O O . ASP B 1 364 ? -19.234 -29.25 -18.875 1 98.19 364 ASP B O 1
ATOM 5689 N N . ARG B 1 365 ? -17.938 -28.422 -17.266 1 97.88 365 ARG B N 1
ATOM 5690 C CA . ARG B 1 365 ? -18.688 -27.172 -17.219 1 97.88 365 ARG B CA 1
ATOM 5691 C C . ARG B 1 365 ? -18.594 -26.406 -18.531 1 97.88 365 ARG B C 1
ATOM 5693 O O . ARG B 1 365 ? -19.578 -25.844 -19.016 1 97.88 365 ARG B O 1
ATOM 5700 N N . ALA B 1 366 ? -17.422 -26.312 -19.047 1 98 366 ALA B N 1
ATOM 5701 C CA . ALA B 1 366 ? -17.219 -25.641 -20.328 1 98 366 ALA B CA 1
ATOM 5702 C C . ALA B 1 366 ? -18.078 -26.266 -21.422 1 98 366 ALA B C 1
ATOM 5704 O O . ALA B 1 366 ? -18.703 -25.547 -22.219 1 98 366 ALA B O 1
ATOM 5705 N N . ALA B 1 367 ? -18.125 -27.578 -21.484 1 97.19 367 ALA B N 1
ATOM 5706 C CA . ALA B 1 367 ? -18.922 -28.297 -22.484 1 97.19 367 ALA B CA 1
ATOM 5707 C C . ALA B 1 367 ? -20.422 -28.047 -22.266 1 97.19 367 ALA B C 1
ATOM 5709 O O . ALA B 1 367 ? -21.156 -27.797 -23.234 1 97.19 367 ALA B O 1
ATOM 5710 N N . ALA B 1 368 ? -20.797 -28.094 -21.078 1 97.81 368 ALA B N 1
ATOM 5711 C CA . ALA B 1 368 ? -22.203 -27.938 -20.75 1 97.81 368 ALA B CA 1
ATOM 5712 C C . ALA B 1 368 ? -22.688 -26.531 -21.094 1 97.81 368 ALA B C 1
ATOM 5714 O O . ALA B 1 368 ? -23.812 -26.344 -21.562 1 97.81 368 ALA B O 1
ATOM 5715 N N . ASP B 1 369 ? -21.859 -25.547 -20.828 1 97.25 369 ASP B N 1
ATOM 5716 C CA . ASP B 1 369 ? -22.25 -24.156 -21 1 97.25 369 ASP B CA 1
ATOM 5717 C C . ASP B 1 369 ? -21.891 -23.641 -22.391 1 97.25 369 ASP B C 1
ATOM 5719 O O . ASP B 1 369 ? -22.281 -22.547 -22.766 1 97.25 369 ASP B O 1
ATOM 5723 N N . GLY B 1 370 ? -21.172 -24.406 -23.125 1 96.25 370 GLY B N 1
ATOM 5724 C CA . GLY B 1 370 ? -20.719 -23.953 -24.438 1 96.25 370 GLY B CA 1
ATOM 5725 C C . GLY B 1 370 ? -19.75 -22.781 -24.359 1 96.25 370 GLY B C 1
ATOM 5726 O O . GLY B 1 370 ? -19.859 -21.828 -25.109 1 96.25 370 GLY B O 1
ATOM 5727 N N . THR B 1 371 ? -18.859 -22.844 -23.359 1 96.88 371 THR B N 1
ATOM 5728 C CA . THR B 1 371 ? -17.891 -21.781 -23.156 1 96.88 371 THR B CA 1
ATOM 5729 C C . THR B 1 371 ? -16.469 -22.344 -23.156 1 96.88 371 THR B C 1
ATOM 5731 O O . THR B 1 371 ? -16.266 -23.531 -23.391 1 96.88 371 THR B O 1
ATOM 5734 N N . SER B 1 372 ? -15.484 -21.422 -22.984 1 97.69 372 SER B N 1
ATOM 5735 C CA . SER B 1 372 ? -14.094 -21.828 -22.875 1 97.69 372 SER B CA 1
ATOM 5736 C C . SER B 1 372 ? -13.781 -22.391 -21.484 1 97.69 372 SER B C 1
ATOM 5738 O O . SER B 1 372 ? -14.5 -22.109 -20.516 1 97.69 372 SER B O 1
ATOM 5740 N N . PRO B 1 373 ? -12.742 -23.203 -21.391 1 98.44 373 PRO B N 1
ATOM 5741 C CA . PRO B 1 373 ? -12.32 -23.656 -20.078 1 98.44 373 PRO B CA 1
ATOM 5742 C C . PRO B 1 373 ? -12.039 -22.5 -19.109 1 98.44 373 PRO B C 1
ATOM 5744 O O . PRO B 1 373 ? -12.336 -22.594 -17.922 1 98.44 373 PRO B O 1
ATOM 5747 N N . ARG B 1 374 ? -11.469 -21.438 -19.578 1 98.25 374 ARG B N 1
ATOM 5748 C CA . ARG B 1 374 ? -11.203 -20.266 -18.75 1 98.25 374 ARG B CA 1
ATOM 5749 C C . ARG B 1 374 ? -12.5 -19.672 -18.203 1 98.25 374 ARG B C 1
ATOM 5751 O O . ARG B 1 374 ? -12.586 -19.344 -17.016 1 98.25 374 ARG B O 1
ATOM 5758 N N . ALA B 1 375 ? -13.492 -19.5 -19.062 1 97.69 375 ALA B N 1
ATOM 5759 C CA . ALA B 1 375 ? -14.797 -19 -18.641 1 97.69 375 ALA B CA 1
ATOM 5760 C C . ALA B 1 375 ? -15.43 -19.938 -17.609 1 97.69 375 ALA B C 1
ATOM 5762 O O . ALA B 1 375 ? -16.047 -19.484 -16.656 1 97.69 375 ALA B O 1
ATOM 5763 N N . ALA B 1 376 ? -15.289 -21.234 -17.844 1 98.5 376 ALA B N 1
ATOM 5764 C CA . ALA B 1 376 ? -15.805 -22.219 -16.906 1 98.5 376 ALA B CA 1
ATOM 5765 C C . ALA B 1 376 ? -15.125 -22.109 -15.547 1 98.5 376 ALA B C 1
ATOM 5767 O O . ALA B 1 376 ? -15.781 -22.219 -14.508 1 98.5 376 ALA B O 1
ATOM 5768 N N . ALA B 1 377 ? -13.82 -21.938 -15.57 1 98.44 377 ALA B N 1
ATOM 5769 C CA . ALA B 1 377 ? -13.086 -21.75 -14.328 1 98.44 377 ALA B CA 1
ATOM 5770 C C . ALA B 1 377 ? -13.594 -20.516 -13.578 1 98.44 377 ALA B C 1
ATOM 5772 O O . ALA B 1 377 ? -13.781 -20.562 -12.359 1 98.44 377 ALA B O 1
ATOM 5773 N N . HIS B 1 378 ? -13.805 -19.422 -14.273 1 97.31 378 HIS B N 1
ATOM 5774 C CA . HIS B 1 378 ? -14.328 -18.203 -13.672 1 97.31 378 HIS B CA 1
ATOM 5775 C C . HIS B 1 378 ? -15.703 -18.438 -13.055 1 97.31 378 HIS B C 1
ATOM 5777 O O . HIS B 1 378 ? -15.992 -17.953 -11.961 1 97.31 378 HIS B O 1
ATOM 5783 N N . ALA B 1 379 ? -16.5 -19.188 -13.75 1 97.62 379 ALA B N 1
ATOM 5784 C CA . ALA B 1 379 ? -17.844 -19.484 -13.25 1 97.62 379 ALA B CA 1
ATOM 5785 C C . ALA B 1 379 ? -17.781 -20.281 -11.953 1 97.62 379 ALA B C 1
ATOM 5787 O O . ALA B 1 379 ? -18.547 -20.031 -11.016 1 97.62 379 ALA B O 1
ATOM 5788 N N . LEU B 1 380 ? -16.922 -21.234 -11.953 1 97.38 380 LEU B N 1
ATOM 5789 C CA . LEU B 1 380 ? -16.75 -22.031 -10.75 1 97.38 380 LEU B CA 1
ATOM 5790 C C . LEU B 1 380 ? -16.281 -21.172 -9.578 1 97.38 380 LEU B C 1
ATOM 5792 O O . LEU B 1 380 ? -16.75 -21.344 -8.453 1 97.38 380 LEU B O 1
ATOM 5796 N N . VAL B 1 381 ? -15.391 -20.266 -9.836 1 97.5 381 VAL B N 1
ATOM 5797 C CA . VAL B 1 381 ? -14.875 -19.375 -8.812 1 97.5 381 VAL B CA 1
ATOM 5798 C C . VAL B 1 381 ? -15.992 -18.469 -8.297 1 97.5 381 VAL B C 1
ATOM 5800 O O . VAL B 1 381 ? -16.125 -18.266 -7.09 1 97.5 381 VAL B O 1
ATOM 5803 N N . ASP B 1 382 ? -16.797 -17.984 -9.172 1 96.19 382 ASP B N 1
ATOM 5804 C CA . ASP B 1 382 ? -17.922 -17.109 -8.82 1 96.19 382 ASP B CA 1
ATOM 5805 C C . ASP B 1 382 ? -18.906 -17.812 -7.91 1 96.19 382 ASP B C 1
ATOM 5807 O O . ASP B 1 382 ? -19.562 -17.188 -7.074 1 96.19 382 ASP B O 1
ATOM 5811 N N . GLU B 1 383 ? -18.984 -19.094 -8.078 1 96.44 383 GLU B N 1
ATOM 5812 C CA . GLU B 1 383 ? -19.875 -19.906 -7.254 1 96.44 383 GLU B CA 1
ATOM 5813 C C . GLU B 1 383 ? -19.25 -20.203 -5.895 1 96.44 383 GLU B C 1
ATOM 5815 O O . GLU B 1 383 ? -19.953 -20.25 -4.883 1 96.44 383 GLU B O 1
ATOM 5820 N N . ARG B 1 384 ? -18 -20.328 -5.871 1 96.44 384 ARG B N 1
ATOM 5821 C CA . ARG B 1 384 ? -17.312 -20.812 -4.672 1 96.44 384 ARG B CA 1
ATOM 5822 C C . ARG B 1 384 ? -16.953 -19.656 -3.748 1 96.44 384 ARG B C 1
ATOM 5824 O O . ARG B 1 384 ? -16.938 -19.812 -2.525 1 96.44 384 ARG B O 1
ATOM 5831 N N . LEU B 1 385 ? -16.672 -18.484 -4.238 1 95.12 385 LEU B N 1
ATOM 5832 C CA . LEU B 1 385 ? -16.188 -17.359 -3.443 1 95.12 385 LEU B CA 1
ATOM 5833 C C . LEU B 1 385 ? -17.219 -16.969 -2.396 1 95.12 385 LEU B C 1
ATOM 5835 O O . LEU B 1 385 ? -16.875 -16.766 -1.229 1 95.12 385 LEU B O 1
ATOM 5839 N N . PRO B 1 386 ? -18.547 -16.891 -2.732 1 94.44 386 PRO B N 1
ATOM 5840 C CA . PRO B 1 386 ? -19.531 -16.562 -1.703 1 94.44 386 PRO B CA 1
ATOM 5841 C C . PRO B 1 386 ? -19.594 -17.609 -0.593 1 94.44 386 PRO B C 1
ATOM 5843 O O . PRO B 1 386 ? -19.828 -17.266 0.571 1 94.44 386 PRO B O 1
ATOM 5846 N N . LEU B 1 387 ? -19.375 -18.859 -0.918 1 95.38 387 LEU B N 1
ATOM 5847 C CA . LEU B 1 387 ? -19.375 -19.938 0.073 1 95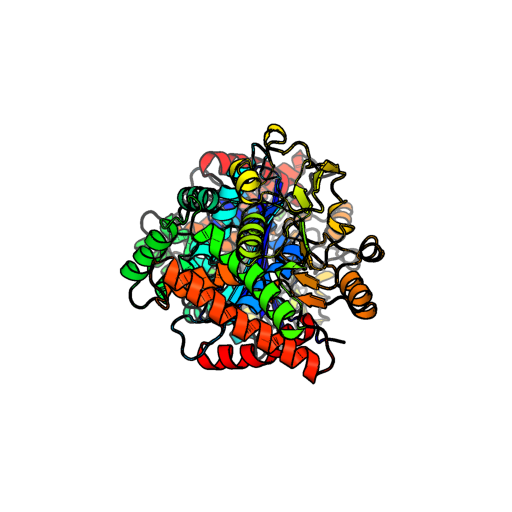.38 387 LEU B CA 1
ATOM 5848 C C . LEU B 1 387 ? -18.188 -19.797 1.025 1 95.38 387 LEU B C 1
ATOM 5850 O O . LEU B 1 387 ? -18.344 -19.953 2.238 1 95.38 387 LEU B O 1
ATOM 5854 N N . ILE B 1 388 ? -17.078 -19.469 0.439 1 95.44 388 ILE B N 1
ATOM 5855 C CA . ILE B 1 388 ? -15.875 -19.281 1.231 1 95.44 388 ILE B CA 1
ATOM 5856 C C . ILE B 1 388 ? -16.047 -18.062 2.152 1 95.44 388 ILE B C 1
ATOM 5858 O O . ILE B 1 388 ? -15.719 -18.125 3.338 1 95.44 388 ILE B O 1
ATOM 5862 N N . ALA B 1 389 ? -16.578 -17.016 1.636 1 92.06 389 ALA B N 1
ATOM 5863 C CA . ALA B 1 389 ? -16.797 -15.805 2.41 1 92.06 389 ALA B CA 1
ATOM 5864 C C . ALA B 1 389 ? -17.766 -16.047 3.566 1 92.06 389 ALA B C 1
ATOM 5866 O O . ALA B 1 389 ? -17.562 -15.539 4.672 1 92.06 389 ALA B O 1
ATOM 5867 N N . GLU B 1 390 ? -18.812 -16.766 3.301 1 93.94 390 GLU B N 1
ATOM 5868 C CA . GLU B 1 390 ? -19.828 -17.062 4.312 1 93.94 390 GLU B CA 1
ATOM 5869 C C . GLU B 1 390 ? -19.25 -17.938 5.426 1 93.94 390 GLU B C 1
ATOM 5871 O O . GLU B 1 390 ? -19.531 -17.703 6.605 1 93.94 390 GLU B O 1
ATOM 5876 N N . ARG B 1 391 ? -18.422 -18.828 5.059 1 94.5 391 ARG B N 1
ATOM 5877 C CA . ARG B 1 391 ? -17.938 -19.812 6.012 1 94.5 391 ARG B CA 1
ATOM 5878 C C . ARG B 1 391 ? -16.75 -19.281 6.801 1 94.5 391 ARG B C 1
ATOM 5880 O O . ARG B 1 391 ? -16.609 -19.562 7.992 1 94.5 391 ARG B O 1
ATOM 5887 N N . TYR B 1 392 ? -15.859 -18.484 6.133 1 92.44 392 TYR B N 1
ATOM 5888 C CA . TYR B 1 392 ? -14.578 -18.172 6.762 1 92.44 392 TYR B CA 1
ATOM 5889 C C . TYR B 1 392 ? -14.422 -16.672 6.977 1 92.44 392 TYR B C 1
ATOM 5891 O O . TYR B 1 392 ? -13.609 -16.25 7.793 1 92.44 392 TYR B O 1
ATOM 5899 N N . GLY B 1 393 ? -15.172 -15.867 6.23 1 89.19 393 GLY B N 1
ATOM 5900 C CA . GLY B 1 393 ? -15.031 -14.422 6.312 1 89.19 393 GLY B CA 1
ATOM 5901 C C . GLY B 1 393 ? -13.844 -13.891 5.527 1 89.19 393 GLY B C 1
ATOM 5902 O O . GLY B 1 393 ? -12.922 -14.633 5.207 1 89.19 393 GLY B O 1
ATOM 5903 N N . TRP B 1 394 ? -13.906 -12.57 5.23 1 83.94 394 TRP B N 1
ATOM 5904 C CA . TRP B 1 394 ? -12.852 -11.938 4.449 1 83.94 394 TRP B CA 1
ATOM 5905 C C . TRP B 1 394 ? -11.766 -11.375 5.355 1 83.94 394 TRP B C 1
ATOM 5907 O O . TRP B 1 394 ? -10.594 -11.328 4.98 1 83.94 394 TRP B O 1
ATOM 5917 N N . TYR B 1 395 ? -12.18 -10.867 6.5 1 81.81 395 TYR B N 1
ATOM 5918 C CA . TYR B 1 395 ? -11.258 -10.117 7.344 1 81.81 395 TYR B CA 1
ATOM 5919 C C . TYR B 1 395 ? -11.062 -10.805 8.688 1 81.81 395 TYR B C 1
ATOM 5921 O O . TYR B 1 395 ? -11.984 -11.453 9.195 1 81.81 395 TYR B O 1
#

Nearest PDB structures (foldseek):
  4xgi-assembly1_D  TM=8.340E-01  e=1.769E-27  Burkholderia thailandensis E264
  4xgi-assembly1_C  TM=8.330E-01  e=1.598E-26  Burkholderia thailandensis E264
  3aog-assembly2_I  TM=7.360E-01  e=5.884E-28  Thermus thermophilus HB27
  8s3b-assembly1_D  TM=7.557E-01  e=3.867E-25  Arabidopsis thaliana
  4fcc-assembly2_H  TM=7.173E-01  e=1.487E-19  Escherichia coli O157:H7

Sequence (790 aa):
MPPAPSAPLLSVGWTDHVTGRRGHLVVDRLVRGVASGGLRMREGCTAEEVAGLARGMTMKEALHYDPRARYVPLGGAKGGIDCDPRSPEAYGVLVRYLRAMRPYVERFWTTGEDLGLSQDLVDRAVAEAGLVSSVQAVYPLLDDETAARRRLSDAFAVEVDGIGLDELVGGLGVAESVLVALDRAGQEYATTRVAIQGLGTMGGATARFLARAGLRVVAVADVLGTIVNPDGLDVEALLAARDAHGAVDRAALRPADRQEPGDAWLTAEAEVLVPAAVSYAIDAGNQGRITARWIAEAANMPVLPEAEEALRARGVTVLPDVVVNSCTNAWWWWTLFGDIEADADQAFDRVRRSMRTLVGGVLDRAAADGTSPRAAAHALVDERLPLIAERYGWYMPPAPSAPLLSVGWTDHVTGRRGHLVVDRLVRGVASGGLRMREGCTAEEVAGLARGMTMKEALHYDPRARYVPLGGAKGGIDCDPRSPEAYGVLVRYLRAMRPYVERFWTTGEDLGLSQDLVDRAVAEAGLVSSVQAVYPLLDDETAARRRLSDAFAVEVDGIGLDELVGGLGVAESVLVALDRAGQEYATTRVAIQGLGTMGGATARFLARAGLRVVAVADVLGTIVNPDGLDVEALLAARDAHGAVDRAALRPADRQEPGDAWLTAEAEVLVPAAVSYAIDAGNQGRITARWIAEAANMPVLPEAEEALRARGVTVLPDVVVNSCTNAWWWWTLFGDIEADADQAFDRVRRSMRTLVGGVLDRAAADGTSPRAAAHALVDERLPLIAERYGWY